Protein AF-A0A4D6MW38-F1 (afdb_monomer_lite)

Foldseek 3Di:
DLVVLQVVQWPDQPPCQQVQVDPVDLCCPRRQWHADPPPSATATGADAQRQIEGEGGLSVLVSQNHQYYAHYQYAYEEEDHLSCLSNLNHAYDYHEQYAYEEADRLSVLSNQNHAEDHQANYAYEEEDDLSVLSNARHAYDAHEHYAYEEEDHLSVLSNQNYAYEHHYHYAYEEEDHLSVLSNLNHAEYAHAHYAYEEEDNLSVLQRLNYQEYAHAAYAHEEEDDQQSCVSPLNHAYDHQHNYAYEEEDHLSLLSNLNHAEDAHEQYAYEEADHQNLSNQNHAYDHHEQYAYADQDQCRCVSLLSQLNNQNHAYDAPYNYAHHHEDDLSCLSHHLNHAEDHQAHYAYEEEDDLSPLSNLNYQYDAHEQYAYEEEDHPSVLSNLNHQEDHHYNYAYEEADDLSCLSNQNHQYDHHEQYAYEEADHLSPLSNLNHAYDAPYNYAYEEEDHLSVLNNQNYAYDAPYHYAYEEEDDLSVLSNQNYAEDAHEQYAYEEEDHLSVLNNQNHAYDHHYNYAYEEEDDPSVLSNLNHAEDAPEHYAYEEADDPSVLVNQNHNAEAHEQYQYAEEDDAHHNLVDPVRYHHHNHLHYAYGDVVVVGHHDDDDDDDDDDDDDDDDPPPPPVVVVVVVVVVVVVVVVVVVVVVPDDDDDDDDDDDDAPPFPADEPVQVCVQQVNVDPVQFPDDDPFWTWGWGQGPPPSATKIKTKGPPVDPQSVVLLVQQCVLQVDDDDPQAWHWNGKHFAADPVRHTIIITITHDAPQAFQCCQLPPDPPDPDDRRHDAPLLLLQQLLSVLVVLCCQAPVDPWRKFQQADARNQWGAHPVSRTHGHRSSPMDTHDPDPDDPDPPDPDDCDQTYDPLQAAPVSNVPDDDDSLRVLLSSLSRLLCSFQSDGQPPPVQPPPRGSLNVLVVCPPPNSVVRGDPRNDDPPDPDPPDFVLVSVLSNLSNVLSNLSNDNDSVSRDDSVRSSVSSVVSCCSRVPDDQFWDWDWDADPVPRAIKIKTKGDPVHDQSVVLLVQCCVLQVDDDDPQAWHFPDKDFDQDPVRHTIIMTITHDAPQAFQCCALRPGPPDPDDNRHAAPLLLLQQLLSVLVVQCCQQPVDQWRKFQQADDRNQWGAHPVRRTHGHRSSPMDTHDPDPDDDDDDFDPDCDQGYDPLLQAPVSNVRDDGDSLRVLQSSLQRLLCSFQSDGQPPPVQPPPRGSLNVLVVCPPPNSVVRGDPSNDPPPDPCCVPPVLNSVLSNQSNVLSNQSNDNDSVSHDDSVRSSVSSVVSCCVRPNPPDPDDDDD

Sequence (1279 aa):
MALIRFKESISSDPNGILVSWNTSTHFCNWYGITCHPTLGRVTELNLQGHMLKGYISPHIGNLSYMTTFKLANNSFYGNIPLEVGRLSQLQIFRVQNNTLVGEIPLNLTHCTQLKRLYLHGNNLKGKIPTEIGLFRNIQFLNFAKNQLTGEIPSSIGNLSSITYLSLGANNLEGDIPPEICHLKSLIAVSLSMNKLSGSFPSCVFNMSSLIAIAVIINQLSGSLPPNMFLTLHNLQIFEFGGNQFSGPIPPSIANASTLTLLDLSTNNFVGRIPSLGKLQDLYHLSLAKNNLGYNSTNDLEFLKSLVNCTKLKFLSLSWNRFGGHLPNSLGNLSAQLSELYLGFNEIHGEIPEVIGNLVGLTVLSIANTHINGIIPTTFGKFTMLGLLDLAGNKLSGNIAPFIGNLSQLFHLELGANRFEGSIPPSIGNCQMLQYLDLSENNLTGTIPLELFNLTSQFYMDLSLNSLSGSIPDEVGNIHDIMLLDMSNNHISGHIPLGVGKCVMLEYLLLQGNSLQGVIPSSLASLKSITVLDLSQNHLSGSIPSFLQNLSFLQYLNVSFNVLEGEVPTKGVFGNVSVLVVNGNSKLCGGISELHLPPCPVKSPVKSEKHAKHHKFRLIVAILSVVVFLIVLSSTFAIYWSRKERKKPSLNSSTIDQLAKVSYQSLYNGTDGFSTTNLIGCGNFSSVYKGTLELEDRVVAIKVLNLQRKGAHKSFVAECNALKNIKHRNLVQILTCCSSTDYKGQEFKALIFEYMRNGSLEQWLHPTTTSVEQPRTLSLKQRLSIMIDVASALQYLHDECEQSIIHCDLKPGNVLLDDDMIAHVSDFGIARLLSTTKGITSKQSSSTLAIKGTVGYAPPEYGVGAEVSTYGDMFSLGILMLEMLTGRRPTDEMFEDGQNICNFVAISFPSKLFQILDPRLIPIEENDWNLNPDVEKCLVSLFRIGLACAMESPKERMDVVDVSSELQRIQKAFFGCGNFSSVYKGTLELEDRVVAIKVLNLQRKGAHKSFVAECNALKNIKHRNLVQILTCCSSTDYKGQEFKALIFEYMRNGSLEQWLHPTTTSVEQPRTLSLKQRLSIMIDVASALQYLHDECEQSIIHCDLKPGNVLLDDDMIAHVSDFGIARLLSTTKGITSKQSSSTLAIKGTVGYAPPEYGVGAEVSTYGDMFSLGILMLEMLTGRRPTDEMFEDGQNICNFVAISFPSKLFQILDPRLIPIEENDWNLNPDVEKCLVSLFRIGLACAMESPKERMDVVDVSSELQRIQKAFFGPRSVLGNDP

pLDDT: mean 84.05, std 17.52, range [25.67, 98.69]

Secondary structure (DSSP, 8-state):
-HHHHHHHTEEE-TT-GGGG-STTS-GGGSTTEEE-TTT--EEEEE-TTS--EEE--GGGGG-TT--EEE--SSEEEEEPPGGGGG-TT--EEE--SSEEESPPPGGGGG-TT--EEE--SS--EEPPPGGGGG-SS--EEE--SSEEEEPPPGGGGG-TT-SEEE--SSEEEEEPPGGGGG-TT--EEE--SSEEESB--GGGGG-TT-SEEE--SS--EEE--TTHHHH-TT--EEE--SSEEEEEPPGGGGG-TT--EEE--SSEEEEPPPP-TT-TT--EEE--SSEE--S-TTTTTTHHHHTT-TT--EEE--SS--EEPPPGGGGGS-TT--EEE--SSEEEEEPPGGGGG-TT-SEEE--SSEEEE---GGGGG-TT--EEE--SSEEEEEPPGGGGG-TT--EEE--SSEEESBPPGGGGG-TT--EEE--SS--BSBPPGGGGG-TT--EEE--SS--EEE--GGGGG-TT-SEEE--SSEEEEPPPGGGGG-TT--EEE--SSEEEEEPPGGGGG-TT--EEE--SSEEEEPPPGGGGG-TT--EEE--SSEEEEEEP-SGGGG-GGGEE-TT-TEEEES-GGG-PPPPPP--------------SSHHHHHHHHHHHHHHHHHHHHHHHTT----PPPP------SS-PPPHHHHHHHTTTT-GGGEEEE-SSEEEEEEEETTTTEEEEEEEE-TTSTTHHHHHHHHHHHHTS---TTBPPEEEEEEEE-TTS-EEEEEEEE--TT-BHHHHHS--TT-SSPP----HHHHHHHHHHHHHHHHIIIIISSSEEE----SGGGEEE-TT--EEE---TT-EEEP---S----------PPPS-TTTS-HHHHTTPPP-HHHHHHHHHHHHHHHHH---TT-TT--TT--HHHHHHHHTTTTGGGTS-GGGS-TT-------HHHHHHHHHHHHHHHHHT-SSGGGSPPHHHHHHHHHHHHHHHH---TTEEEEEEEETTTTEEEEEEEE-TTSTTHHHHHHHHHHHHSS---TTBPPEEEEEEEE-TTS-EEEEEEEE--TT-BHHHHHS--S--SS------HHHHHHHHHHHHHHHHIIIIISSSEEE-S--SGGGEEE-TT--EEE---TT-EEEP---S-------S--S--S-TTTS-HHHHTTPPP-HHHHHHHHHHHHHHHHH---TT-GGG-TT--HHHHHHHHTTTTHHHHS-GGGS-TT-TTGGG-HHHHHHHHHHHHHHHHHT-SSGGGSPPHHHHHHHHHHHHHHHHS---------

Structure (mmCIF, N/CA/C/O backbone):
data_AF-A0A4D6MW38-F1
#
_entry.id   AF-A0A4D6MW38-F1
#
loop_
_atom_site.group_PDB
_atom_site.id
_atom_site.type_symbol
_atom_site.label_atom_id
_atom_site.label_alt_id
_atom_site.label_comp_id
_atom_site.label_asym_id
_atom_site.label_entity_id
_atom_site.label_seq_id
_atom_site.pdbx_PDB_ins_code
_atom_site.Cartn_x
_atom_site.Cartn_y
_atom_site.Cartn_z
_atom_site.occupancy
_atom_site.B_iso_or_equiv
_atom_site.auth_seq_id
_atom_site.auth_comp_id
_atom_site.auth_asym_id
_atom_site.auth_atom_id
_atom_site.pdbx_PDB_model_num
ATOM 1 N N . MET A 1 1 ? -41.122 -23.109 43.230 1.00 88.12 1 MET A N 1
ATOM 2 C CA . MET A 1 1 ? -41.765 -22.989 41.901 1.00 88.12 1 MET A CA 1
ATOM 3 C C . MET A 1 1 ? -40.875 -22.287 40.875 1.00 88.12 1 MET A C 1
ATOM 5 O O . MET A 1 1 ? -40.504 -22.942 39.916 1.00 88.12 1 MET A O 1
ATOM 9 N N . ALA A 1 2 ? -40.471 -21.019 41.063 1.00 93.62 2 ALA A N 1
ATOM 10 C CA . ALA A 1 2 ? -39.640 -20.289 40.085 1.00 93.62 2 ALA A CA 1
ATOM 11 C C . ALA A 1 2 ? -38.355 -21.036 39.662 1.00 93.62 2 ALA A C 1
ATOM 13 O O . ALA A 1 2 ? -38.107 -21.190 38.473 1.00 93.62 2 ALA A O 1
ATOM 14 N N . LEU A 1 3 ? -37.594 -21.580 40.621 1.00 95.19 3 LEU A N 1
ATOM 15 C CA . LEU A 1 3 ? -36.395 -22.381 40.332 1.00 95.19 3 LEU A CA 1
ATOM 16 C C . LEU A 1 3 ? -36.698 -23.683 39.571 1.00 95.19 3 LEU A C 1
ATOM 18 O O . LEU A 1 3 ? -35.932 -24.073 38.702 1.00 95.19 3 LEU A O 1
ATOM 22 N N . ILE A 1 4 ? -37.834 -24.334 39.835 1.00 94.00 4 ILE A N 1
ATOM 23 C CA . ILE A 1 4 ? -38.240 -25.536 39.088 1.00 94.00 4 ILE A CA 1
ATOM 24 C C . ILE A 1 4 ? -38.567 -25.175 37.635 1.00 94.00 4 ILE A C 1
ATOM 26 O O . ILE A 1 4 ? -38.054 -25.814 36.727 1.00 94.00 4 ILE A O 1
ATOM 30 N N . ARG A 1 5 ? -39.308 -24.082 37.407 1.00 95.44 5 ARG A N 1
ATOM 31 C CA . ARG A 1 5 ? -39.567 -23.554 36.054 1.00 95.44 5 ARG A CA 1
ATOM 32 C C . ARG A 1 5 ? -38.299 -23.111 35.322 1.00 95.44 5 ARG A C 1
ATOM 34 O O . ARG A 1 5 ? -38.283 -23.095 34.098 1.00 95.44 5 ARG A O 1
ATOM 41 N N . PHE A 1 6 ? -37.262 -22.707 36.054 1.00 96.56 6 PHE A N 1
ATOM 42 C CA . PHE A 1 6 ? -35.948 -22.420 35.483 1.00 96.56 6 PHE A CA 1
ATOM 43 C C . PHE A 1 6 ? -35.186 -23.707 35.139 1.00 96.56 6 PHE A C 1
ATOM 45 O O . PHE A 1 6 ? -34.602 -23.798 34.070 1.00 96.56 6 PHE A O 1
ATOM 52 N N . LYS A 1 7 ? -35.238 -24.739 35.988 1.00 96.06 7 LYS A N 1
ATOM 53 C CA . LYS A 1 7 ? -34.674 -26.057 35.661 1.00 96.06 7 LYS A CA 1
ATOM 54 C C . LYS A 1 7 ? -35.337 -26.675 34.427 1.00 96.06 7 LYS A C 1
ATOM 56 O O . LYS A 1 7 ? -34.640 -27.217 33.583 1.00 96.06 7 LYS A O 1
ATOM 61 N N . GLU A 1 8 ? -36.658 -26.559 34.297 1.00 95.69 8 GLU A N 1
ATOM 62 C CA . GLU A 1 8 ? -37.411 -27.034 33.125 1.00 95.69 8 GLU A CA 1
ATOM 63 C C . GLU A 1 8 ? -36.997 -26.342 31.815 1.00 95.69 8 GLU A C 1
ATOM 65 O O . GLU A 1 8 ? -37.132 -26.937 30.750 1.00 95.69 8 GLU A O 1
ATOM 70 N N . SER A 1 9 ? -36.474 -25.108 31.865 1.00 96.31 9 SER A N 1
ATOM 71 C CA . SER A 1 9 ? -35.991 -24.405 30.667 1.00 96.31 9 SER A CA 1
ATOM 72 C C . SER A 1 9 ? -34.579 -24.819 30.238 1.00 96.31 9 SER A C 1
ATOM 74 O O . SER A 1 9 ? -34.077 -24.329 29.221 1.00 96.31 9 SER A O 1
ATOM 76 N N . ILE A 1 10 ? -33.929 -25.716 30.987 1.00 97.12 10 ILE A N 1
ATOM 77 C CA . ILE A 1 10 ? -32.603 -26.255 30.685 1.00 97.12 10 ILE A CA 1
ATOM 78 C C . ILE A 1 10 ? -32.775 -27.582 29.948 1.00 97.12 10 ILE A C 1
ATOM 80 O O . ILE A 1 10 ? -33.153 -28.601 30.515 1.00 97.12 10 ILE A O 1
ATOM 84 N N . SER A 1 11 ? -32.487 -27.545 28.651 1.00 96.38 11 SER A N 1
ATOM 85 C CA . SER A 1 11 ? -32.585 -28.682 27.730 1.00 96.38 11 SER A CA 1
ATOM 86 C C . SER A 1 11 ? -31.416 -29.668 27.818 1.00 96.38 11 SER A C 1
ATOM 88 O O . SER A 1 11 ? -31.568 -30.818 27.420 1.00 96.38 11 SER A O 1
ATOM 90 N N . SER A 1 12 ? -30.247 -29.232 28.299 1.00 96.31 12 SER A N 1
ATOM 91 C CA . SER A 1 12 ? -29.072 -30.092 28.478 1.00 96.31 12 SER A CA 1
ATOM 92 C C . SER A 1 12 ? -28.253 -29.655 29.689 1.00 96.31 12 SER A C 1
ATOM 94 O O . SER A 1 12 ? -27.943 -28.469 29.834 1.00 96.31 12 SER A O 1
ATOM 96 N N . ASP A 1 13 ? -27.886 -30.632 30.517 1.00 96.19 13 ASP A N 1
ATOM 97 C CA . ASP A 1 13 ? -27.000 -30.509 31.679 1.00 96.19 13 ASP A CA 1
ATOM 98 C C . ASP A 1 13 ? -25.949 -31.636 31.630 1.00 96.19 13 ASP A C 1
ATOM 100 O O . ASP A 1 13 ? -26.109 -32.662 32.295 1.00 96.19 13 ASP A O 1
ATOM 104 N N . PRO A 1 14 ? -24.889 -31.492 30.807 1.00 94.12 14 PRO A N 1
ATOM 105 C CA . PRO A 1 14 ? -23.910 -32.561 30.584 1.00 94.12 14 PRO A CA 1
ATOM 106 C C . PRO A 1 14 ? -23.163 -32.983 31.852 1.00 94.12 14 PRO A C 1
ATOM 108 O O . PRO A 1 14 ? -22.742 -34.128 31.975 1.00 94.12 14 PRO A O 1
ATOM 111 N N . ASN A 1 15 ? -23.008 -32.054 32.797 1.00 92.75 15 ASN A N 1
ATOM 112 C CA . ASN A 1 15 ? -22.269 -32.265 34.037 1.00 92.75 15 ASN A CA 1
ATOM 113 C C . ASN A 1 15 ? -23.172 -32.709 35.203 1.00 92.75 15 ASN A C 1
ATOM 115 O O . ASN A 1 15 ? -22.676 -32.901 36.311 1.00 92.75 15 ASN A O 1
ATOM 119 N N . GLY A 1 16 ? -24.485 -32.847 34.981 1.00 93.75 16 GLY A N 1
ATOM 120 C CA . GLY A 1 16 ? -25.446 -33.300 35.990 1.00 93.75 16 GLY A CA 1
ATOM 121 C C . GLY A 1 16 ? -25.523 -32.409 37.235 1.00 93.75 16 GLY A C 1
ATOM 122 O O . GLY A 1 16 ? -25.871 -32.884 38.319 1.00 93.75 16 GLY A O 1
ATOM 123 N N . ILE A 1 17 ? -25.190 -31.121 37.128 1.00 94.38 17 ILE A N 1
ATOM 124 C CA . ILE A 1 17 ? -25.108 -30.232 38.296 1.00 94.38 17 ILE A CA 1
ATOM 125 C C . ILE A 1 17 ? -26.486 -29.915 38.901 1.00 94.38 17 ILE A C 1
ATOM 127 O O . ILE A 1 17 ? -26.598 -29.600 40.089 1.00 94.38 17 ILE A O 1
ATOM 131 N N . LEU A 1 18 ? -27.564 -30.063 38.125 1.00 94.19 18 LEU A N 1
ATOM 132 C CA . LEU A 1 18 ? -28.941 -29.815 38.562 1.00 94.19 18 LEU A CA 1
ATOM 133 C C . LEU A 1 18 ? -29.620 -31.051 39.166 1.00 94.19 18 LEU A C 1
ATOM 135 O O . LEU A 1 18 ? -30.812 -31.002 39.492 1.00 94.19 18 LEU A O 1
ATOM 139 N N . VAL A 1 19 ? -28.903 -32.163 39.357 1.00 91.75 19 VAL A N 1
ATOM 140 C CA . VAL A 1 19 ? -29.439 -33.381 39.999 1.00 91.75 19 VAL A CA 1
ATOM 141 C C . VAL A 1 19 ? -29.926 -33.093 41.427 1.00 91.75 19 VAL A C 1
ATOM 143 O O . VAL A 1 19 ? -30.961 -33.614 41.853 1.00 91.75 19 VAL A O 1
ATOM 146 N N . SER A 1 20 ? -29.242 -32.189 42.137 1.00 91.00 20 SER A N 1
ATOM 147 C CA . SER A 1 20 ? -29.617 -31.751 43.491 1.00 91.00 20 SER A CA 1
ATOM 148 C C . SER A 1 20 ? -30.939 -30.973 43.554 1.00 91.00 20 SER A C 1
ATOM 150 O O . SER A 1 20 ? -31.547 -30.907 44.619 1.00 91.00 20 SER A O 1
ATOM 152 N N . TRP A 1 21 ? -31.419 -30.427 42.430 1.00 94.06 21 TRP A N 1
ATOM 153 C CA . TRP A 1 21 ? -32.648 -29.634 42.354 1.00 94.06 21 TRP A CA 1
ATOM 154 C C . TRP A 1 21 ? -33.881 -30.543 42.281 1.00 94.06 21 TRP A C 1
ATOM 156 O O . TRP A 1 21 ? -34.489 -30.718 41.219 1.00 94.06 21 TRP A O 1
ATOM 166 N N . ASN A 1 22 ? -34.222 -31.174 43.399 1.00 87.06 22 ASN A N 1
ATOM 167 C CA . ASN A 1 22 ? -35.357 -32.083 43.524 1.00 87.06 22 ASN A CA 1
ATOM 168 C C . ASN A 1 22 ? -36.177 -31.775 44.787 1.00 87.06 22 ASN A C 1
ATOM 170 O O . ASN A 1 22 ? -35.766 -30.996 45.643 1.00 87.06 22 ASN A O 1
ATOM 174 N N . THR A 1 23 ? -37.368 -32.365 44.897 1.00 85.31 23 THR A N 1
ATOM 175 C CA . THR A 1 23 ? -38.307 -32.106 46.002 1.00 85.31 23 THR A CA 1
ATOM 176 C C . THR A 1 23 ? -37.866 -32.693 47.344 1.00 85.31 23 THR A C 1
ATOM 178 O O . THR A 1 23 ? -38.496 -32.404 48.357 1.00 85.31 23 THR A O 1
ATOM 181 N N . SER A 1 24 ? -36.809 -33.508 47.368 1.00 88.06 24 SER A N 1
ATOM 182 C CA . SER A 1 24 ? -36.336 -34.211 48.565 1.00 88.06 24 SER A CA 1
ATOM 183 C C . SER A 1 24 ? -35.423 -33.353 49.446 1.00 88.06 24 SER A C 1
ATOM 185 O O . SER A 1 24 ? -35.197 -33.694 50.603 1.00 88.06 24 SER A O 1
ATOM 187 N N . THR A 1 25 ? -34.889 -32.243 48.926 1.00 87.56 25 THR A N 1
ATOM 188 C CA . THR A 1 25 ? -34.011 -31.320 49.660 1.00 87.56 25 THR A CA 1
ATOM 189 C C . THR A 1 25 ? -34.536 -29.887 49.580 1.00 87.56 25 THR A C 1
ATOM 191 O O . THR A 1 25 ? -35.102 -29.463 48.571 1.00 87.56 25 THR A O 1
ATOM 194 N N . HIS A 1 26 ? -34.359 -29.115 50.657 1.00 91.19 26 HIS A N 1
ATOM 195 C CA . HIS A 1 26 ? -34.743 -27.703 50.661 1.00 91.19 26 HIS A CA 1
ATOM 196 C C . HIS A 1 26 ? -33.920 -26.929 49.620 1.00 91.19 26 HIS A C 1
ATOM 198 O O . HIS A 1 26 ? -32.703 -27.093 49.554 1.00 91.19 26 HIS A O 1
ATOM 204 N N . PHE A 1 27 ? -34.559 -26.050 48.842 1.00 92.81 27 PHE A N 1
ATOM 205 C CA . PHE A 1 27 ? -33.930 -25.387 47.689 1.00 92.81 27 PHE A CA 1
ATOM 206 C C . PHE A 1 27 ? -32.701 -24.537 48.028 1.00 92.81 27 PHE A C 1
ATOM 208 O O . PHE A 1 27 ? -31.861 -24.309 47.169 1.00 92.81 27 PHE A O 1
ATOM 215 N N . CYS A 1 28 ? -32.562 -24.093 49.277 1.00 94.38 28 CYS A N 1
ATOM 216 C CA . CYS A 1 28 ? -31.360 -23.392 49.738 1.00 94.38 28 CYS A CA 1
ATOM 217 C C . CYS A 1 28 ? -30.107 -24.278 49.811 1.00 94.38 28 CYS A C 1
ATOM 219 O O . CYS A 1 28 ? -29.015 -23.746 49.951 1.00 94.38 28 CYS A O 1
ATOM 221 N N . ASN A 1 29 ? -30.266 -25.600 49.719 1.00 93.31 29 ASN A N 1
ATOM 222 C CA . ASN A 1 29 ? -29.169 -26.568 49.671 1.00 93.31 29 ASN A CA 1
ATOM 223 C C . ASN A 1 29 ? -28.908 -27.071 48.242 1.00 93.31 29 ASN A C 1
ATOM 225 O O . ASN A 1 29 ? -28.088 -27.966 48.042 1.00 93.31 29 ASN A O 1
ATOM 229 N N . TRP A 1 30 ? -29.636 -26.559 47.248 1.00 96.31 30 TRP A N 1
ATOM 230 C CA . TRP A 1 30 ? -29.428 -26.929 45.856 1.00 96.31 30 TRP A CA 1
ATOM 231 C C . TRP A 1 30 ? -28.132 -26.320 45.325 1.00 96.31 30 TRP A C 1
ATOM 233 O O . TRP A 1 30 ? -27.770 -25.195 45.669 1.00 96.31 30 TRP A O 1
ATOM 243 N N . TYR A 1 31 ? -27.448 -27.055 44.447 1.00 95.25 31 TYR A N 1
ATOM 244 C CA . TYR A 1 31 ? -26.208 -26.581 43.840 1.00 95.25 31 TYR A CA 1
ATOM 245 C C . TYR A 1 31 ? -26.425 -25.233 43.144 1.00 95.25 31 TYR A C 1
ATOM 247 O O . TYR A 1 31 ? -27.371 -25.069 42.371 1.00 95.25 31 TYR A O 1
ATOM 255 N N . GLY A 1 32 ? -25.551 -24.270 43.430 1.00 95.88 32 GLY A N 1
ATOM 256 C CA . GLY A 1 32 ? -25.615 -22.936 42.842 1.00 95.88 32 GLY A CA 1
ATOM 257 C C . GLY A 1 32 ? -26.687 -22.010 43.427 1.00 95.88 32 GLY A C 1
ATOM 258 O O . GLY A 1 32 ? -26.820 -20.895 42.928 1.00 95.88 32 GLY A O 1
ATOM 259 N N . ILE A 1 33 ? -27.440 -22.418 44.457 1.00 97.69 33 ILE A N 1
ATOM 260 C CA . ILE A 1 33 ? -28.417 -21.562 45.146 1.00 97.69 33 ILE A CA 1
ATOM 261 C C . ILE A 1 33 ? -27.865 -21.097 46.490 1.00 97.69 33 ILE A C 1
ATOM 263 O O . ILE A 1 33 ? -27.480 -21.910 47.324 1.00 97.69 33 ILE A O 1
ATOM 267 N N . THR A 1 34 ? -27.929 -19.790 46.738 1.00 97.69 34 THR A N 1
ATOM 268 C CA . THR A 1 34 ? -27.712 -19.212 48.072 1.00 97.69 34 THR A CA 1
ATOM 269 C C . THR A 1 34 ? -28.988 -18.523 48.530 1.00 97.69 34 THR A C 1
ATOM 271 O O . THR A 1 34 ? -29.648 -17.830 47.749 1.00 97.69 34 THR A O 1
ATOM 274 N N . CYS A 1 35 ? -29.338 -18.688 49.804 1.00 97.38 35 CYS A N 1
ATOM 275 C CA . CYS A 1 35 ? -30.478 -18.025 50.425 1.00 97.38 35 CYS A CA 1
ATOM 276 C C . CYS A 1 35 ? -30.051 -17.050 51.522 1.00 97.38 35 CYS A C 1
ATOM 278 O O . CYS A 1 35 ? -29.011 -17.210 52.156 1.00 97.38 35 CYS A O 1
ATOM 280 N N . HIS A 1 36 ? -30.915 -16.079 51.807 1.00 94.50 36 HIS A N 1
ATOM 281 C CA . HIS A 1 36 ? -30.795 -15.212 52.966 1.00 94.50 36 HIS A CA 1
ATOM 282 C C . HIS A 1 36 ? -30.844 -16.046 54.262 1.00 94.50 36 HIS A C 1
ATOM 284 O O . HIS A 1 36 ? -31.842 -16.753 54.458 1.00 94.50 36 HIS A O 1
ATOM 290 N N . PRO A 1 37 ? -29.855 -15.927 55.172 1.00 88.50 37 PRO A N 1
ATOM 291 C CA . PRO A 1 37 ? -29.727 -16.802 56.343 1.00 88.50 37 PRO A CA 1
ATOM 292 C C . PRO A 1 37 ? -30.965 -16.841 57.244 1.00 88.50 37 PRO A C 1
ATOM 294 O O . PRO A 1 37 ? -31.317 -17.891 57.765 1.00 88.50 37 PRO A O 1
ATOM 297 N N . THR A 1 38 ? -31.649 -15.704 57.405 1.00 89.75 38 THR A N 1
ATOM 298 C CA . THR A 1 38 ? -32.809 -15.583 58.307 1.00 89.75 38 THR A CA 1
ATOM 299 C C . THR A 1 38 ? -34.167 -15.627 57.609 1.00 89.75 38 THR A C 1
ATOM 301 O O . THR A 1 38 ? -35.167 -15.924 58.250 1.00 89.75 38 THR A O 1
ATOM 304 N N . LEU A 1 39 ? -34.234 -15.325 56.306 1.00 92.25 39 LEU A N 1
ATOM 305 C CA . LEU A 1 39 ? -35.507 -15.197 55.578 1.00 92.25 39 LEU A CA 1
ATOM 306 C C . LEU A 1 39 ? -35.799 -16.417 54.696 1.00 92.25 39 LEU A C 1
ATOM 308 O O . LEU A 1 39 ? -36.907 -16.540 54.181 1.00 92.25 39 LEU A O 1
ATOM 312 N N . GLY A 1 40 ? -34.805 -17.281 54.449 1.00 92.31 40 GLY A N 1
ATOM 313 C CA . GLY A 1 40 ? -34.951 -18.452 53.577 1.00 92.31 40 GLY A CA 1
ATOM 314 C C . GLY A 1 40 ? -35.285 -18.110 52.117 1.00 92.31 40 GLY A C 1
ATOM 315 O O . GLY A 1 40 ? -35.786 -18.952 51.377 1.00 92.31 40 GLY A O 1
ATOM 316 N N . ARG A 1 41 ? -35.052 -16.863 51.688 1.00 95.62 41 ARG A N 1
ATOM 317 C CA . ARG A 1 41 ? -35.314 -16.376 50.324 1.00 95.62 41 ARG A CA 1
ATOM 318 C C . ARG A 1 41 ? -34.050 -16.452 49.476 1.00 95.62 41 ARG A C 1
ATOM 320 O O . ARG A 1 41 ? -32.985 -1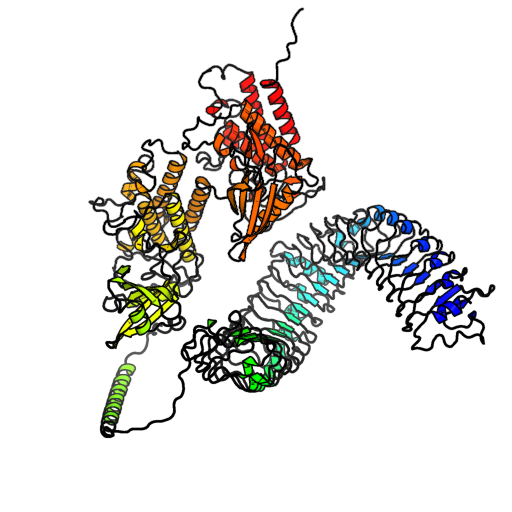6.111 49.971 1.00 95.62 41 ARG A O 1
ATOM 327 N N . VAL A 1 42 ? -34.168 -16.842 48.209 1.00 97.38 42 VAL A N 1
ATOM 328 C CA . VAL A 1 42 ? -33.028 -16.935 47.277 1.00 97.38 42 VAL A CA 1
ATOM 329 C C . VAL A 1 42 ? -32.407 -15.555 47.051 1.00 97.38 42 VAL A C 1
ATOM 331 O O . VAL A 1 42 ? -33.108 -14.624 46.655 1.00 97.38 42 VAL A O 1
ATOM 334 N N . THR A 1 43 ? -31.101 -15.445 47.280 1.00 97.69 43 THR A N 1
ATOM 335 C CA . THR A 1 43 ? -30.295 -14.234 47.068 1.00 97.69 43 THR A CA 1
ATOM 336 C C . THR A 1 43 ? -29.306 -14.396 45.916 1.00 97.69 43 THR A C 1
ATOM 338 O O . THR A 1 43 ? -29.023 -13.419 45.225 1.00 97.69 43 THR A O 1
ATOM 341 N N . GLU A 1 44 ? -28.826 -15.610 45.641 1.00 98.19 44 GLU A N 1
ATOM 342 C CA . GLU A 1 44 ? -27.910 -15.882 44.528 1.00 98.19 44 GLU A CA 1
ATOM 343 C C . GLU A 1 44 ? -28.322 -17.124 43.735 1.00 98.19 44 GLU A C 1
ATOM 345 O O . GLU A 1 44 ? -28.692 -18.146 44.315 1.00 98.19 44 GLU A O 1
ATOM 350 N N . LEU A 1 45 ? -28.212 -17.018 42.407 1.00 98.00 45 LEU A N 1
ATOM 351 C CA . LEU A 1 45 ? -28.142 -18.146 41.482 1.00 98.00 45 LEU A CA 1
ATOM 352 C C . LEU A 1 45 ? -26.794 -18.116 40.751 1.00 98.00 45 LEU A C 1
ATOM 354 O O . LEU A 1 45 ? -26.491 -17.138 40.062 1.00 98.00 45 LEU A O 1
ATOM 358 N N . ASN A 1 46 ? -26.017 -19.192 40.855 1.00 97.94 46 ASN A N 1
ATOM 359 C CA . ASN A 1 46 ? -24.717 -19.335 40.213 1.00 97.94 46 ASN A CA 1
ATOM 360 C C . ASN A 1 46 ? -24.557 -20.700 39.532 1.00 97.94 46 ASN A C 1
ATOM 362 O O . ASN A 1 46 ? -24.365 -21.710 40.199 1.00 97.94 46 ASN A O 1
ATOM 366 N N . LEU A 1 47 ? -24.606 -20.703 38.200 1.00 97.19 47 LEU A N 1
ATOM 367 C CA . LEU A 1 47 ? -24.463 -21.892 37.352 1.00 97.19 47 LEU A CA 1
ATOM 368 C C . LEU A 1 47 ? -23.469 -21.647 36.199 1.00 97.19 47 LEU A C 1
ATOM 370 O O . LEU A 1 47 ? -23.667 -22.110 35.077 1.00 97.19 47 LEU A O 1
ATOM 374 N N . GLN A 1 48 ? -22.429 -20.847 36.435 1.00 96.19 48 GLN A N 1
ATOM 375 C CA . GLN A 1 48 ? -21.455 -20.470 35.403 1.00 96.19 48 GLN A CA 1
ATOM 376 C C . GLN A 1 48 ? -20.505 -21.623 35.018 1.00 96.19 48 GLN A C 1
ATOM 378 O O . GLN A 1 48 ? -20.036 -22.338 35.895 1.00 96.19 48 GLN A O 1
ATOM 383 N N . GLY A 1 49 ? -20.146 -21.749 33.735 1.00 95.38 49 GLY A N 1
ATOM 384 C CA . GLY A 1 49 ? -19.048 -22.620 33.287 1.00 95.38 49 GLY A CA 1
ATOM 385 C C . GLY A 1 49 ? -19.359 -24.116 33.216 1.00 95.38 49 GLY A C 1
ATOM 386 O O . GLY A 1 49 ? -18.439 -24.923 33.309 1.00 95.38 49 GLY A O 1
ATOM 387 N N . HIS A 1 50 ? -20.628 -24.502 33.064 1.00 95.38 50 HIS A N 1
ATOM 388 C CA . HIS A 1 50 ? -21.054 -25.906 33.133 1.00 95.38 50 HIS A CA 1
ATOM 389 C C . HIS A 1 50 ? -21.632 -26.457 31.825 1.00 95.38 50 HIS A C 1
ATOM 391 O O . HIS A 1 50 ? -22.221 -27.536 31.838 1.00 95.38 50 HIS A O 1
ATOM 397 N N . MET A 1 51 ? -21.442 -25.754 30.702 1.00 95.12 51 MET A N 1
ATOM 398 C CA . MET A 1 51 ? -21.943 -26.150 29.375 1.00 95.12 51 MET A CA 1
ATOM 399 C C . MET A 1 51 ? -23.466 -26.388 29.344 1.00 95.12 51 MET A C 1
ATOM 401 O O . MET A 1 51 ? -23.966 -27.195 28.561 1.00 95.12 51 MET A O 1
ATOM 405 N N . LEU A 1 52 ? -24.218 -25.692 30.202 1.00 96.88 52 LEU A N 1
ATOM 406 C CA . LEU A 1 52 ? -25.675 -25.788 30.244 1.00 96.88 52 LEU A CA 1
ATOM 407 C C . LEU A 1 52 ? -26.280 -25.221 28.957 1.00 96.88 52 LEU A C 1
ATOM 409 O O . LEU A 1 52 ? -25.894 -24.137 28.513 1.00 96.88 52 LEU A O 1
ATOM 413 N N . LYS A 1 53 ? -27.273 -25.913 28.393 1.00 97.75 53 LYS A N 1
ATOM 414 C CA . LYS A 1 53 ? -28.011 -25.455 27.205 1.00 97.75 53 LYS A CA 1
ATOM 415 C C . LYS A 1 53 ? -29.488 -25.287 27.527 1.00 97.75 53 LYS A C 1
ATOM 417 O O . LYS A 1 53 ? -30.129 -26.219 28.009 1.00 97.75 53 LYS A O 1
ATOM 422 N N . GLY A 1 54 ? -30.058 -24.136 27.201 1.00 97.19 54 GLY A N 1
ATOM 423 C CA . GLY A 1 54 ? -31.458 -23.815 27.481 1.00 97.19 54 GLY A CA 1
ATOM 424 C C . GLY A 1 54 ? -31.755 -22.342 27.241 1.00 97.19 54 GLY A C 1
ATOM 425 O O . GLY A 1 54 ? -30.965 -21.655 26.603 1.00 97.19 54 GLY A O 1
ATOM 426 N N . TYR A 1 55 ? -32.854 -21.837 27.788 1.00 97.38 55 TYR A N 1
ATOM 427 C CA . TYR A 1 55 ? -33.166 -20.404 27.780 1.00 97.38 55 TYR A CA 1
ATOM 428 C C . TYR A 1 55 ? -33.399 -19.885 29.200 1.00 97.38 55 TYR A C 1
ATOM 430 O O . TYR A 1 55 ? -33.667 -20.652 30.130 1.00 97.38 55 TYR A O 1
ATOM 438 N N . ILE A 1 56 ? -33.284 -18.569 29.386 1.00 97.69 56 ILE A N 1
ATOM 439 C CA . ILE A 1 56 ? -33.533 -17.934 30.683 1.00 97.69 56 ILE A CA 1
ATOM 440 C C . ILE A 1 56 ? -35.050 -17.867 30.904 1.00 97.69 56 ILE A C 1
ATOM 442 O O . ILE A 1 56 ? -35.753 -17.126 30.222 1.00 97.69 56 ILE A O 1
ATOM 446 N N . SER A 1 57 ? -35.568 -18.646 31.857 1.00 97.00 57 SER A N 1
ATOM 447 C CA . SER A 1 57 ? -37.005 -18.671 32.162 1.00 97.00 57 SER A CA 1
ATOM 448 C C . SER A 1 57 ? -37.496 -17.316 32.710 1.00 97.00 57 SER A C 1
ATOM 450 O O . SER A 1 57 ? -36.937 -16.837 33.703 1.00 97.00 57 SER A O 1
ATOM 452 N N . PRO A 1 58 ? -38.590 -16.734 32.172 1.00 96.50 58 PRO A N 1
ATOM 453 C CA . PRO A 1 58 ? -39.208 -15.502 32.690 1.00 96.50 58 PRO A CA 1
ATOM 454 C C . PRO A 1 58 ? -39.578 -15.560 34.178 1.00 96.50 58 PRO A C 1
ATOM 456 O O . PRO A 1 58 ? -39.573 -14.553 34.886 1.00 96.50 58 PRO A O 1
ATOM 459 N N . HIS A 1 59 ? -39.844 -16.765 34.693 1.00 96.75 59 HIS A N 1
ATOM 460 C CA . HIS A 1 59 ? -40.203 -17.000 36.093 1.00 96.75 59 HIS A CA 1
ATOM 461 C C . HIS A 1 59 ? -39.101 -16.604 37.079 1.00 96.75 59 HIS A C 1
ATOM 463 O O . HIS A 1 59 ? -39.383 -16.467 38.272 1.00 96.75 59 HIS A O 1
ATOM 469 N N . ILE A 1 60 ? -37.867 -16.397 36.606 1.00 95.81 60 ILE A N 1
ATOM 470 C CA . ILE A 1 60 ? -36.785 -15.886 37.441 1.00 95.81 60 ILE A CA 1
ATOM 471 C C . ILE A 1 60 ? -37.132 -14.526 38.060 1.00 95.81 60 ILE A C 1
ATOM 473 O O . ILE A 1 60 ? -36.754 -14.276 39.201 1.00 95.81 60 ILE A O 1
ATOM 477 N N . GLY A 1 61 ? -37.943 -13.705 37.379 1.00 94.62 61 GLY A N 1
ATOM 478 C CA . GLY A 1 61 ? -38.409 -12.409 37.882 1.00 94.62 61 GLY A CA 1
ATOM 479 C C . GLY A 1 61 ? -39.242 -12.479 39.169 1.00 94.62 61 GLY A C 1
ATOM 480 O O . GLY A 1 61 ? -39.452 -11.457 39.815 1.00 94.62 61 GLY A O 1
ATOM 481 N N . ASN A 1 62 ? -39.687 -13.671 39.586 1.00 96.06 62 ASN A N 1
ATOM 482 C CA . ASN A 1 62 ? -40.426 -13.872 40.838 1.00 96.06 62 ASN A CA 1
ATOM 483 C C . ASN A 1 62 ? -39.514 -14.056 42.068 1.00 96.06 62 ASN A C 1
ATOM 485 O O . ASN A 1 62 ? -40.009 -14.194 43.188 1.00 96.06 62 ASN A O 1
ATOM 489 N N . LEU A 1 63 ? -38.191 -14.087 41.896 1.00 95.94 63 LEU A N 1
ATOM 490 C CA . LEU A 1 63 ? -37.224 -14.240 42.986 1.00 95.94 63 LEU A CA 1
ATOM 491 C C . LEU A 1 63 ? -36.812 -12.871 43.552 1.00 95.94 63 LEU A C 1
ATOM 493 O O . LEU A 1 63 ? -35.662 -12.462 43.454 1.00 95.94 63 LEU A O 1
ATOM 497 N N . SER A 1 64 ? -37.757 -12.158 44.167 1.00 93.69 64 SER A N 1
ATOM 498 C CA . SER A 1 64 ? -37.642 -10.729 44.525 1.00 93.69 64 SER A CA 1
ATOM 499 C C . SER A 1 64 ? -36.467 -10.326 45.438 1.00 93.69 64 SER A C 1
ATOM 501 O O . SER A 1 64 ? -36.135 -9.147 45.499 1.00 93.69 64 SER A O 1
ATOM 503 N N . TYR A 1 65 ? -35.845 -11.270 46.154 1.00 96.00 65 TYR A N 1
ATOM 504 C CA . TYR A 1 65 ? -34.683 -11.033 47.031 1.00 96.00 65 TYR A CA 1
ATOM 505 C C . TYR A 1 65 ? -33.337 -11.294 46.340 1.00 96.00 65 TYR A C 1
ATOM 507 O O . TYR A 1 65 ? -32.287 -11.211 46.978 1.00 96.00 65 TYR A O 1
ATOM 515 N N . MET A 1 66 ? -33.355 -11.629 45.051 1.00 97.38 66 MET A N 1
ATOM 516 C CA . MET A 1 66 ? -32.151 -11.939 44.298 1.00 97.38 66 MET A CA 1
ATOM 517 C C . MET A 1 66 ? -31.243 -10.717 44.184 1.00 97.38 66 MET A C 1
ATOM 519 O O . MET A 1 66 ? -31.645 -9.680 43.667 1.00 97.38 66 MET A O 1
ATOM 523 N N . THR A 1 67 ? -29.998 -10.876 44.623 1.00 97.75 67 THR A N 1
ATOM 524 C CA . THR A 1 67 ? -28.932 -9.877 44.511 1.00 97.75 67 THR A CA 1
ATOM 525 C C . THR A 1 67 ? -27.912 -10.255 43.442 1.00 97.75 67 THR A C 1
ATOM 527 O O . THR A 1 67 ? -27.277 -9.373 42.865 1.00 97.75 67 THR A O 1
ATOM 530 N N . THR A 1 68 ? -27.761 -11.547 43.140 1.00 98.44 68 THR A N 1
ATOM 531 C CA . THR A 1 68 ? -26.742 -12.047 42.2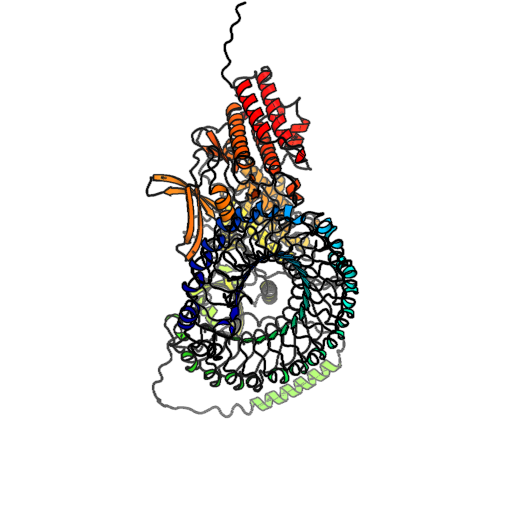10 1.00 98.44 68 THR A CA 1
ATOM 532 C C . THR A 1 68 ? -27.301 -13.119 41.278 1.00 98.44 68 THR A C 1
ATOM 534 O O . THR A 1 68 ? -27.862 -14.115 41.727 1.00 98.44 68 THR A O 1
ATOM 537 N N . PHE A 1 69 ? -27.097 -12.943 39.974 1.00 98.25 69 PHE A N 1
ATOM 538 C CA . PHE A 1 69 ? -27.501 -13.892 38.938 1.00 98.25 69 PHE A CA 1
ATOM 539 C C . PHE A 1 69 ? -26.335 -14.158 37.978 1.00 98.25 69 PHE A C 1
ATOM 541 O O . PHE A 1 69 ? -25.855 -13.231 37.320 1.00 98.25 69 PHE A O 1
ATOM 548 N N . LYS A 1 70 ? -25.848 -15.403 37.917 1.00 98.38 70 LYS A N 1
ATOM 549 C CA . LYS A 1 70 ? -24.646 -15.795 37.162 1.00 98.38 70 LYS A CA 1
ATOM 550 C C . LYS A 1 70 ? -24.883 -17.057 36.325 1.00 98.38 70 LYS A C 1
ATOM 552 O O . LYS A 1 70 ? -24.979 -18.151 36.873 1.00 98.38 70 LYS A O 1
ATOM 557 N N . LEU A 1 71 ? -24.887 -16.900 35.001 1.00 98.00 71 LEU A N 1
ATOM 558 C CA . LEU A 1 71 ? -24.997 -17.971 33.996 1.00 98.00 71 LEU A CA 1
ATOM 559 C C . LEU A 1 71 ? -23.869 -17.933 32.947 1.00 98.00 71 LEU A C 1
ATOM 561 O O . LEU A 1 71 ? -24.002 -18.498 31.863 1.00 98.00 71 LEU A O 1
ATOM 565 N N . ALA A 1 72 ? -22.771 -17.237 33.234 1.00 97.75 72 ALA A N 1
ATOM 566 C CA . ALA A 1 72 ? -21.685 -17.021 32.280 1.00 97.75 72 ALA A CA 1
ATOM 567 C C . ALA A 1 72 ? -21.042 -18.321 31.756 1.00 97.75 72 ALA A C 1
ATOM 569 O O . ALA A 1 72 ? -20.996 -19.309 32.486 1.00 97.75 72 ALA A O 1
ATOM 570 N N . ASN A 1 73 ? -20.467 -18.285 30.548 1.00 97.75 73 ASN A N 1
ATOM 571 C CA . ASN A 1 73 ? -19.734 -19.404 29.930 1.00 97.75 73 ASN A CA 1
ATOM 572 C C . ASN A 1 73 ? -20.589 -20.686 29.820 1.00 97.75 73 ASN A C 1
ATOM 574 O O . ASN A 1 73 ? -20.240 -21.735 30.361 1.00 97.75 73 ASN A O 1
ATOM 578 N N . ASN A 1 74 ? -21.738 -20.581 29.157 1.00 98.00 74 ASN A N 1
ATOM 579 C CA . ASN A 1 74 ? -22.666 -21.686 28.897 1.00 98.00 74 ASN A CA 1
ATOM 580 C C . ASN A 1 74 ? -23.198 -21.572 27.451 1.00 98.00 74 ASN A C 1
ATOM 582 O O . ASN A 1 74 ? -22.625 -20.874 26.618 1.00 98.00 74 ASN A O 1
ATOM 586 N N . SER A 1 75 ? -24.288 -22.269 27.128 1.00 97.38 75 SER A N 1
ATOM 587 C CA . SER A 1 75 ? -24.949 -22.240 25.819 1.00 97.38 75 SER A CA 1
ATOM 588 C C . SER A 1 75 ? -26.422 -21.827 25.934 1.00 97.38 75 SER A C 1
ATOM 590 O O . SER A 1 75 ? -27.298 -22.420 25.298 1.00 97.38 75 SER A O 1
ATOM 592 N N . PHE A 1 76 ? -26.724 -20.833 26.778 1.00 98.12 76 PHE A N 1
ATOM 593 C CA . PHE A 1 76 ? -28.071 -20.268 26.865 1.00 98.12 76 PHE A CA 1
ATOM 594 C C . PHE A 1 76 ? -28.419 -19.493 25.584 1.00 98.12 76 PHE A C 1
ATOM 596 O O . PHE A 1 76 ? -27.614 -18.705 25.086 1.00 98.12 76 PHE A O 1
ATOM 603 N N . TYR A 1 77 ? -29.616 -19.718 25.047 1.00 97.31 77 TYR A N 1
ATOM 604 C CA . TYR A 1 77 ? -30.145 -19.091 23.834 1.00 97.31 77 TYR A CA 1
ATOM 605 C C . TYR A 1 77 ? -31.467 -18.362 24.115 1.00 97.31 77 TYR A C 1
ATOM 607 O O . TYR A 1 77 ? -32.016 -18.425 25.218 1.00 97.31 77 TYR A O 1
ATOM 615 N N . GLY A 1 78 ? -31.988 -17.673 23.099 1.00 97.06 78 GLY A N 1
ATOM 616 C CA . GLY A 1 78 ? -33.198 -16.860 23.213 1.00 97.06 78 GLY A CA 1
ATOM 617 C C . GLY A 1 78 ? -32.926 -15.482 23.817 1.00 97.06 78 GLY A C 1
ATOM 618 O O . GLY A 1 78 ? -31.775 -15.069 23.964 1.00 97.06 78 GLY A O 1
ATOM 619 N N . ASN A 1 79 ? -33.998 -14.758 24.132 1.00 97.50 79 ASN A N 1
ATOM 620 C CA . ASN A 1 79 ? -33.909 -13.386 24.625 1.00 97.50 79 ASN A CA 1
ATOM 621 C C . ASN A 1 79 ? -33.644 -13.344 26.133 1.00 97.50 79 ASN A C 1
ATOM 623 O O . ASN A 1 79 ? -34.032 -14.248 26.877 1.00 97.50 79 ASN A O 1
ATOM 627 N N . ILE A 1 80 ? -33.066 -12.239 26.603 1.00 97.56 80 ILE A N 1
ATOM 628 C CA . ILE A 1 80 ? -33.096 -11.898 28.028 1.00 97.56 80 ILE A CA 1
ATOM 629 C C . ILE A 1 80 ? -34.548 -11.511 28.384 1.00 97.56 80 ILE A C 1
ATOM 631 O O . ILE A 1 80 ? -35.079 -10.576 27.781 1.00 97.56 80 ILE A O 1
ATOM 635 N N . PRO A 1 81 ? -35.219 -12.201 29.327 1.00 96.38 81 PRO A N 1
ATOM 636 C CA . PRO A 1 81 ? -36.628 -11.945 29.616 1.00 96.38 81 PRO A CA 1
ATOM 637 C C . PRO A 1 81 ? -36.842 -10.589 30.301 1.00 96.38 81 PRO A C 1
ATOM 639 O O . PRO A 1 81 ? -36.079 -10.193 31.186 1.00 96.38 81 PRO A O 1
ATOM 642 N N . LEU A 1 82 ? -37.922 -9.892 29.930 1.00 96.00 82 LEU A N 1
ATOM 643 C CA . LEU A 1 82 ? -38.278 -8.567 30.461 1.00 96.00 82 LEU A CA 1
ATOM 644 C C . LEU A 1 82 ? -38.539 -8.596 31.977 1.00 96.00 82 LEU A C 1
ATOM 646 O O . LEU A 1 82 ? -38.337 -7.602 32.677 1.00 96.00 82 LEU A O 1
ATOM 650 N N . GLU A 1 83 ? -38.961 -9.748 32.496 1.00 96.50 83 GLU A N 1
ATOM 651 C CA . GLU A 1 83 ? -39.252 -10.000 33.904 1.00 96.50 83 GLU A CA 1
ATOM 652 C C . GLU A 1 83 ? -38.020 -9.893 34.806 1.00 96.50 83 GLU A C 1
ATOM 654 O O . GLU A 1 83 ? -38.187 -9.688 36.008 1.00 96.50 83 GLU A O 1
ATOM 659 N N . VAL A 1 84 ? -36.795 -9.959 34.262 1.00 95.50 84 VAL A N 1
ATOM 660 C CA . VAL A 1 84 ? -35.569 -9.679 35.036 1.00 95.50 84 VAL A CA 1
ATOM 661 C C . VAL A 1 84 ? -35.630 -8.281 35.655 1.00 95.50 84 VAL A C 1
ATOM 663 O O . VAL A 1 84 ? -35.163 -8.097 36.775 1.00 95.50 84 VAL A O 1
ATOM 666 N N . GLY A 1 85 ? -36.298 -7.325 34.998 1.00 92.94 85 GLY A N 1
ATOM 667 C CA . GLY A 1 85 ? -36.527 -5.979 35.530 1.00 92.94 85 GLY A CA 1
ATOM 668 C C . GLY A 1 85 ? -37.332 -5.922 36.837 1.00 92.94 85 GLY A C 1
ATOM 669 O O . GLY A 1 85 ? -37.329 -4.897 37.510 1.00 92.94 85 GLY A O 1
ATOM 670 N N . ARG A 1 86 ? -38.012 -7.008 37.241 1.00 95.62 86 ARG A N 1
ATOM 671 C CA . ARG A 1 86 ? -38.733 -7.090 38.529 1.00 95.62 86 ARG A CA 1
ATOM 672 C C . ARG A 1 86 ? -37.803 -7.332 39.722 1.00 95.62 86 ARG A C 1
ATOM 674 O O . ARG A 1 86 ? -38.230 -7.192 40.869 1.00 95.62 86 ARG A O 1
ATOM 681 N N . LEU A 1 87 ? -36.544 -7.698 39.479 1.00 95.81 87 LEU A N 1
ATOM 682 C CA . LEU A 1 87 ? -35.561 -8.018 40.512 1.00 95.81 87 LEU A CA 1
ATOM 683 C C . LEU A 1 87 ? -34.932 -6.740 41.089 1.00 95.81 87 LEU A C 1
ATOM 685 O O . LEU A 1 87 ? -33.762 -6.443 40.869 1.00 95.81 87 LEU A O 1
ATOM 689 N N . SER A 1 88 ? -35.705 -5.976 41.862 1.00 93.00 88 SER A N 1
ATOM 690 C CA . SER A 1 88 ? -35.292 -4.662 42.385 1.00 93.00 88 SER A CA 1
ATOM 691 C C . SER A 1 88 ? -34.055 -4.685 43.298 1.00 93.00 88 SER A C 1
ATOM 693 O O . SER A 1 88 ? -33.392 -3.661 43.444 1.00 93.00 88 SER A O 1
ATOM 695 N N . GLN A 1 89 ? -33.724 -5.841 43.887 1.00 95.31 89 GLN A N 1
ATOM 696 C CA . GLN A 1 89 ? -32.544 -6.050 44.740 1.00 95.31 89 GLN A CA 1
ATOM 697 C C . GLN A 1 89 ? -31.295 -6.506 43.967 1.00 95.31 89 GLN A C 1
ATOM 699 O O . GLN A 1 89 ? -30.229 -6.662 44.569 1.00 95.31 89 GLN A O 1
ATOM 704 N N . LEU A 1 90 ? -31.407 -6.733 42.654 1.00 97.69 90 LEU A N 1
ATOM 705 C CA . LEU A 1 90 ? -30.335 -7.289 41.836 1.00 97.69 90 LEU A CA 1
ATOM 706 C C . LEU A 1 90 ? -29.155 -6.318 41.755 1.00 97.69 90 LEU A C 1
ATOM 708 O O . LEU A 1 90 ? -29.304 -5.187 41.308 1.00 97.69 90 LEU A O 1
ATOM 712 N N . GLN A 1 91 ? -27.971 -6.784 42.154 1.00 98.06 91 GLN A N 1
ATOM 713 C CA . GLN A 1 91 ? -26.718 -6.026 42.140 1.00 98.06 91 GLN A CA 1
ATOM 714 C C . GLN A 1 91 ? -25.763 -6.503 41.043 1.00 98.06 91 GLN A C 1
ATOM 716 O O . GLN A 1 91 ? -25.024 -5.696 40.475 1.00 98.06 91 GLN A O 1
ATOM 721 N N . ILE A 1 92 ? -25.760 -7.804 40.738 1.00 98.44 92 ILE A N 1
ATOM 722 C CA . ILE A 1 92 ? -24.850 -8.417 39.764 1.00 98.44 92 ILE A CA 1
ATOM 723 C C . ILE A 1 92 ? -25.646 -9.289 38.794 1.00 98.44 92 ILE A C 1
ATOM 725 O O . ILE A 1 92 ? -26.248 -10.280 39.205 1.00 98.44 92 ILE A O 1
ATOM 729 N N . PHE A 1 93 ? -25.573 -8.964 37.503 1.00 98.19 93 PHE A N 1
ATOM 730 C CA . PHE A 1 93 ? -26.146 -9.766 36.422 1.00 98.19 93 PHE A CA 1
ATOM 731 C C . PHE A 1 93 ? -25.047 -10.190 35.439 1.00 98.19 93 PHE A C 1
ATOM 733 O O . PHE A 1 93 ? -24.430 -9.348 34.781 1.00 98.19 93 PHE A O 1
ATOM 740 N N . ARG A 1 94 ? -24.764 -11.497 35.375 1.00 98.31 94 ARG A N 1
ATOM 741 C CA . ARG A 1 94 ? -23.696 -12.093 34.557 1.00 98.31 94 ARG A CA 1
ATOM 742 C C . ARG A 1 94 ? -24.240 -13.168 33.636 1.00 98.31 94 ARG A C 1
ATOM 744 O O . ARG A 1 94 ? -24.528 -14.273 34.090 1.00 98.31 94 ARG A O 1
ATOM 751 N N . VAL A 1 95 ? -24.320 -12.861 32.348 1.00 98.19 95 VAL A N 1
ATOM 752 C CA . VAL A 1 95 ? -24.775 -13.797 31.306 1.00 98.19 95 VAL A CA 1
ATOM 753 C C . VAL A 1 95 ? -23.835 -13.819 30.093 1.00 98.19 95 VAL A C 1
ATOM 755 O O . VAL A 1 95 ? -24.218 -14.253 29.010 1.00 98.19 95 VAL A O 1
ATOM 758 N N . GLN A 1 96 ? -22.591 -13.361 30.266 1.00 98.19 96 GLN A N 1
ATOM 759 C CA . GLN A 1 96 ? -21.599 -13.300 29.192 1.00 98.19 96 GLN A CA 1
ATOM 760 C C . GLN A 1 96 ? -21.217 -14.681 28.627 1.00 98.19 96 GLN A C 1
ATOM 762 O O . GLN A 1 96 ? -21.325 -15.680 29.344 1.00 98.19 96 GLN A O 1
ATOM 767 N N . ASN A 1 97 ? -20.700 -14.719 27.396 1.00 98.06 97 ASN A N 1
ATOM 768 C CA . ASN A 1 97 ? -20.269 -15.933 26.688 1.00 98.06 97 ASN A CA 1
ATOM 769 C C . ASN A 1 97 ? -21.379 -16.996 26.654 1.00 98.06 97 ASN A C 1
ATOM 771 O O . ASN A 1 97 ? -21.264 -18.068 27.252 1.00 98.06 97 ASN A O 1
ATOM 775 N N . ASN A 1 98 ? -22.480 -16.633 26.003 1.00 98.38 98 ASN A N 1
ATOM 776 C CA . ASN A 1 98 ? -23.631 -17.479 25.706 1.00 98.38 98 ASN A CA 1
ATOM 777 C C . ASN A 1 98 ? -24.076 -17.193 24.255 1.00 98.38 98 ASN A C 1
ATOM 779 O O . ASN A 1 98 ? -23.376 -16.537 23.489 1.00 98.38 98 ASN A O 1
ATOM 783 N N . THR A 1 99 ? -25.243 -17.690 23.854 1.00 97.62 99 THR A N 1
ATOM 784 C CA . THR A 1 99 ? -25.826 -17.474 22.519 1.00 97.62 99 THR A CA 1
ATOM 785 C C . THR A 1 99 ? -27.115 -16.650 22.586 1.00 97.62 99 THR A C 1
ATOM 787 O O . THR A 1 99 ? -28.040 -16.869 21.802 1.00 97.62 99 THR A O 1
ATOM 790 N N . LEU A 1 100 ? -27.221 -15.739 23.561 1.00 98.19 100 LEU A N 1
ATOM 791 C CA . LEU A 1 100 ? -28.419 -14.919 23.758 1.00 98.19 100 LEU A CA 1
ATOM 792 C C . LEU A 1 100 ? -28.619 -13.966 22.575 1.00 98.19 100 LEU A C 1
ATOM 794 O O . LEU A 1 100 ? -27.654 -13.410 22.057 1.00 98.19 100 LEU A O 1
ATOM 798 N N . VAL A 1 101 ? -29.871 -13.781 22.169 1.00 97.94 101 VAL A N 1
ATOM 799 C CA . VAL A 1 101 ? -30.287 -12.962 21.018 1.00 97.94 101 VAL A CA 1
ATOM 800 C C . VAL A 1 101 ? -31.290 -11.887 21.449 1.00 97.94 101 VAL A C 1
ATOM 802 O O . VAL A 1 101 ? -31.651 -11.789 22.621 1.00 97.94 101 VAL A O 1
ATOM 805 N N . GLY A 1 102 ? -31.757 -11.082 20.494 1.00 96.75 102 GLY A N 1
ATOM 806 C CA . GLY A 1 102 ? -32.732 -10.020 20.746 1.00 96.75 102 GLY A CA 1
ATOM 807 C C . GLY A 1 102 ? -32.083 -8.727 21.233 1.00 96.75 102 GLY A C 1
ATOM 808 O O . GLY A 1 102 ? -30.863 -8.582 21.194 1.00 96.75 102 GLY A O 1
ATOM 809 N N . GLU A 1 103 ? -32.914 -7.769 21.630 1.00 97.06 103 GLU A N 1
ATOM 810 C CA . GLU A 1 103 ? -32.465 -6.457 22.105 1.00 97.06 103 GLU A CA 1
ATOM 811 C C . GLU A 1 103 ? -32.103 -6.482 23.592 1.00 97.06 103 GLU A C 1
ATOM 813 O O . GLU A 1 103 ? -32.543 -7.359 24.342 1.00 97.06 103 GLU A O 1
ATOM 818 N N . ILE A 1 104 ? -31.318 -5.497 24.035 1.00 96.19 104 ILE A N 1
ATOM 819 C CA . ILE A 1 104 ? -31.081 -5.277 25.464 1.00 96.19 104 ILE A CA 1
ATOM 820 C C . ILE A 1 104 ? -32.402 -4.808 26.092 1.00 96.19 104 ILE A C 1
ATOM 822 O O . ILE A 1 104 ? -32.906 -3.748 25.721 1.00 96.19 104 ILE A O 1
ATOM 826 N N . PRO A 1 105 ? -32.978 -5.551 27.054 1.00 93.19 105 PRO A N 1
ATOM 827 C CA . PRO A 1 105 ? -34.290 -5.212 27.577 1.00 93.19 105 PRO A CA 1
ATOM 828 C C . PRO A 1 105 ? -34.233 -3.947 28.436 1.00 93.19 105 PRO A C 1
ATOM 830 O O . PRO A 1 105 ? -33.640 -3.934 29.517 1.00 93.19 105 PRO A O 1
ATOM 833 N N . LEU A 1 106 ? -34.932 -2.906 27.981 1.00 90.00 106 LEU A N 1
ATOM 834 C CA . LEU A 1 106 ? -35.110 -1.622 28.672 1.00 90.00 106 LEU A CA 1
ATOM 835 C C . LEU A 1 106 ? -35.598 -1.768 30.124 1.00 90.00 106 LEU A C 1
ATOM 837 O O . LEU A 1 106 ? -35.180 -1.007 30.996 1.00 90.00 106 LEU A O 1
ATOM 841 N N . ASN A 1 107 ? -36.365 -2.819 30.433 1.00 91.50 107 ASN A N 1
ATOM 842 C CA . ASN A 1 107 ? -36.817 -3.129 31.792 1.00 91.50 107 ASN A CA 1
ATOM 843 C C . ASN A 1 107 ? -35.685 -3.399 32.798 1.00 91.50 107 ASN A C 1
ATOM 845 O O . ASN A 1 107 ? -35.941 -3.304 33.997 1.00 91.50 107 ASN A O 1
ATOM 849 N N . LEU A 1 108 ? -34.458 -3.718 32.362 1.00 91.50 108 LEU A N 1
ATOM 850 C CA . LEU A 1 108 ? -33.316 -3.889 33.273 1.00 91.50 108 LEU A CA 1
ATOM 851 C C . LEU A 1 108 ? -33.026 -2.624 34.082 1.00 91.50 108 LEU A C 1
ATOM 853 O O . LEU A 1 108 ? -32.525 -2.724 35.197 1.00 91.50 108 LEU A O 1
ATOM 857 N N . THR A 1 109 ? -33.381 -1.453 33.557 1.00 89.75 109 THR A N 1
ATOM 858 C CA . THR A 1 109 ? -33.200 -0.154 34.222 1.00 89.75 109 THR A CA 1
ATOM 859 C C . THR A 1 109 ? -34.025 -0.019 35.508 1.00 89.75 109 THR A C 1
ATOM 861 O O . THR A 1 109 ? -33.656 0.743 36.400 1.00 89.75 109 THR A O 1
ATOM 864 N N . HIS A 1 110 ? -35.078 -0.831 35.678 1.00 91.00 110 HIS A N 1
ATOM 865 C CA . HIS A 1 110 ? -35.844 -0.922 36.926 1.00 91.00 110 HIS A CA 1
ATOM 866 C C . HIS A 1 110 ? -35.083 -1.626 38.064 1.00 91.00 110 HIS A C 1
ATOM 868 O O . HIS A 1 110 ? -35.451 -1.489 39.235 1.00 91.00 110 HIS A O 1
ATOM 874 N N . CYS A 1 111 ? -33.992 -2.340 37.764 1.00 93.56 111 CYS A N 1
ATOM 875 C CA . CYS A 1 111 ? -33.093 -2.915 38.764 1.00 93.56 111 CYS A CA 1
ATOM 876 C C . CYS A 1 111 ? -32.206 -1.814 39.372 1.00 93.56 111 CYS A C 1
ATOM 878 O O . CYS A 1 111 ? -31.011 -1.723 39.101 1.00 93.56 111 CYS A O 1
ATOM 880 N N . THR A 1 112 ? -32.792 -0.954 40.205 1.00 89.44 112 THR A N 1
ATOM 881 C CA . THR A 1 112 ? -32.135 0.259 40.739 1.00 89.44 112 THR A CA 1
ATOM 882 C C . THR A 1 112 ? -30.883 -0.002 41.590 1.00 89.44 112 THR A C 1
ATOM 884 O O . THR A 1 112 ? -30.065 0.901 41.772 1.00 89.44 112 THR A O 1
ATOM 887 N N . GLN A 1 113 ? -30.700 -1.224 42.098 1.00 95.31 113 GLN A N 1
ATOM 888 C CA . GLN A 1 113 ? -29.524 -1.641 42.874 1.00 95.31 113 GLN A CA 1
ATOM 889 C C . GLN A 1 113 ? -28.394 -2.233 42.015 1.00 95.31 113 GLN A C 1
ATOM 891 O O . GLN A 1 113 ? -27.362 -2.632 42.561 1.00 95.31 113 GLN A O 1
ATOM 896 N N . LEU A 1 114 ? -28.566 -2.295 40.689 1.00 96.94 114 LEU A N 1
ATOM 897 C CA . LEU A 1 114 ? -27.620 -2.949 39.794 1.00 96.94 114 LEU A CA 1
ATOM 898 C C . LEU A 1 114 ? -26.286 -2.196 39.762 1.00 96.94 114 LEU A C 1
ATOM 900 O O . LEU A 1 114 ? -26.228 -1.020 39.414 1.00 96.94 114 LEU A O 1
ATOM 904 N N . LYS A 1 115 ? -25.208 -2.905 40.111 1.00 97.88 115 LYS A N 1
ATOM 905 C CA . LYS A 1 115 ? -23.830 -2.392 40.153 1.00 97.88 115 LYS A CA 1
ATOM 906 C C . LYS A 1 115 ? -22.978 -2.927 39.017 1.00 97.88 115 LYS A C 1
ATOM 908 O O . LYS A 1 115 ? -22.071 -2.237 38.557 1.00 97.88 115 LYS A O 1
ATOM 913 N N . ARG A 1 116 ? -23.222 -4.165 38.578 1.00 98.44 116 ARG A N 1
ATOM 914 C CA . ARG A 1 116 ? -22.414 -4.803 37.534 1.00 98.44 116 ARG A CA 1
ATOM 915 C C . ARG A 1 116 ? -23.271 -5.578 36.546 1.00 98.44 116 ARG A C 1
ATOM 917 O O . ARG A 1 116 ? -23.991 -6.498 36.938 1.00 98.44 116 ARG A O 1
ATOM 924 N N . LEU A 1 117 ? -23.128 -5.237 35.271 1.00 97.88 117 LEU A N 1
ATOM 925 C CA . LEU A 1 117 ? -23.874 -5.816 34.163 1.00 97.88 117 LEU A CA 1
ATOM 926 C C . LEU A 1 117 ? -22.907 -6.353 33.099 1.00 97.88 117 LEU A C 1
ATOM 928 O O . LEU A 1 117 ? -22.157 -5.593 32.486 1.00 97.88 117 LEU A O 1
ATOM 932 N N . TYR A 1 118 ? -22.922 -7.671 32.891 1.00 98.38 118 TYR A N 1
ATOM 933 C CA . TYR A 1 118 ? -22.045 -8.367 31.947 1.00 98.38 118 TYR A CA 1
ATOM 934 C C . TYR A 1 118 ? -22.876 -9.101 30.891 1.00 98.38 118 TYR A C 1
ATOM 936 O O . TYR A 1 118 ? -23.449 -10.156 31.178 1.00 98.38 118 TYR A O 1
ATOM 944 N N . LEU A 1 119 ? -22.908 -8.551 29.675 1.00 98.12 119 LEU A N 1
ATOM 945 C CA . LEU A 1 119 ? -23.643 -9.099 28.528 1.00 98.12 119 LEU A CA 1
ATOM 946 C C . LEU A 1 119 ? -22.732 -9.522 27.361 1.00 98.12 119 LEU A C 1
ATOM 948 O O . LEU A 1 119 ? -23.230 -9.976 26.333 1.00 98.12 119 LEU A O 1
ATOM 952 N N . HIS A 1 120 ? -21.413 -9.373 27.490 1.00 98.25 120 HIS A N 1
ATOM 953 C CA . HIS A 1 120 ? -20.489 -9.584 26.376 1.00 98.25 120 HIS A CA 1
ATOM 954 C C . HIS A 1 120 ? -20.422 -11.020 25.850 1.00 98.25 120 HIS A C 1
ATOM 956 O O . HIS A 1 120 ? -20.706 -11.962 26.584 1.00 98.25 120 HIS A O 1
ATOM 962 N N . GLY A 1 121 ? -20.005 -11.197 24.597 1.00 97.94 121 GLY A N 1
ATOM 963 C CA . GLY A 1 121 ? -19.867 -12.524 23.987 1.00 97.94 121 GLY A CA 1
ATOM 964 C C . GLY A 1 121 ? -21.220 -13.210 23.804 1.00 97.94 121 GLY A C 1
ATOM 965 O O . GLY A 1 121 ? -21.402 -14.340 24.247 1.00 97.94 121 GLY A O 1
ATOM 966 N N . ASN A 1 122 ? -22.182 -12.490 23.234 1.00 98.50 122 ASN A N 1
ATOM 967 C CA . ASN A 1 122 ? -23.517 -12.978 22.887 1.00 98.50 122 ASN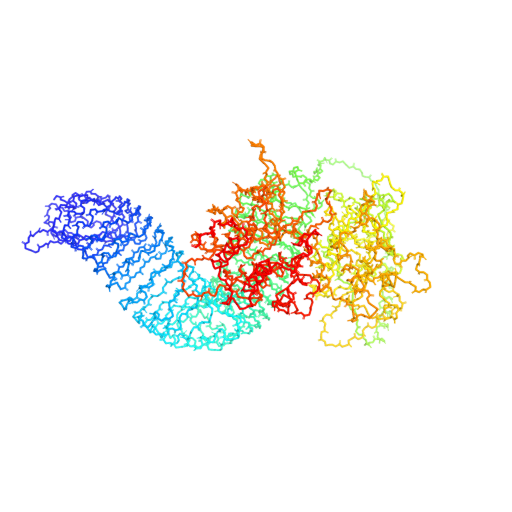 A CA 1
ATOM 968 C C . ASN A 1 122 ? -23.874 -12.497 21.464 1.00 98.50 122 ASN A C 1
ATOM 970 O O . ASN A 1 122 ? -23.045 -11.920 20.765 1.00 98.50 122 ASN A O 1
ATOM 974 N N . ASN A 1 123 ? -25.116 -12.725 21.034 1.00 98.06 123 ASN A N 1
ATOM 975 C CA . ASN A 1 123 ? -25.656 -12.306 19.738 1.00 98.06 123 ASN A CA 1
ATOM 976 C C . ASN A 1 123 ? -26.760 -11.240 19.906 1.00 98.06 123 ASN A C 1
ATOM 978 O O . ASN A 1 123 ? -27.755 -11.245 19.173 1.00 98.06 123 ASN A O 1
ATOM 982 N N . LEU A 1 124 ? -26.632 -10.354 20.903 1.00 98.25 124 LEU A N 1
ATOM 983 C CA . LEU A 1 124 ? -27.592 -9.268 21.130 1.00 98.25 124 LEU A CA 1
ATOM 984 C C . LEU A 1 124 ? -27.524 -8.259 19.979 1.00 98.25 124 LEU A C 1
ATOM 986 O O . LEU A 1 124 ? -26.437 -7.934 19.508 1.00 98.25 124 LEU A O 1
ATOM 990 N N . LYS A 1 125 ? -28.678 -7.754 19.545 1.00 97.69 125 LYS A N 1
ATOM 991 C CA . LYS A 1 125 ? -28.832 -6.852 18.394 1.00 97.69 125 LYS A CA 1
ATOM 992 C C . LYS A 1 125 ? -29.637 -5.604 18.759 1.00 97.69 125 LYS A C 1
ATOM 994 O O . LYS A 1 125 ? -30.136 -5.492 19.874 1.00 97.69 125 LYS A O 1
ATOM 999 N N . GLY A 1 126 ? -29.805 -4.695 17.802 1.00 97.31 126 GLY A N 1
ATOM 1000 C CA . GLY A 1 126 ? -30.556 -3.454 17.998 1.00 97.31 126 GLY A CA 1
ATOM 1001 C C . GLY A 1 126 ? -29.722 -2.362 18.668 1.00 97.31 126 GLY A C 1
ATOM 1002 O O . GLY A 1 126 ? -28.505 -2.491 18.812 1.00 97.31 126 GLY A O 1
ATOM 1003 N N . LYS A 1 127 ? -30.378 -1.257 19.030 1.00 97.75 127 LYS A N 1
ATOM 1004 C CA . LYS A 1 127 ? -29.720 -0.077 19.609 1.00 97.75 127 LYS A CA 1
ATOM 1005 C C . LYS A 1 127 ? -29.455 -0.246 21.102 1.00 97.75 127 LYS A C 1
ATOM 1007 O O . LYS A 1 127 ? -30.160 -0.988 21.785 1.00 97.75 127 LYS A O 1
ATOM 1012 N N . ILE A 1 128 ? -28.473 0.487 21.624 1.00 97.50 128 ILE A N 1
ATOM 1013 C CA . ILE A 1 128 ? -28.339 0.681 23.073 1.00 97.50 128 ILE A CA 1
ATOM 1014 C C . ILE A 1 128 ? -29.498 1.595 23.523 1.00 97.50 128 ILE A C 1
ATOM 1016 O O . ILE A 1 128 ? -29.575 2.725 23.040 1.00 97.50 128 ILE A O 1
ATOM 1020 N N . PRO A 1 129 ? -30.405 1.149 24.416 1.00 95.00 129 PRO A N 1
ATOM 1021 C CA . PRO A 1 129 ? -31.561 1.952 24.820 1.00 95.00 129 PRO A CA 1
ATOM 1022 C C . PRO A 1 129 ? -31.155 3.225 25.569 1.00 95.00 129 PRO A C 1
ATOM 1024 O O . PRO A 1 129 ? -30.280 3.187 26.438 1.00 95.00 129 PRO A O 1
ATOM 1027 N N . THR A 1 130 ? -31.832 4.344 25.307 1.00 94.88 130 THR A N 1
ATOM 1028 C CA . THR A 1 130 ? -31.584 5.624 25.996 1.00 94.88 130 THR A CA 1
ATOM 1029 C C . THR A 1 130 ? -31.861 5.545 27.498 1.00 94.88 130 THR A C 1
ATOM 1031 O O . THR A 1 130 ? -31.213 6.229 28.291 1.00 94.88 130 THR A O 1
ATOM 1034 N N . GLU A 1 131 ? -32.757 4.657 27.922 1.00 94.62 131 GLU A N 1
ATOM 1035 C CA . GLU A 1 131 ? -33.126 4.405 29.315 1.00 94.62 131 GLU A CA 1
ATOM 1036 C C . GLU A 1 131 ? -31.945 3.892 30.144 1.00 94.62 131 GLU A C 1
ATOM 1038 O O . GLU A 1 131 ? -31.997 3.943 31.371 1.00 94.62 131 GLU A O 1
ATOM 1043 N N . ILE A 1 132 ? -30.853 3.442 29.511 1.00 93.00 132 ILE A N 1
ATOM 1044 C CA . ILE A 1 132 ? -29.643 3.005 30.211 1.00 93.00 132 ILE A CA 1
ATOM 1045 C C . ILE A 1 132 ? -29.126 4.063 31.190 1.00 93.00 132 ILE A C 1
ATOM 1047 O O . ILE A 1 132 ? -28.668 3.711 32.273 1.00 93.00 132 ILE A O 1
ATOM 1051 N N . GLY A 1 133 ? -29.301 5.351 30.873 1.00 91.94 133 GLY A N 1
ATOM 1052 C CA . GLY A 1 133 ? -28.948 6.472 31.747 1.00 91.94 133 GLY A CA 1
ATOM 1053 C C . GLY A 1 133 ? -29.703 6.514 33.084 1.00 91.94 133 GLY A C 1
ATOM 1054 O O . GLY A 1 133 ? -29.347 7.303 33.954 1.00 91.94 133 GLY A O 1
ATOM 1055 N N . LEU A 1 134 ? -30.731 5.679 33.283 1.00 92.69 134 LEU A N 1
ATOM 1056 C CA . LEU A 1 134 ? -31.475 5.558 34.543 1.00 92.69 134 LEU A CA 1
ATOM 1057 C C . LEU A 1 134 ? -30.772 4.670 35.584 1.00 92.69 134 LEU A C 1
ATOM 1059 O O . LEU A 1 134 ? -31.187 4.644 36.748 1.00 92.69 134 LEU A O 1
ATOM 1063 N N . PHE A 1 135 ? -29.710 3.949 35.210 1.00 91.81 135 PHE A N 1
ATOM 1064 C CA . PHE A 1 135 ? -28.936 3.144 36.153 1.00 91.81 135 PHE A CA 1
ATOM 1065 C C . PHE A 1 135 ? -28.160 4.021 37.149 1.00 91.81 135 PHE A C 1
ATOM 1067 O O . PHE A 1 135 ? -27.065 4.500 36.870 1.00 91.81 135 PHE A O 1
ATOM 1074 N N . ARG A 1 136 ? -28.696 4.177 38.364 1.00 85.06 136 ARG A N 1
ATOM 1075 C CA . ARG A 1 136 ? -28.115 5.068 39.389 1.00 85.06 136 ARG A CA 1
ATOM 1076 C C . ARG A 1 136 ? -26.827 4.552 40.033 1.00 85.06 136 ARG A C 1
ATOM 1078 O O . ARG A 1 136 ? -25.990 5.349 40.436 1.00 85.06 136 ARG A O 1
ATOM 1085 N N . ASN A 1 137 ? -26.689 3.231 40.156 1.00 93.31 137 ASN A N 1
ATOM 1086 C CA . ASN A 1 137 ? -25.624 2.586 40.934 1.00 93.31 137 ASN A CA 1
ATOM 1087 C C . ASN A 1 137 ? -24.660 1.753 40.079 1.00 93.31 137 ASN A C 1
ATOM 1089 O O . ASN A 1 137 ? -23.828 1.029 40.633 1.00 93.31 137 ASN A O 1
ATOM 1093 N N . ILE A 1 138 ? -24.775 1.810 38.747 1.00 96.62 138 ILE A N 1
ATOM 1094 C CA . ILE A 1 138 ? -23.951 0.980 37.869 1.00 96.62 138 ILE A CA 1
ATOM 1095 C C . ILE A 1 138 ? -22.497 1.448 37.922 1.00 96.62 138 ILE A C 1
ATOM 1097 O O . ILE A 1 138 ? -22.191 2.621 37.744 1.00 96.62 138 ILE A O 1
ATOM 1101 N N . GLN A 1 139 ? -21.604 0.502 38.183 1.00 97.69 139 GLN A N 1
ATOM 1102 C CA . GLN A 1 139 ? -20.157 0.702 38.251 1.00 97.69 139 GLN A CA 1
ATOM 1103 C C . GLN A 1 139 ? -19.459 0.021 37.075 1.00 97.69 139 GLN A C 1
ATOM 1105 O O . GLN A 1 139 ? -18.473 0.525 36.552 1.00 97.69 139 GLN A O 1
ATOM 1110 N N . PHE A 1 140 ? -19.977 -1.130 36.647 1.00 98.31 140 PHE A N 1
ATOM 1111 C CA . PHE A 1 140 ? -19.382 -1.937 35.591 1.00 98.31 140 PHE A CA 1
ATOM 1112 C C . PHE A 1 140 ? -20.423 -2.284 34.533 1.00 98.31 140 PHE A C 1
ATOM 1114 O O . PHE A 1 140 ? -21.419 -2.945 34.842 1.00 98.31 140 PHE A O 1
ATOM 1121 N N . LEU A 1 141 ? -20.157 -1.895 33.290 1.00 97.75 141 LEU A N 1
ATOM 1122 C CA . LEU A 1 141 ? -21.025 -2.141 32.146 1.00 97.75 141 LEU A CA 1
ATOM 1123 C C . LEU A 1 141 ? -20.196 -2.699 30.991 1.00 97.75 141 LEU A C 1
ATOM 1125 O O . LEU A 1 141 ? -19.275 -2.045 30.503 1.00 97.75 141 LEU A O 1
ATOM 1129 N N . ASN A 1 142 ? -20.507 -3.924 30.563 1.00 98.19 142 ASN A N 1
ATOM 1130 C CA . ASN A 1 142 ? -19.807 -4.556 29.450 1.00 98.19 142 ASN A CA 1
ATOM 1131 C C . ASN A 1 142 ? -20.774 -5.250 28.486 1.00 98.19 142 ASN A C 1
ATOM 1133 O O . ASN A 1 142 ? -21.329 -6.309 28.803 1.00 98.19 142 ASN A O 1
ATOM 1137 N N . PHE A 1 143 ? -20.927 -4.643 27.311 1.00 98.06 143 PHE A N 1
ATOM 1138 C CA . PHE A 1 143 ? -21.758 -5.087 26.191 1.00 98.06 143 PHE A CA 1
ATOM 1139 C C . PHE A 1 143 ? -20.932 -5.537 24.979 1.00 98.06 143 PHE A C 1
ATOM 1141 O O . PHE A 1 143 ? -21.484 -5.751 23.899 1.00 98.06 143 PHE A O 1
ATOM 1148 N N . ALA A 1 144 ? -19.616 -5.674 25.136 1.00 98.06 144 ALA A N 1
ATOM 1149 C CA . ALA A 1 144 ? -18.726 -5.950 24.023 1.00 98.06 144 ALA A CA 1
ATOM 1150 C C . ALA A 1 144 ? -19.012 -7.294 23.328 1.00 98.06 144 ALA A C 1
ATOM 1152 O O . ALA A 1 144 ? -19.616 -8.179 23.925 1.00 98.06 144 ALA A O 1
ATOM 1153 N N . LYS A 1 145 ? -18.534 -7.502 22.098 1.00 97.94 145 LYS A N 1
ATOM 1154 C CA . LYS A 1 145 ? -18.696 -8.774 21.361 1.00 97.94 145 LYS A CA 1
ATOM 1155 C C . LYS A 1 145 ? -20.173 -9.181 21.243 1.00 97.94 145 LYS A C 1
ATOM 1157 O O . LYS A 1 145 ? -20.581 -10.215 21.776 1.00 97.94 145 LYS A O 1
ATOM 1162 N N . ASN A 1 146 ? -20.960 -8.320 20.607 1.00 98.56 146 ASN A N 1
ATOM 1163 C CA . ASN A 1 146 ? -22.367 -8.524 20.256 1.00 98.56 146 ASN A CA 1
ATOM 1164 C C . ASN A 1 146 ? -22.612 -7.971 18.832 1.00 98.56 146 ASN A C 1
ATOM 1166 O O . ASN A 1 146 ? -21.671 -7.703 18.089 1.00 98.56 146 ASN A O 1
ATOM 1170 N N . GLN A 1 147 ? -23.873 -7.824 18.425 1.00 98.12 147 GLN A N 1
ATOM 1171 C CA . GLN A 1 147 ? -24.296 -7.274 17.132 1.00 98.12 147 GLN A CA 1
ATOM 1172 C C . GLN A 1 147 ? -25.079 -5.958 17.310 1.00 98.12 147 GLN A C 1
ATOM 1174 O O . GLN A 1 147 ? -26.005 -5.677 16.546 1.00 98.12 147 GLN A O 1
ATOM 1179 N N . LEU A 1 148 ? -24.757 -5.167 18.341 1.00 98.44 148 LEU A N 1
ATOM 1180 C CA . LEU A 1 148 ? -25.440 -3.899 18.628 1.00 98.44 148 LEU A CA 1
ATOM 1181 C C . LEU A 1 148 ? -25.160 -2.869 17.526 1.00 98.44 148 LEU A C 1
ATOM 1183 O O . LEU A 1 148 ? -24.057 -2.832 16.990 1.00 98.44 148 LEU A O 1
ATOM 1187 N N . THR A 1 149 ? -26.150 -2.041 17.200 1.00 98.25 149 THR A N 1
ATOM 1188 C CA . THR A 1 149 ? -26.135 -1.080 16.079 1.00 98.25 149 THR A CA 1
ATOM 1189 C C . THR A 1 149 ? -26.514 0.330 16.530 1.00 98.25 149 THR A C 1
ATOM 1191 O O . THR A 1 149 ? -27.094 0.496 17.602 1.00 98.25 149 THR A O 1
ATOM 1194 N N . GLY A 1 150 ? -26.316 1.327 15.665 1.00 97.69 150 GLY A N 1
ATOM 1195 C CA . GLY A 1 150 ? -26.690 2.719 15.924 1.00 97.69 150 GLY A CA 1
ATOM 1196 C C . GLY A 1 150 ? -25.700 3.444 16.836 1.00 97.69 150 GLY A C 1
ATOM 1197 O O . GLY A 1 150 ? -24.625 2.928 17.140 1.00 97.69 150 GLY A O 1
ATOM 1198 N N . GLU A 1 151 ? -26.076 4.647 17.260 1.00 98.00 151 GLU A N 1
ATOM 1199 C CA . GLU A 1 151 ? -25.218 5.542 18.040 1.00 98.00 151 GLU A CA 1
ATOM 1200 C C . GLU A 1 151 ? -25.128 5.160 19.523 1.00 98.00 151 GLU A C 1
ATOM 1202 O O . GLU A 1 151 ? -26.034 4.540 20.094 1.00 98.00 151 GLU A O 1
ATOM 1207 N N . ILE A 1 152 ? -24.038 5.578 20.173 1.00 98.31 152 ILE A N 1
ATOM 1208 C CA . ILE A 1 152 ? -23.934 5.545 21.634 1.00 98.31 152 ILE A CA 1
ATOM 1209 C C . ILE A 1 152 ? -24.840 6.663 22.183 1.00 98.31 152 ILE A C 1
ATOM 1211 O O . ILE A 1 152 ? -24.586 7.833 21.902 1.00 98.31 152 ILE A O 1
ATOM 1215 N N . PRO A 1 153 ? -25.880 6.357 22.980 1.00 97.19 153 PRO A N 1
ATOM 1216 C CA . PRO A 1 153 ? -26.824 7.372 23.435 1.00 97.19 153 PRO A CA 1
ATOM 1217 C C . PRO A 1 153 ? -26.162 8.363 24.401 1.00 97.19 153 PRO A C 1
ATOM 1219 O O . PRO A 1 153 ? -25.458 7.957 25.328 1.00 97.19 153 PRO A O 1
ATOM 1222 N N . SER A 1 154 ? -26.468 9.657 24.260 1.00 96.69 154 SER A N 1
ATOM 1223 C CA . SER A 1 154 ? -25.969 10.730 25.144 1.00 96.69 154 SER A CA 1
ATOM 1224 C C . SER A 1 154 ? -26.314 10.513 26.623 1.00 96.69 154 SER A C 1
ATOM 1226 O O . SER A 1 154 ? -25.570 10.911 27.521 1.00 96.69 154 SER A O 1
ATOM 1228 N N . SER A 1 155 ? -27.400 9.783 26.902 1.00 96.25 155 SER A N 1
ATOM 1229 C CA . SER A 1 155 ? -27.799 9.381 28.255 1.00 96.25 155 SER A CA 1
ATOM 1230 C C . SER A 1 155 ? -26.756 8.521 28.978 1.00 96.25 155 SER A C 1
ATOM 1232 O O . SER A 1 155 ? -26.833 8.393 30.202 1.00 96.25 155 SER A O 1
ATOM 1234 N N . ILE A 1 156 ? -25.750 7.983 28.273 1.00 95.81 156 ILE A N 1
ATOM 1235 C CA . ILE A 1 156 ? -24.598 7.319 28.890 1.00 95.81 156 ILE A CA 1
ATOM 1236 C C . ILE A 1 156 ? -23.893 8.230 29.900 1.00 95.81 156 ILE A C 1
ATOM 1238 O O . ILE A 1 156 ? -23.416 7.735 30.916 1.00 95.81 156 ILE A O 1
ATOM 1242 N N . GLY A 1 157 ? -23.886 9.551 29.685 1.00 94.50 157 GLY A N 1
ATOM 1243 C CA . GLY A 1 157 ? -23.273 10.514 30.602 1.00 94.50 157 GLY A CA 1
ATOM 1244 C C . GLY A 1 157 ? -23.969 10.642 31.957 1.00 94.50 157 GLY A C 1
ATOM 1245 O O . GLY A 1 157 ? -23.388 11.193 32.889 1.00 94.50 157 GLY A O 1
ATOM 1246 N N . ASN A 1 158 ? -25.180 10.096 32.109 1.00 95.31 158 ASN A N 1
ATOM 1247 C CA . ASN A 1 158 ? -25.906 10.097 33.382 1.00 95.31 158 ASN A CA 1
ATOM 1248 C C . ASN A 1 158 ? -25.430 8.998 34.349 1.00 95.31 158 ASN A C 1
ATOM 1250 O O . ASN A 1 158 ? -25.850 8.972 35.508 1.00 95.31 158 ASN A O 1
ATOM 1254 N N . LEU A 1 159 ? -24.545 8.097 33.908 1.00 94.88 159 LEU A N 1
ATOM 1255 C CA . LEU A 1 159 ? -24.032 6.978 34.703 1.00 94.88 159 LEU A CA 1
ATOM 1256 C C . LEU A 1 159 ? -22.937 7.413 35.691 1.00 94.88 159 LEU A C 1
ATOM 1258 O O . LEU A 1 159 ? -21.806 6.943 35.635 1.00 94.88 159 LEU A O 1
ATOM 1262 N N . SER A 1 160 ? -23.261 8.305 36.624 1.00 89.69 160 SER A N 1
ATOM 1263 C CA . SER A 1 160 ? -22.284 8.979 37.498 1.00 89.69 160 SER A CA 1
ATOM 1264 C C . SER A 1 160 ? -21.385 8.056 38.340 1.00 89.69 160 SER A C 1
ATOM 1266 O O . SER A 1 160 ? -20.290 8.466 38.716 1.00 89.69 160 SER A O 1
ATOM 1268 N N . SER A 1 161 ? -21.815 6.820 38.621 1.00 94.62 161 SER A N 1
ATOM 1269 C CA . SER A 1 161 ? -21.050 5.827 39.399 1.00 94.62 161 SER A CA 1
ATOM 1270 C C . SER A 1 161 ? -20.158 4.908 38.552 1.00 94.62 161 SER A C 1
ATOM 1272 O O . SER A 1 161 ? -19.488 4.034 39.112 1.00 94.62 161 SER A O 1
ATOM 1274 N N . ILE A 1 162 ? -20.164 5.044 37.221 1.00 96.88 162 ILE A N 1
ATOM 1275 C CA . ILE A 1 162 ? -19.493 4.092 36.336 1.00 96.88 162 ILE A CA 1
ATOM 1276 C C . ILE A 1 162 ? -17.972 4.228 36.411 1.00 96.88 162 ILE A C 1
ATOM 1278 O O . ILE A 1 162 ? -17.410 5.317 36.318 1.00 96.88 162 ILE A O 1
ATOM 1282 N N . THR A 1 163 ? -17.302 3.089 36.563 1.00 97.69 163 THR A N 1
ATOM 1283 C CA . THR A 1 163 ? -15.842 2.976 36.584 1.00 97.69 163 THR A CA 1
ATOM 1284 C C . THR A 1 163 ? -15.316 2.204 35.379 1.00 97.69 163 THR A C 1
ATOM 1286 O O . THR A 1 163 ? -14.190 2.436 34.948 1.00 97.69 163 THR A O 1
ATOM 1289 N N . TYR A 1 164 ? -16.122 1.320 34.791 1.00 98.12 164 TYR A N 1
ATOM 1290 C CA . TYR A 1 164 ? -15.740 0.531 33.625 1.00 98.12 164 TYR A CA 1
ATOM 1291 C C . TYR A 1 164 ? -16.862 0.511 32.590 1.00 98.12 164 TYR A C 1
ATOM 1293 O O . TYR A 1 164 ? -17.962 0.024 32.875 1.00 98.12 164 TYR A O 1
ATOM 1301 N N . LEU A 1 165 ? -16.554 0.989 31.384 1.00 98.06 165 LEU A N 1
ATOM 1302 C CA . LEU A 1 165 ? -17.455 0.995 30.234 1.00 98.06 165 LEU A CA 1
ATOM 1303 C C . LEU A 1 165 ? -16.806 0.256 29.059 1.00 98.06 165 LEU A C 1
ATOM 1305 O O . LEU A 1 165 ? -15.764 0.675 28.559 1.00 98.06 165 LEU A O 1
ATOM 1309 N N . SER A 1 166 ? -17.431 -0.827 28.595 1.00 98.19 166 SER A N 1
ATOM 1310 C CA . SER A 1 166 ? -16.968 -1.566 27.417 1.00 98.19 166 SER A CA 1
ATOM 1311 C C . SER A 1 166 ? -18.107 -1.856 26.446 1.00 98.19 166 SER A C 1
ATOM 1313 O O . SER A 1 166 ? -19.068 -2.548 26.787 1.00 98.19 166 SER A O 1
ATOM 1315 N N . LEU A 1 167 ? -17.976 -1.320 25.232 1.00 98.25 167 LEU A N 1
ATOM 1316 C CA . LEU A 1 167 ? -18.937 -1.419 24.128 1.00 98.25 167 LEU A CA 1
ATOM 1317 C C . LEU A 1 167 ? -18.289 -1.969 22.838 1.00 98.25 167 LEU A C 1
ATOM 1319 O O . LEU A 1 167 ? -18.913 -1.966 21.778 1.00 98.25 167 LEU A O 1
ATOM 1323 N N . GLY A 1 168 ? -17.035 -2.424 22.910 1.00 97.00 168 GLY A N 1
ATOM 1324 C CA . GLY A 1 168 ? -16.256 -2.832 21.739 1.00 97.00 168 GLY A CA 1
ATOM 1325 C C . GLY A 1 168 ? -16.758 -4.087 21.008 1.00 97.00 168 GLY A C 1
ATOM 1326 O O . GLY A 1 168 ? -17.546 -4.851 21.553 1.00 97.00 168 GLY A O 1
ATOM 1327 N N . ALA A 1 169 ? -16.279 -4.347 19.792 1.00 97.88 169 ALA A N 1
ATOM 1328 C CA . ALA A 1 169 ? -16.672 -5.482 18.951 1.00 97.88 169 ALA A CA 1
ATOM 1329 C C . ALA A 1 169 ? -18.199 -5.563 18.762 1.00 97.88 169 ALA A C 1
ATOM 1331 O O . ALA A 1 169 ? -18.841 -6.537 19.157 1.00 97.88 169 ALA A O 1
ATOM 1332 N N . ASN A 1 170 ? -18.764 -4.494 18.206 1.00 98.50 170 ASN A N 1
ATOM 1333 C CA . ASN A 1 170 ? -20.170 -4.350 17.827 1.00 98.50 170 ASN A CA 1
ATOM 1334 C C . ASN A 1 170 ? -20.250 -3.639 16.455 1.00 98.50 170 ASN A C 1
ATOM 1336 O O . ASN A 1 170 ? -19.243 -3.459 15.773 1.00 98.50 170 ASN A O 1
ATOM 1340 N N . ASN A 1 171 ? -21.451 -3.236 16.038 1.00 98.12 171 ASN A N 1
ATOM 1341 C CA . ASN A 1 171 ? -21.704 -2.439 14.836 1.00 98.12 171 ASN A CA 1
ATOM 1342 C C . ASN A 1 171 ? -22.158 -1.008 15.190 1.00 98.12 171 ASN A C 1
ATOM 1344 O O . ASN A 1 171 ? -23.001 -0.449 14.486 1.00 98.12 171 ASN A O 1
ATOM 1348 N N . LEU A 1 172 ? -21.667 -0.441 16.300 1.00 98.56 172 LEU A N 1
ATOM 1349 C CA . LEU A 1 172 ? -22.012 0.925 16.710 1.00 98.56 172 LEU A CA 1
ATOM 1350 C C . LEU A 1 172 ? -21.407 1.937 15.733 1.00 98.56 172 LEU A C 1
ATOM 1352 O O . LEU A 1 172 ? -20.295 1.732 15.248 1.00 98.56 172 LEU A O 1
ATOM 1356 N N . GLU A 1 173 ? -22.129 3.015 15.456 1.00 97.94 173 GLU A N 1
ATOM 1357 C CA . GLU A 1 173 ? -21.766 4.043 14.473 1.00 97.94 173 GLU A CA 1
ATOM 1358 C C . GLU A 1 173 ? -21.977 5.455 15.031 1.00 97.94 173 GLU A C 1
ATOM 1360 O O . GLU A 1 173 ? -22.441 5.613 16.160 1.00 97.94 173 GLU A O 1
ATOM 1365 N N . GLY A 1 174 ? -21.622 6.472 14.245 1.00 97.25 174 GLY A N 1
ATOM 1366 C CA . GLY A 1 174 ? -21.709 7.873 14.650 1.00 97.25 174 GLY A CA 1
ATOM 1367 C C . GLY A 1 174 ? -20.640 8.270 15.667 1.00 97.25 174 GLY A C 1
ATOM 1368 O O . GLY A 1 174 ? -19.669 7.545 15.907 1.00 97.25 174 GLY A O 1
ATOM 1369 N N . ASP A 1 175 ? -20.809 9.453 16.245 1.00 97.56 175 ASP A N 1
ATOM 1370 C CA . ASP A 1 175 ? -19.808 10.058 17.117 1.00 97.56 175 ASP A CA 1
ATOM 1371 C C . ASP A 1 175 ? -19.883 9.517 18.553 1.00 97.56 175 ASP A C 1
ATOM 1373 O O . ASP A 1 175 ? -20.921 9.060 19.038 1.00 97.56 175 ASP A O 1
ATOM 1377 N N . ILE A 1 176 ? -18.764 9.598 19.277 1.00 98.12 176 ILE A N 1
ATOM 1378 C CA . ILE A 1 176 ? -18.762 9.338 20.720 1.00 98.12 176 ILE A CA 1
ATOM 1379 C C . ILE A 1 176 ? -19.402 10.554 21.414 1.00 98.12 176 ILE A C 1
ATOM 1381 O O . ILE A 1 176 ? -18.854 11.655 21.305 1.00 98.12 176 ILE A O 1
ATOM 1385 N N . PRO A 1 177 ? -20.509 10.388 22.163 1.00 96.88 177 PRO A N 1
ATOM 1386 C CA . PRO A 1 177 ? -21.236 11.510 22.740 1.00 96.88 177 PRO A CA 1
ATOM 1387 C C . PRO A 1 177 ? -20.360 12.296 23.729 1.00 96.88 177 PRO A C 1
ATOM 1389 O O . PRO A 1 177 ? -19.715 11.686 24.597 1.00 96.88 177 PRO A O 1
ATOM 1392 N N . PRO A 1 178 ? -20.350 13.641 23.665 1.00 95.44 178 PRO A N 1
ATOM 1393 C CA . PRO A 1 178 ? -19.569 14.473 24.577 1.00 95.44 178 PRO A CA 1
ATOM 1394 C C . PRO A 1 178 ? -20.012 14.304 26.036 1.00 95.44 178 PRO A C 1
ATOM 1396 O O . PRO A 1 178 ? -19.234 14.538 26.952 1.00 95.44 178 PRO A O 1
ATOM 1399 N N . GLU A 1 179 ? -21.221 13.820 26.306 1.00 96.50 179 GLU A N 1
ATOM 1400 C CA . GLU A 1 179 ? -21.689 13.526 27.660 1.00 96.50 179 GLU A CA 1
ATOM 1401 C C . GLU A 1 179 ? -20.850 12.451 28.370 1.00 96.50 179 GLU A C 1
ATOM 1403 O O . GLU A 1 179 ? -20.876 12.377 29.601 1.00 96.50 179 GLU A O 1
ATOM 1408 N N . ILE A 1 180 ? -20.025 11.674 27.652 1.00 95.81 180 ILE A N 1
ATOM 1409 C CA . ILE A 1 180 ? -19.024 10.788 28.269 1.00 95.81 180 ILE A CA 1
ATOM 1410 C C . ILE A 1 180 ? -18.076 11.559 29.210 1.00 95.81 180 ILE A C 1
ATOM 1412 O O . ILE A 1 180 ? -17.587 11.006 30.196 1.00 95.81 180 ILE A O 1
ATOM 1416 N N . CYS A 1 181 ? -17.888 12.866 28.978 1.00 93.75 181 CYS A N 1
ATOM 1417 C CA . CYS A 1 181 ? -17.130 13.774 29.839 1.00 93.75 181 CYS A CA 1
ATOM 1418 C C . CYS A 1 181 ? -17.686 13.889 31.269 1.00 93.75 181 CYS A C 1
ATOM 1420 O O . CYS A 1 181 ? -16.969 14.339 32.174 1.00 93.75 181 CYS A O 1
ATOM 1422 N N . HIS A 1 182 ? -18.959 13.549 31.493 1.00 94.50 182 HIS A N 1
ATOM 1423 C CA . HIS A 1 182 ? -19.609 13.620 32.804 1.00 94.50 182 HIS A CA 1
ATOM 1424 C C . HIS A 1 182 ? -19.243 12.442 33.718 1.00 94.50 182 HIS A C 1
ATOM 1426 O O . HIS A 1 182 ? -19.444 12.521 34.930 1.00 94.50 182 HIS A O 1
ATOM 1432 N N . LEU A 1 183 ? -18.638 11.382 33.175 1.00 94.31 183 LEU A N 1
ATOM 1433 C CA . LEU A 1 183 ? -18.329 10.142 33.889 1.00 94.31 183 LEU A CA 1
ATOM 1434 C C . LEU A 1 183 ? -17.060 10.258 34.746 1.00 94.31 183 LEU A C 1
ATOM 1436 O O . LEU A 1 183 ? -16.084 9.550 34.534 1.00 94.31 183 LEU A O 1
ATOM 1440 N N . LYS A 1 184 ? -17.044 11.15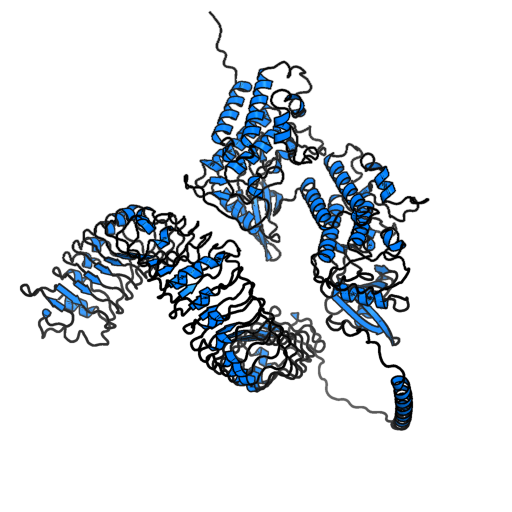5 35.735 1.00 89.56 184 LYS A N 1
ATOM 1441 C CA . LYS A 1 184 ? -15.834 11.507 36.509 1.00 89.56 184 LYS A CA 1
ATOM 1442 C C . LYS A 1 184 ? -15.183 10.351 37.285 1.00 89.56 184 LYS A C 1
ATOM 1444 O O . LYS A 1 184 ? -14.037 10.490 37.697 1.00 89.56 184 LYS A O 1
ATOM 1449 N N . SER A 1 185 ? -15.883 9.235 37.484 1.00 93.56 185 SER A N 1
ATOM 1450 C CA . SER A 1 185 ? -15.361 8.032 38.151 1.00 93.56 185 SER A CA 1
ATOM 1451 C C . SER A 1 185 ? -14.784 6.983 37.194 1.00 93.56 185 SER A C 1
ATOM 1453 O O . SER A 1 185 ? -14.373 5.915 37.649 1.00 93.56 185 SER A O 1
ATOM 1455 N N . LEU A 1 186 ? -14.741 7.258 35.886 1.00 96.00 186 LEU A N 1
ATOM 1456 C CA . LEU A 1 186 ? -14.308 6.292 34.880 1.00 96.00 186 LEU A CA 1
ATOM 1457 C C . LEU A 1 186 ? -12.821 5.946 35.043 1.00 96.00 186 LEU A C 1
ATOM 1459 O O . LEU A 1 186 ? -11.960 6.823 35.077 1.00 96.00 186 LEU A O 1
ATOM 1463 N N . ILE A 1 187 ? -12.538 4.649 35.125 1.00 97.62 187 ILE A N 1
ATOM 1464 C CA . ILE A 1 187 ? -11.199 4.058 35.233 1.00 97.62 187 ILE A CA 1
ATOM 1465 C C . ILE A 1 187 ? -10.784 3.451 33.893 1.00 97.62 187 ILE A C 1
ATOM 1467 O O . ILE A 1 187 ? -9.619 3.529 33.508 1.00 97.62 187 ILE A O 1
ATOM 1471 N N . ALA A 1 188 ? -11.724 2.850 33.164 1.00 97.94 188 ALA A N 1
ATOM 1472 C CA . ALA A 1 188 ? -11.443 2.268 31.863 1.00 97.94 188 ALA A CA 1
ATOM 1473 C C . ALA A 1 188 ? -12.602 2.449 30.886 1.00 97.94 188 ALA A C 1
ATOM 1475 O O . ALA A 1 188 ? -13.770 2.245 31.236 1.00 97.94 188 ALA A O 1
ATOM 1476 N N . VAL A 1 189 ? -12.248 2.770 29.643 1.00 97.69 189 VAL A N 1
ATOM 1477 C CA . VAL A 1 189 ? -13.176 2.874 28.518 1.00 97.69 189 VAL A CA 1
ATOM 1478 C C . VAL A 1 189 ? -12.661 2.056 27.339 1.00 97.69 189 VAL A C 1
ATOM 1480 O O . VAL A 1 189 ? -11.504 2.179 26.941 1.00 97.69 189 VAL A O 1
ATOM 1483 N N . SER A 1 190 ? -13.519 1.196 26.793 1.00 97.69 190 SER A N 1
ATOM 1484 C CA . SER A 1 190 ? -13.201 0.344 25.647 1.00 97.69 190 SER A CA 1
ATOM 1485 C C . SER A 1 190 ? -14.324 0.386 24.612 1.00 97.69 190 SER A C 1
ATOM 1487 O O . SER A 1 190 ? -15.420 -0.125 24.850 1.00 97.69 190 SER A O 1
ATOM 1489 N N . LEU A 1 191 ? -14.044 0.994 23.461 1.00 98.25 191 LEU A N 1
ATOM 1490 C CA . LEU A 1 191 ? -14.967 1.183 22.334 1.00 98.25 191 LEU A CA 1
ATOM 1491 C C . LEU A 1 191 ? -14.430 0.565 21.026 1.00 98.25 191 LEU A C 1
ATOM 1493 O O . LEU A 1 191 ? -14.986 0.798 19.954 1.00 98.25 191 LEU A O 1
ATOM 1497 N N . SER A 1 192 ? -13.348 -0.215 21.110 1.00 98.00 192 SER A N 1
ATOM 1498 C CA . SER A 1 192 ? -12.642 -0.831 19.977 1.00 98.00 192 SER A CA 1
ATOM 1499 C C . SER A 1 192 ? -13.544 -1.673 19.065 1.00 98.00 192 SER A C 1
ATOM 1501 O O . SER A 1 192 ? -14.495 -2.273 19.545 1.00 98.00 192 SER A O 1
ATOM 1503 N N . MET A 1 193 ? -13.210 -1.809 17.783 1.00 97.75 193 MET A N 1
ATOM 1504 C CA . MET A 1 193 ? -13.876 -2.658 16.792 1.00 97.75 193 MET A CA 1
ATOM 1505 C C . MET A 1 193 ? -15.355 -2.291 16.625 1.00 97.75 193 MET A C 1
ATOM 1507 O O . MET A 1 193 ? -16.245 -3.092 16.912 1.00 97.75 193 MET A O 1
ATOM 1511 N N . ASN A 1 194 ? -15.602 -1.055 16.203 1.00 98.31 194 ASN A N 1
ATOM 1512 C CA . ASN A 1 194 ? -16.915 -0.531 15.827 1.00 98.31 194 ASN A CA 1
ATOM 1513 C C . ASN A 1 194 ? -16.768 0.309 14.539 1.00 98.31 194 ASN A C 1
ATOM 1515 O O . ASN A 1 194 ? -15.749 0.251 13.850 1.00 98.31 194 ASN A O 1
ATOM 1519 N N . LYS A 1 195 ? -17.800 1.079 14.185 1.00 97.94 195 LYS A N 1
ATOM 1520 C CA . LYS A 1 195 ? -17.812 2.046 13.078 1.00 97.94 195 LYS A CA 1
ATOM 1521 C C . LYS A 1 195 ? -17.916 3.487 13.600 1.00 97.94 195 LYS A C 1
ATOM 1523 O O . LYS A 1 195 ? -18.527 4.326 12.945 1.00 97.94 195 LYS A O 1
ATOM 1528 N N . LEU A 1 196 ? -17.374 3.763 14.790 1.00 98.31 196 LEU A N 1
ATOM 1529 C CA . LEU A 1 196 ? -17.460 5.087 15.414 1.00 98.31 196 LEU A CA 1
ATOM 1530 C C . LEU A 1 196 ? -16.645 6.108 14.616 1.00 98.31 196 LEU A C 1
ATOM 1532 O O . LEU A 1 196 ? -15.527 5.804 14.199 1.00 98.31 196 LEU A O 1
ATOM 1536 N N . SER A 1 197 ? -17.196 7.303 14.435 1.00 97.19 197 SER A N 1
ATOM 1537 C CA . SER A 1 197 ? -16.638 8.396 13.635 1.00 97.19 197 SER A CA 1
ATOM 1538 C C . SER A 1 197 ? -16.377 9.651 14.475 1.00 97.19 197 SER A C 1
ATOM 1540 O O . SER A 1 197 ? -16.495 9.639 15.702 1.00 97.19 197 SER A O 1
ATOM 1542 N N . GLY A 1 198 ? -15.981 10.737 13.808 1.00 95.31 198 GLY A N 1
ATOM 1543 C CA . GLY A 1 198 ? -15.799 12.037 14.445 1.00 95.31 198 GLY A CA 1
ATOM 1544 C C . GLY A 1 198 ? -14.515 12.125 15.265 1.00 95.31 198 GLY A C 1
ATOM 1545 O O . GLY A 1 198 ? -13.560 11.374 15.054 1.00 95.31 198 GLY A O 1
ATOM 1546 N N . SER A 1 199 ? -14.469 13.096 16.176 1.00 95.56 199 SER A N 1
ATOM 1547 C CA . SER A 1 199 ? -13.311 13.326 17.046 1.00 95.56 199 SER A CA 1
ATOM 1548 C C . SER A 1 199 ? -13.462 12.603 18.382 1.00 95.56 199 SER A C 1
ATOM 1550 O O . SER A 1 199 ? -14.556 12.531 18.941 1.00 95.56 199 SER A O 1
ATOM 1552 N N . PHE A 1 200 ? -12.360 12.089 18.933 1.00 96.56 200 PHE A N 1
ATOM 1553 C CA . PHE A 1 200 ? -12.393 11.528 20.284 1.00 96.56 200 PHE A CA 1
ATOM 1554 C C . PHE A 1 200 ? -12.585 12.649 21.325 1.00 96.56 200 PHE A C 1
ATOM 1556 O O . PHE A 1 200 ? -11.815 13.616 21.302 1.00 96.56 200 PHE A O 1
ATOM 1563 N N . PRO A 1 201 ? -13.559 12.549 22.255 1.00 95.31 201 PRO A N 1
ATOM 1564 C CA . PRO A 1 201 ? -13.889 13.641 23.169 1.00 95.31 201 PRO A CA 1
ATOM 1565 C C . PRO A 1 201 ? -12.685 14.109 23.999 1.00 95.31 201 PRO A C 1
ATOM 1567 O O . PRO A 1 201 ? -12.183 13.399 24.873 1.00 95.31 201 PRO A O 1
ATOM 1570 N N . SER A 1 202 ? -12.235 15.342 23.751 1.00 91.69 202 SER A N 1
ATOM 1571 C CA . SER A 1 202 ? -10.978 15.880 24.298 1.00 91.69 202 SER A CA 1
ATOM 1572 C C . SER A 1 202 ? -10.947 15.946 25.829 1.00 91.69 202 SER A C 1
ATOM 1574 O O . SER A 1 202 ? -9.889 15.827 26.444 1.00 91.69 202 SER A O 1
ATOM 1576 N N . CYS A 1 203 ? -12.111 16.074 26.462 1.00 91.81 203 CYS A N 1
ATOM 1577 C CA . CYS A 1 203 ? -12.273 16.058 27.913 1.00 91.81 203 CYS A CA 1
ATOM 1578 C C . CYS A 1 203 ? -11.791 14.752 28.569 1.00 91.81 203 CYS A C 1
ATOM 1580 O O . CYS A 1 203 ? -11.369 14.780 29.726 1.00 91.81 203 CYS A O 1
ATOM 1582 N N . VAL A 1 204 ? -11.844 13.622 27.850 1.00 94.50 204 VAL A N 1
ATOM 1583 C CA . VAL A 1 204 ? -11.437 12.306 28.360 1.00 94.50 204 VAL A CA 1
ATOM 1584 C C . VAL A 1 204 ? -9.939 12.315 28.640 1.00 94.50 204 VAL A C 1
ATOM 1586 O O . VAL A 1 204 ? -9.482 11.745 29.626 1.00 94.50 204 VAL A O 1
ATOM 1589 N N . PHE A 1 205 ? -9.179 13.086 27.861 1.00 92.81 205 PHE A N 1
ATOM 1590 C CA . PHE A 1 205 ? -7.754 13.302 28.082 1.00 92.81 205 PHE A CA 1
ATOM 1591 C C . PHE A 1 205 ? -7.421 14.108 29.347 1.00 92.81 205 PHE A C 1
ATOM 1593 O O . PHE A 1 205 ? -6.253 14.228 29.704 1.00 92.81 205 PHE A O 1
ATOM 1600 N N . ASN A 1 206 ? -8.428 14.640 30.045 1.00 90.75 206 ASN A N 1
ATOM 1601 C CA . ASN A 1 206 ? -8.274 15.358 31.310 1.00 90.75 206 ASN A CA 1
ATOM 1602 C C . ASN A 1 206 ? -8.789 14.556 32.526 1.00 90.75 206 ASN A C 1
ATOM 1604 O O . ASN A 1 206 ? -8.926 15.095 33.623 1.00 90.75 206 ASN A O 1
ATOM 1608 N N . MET A 1 207 ? -9.116 13.273 32.353 1.00 92.88 207 MET A N 1
ATOM 1609 C CA . MET A 1 207 ? -9.651 12.428 33.423 1.00 92.88 207 MET A CA 1
ATOM 1610 C C . MET A 1 207 ? -8.531 11.622 34.090 1.00 92.88 207 MET A C 1
ATOM 1612 O O . MET A 1 207 ? -8.194 10.524 33.658 1.00 92.88 207 MET A O 1
ATOM 1616 N N . SER A 1 208 ? -7.961 12.157 35.173 1.00 91.75 208 SER A N 1
ATOM 1617 C CA . SER A 1 208 ? -6.822 11.558 35.897 1.00 91.75 208 SER A CA 1
ATOM 1618 C C . SER A 1 208 ? -7.099 10.189 36.542 1.00 91.75 208 SER A C 1
ATOM 1620 O O . SER A 1 208 ? -6.160 9.500 36.946 1.00 91.75 208 SER A O 1
ATOM 1622 N N . SER A 1 209 ? -8.371 9.786 36.636 1.00 93.62 209 SER A N 1
ATOM 1623 C CA . SER A 1 209 ? -8.804 8.465 37.105 1.00 93.62 209 SER A CA 1
ATOM 1624 C C . SER A 1 209 ? -8.564 7.343 36.090 1.00 93.62 209 SER A C 1
ATOM 1626 O O . SER A 1 209 ? -8.614 6.173 36.471 1.00 93.62 209 SER A O 1
ATOM 1628 N N . LEU A 1 210 ? -8.332 7.672 34.813 1.00 96.56 210 LEU A N 1
ATOM 1629 C CA . LEU A 1 210 ? -8.212 6.683 33.747 1.00 96.56 210 LEU A CA 1
ATOM 1630 C C . LEU A 1 210 ? -6.900 5.898 33.826 1.00 96.56 210 LEU A C 1
ATOM 1632 O O . LEU A 1 210 ? -5.809 6.458 33.901 1.00 96.56 210 LEU A O 1
ATOM 1636 N N . ILE A 1 211 ? -7.047 4.580 33.729 1.00 97.62 211 ILE A N 1
ATOM 1637 C CA . ILE A 1 211 ? -5.977 3.585 33.646 1.00 97.62 211 ILE A CA 1
ATOM 1638 C C . ILE A 1 211 ? -5.933 2.961 32.244 1.00 97.62 211 ILE A C 1
ATOM 1640 O O . ILE A 1 211 ? -4.858 2.598 31.773 1.00 97.62 211 ILE A O 1
ATOM 1644 N N . ALA A 1 212 ? -7.070 2.855 31.548 1.00 98.12 212 ALA A N 1
ATOM 1645 C CA . ALA A 1 212 ? -7.122 2.257 30.215 1.00 98.12 212 ALA A CA 1
ATOM 1646 C C . ALA A 1 212 ? -8.069 3.002 29.268 1.00 98.12 212 ALA A C 1
ATOM 1648 O O . ALA A 1 212 ? -9.225 3.269 29.608 1.00 98.12 212 ALA A O 1
ATOM 1649 N N . ILE A 1 213 ? -7.588 3.281 28.057 1.00 97.94 213 ILE A N 1
ATOM 1650 C CA . ILE A 1 213 ? -8.388 3.824 26.956 1.00 97.94 213 ILE A CA 1
ATOM 1651 C C . ILE A 1 213 ? -8.111 2.974 25.717 1.00 97.94 213 ILE A C 1
ATOM 1653 O O . ILE A 1 213 ? -6.967 2.903 25.268 1.00 97.94 213 ILE A O 1
ATOM 1657 N N . ALA A 1 214 ? -9.156 2.350 25.174 1.00 98.00 214 ALA A N 1
ATOM 1658 C CA . ALA A 1 214 ? -9.063 1.505 23.990 1.00 98.00 214 ALA A CA 1
ATOM 1659 C C . ALA A 1 214 ? -10.162 1.832 22.974 1.00 98.00 214 ALA A C 1
ATOM 1661 O O . ALA A 1 214 ? -11.353 1.724 23.272 1.00 98.00 214 ALA A O 1
ATOM 1662 N N . VAL A 1 215 ? -9.761 2.219 21.766 1.00 98.12 215 VAL A N 1
ATOM 1663 C CA . VAL A 1 215 ? -10.643 2.576 20.644 1.00 98.12 215 VAL A CA 1
ATOM 1664 C C . VAL A 1 215 ? -10.165 1.989 19.311 1.00 98.12 215 VAL A C 1
ATOM 1666 O O . VAL A 1 215 ? -10.501 2.508 18.247 1.00 98.12 215 VAL A O 1
ATOM 1669 N N . ILE A 1 216 ? -9.392 0.899 19.362 1.00 96.56 216 ILE A N 1
ATOM 1670 C CA . ILE A 1 216 ? -8.756 0.281 18.188 1.00 96.56 216 ILE A CA 1
ATOM 1671 C C . ILE A 1 216 ? -9.783 -0.080 17.109 1.00 96.56 216 ILE A C 1
ATOM 1673 O O . ILE A 1 216 ? -10.842 -0.577 17.465 1.00 96.56 216 ILE A O 1
ATOM 1677 N N . ILE A 1 217 ? -9.469 0.078 15.819 1.00 96.31 217 ILE A N 1
ATOM 1678 C CA . ILE A 1 217 ? -10.333 -0.294 14.679 1.00 96.31 217 ILE A CA 1
ATOM 1679 C C . ILE A 1 217 ? -11.679 0.449 14.755 1.00 96.31 217 ILE A C 1
ATOM 1681 O O . ILE A 1 217 ? -12.706 -0.100 15.157 1.00 96.31 217 ILE A O 1
ATOM 1685 N N . ASN A 1 218 ? -11.644 1.730 14.394 1.00 98.12 218 ASN A N 1
ATOM 1686 C CA . ASN A 1 218 ? -12.799 2.613 14.220 1.00 98.12 218 ASN A CA 1
ATOM 1687 C C . ASN A 1 218 ? -12.498 3.623 13.086 1.00 98.12 218 ASN A C 1
ATOM 1689 O O . ASN A 1 218 ? -11.544 3.466 12.326 1.00 98.12 218 ASN A O 1
ATOM 1693 N N . GLN A 1 219 ? -13.329 4.652 12.934 1.00 97.50 219 GLN A N 1
ATOM 1694 C CA . GLN A 1 219 ? -13.160 5.750 11.976 1.00 97.50 219 GLN A CA 1
ATOM 1695 C C . GLN A 1 219 ? -12.905 7.085 12.702 1.00 97.50 219 GLN A C 1
ATOM 1697 O O . GLN A 1 219 ? -13.249 8.150 12.191 1.00 97.50 219 GLN A O 1
ATOM 1702 N N . LEU A 1 220 ? -12.327 7.038 13.910 1.00 97.62 220 LEU A N 1
ATOM 1703 C CA . LEU A 1 220 ? -12.068 8.229 14.718 1.00 97.62 220 LEU A CA 1
ATOM 1704 C C . LEU A 1 220 ? -10.934 9.052 14.113 1.00 97.62 220 LEU A 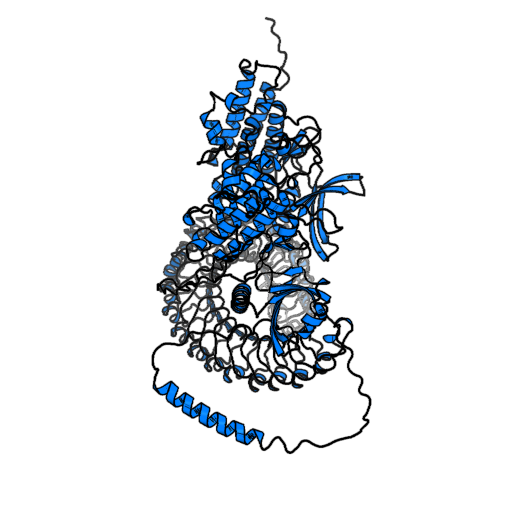C 1
ATOM 1706 O O . LEU A 1 220 ? -9.949 8.507 13.620 1.00 97.62 220 LEU A O 1
ATOM 1710 N N . SER A 1 221 ? -11.057 10.369 14.196 1.00 96.50 221 SER A N 1
ATOM 1711 C CA . SER A 1 221 ? -10.127 11.339 13.621 1.00 96.50 221 SER A CA 1
ATOM 1712 C C . SER A 1 221 ? -9.718 12.410 14.640 1.00 96.50 221 SER A C 1
ATOM 1714 O O . SER A 1 221 ? -10.157 12.413 15.795 1.00 96.50 221 SER A O 1
ATOM 1716 N N . GLY A 1 222 ? -8.846 13.327 14.217 1.00 94.31 222 GLY A N 1
ATOM 1717 C CA . GLY A 1 222 ? -8.311 14.409 15.045 1.00 94.31 222 GLY A CA 1
ATOM 1718 C C . GLY A 1 222 ? -6.884 14.138 15.520 1.00 94.31 222 GLY A C 1
ATOM 1719 O O . GLY A 1 222 ? -6.217 13.228 15.038 1.00 94.31 222 GLY A O 1
ATOM 1720 N N . SER A 1 223 ? -6.400 14.942 16.464 1.00 95.62 223 SER A N 1
ATOM 1721 C CA . SER A 1 223 ? -5.021 14.877 16.966 1.00 95.62 223 SER A CA 1
ATOM 1722 C C . SER A 1 223 ? -4.965 14.653 18.472 1.00 95.62 223 SER A C 1
ATOM 1724 O O . SER A 1 223 ? -5.842 15.111 19.206 1.00 95.62 223 SER A O 1
ATOM 1726 N N . LEU A 1 224 ? -3.889 14.028 18.951 1.00 95.88 224 LEU A N 1
ATOM 1727 C CA . LEU A 1 224 ? -3.634 13.881 20.384 1.00 95.88 224 LEU A CA 1
ATOM 1728 C C . LEU A 1 224 ? -3.192 15.223 21.004 1.00 95.88 224 LEU A C 1
ATOM 1730 O O . LEU A 1 224 ? -2.251 15.841 20.497 1.00 95.88 224 LEU A O 1
ATOM 1734 N N . PRO A 1 225 ? -3.812 15.694 22.104 1.00 95.06 225 PRO A N 1
ATOM 1735 C CA . PRO A 1 225 ? -3.415 16.952 22.729 1.00 95.06 225 PRO A CA 1
ATOM 1736 C C . PRO A 1 225 ? -1.966 16.924 23.253 1.00 95.06 225 PRO A C 1
ATOM 1738 O O . PRO A 1 225 ? -1.590 15.975 23.945 1.00 95.06 225 PRO A O 1
ATOM 1741 N N . PRO A 1 226 ? -1.158 17.984 23.049 1.00 93.00 226 PRO A N 1
ATOM 1742 C CA . PRO A 1 226 ? 0.268 17.987 23.400 1.00 93.00 226 PRO A CA 1
ATOM 1743 C C . PRO A 1 226 ? 0.598 17.683 24.869 1.00 93.00 226 PRO A C 1
ATOM 1745 O O . PRO A 1 226 ? 1.666 17.147 25.157 1.00 93.00 226 PRO A O 1
ATOM 1748 N N . ASN A 1 227 ? -0.309 18.006 25.797 1.00 93.00 227 ASN A N 1
ATOM 1749 C CA . ASN A 1 227 ? -0.095 17.915 27.246 1.00 93.00 227 ASN A CA 1
ATOM 1750 C C . ASN A 1 227 ? -0.969 16.855 27.938 1.00 93.00 227 ASN A C 1
ATOM 1752 O O . ASN A 1 227 ? -1.002 16.811 29.166 1.00 93.00 227 ASN A O 1
ATOM 1756 N N . MET A 1 228 ? -1.681 16.003 27.190 1.00 94.50 228 MET A N 1
ATOM 1757 C CA . MET A 1 228 ? -2.646 15.059 27.779 1.00 94.50 228 MET A CA 1
ATOM 1758 C C . MET A 1 228 ? -2.032 14.109 28.817 1.00 94.50 228 MET A C 1
ATOM 1760 O O . MET A 1 228 ? -2.642 13.809 29.842 1.00 94.50 228 MET A O 1
ATOM 1764 N N . PHE A 1 229 ? -0.793 13.674 28.594 1.00 93.94 229 PHE A N 1
ATOM 1765 C CA . PHE A 1 229 ? -0.111 12.727 29.474 1.00 93.94 229 PHE A CA 1
ATOM 1766 C C . PHE A 1 229 ? 0.425 13.368 30.764 1.00 93.94 229 PHE A C 1
ATOM 1768 O O . PHE A 1 229 ? 0.881 12.654 31.652 1.00 93.94 229 PHE A O 1
ATOM 1775 N N . LEU A 1 230 ? 0.327 14.697 30.916 1.00 92.25 230 LEU A N 1
ATOM 1776 C CA . LEU A 1 230 ? 0.542 15.356 32.210 1.00 92.25 230 LEU A CA 1
ATOM 1777 C C . LEU A 1 230 ? -0.616 15.067 33.175 1.00 92.25 230 LEU A C 1
ATOM 1779 O O . LEU A 1 230 ? -0.395 14.894 34.373 1.00 92.25 230 LEU A O 1
ATOM 1783 N N . THR A 1 231 ? -1.843 14.980 32.655 1.00 91.81 231 THR A N 1
ATOM 1784 C CA . THR A 1 231 ? -3.021 14.632 33.456 1.00 91.81 231 THR A CA 1
ATOM 1785 C C . THR A 1 231 ? -3.179 13.118 33.586 1.00 91.81 231 THR A C 1
ATOM 1787 O O . THR A 1 231 ? -3.456 12.625 34.679 1.00 91.81 231 THR A O 1
ATOM 1790 N N . LEU A 1 232 ? -2.960 12.369 32.501 1.00 92.31 232 LEU A N 1
ATOM 1791 C CA . LEU A 1 232 ? -3.121 10.909 32.432 1.00 92.31 232 LEU A CA 1
ATOM 1792 C C . LEU A 1 232 ? -1.900 10.127 32.960 1.00 92.31 232 LEU A C 1
ATOM 1794 O O . LEU A 1 232 ? -1.412 9.201 32.318 1.00 92.31 232 LEU A O 1
ATOM 1798 N N . HIS A 1 233 ? -1.389 10.479 34.137 1.00 87.06 233 HIS A N 1
ATOM 1799 C CA . HIS A 1 233 ? -0.179 9.865 34.707 1.00 87.06 233 HIS A CA 1
ATOM 1800 C C . HIS A 1 233 ? -0.371 8.407 35.185 1.00 87.06 233 HIS A C 1
ATOM 1802 O O . HIS A 1 233 ? 0.603 7.660 35.290 1.00 87.06 233 HIS A O 1
ATOM 1808 N N . ASN A 1 234 ? -1.617 7.988 35.445 1.00 91.88 234 ASN A N 1
ATOM 1809 C CA . ASN A 1 234 ? -1.977 6.624 35.875 1.00 91.88 234 ASN A CA 1
ATOM 1810 C C . ASN A 1 234 ? -2.301 5.672 34.710 1.00 91.88 234 ASN A C 1
ATOM 1812 O O . ASN A 1 234 ? -2.709 4.531 34.939 1.00 91.88 234 ASN A O 1
ATOM 1816 N N . LEU A 1 235 ? -2.180 6.154 33.472 1.00 96.31 235 LEU A N 1
ATOM 1817 C CA . LEU A 1 235 ? -2.576 5.414 32.288 1.00 96.31 235 LEU A CA 1
ATOM 1818 C C . LEU A 1 235 ? -1.602 4.264 32.009 1.00 96.31 235 LEU A C 1
ATOM 1820 O O . LEU A 1 235 ? -0.418 4.484 31.779 1.00 96.31 235 LEU A O 1
ATOM 1824 N N . GLN A 1 236 ? -2.132 3.043 31.977 1.00 97.75 236 GLN A N 1
ATOM 1825 C CA . GLN A 1 236 ? -1.393 1.807 31.715 1.00 97.75 236 GLN A CA 1
ATOM 1826 C C . GLN A 1 236 ? -1.599 1.279 30.293 1.00 97.75 236 GLN A C 1
ATOM 1828 O O . GLN A 1 236 ? -0.693 0.643 29.752 1.00 97.75 236 GLN A O 1
ATOM 1833 N N . ILE A 1 237 ? -2.770 1.521 29.696 1.00 98.31 237 ILE A N 1
ATOM 1834 C CA . ILE A 1 237 ? -3.147 1.024 28.366 1.00 98.31 237 ILE A CA 1
ATOM 1835 C C . ILE A 1 237 ? -3.645 2.197 27.523 1.00 98.31 237 ILE A C 1
ATOM 1837 O O . ILE A 1 237 ? -4.630 2.850 27.887 1.00 98.31 237 ILE A O 1
ATOM 1841 N N . PHE A 1 238 ? -2.982 2.439 26.393 1.00 98.12 238 PHE A N 1
ATOM 1842 C CA . PHE A 1 238 ? -3.396 3.429 25.403 1.00 98.12 238 PHE A CA 1
ATOM 1843 C C . PHE A 1 238 ? -3.423 2.807 24.005 1.00 98.12 238 PHE A C 1
ATOM 1845 O O . PHE A 1 238 ? -2.385 2.587 23.382 1.00 98.12 238 PHE A O 1
ATOM 1852 N N . GLU A 1 239 ? -4.632 2.515 23.537 1.00 98.12 239 GLU A N 1
ATOM 1853 C CA . GLU A 1 239 ? -4.907 1.710 22.349 1.00 98.12 239 GLU A CA 1
ATOM 1854 C C . GLU A 1 239 ? -5.767 2.496 21.357 1.00 98.12 239 GLU A C 1
ATOM 1856 O O . GLU A 1 239 ? -6.991 2.558 21.475 1.00 98.12 239 GLU A O 1
ATOM 1861 N N . PHE A 1 240 ? -5.124 3.128 20.381 1.00 98.12 240 PHE A N 1
ATOM 1862 C CA . PHE A 1 240 ? -5.749 4.008 19.388 1.00 98.12 240 PHE A CA 1
ATOM 1863 C C . PHE A 1 240 ? -5.540 3.513 17.947 1.00 98.12 240 PHE A C 1
ATOM 1865 O O . PHE A 1 240 ? -5.915 4.202 16.996 1.00 98.12 240 PHE A O 1
ATOM 1872 N N . GLY A 1 241 ? -4.966 2.321 17.767 1.00 97.62 241 GLY A N 1
ATOM 1873 C CA . GLY A 1 241 ? -4.624 1.785 16.454 1.00 97.62 241 GLY A CA 1
ATOM 1874 C C . GLY A 1 241 ? -5.815 1.569 15.505 1.00 97.62 241 GLY A C 1
ATOM 1875 O O . GLY A 1 241 ? -6.943 1.386 15.945 1.00 97.62 241 GLY A O 1
ATOM 1876 N N . GLY A 1 242 ? -5.610 1.590 14.189 1.00 97.25 242 GLY A N 1
ATOM 1877 C CA . GLY A 1 242 ? -6.672 1.352 13.199 1.00 97.25 242 GLY A CA 1
ATOM 1878 C C . GLY A 1 242 ? -7.731 2.455 13.167 1.00 97.25 242 GLY A C 1
ATOM 1879 O O . GLY A 1 242 ? -8.921 2.160 13.221 1.00 97.25 242 GLY A O 1
ATOM 1880 N N . ASN A 1 243 ? -7.298 3.712 13.133 1.00 98.06 243 ASN A N 1
ATOM 1881 C CA . ASN A 1 243 ? -8.149 4.903 13.102 1.00 98.06 243 ASN A CA 1
ATOM 1882 C C . ASN A 1 243 ? -7.583 5.921 12.090 1.00 98.06 243 ASN A C 1
ATOM 1884 O O . ASN A 1 243 ? -6.762 5.588 11.238 1.00 98.06 243 ASN A O 1
ATOM 1888 N N . GLN A 1 244 ? -8.040 7.171 12.153 1.00 97.25 244 GLN A N 1
ATOM 1889 C CA . GLN A 1 244 ? -7.634 8.276 11.283 1.00 97.25 244 GLN A CA 1
ATOM 1890 C C . GLN A 1 244 ? -6.944 9.413 12.064 1.00 97.25 244 GLN A C 1
ATOM 1892 O O . GLN A 1 244 ? -6.926 10.553 11.593 1.00 97.25 244 GLN A O 1
ATOM 1897 N N . PHE A 1 245 ? -6.378 9.139 13.249 1.00 97.56 245 PHE A N 1
ATOM 1898 C CA . PHE A 1 245 ? -5.683 10.154 14.051 1.00 97.56 245 PHE A CA 1
ATOM 1899 C C . PHE A 1 245 ? -4.456 10.700 13.322 1.00 97.56 245 PHE A C 1
ATOM 1901 O O . PHE A 1 245 ? -3.709 9.949 12.702 1.00 97.56 245 PHE A O 1
ATOM 1908 N N . SER A 1 246 ? -4.235 12.007 13.411 1.00 96.25 246 SER A N 1
ATOM 1909 C CA . SER A 1 246 ? -3.158 12.723 12.730 1.00 96.25 246 SER A CA 1
ATOM 1910 C C . SER A 1 246 ? -2.374 13.626 13.689 1.00 96.25 246 SER A C 1
ATOM 1912 O O . SER A 1 246 ? -2.646 13.703 14.890 1.00 96.25 246 SER A O 1
ATOM 1914 N N . GLY A 1 247 ? -1.358 14.310 13.159 1.00 95.81 247 GLY A N 1
ATOM 1915 C CA . GLY A 1 247 ? -0.463 15.156 13.948 1.00 95.81 247 GLY A CA 1
ATOM 1916 C C . GLY A 1 247 ? 0.663 14.369 14.633 1.00 95.81 247 GLY A C 1
ATOM 1917 O O . GLY A 1 247 ? 0.848 13.181 14.361 1.00 95.81 247 GLY A O 1
ATOM 1918 N N . PRO A 1 248 ? 1.480 15.032 15.466 1.00 97.00 248 PRO A N 1
ATOM 1919 C CA . PRO A 1 248 ? 2.607 14.396 16.136 1.00 97.00 248 PRO A CA 1
ATOM 1920 C C . PRO A 1 248 ? 2.198 13.619 17.386 1.00 97.00 248 PRO A C 1
ATOM 1922 O O . PRO A 1 248 ? 1.239 13.973 18.073 1.00 97.00 248 PRO A O 1
ATOM 1925 N N . ILE A 1 249 ? 2.994 12.605 17.736 1.00 97.25 249 ILE A N 1
ATOM 1926 C CA . ILE A 1 249 ? 2.902 11.949 19.045 1.00 97.25 249 ILE A CA 1
ATOM 1927 C C . ILE A 1 249 ? 3.362 12.955 20.119 1.00 97.25 249 ILE A C 1
ATOM 1929 O O . ILE A 1 249 ? 4.495 13.444 20.040 1.00 97.25 249 ILE A O 1
ATOM 1933 N N . PRO A 1 250 ? 2.526 13.285 21.124 1.00 95.69 250 PRO A N 1
ATOM 1934 C CA . PRO A 1 250 ? 2.855 14.290 22.129 1.00 95.69 250 PRO A CA 1
ATOM 1935 C C . PRO A 1 250 ? 4.138 13.966 22.911 1.00 95.69 250 PRO A C 1
ATOM 1937 O O . PRO A 1 250 ? 4.226 12.890 23.504 1.00 95.69 250 PRO A O 1
ATOM 1940 N N . PRO A 1 251 ? 5.103 14.899 23.034 1.00 94.06 251 PRO A N 1
ATOM 1941 C CA . PRO A 1 251 ? 6.297 14.685 23.857 1.00 94.06 251 PRO A CA 1
ATOM 1942 C C . PRO A 1 251 ? 5.995 14.446 25.341 1.00 94.06 251 PRO A C 1
ATOM 1944 O O . PRO A 1 251 ? 6.784 13.799 26.030 1.00 94.06 251 PRO A O 1
ATOM 1947 N N . SER A 1 252 ? 4.841 14.922 25.829 1.00 94.81 252 SER A N 1
ATOM 1948 C CA . SER A 1 252 ? 4.372 14.657 27.194 1.00 94.81 252 SER A CA 1
ATOM 1949 C C . SER A 1 252 ? 4.145 13.173 27.479 1.00 94.81 252 SER A C 1
ATOM 1951 O O . SER A 1 252 ? 4.046 12.812 28.646 1.00 94.81 252 SER A O 1
ATOM 1953 N N . ILE A 1 253 ? 4.118 12.293 26.468 1.00 95.44 253 ILE A N 1
ATOM 1954 C CA . ILE A 1 253 ? 3.998 10.842 26.666 1.00 95.44 253 ILE A CA 1
ATOM 1955 C C . ILE A 1 253 ? 5.059 10.288 27.620 1.00 95.44 253 ILE A C 1
ATOM 1957 O O . ILE A 1 253 ? 4.779 9.366 28.375 1.00 95.44 253 ILE A O 1
ATOM 1961 N N . ALA A 1 254 ? 6.237 10.916 27.686 1.00 91.62 254 ALA A N 1
ATOM 1962 C CA . ALA A 1 254 ? 7.293 10.566 28.632 1.00 91.62 254 ALA A CA 1
ATOM 1963 C C . ALA A 1 254 ? 6.894 10.741 30.118 1.00 91.62 254 ALA A C 1
ATOM 1965 O O . ALA A 1 254 ? 7.623 10.287 31.001 1.00 91.62 254 ALA A O 1
ATOM 1966 N N . ASN A 1 255 ? 5.774 11.409 30.411 1.00 91.69 255 ASN A N 1
ATOM 1967 C CA . ASN A 1 255 ? 5.213 11.579 31.752 1.00 91.69 255 ASN A CA 1
ATOM 1968 C C . ASN A 1 255 ? 4.247 10.453 32.157 1.00 91.69 255 ASN A C 1
ATOM 1970 O O . ASN A 1 255 ? 3.951 10.327 33.344 1.00 91.69 255 ASN A O 1
ATOM 1974 N N . ALA A 1 256 ? 3.791 9.617 31.222 1.00 92.88 256 ALA A N 1
ATOM 1975 C CA . ALA A 1 256 ? 2.923 8.477 31.510 1.00 92.88 256 ALA A CA 1
ATOM 1976 C C . ALA A 1 256 ? 3.743 7.273 32.011 1.00 92.88 256 ALA A C 1
ATOM 1978 O O . ALA A 1 256 ? 3.766 6.221 31.388 1.00 92.88 256 ALA A O 1
ATOM 1979 N N . SER A 1 257 ? 4.463 7.418 33.127 1.00 91.44 257 SER A N 1
ATOM 1980 C CA . SER A 1 257 ? 5.454 6.427 33.590 1.00 91.44 257 SER A CA 1
ATOM 1981 C C . SER A 1 257 ? 4.886 5.035 33.888 1.00 91.44 257 SER A C 1
ATOM 1983 O O . SER A 1 257 ? 5.649 4.077 33.944 1.00 91.44 257 SER A O 1
ATOM 1985 N N . THR A 1 258 ? 3.570 4.925 34.090 1.00 95.12 258 THR A N 1
ATOM 1986 C CA . THR A 1 258 ? 2.864 3.657 34.325 1.00 95.12 258 THR A CA 1
ATOM 1987 C C . THR A 1 258 ? 2.409 2.966 33.035 1.00 95.12 258 THR A C 1
ATOM 1989 O O . THR A 1 258 ? 1.843 1.876 33.103 1.00 95.12 258 THR A O 1
ATOM 1992 N N . LEU A 1 259 ? 2.658 3.563 31.861 1.00 97.31 259 LEU A N 1
ATOM 1993 C CA . LEU A 1 259 ? 2.218 3.035 30.574 1.00 97.31 259 LEU A CA 1
ATOM 1994 C C . LEU A 1 259 ? 2.921 1.713 30.254 1.00 97.31 259 LEU A C 1
ATOM 1996 O O . LEU A 1 259 ? 4.147 1.637 30.181 1.00 97.31 259 LEU A O 1
ATOM 2000 N N . THR A 1 260 ? 2.114 0.679 30.033 1.00 97.88 260 THR A N 1
ATOM 2001 C CA . THR A 1 260 ? 2.567 -0.693 29.771 1.00 97.88 260 THR A CA 1
ATOM 2002 C C . THR A 1 260 ? 2.349 -1.101 28.316 1.00 97.88 260 THR A C 1
ATOM 2004 O O . THR A 1 260 ? 3.188 -1.795 27.742 1.00 97.88 260 THR A O 1
ATOM 2007 N N . LEU A 1 261 ? 1.262 -0.633 27.698 1.00 98.38 261 LEU A N 1
ATOM 2008 C CA . LEU A 1 261 ? 0.909 -0.908 26.310 1.00 98.38 261 LEU A CA 1
ATOM 2009 C C . LEU A 1 261 ? 0.569 0.401 25.600 1.00 98.38 261 LEU A C 1
ATOM 2011 O O . LEU A 1 261 ? -0.314 1.145 26.039 1.00 98.38 261 LEU A O 1
ATOM 2015 N N . LEU A 1 262 ? 1.267 0.643 24.491 1.00 98.38 262 LEU A N 1
ATOM 2016 C CA . LEU A 1 262 ? 1.028 1.751 23.578 1.00 98.38 262 LEU A CA 1
ATOM 2017 C C . LEU A 1 262 ? 0.845 1.222 22.152 1.00 98.38 262 LEU A C 1
ATOM 2019 O O . LEU A 1 262 ? 1.809 0.761 21.538 1.00 98.38 262 LEU A O 1
ATOM 2023 N N . ASP A 1 263 ? -0.370 1.336 21.621 1.00 98.44 263 ASP A N 1
ATOM 2024 C CA . ASP A 1 263 ? -0.681 1.018 20.225 1.00 98.44 263 ASP A CA 1
ATOM 2025 C C . ASP A 1 263 ? -1.298 2.231 19.523 1.00 98.44 263 ASP A C 1
ATOM 2027 O O . ASP A 1 263 ? -2.433 2.627 19.796 1.00 98.44 263 ASP A O 1
ATOM 2031 N N . LEU A 1 264 ? -0.529 2.815 18.606 1.00 98.44 264 LEU A N 1
ATOM 2032 C CA . LEU A 1 264 ? -0.926 3.917 17.727 1.00 98.44 264 LEU A CA 1
ATOM 2033 C C . LEU A 1 264 ? -0.908 3.499 16.251 1.00 98.44 264 LEU A C 1
ATOM 2035 O O . LEU A 1 264 ? -0.918 4.353 15.363 1.00 98.44 264 LEU A O 1
ATOM 2039 N N . SER A 1 265 ? -0.823 2.199 15.971 1.00 98.00 265 SER A N 1
ATOM 2040 C CA . SER A 1 265 ? -0.600 1.690 14.621 1.00 98.00 265 SER A CA 1
ATOM 2041 C C . SER A 1 265 ? -1.759 1.980 13.667 1.00 98.00 265 SER A C 1
ATOM 2043 O O . SER A 1 265 ? -2.882 2.205 14.097 1.00 98.00 265 SER A O 1
ATOM 2045 N N . THR A 1 266 ? -1.534 1.957 12.356 1.00 97.81 266 THR A N 1
ATOM 2046 C CA . THR A 1 266 ? -2.589 2.138 11.340 1.00 97.81 266 THR A CA 1
ATOM 2047 C C . THR A 1 266 ? -3.385 3.431 11.573 1.00 97.81 266 THR A C 1
ATOM 2049 O O . THR A 1 266 ? -4.577 3.403 11.873 1.00 97.81 266 THR A O 1
ATOM 2052 N N . ASN A 1 267 ? -2.683 4.560 11.510 1.00 98.25 267 ASN A N 1
ATOM 2053 C CA . ASN A 1 267 ? -3.209 5.917 11.669 1.00 98.25 267 ASN A CA 1
ATOM 2054 C C . ASN A 1 267 ? -2.461 6.870 10.711 1.00 98.25 267 ASN A C 1
ATOM 2056 O O . ASN A 1 267 ? -1.699 6.441 9.846 1.00 98.25 267 ASN A O 1
ATOM 2060 N N . ASN A 1 268 ? -2.667 8.179 10.858 1.00 96.81 268 ASN A N 1
ATOM 2061 C CA . ASN A 1 268 ? -2.020 9.232 10.076 1.00 96.81 268 ASN A CA 1
ATOM 2062 C C . ASN A 1 268 ? -1.007 10.050 10.908 1.00 96.81 268 ASN A C 1
ATOM 2064 O O . ASN A 1 268 ? -0.772 11.223 10.595 1.00 96.81 268 ASN A O 1
ATOM 2068 N N . PHE A 1 269 ? -0.421 9.485 11.973 1.00 98.19 269 PHE A N 1
ATOM 2069 C CA . PHE A 1 269 ? 0.551 10.202 12.808 1.00 98.19 269 PHE A CA 1
ATOM 2070 C C . PHE A 1 269 ? 1.797 10.592 12.004 1.00 98.19 269 PHE A C 1
ATOM 2072 O O . PHE A 1 269 ? 2.272 9.830 11.163 1.00 98.19 269 PHE A O 1
ATOM 2079 N N . VAL A 1 270 ? 2.342 11.779 12.273 1.00 96.69 270 VAL A N 1
ATOM 2080 C CA . VAL A 1 270 ? 3.506 12.353 11.576 1.00 96.69 270 VAL A CA 1
ATOM 2081 C C . VAL A 1 270 ? 4.603 12.765 12.553 1.00 96.69 270 VAL A C 1
ATOM 2083 O O . VAL A 1 270 ? 4.379 12.927 13.749 1.00 96.69 270 VAL A O 1
ATOM 2086 N N . GLY A 1 271 ? 5.800 13.011 12.031 1.00 94.62 271 GLY A N 1
ATOM 2087 C CA . GLY A 1 271 ? 6.897 13.593 12.795 1.00 94.62 271 GLY A CA 1
ATOM 2088 C C . GLY A 1 271 ? 7.778 12.574 13.510 1.00 94.62 271 GLY A C 1
ATOM 2089 O O . GLY A 1 271 ? 7.746 11.378 13.222 1.00 94.62 271 GLY A O 1
ATOM 2090 N N . ARG A 1 272 ? 8.640 13.077 14.400 1.00 94.44 272 ARG A N 1
ATOM 2091 C CA . ARG A 1 272 ? 9.620 12.268 15.140 1.00 94.44 272 ARG A CA 1
ATOM 2092 C C . ARG A 1 272 ? 9.006 11.652 16.387 1.00 94.44 272 ARG A C 1
ATOM 2094 O O . ARG A 1 272 ? 8.126 12.241 17.010 1.00 94.44 272 ARG A O 1
ATOM 2101 N N . ILE A 1 273 ? 9.552 10.509 16.787 1.00 96.06 273 ILE A N 1
ATOM 2102 C CA . ILE A 1 273 ? 9.174 9.857 18.039 1.00 96.06 273 ILE A CA 1
ATOM 2103 C C . ILE A 1 273 ? 9.886 10.564 19.199 1.00 96.06 273 ILE A C 1
ATOM 2105 O O . ILE A 1 273 ? 11.108 10.742 19.139 1.00 96.06 273 ILE A O 1
ATOM 2109 N N . PRO A 1 274 ? 9.161 10.997 20.247 1.00 94.69 274 PRO A N 1
ATOM 2110 C CA . PRO A 1 274 ? 9.789 11.548 21.441 1.00 94.69 274 PRO A CA 1
ATOM 2111 C C . PRO A 1 274 ? 10.590 10.473 22.191 1.00 94.69 274 PRO A C 1
ATOM 2113 O O . PRO A 1 274 ? 10.436 9.278 21.961 1.00 94.69 274 PRO A O 1
ATOM 2116 N N . SER A 1 275 ? 11.448 10.889 23.125 1.00 93.56 275 SER A N 1
ATOM 2117 C CA . SER A 1 275 ? 12.157 9.941 23.993 1.00 93.56 275 SER A CA 1
ATOM 2118 C C . SER A 1 275 ? 11.163 9.181 24.873 1.00 93.56 275 SER A C 1
ATOM 2120 O O . SER A 1 275 ? 10.409 9.791 25.632 1.00 93.56 275 SER A O 1
ATOM 2122 N N . LEU A 1 276 ? 11.186 7.851 24.789 1.00 95.50 276 LEU A N 1
ATOM 2123 C CA . LEU A 1 276 ? 10.267 6.965 25.511 1.00 95.50 276 LEU A CA 1
ATOM 2124 C C . LEU A 1 276 ? 10.935 6.275 26.707 1.00 95.50 276 LEU A C 1
ATOM 2126 O O . LEU A 1 276 ? 10.278 5.552 27.445 1.00 95.50 276 LEU A O 1
ATOM 2130 N N . GLY A 1 277 ? 12.220 6.536 26.963 1.00 91.69 277 GLY A N 1
ATOM 2131 C CA . GLY A 1 277 ? 13.001 5.837 27.993 1.00 91.69 277 GLY A CA 1
ATOM 2132 C C . GLY A 1 277 ? 12.554 6.033 29.449 1.00 91.69 277 GLY A C 1
ATOM 2133 O O . GLY A 1 277 ? 13.141 5.436 30.348 1.00 91.69 277 GLY A O 1
ATOM 2134 N N . LYS A 1 278 ? 11.541 6.870 29.711 1.00 93.88 278 LYS A N 1
ATOM 2135 C CA . LYS A 1 278 ? 10.881 6.977 31.026 1.00 93.88 278 LYS A CA 1
ATOM 2136 C C . LYS A 1 278 ? 9.766 5.942 31.225 1.00 93.88 278 LYS A C 1
ATOM 2138 O O . LYS A 1 278 ? 9.341 5.732 32.357 1.00 93.88 278 LYS A O 1
ATOM 2143 N N . LEU A 1 279 ? 9.315 5.291 30.154 1.00 95.81 279 LEU A N 1
ATOM 2144 C CA . LEU A 1 279 ? 8.259 4.280 30.157 1.00 95.81 279 LEU A CA 1
ATOM 2145 C C . LEU A 1 279 ? 8.851 2.904 30.491 1.00 95.81 279 LEU A C 1
ATOM 2147 O O . LEU A 1 279 ? 8.923 2.012 29.650 1.00 95.81 279 LEU A O 1
ATOM 2151 N N . GLN A 1 280 ? 9.365 2.745 31.709 1.00 94.75 280 GLN A N 1
ATOM 2152 C CA . GLN A 1 280 ? 10.130 1.552 32.105 1.00 94.75 280 GLN A CA 1
ATOM 2153 C C . GLN A 1 280 ? 9.278 0.275 32.152 1.00 94.75 280 GLN A C 1
ATOM 2155 O O . GLN A 1 280 ? 9.805 -0.826 31.982 1.00 94.75 280 GLN A O 1
ATOM 2160 N N . ASP A 1 281 ? 7.965 0.431 32.342 1.00 95.94 281 ASP A N 1
ATOM 2161 C CA . ASP A 1 281 ? 7.001 -0.666 32.375 1.00 95.94 281 ASP A CA 1
ATOM 2162 C C . ASP A 1 281 ? 6.426 -1.036 30.996 1.00 95.94 281 ASP A C 1
ATOM 2164 O O . ASP A 1 281 ? 5.639 -1.981 30.896 1.00 95.94 281 ASP A O 1
ATOM 2168 N N . LEU A 1 282 ? 6.839 -0.333 29.933 1.00 97.69 282 LEU A N 1
ATOM 2169 C CA . LEU A 1 282 ? 6.372 -0.562 28.569 1.00 97.69 282 LEU A CA 1
ATOM 2170 C C . LEU A 1 282 ? 6.801 -1.951 28.082 1.00 97.69 282 LEU A C 1
ATOM 2172 O O . LEU A 1 282 ? 7.994 -2.226 27.947 1.00 97.69 282 LEU A O 1
ATOM 2176 N N . TYR A 1 283 ? 5.824 -2.814 27.796 1.00 97.81 283 TYR A N 1
ATOM 2177 C CA . TYR A 1 283 ? 6.050 -4.147 27.234 1.00 97.81 283 TYR A CA 1
ATOM 2178 C C . TYR A 1 283 ? 5.635 -4.260 25.762 1.00 97.81 283 TYR A C 1
ATOM 2180 O O . TYR A 1 283 ? 6.166 -5.112 25.050 1.00 97.81 283 TYR A O 1
ATOM 2188 N N . HIS A 1 284 ? 4.725 -3.405 25.290 1.00 98.44 284 HIS A N 1
ATOM 2189 C CA . HIS A 1 284 ? 4.236 -3.412 23.912 1.00 98.44 284 HIS A CA 1
ATOM 2190 C C . HIS A 1 284 ? 4.230 -1.995 23.334 1.00 98.44 284 HIS A C 1
ATOM 2192 O O . HIS A 1 284 ? 3.566 -1.105 23.872 1.00 98.44 284 HIS A O 1
ATOM 2198 N N . LEU A 1 285 ? 4.967 -1.805 22.237 1.00 98.56 285 LEU A N 1
ATOM 2199 C CA . LEU A 1 285 ? 5.032 -0.560 21.480 1.00 98.56 285 LEU A CA 1
ATOM 2200 C C . LEU A 1 285 ? 4.746 -0.825 19.999 1.00 98.56 285 LEU A C 1
ATOM 2202 O O . LEU A 1 285 ? 5.576 -1.398 19.292 1.00 98.56 285 LEU A O 1
ATOM 2206 N N . SER A 1 286 ? 3.597 -0.354 19.522 1.00 98.38 286 SER A N 1
ATOM 2207 C CA . SER A 1 286 ? 3.201 -0.455 18.119 1.00 98.38 286 SER A CA 1
ATOM 2208 C C . SER A 1 286 ? 2.934 0.925 17.526 1.00 98.38 286 SER A C 1
ATOM 2210 O O . SER A 1 286 ? 2.015 1.634 17.933 1.00 98.38 286 SER A O 1
ATOM 2212 N N . LEU A 1 287 ? 3.763 1.314 16.558 1.00 98.44 287 LEU A N 1
ATOM 2213 C CA . LEU A 1 287 ? 3.682 2.580 15.818 1.00 98.44 287 LEU A CA 1
ATOM 2214 C C . LEU A 1 287 ? 3.549 2.349 14.304 1.00 98.44 287 LEU A C 1
ATOM 2216 O O . LEU A 1 287 ? 3.690 3.281 13.509 1.00 98.44 287 LEU A O 1
ATOM 2220 N N . ALA A 1 288 ? 3.310 1.103 13.896 1.00 97.94 288 ALA A N 1
ATOM 2221 C CA . ALA A 1 288 ? 3.341 0.694 12.500 1.00 97.94 288 ALA A CA 1
ATOM 2222 C C . ALA A 1 288 ? 2.262 1.378 11.650 1.00 97.94 288 ALA A C 1
ATOM 2224 O O . ALA A 1 288 ? 1.245 1.803 12.186 1.00 97.94 288 ALA A O 1
ATOM 2225 N N . LYS A 1 289 ? 2.427 1.421 10.326 1.00 97.31 289 LYS A N 1
ATOM 2226 C CA . LYS A 1 289 ? 1.422 1.940 9.376 1.00 97.31 289 LYS A CA 1
ATOM 2227 C C . LYS A 1 289 ? 0.985 3.366 9.728 1.00 97.31 289 LYS A C 1
ATOM 2229 O O . LYS A 1 289 ? -0.184 3.622 10.001 1.00 97.31 289 LYS A O 1
ATOM 2234 N N . ASN A 1 290 ? 1.952 4.273 9.766 1.00 98.19 290 ASN A N 1
ATOM 2235 C CA . ASN A 1 290 ? 1.760 5.704 9.986 1.00 98.19 290 ASN A CA 1
ATOM 2236 C C . ASN A 1 290 ? 2.646 6.500 9.009 1.00 98.19 290 ASN A C 1
ATOM 2238 O O . ASN A 1 290 ? 3.281 5.947 8.116 1.00 98.19 290 ASN A O 1
ATOM 2242 N N . ASN A 1 291 ? 2.706 7.821 9.180 1.00 96.38 291 ASN A N 1
ATOM 2243 C CA . ASN A 1 291 ? 3.567 8.722 8.414 1.00 96.38 291 ASN A CA 1
ATOM 2244 C C . ASN A 1 291 ? 4.742 9.251 9.270 1.00 96.38 291 ASN A C 1
ATOM 2246 O O . ASN A 1 291 ? 5.197 10.387 9.066 1.00 96.38 291 ASN A O 1
ATOM 2250 N N . LEU A 1 292 ? 5.206 8.467 10.251 1.00 97.38 292 LEU A N 1
ATOM 2251 C CA . LEU A 1 292 ? 6.257 8.848 11.204 1.00 97.38 292 LEU A CA 1
ATOM 2252 C C . LEU A 1 292 ? 7.639 8.805 10.544 1.00 97.38 292 LEU A C 1
ATOM 2254 O O . LEU A 1 292 ? 7.879 8.015 9.636 1.00 97.38 292 LEU A O 1
ATOM 2258 N N . GLY A 1 293 ? 8.552 9.657 11.007 1.00 95.94 293 GLY A N 1
ATOM 2259 C CA . GLY A 1 293 ? 9.853 9.863 10.368 1.00 95.94 293 GLY A CA 1
ATOM 2260 C C . GLY A 1 293 ? 9.817 10.895 9.234 1.00 95.94 293 GLY A C 1
ATOM 2261 O O . GLY A 1 293 ? 8.758 11.271 8.721 1.00 95.94 293 GLY A O 1
ATOM 2262 N N . TYR A 1 294 ? 11.001 11.389 8.882 1.00 92.31 294 TYR A N 1
ATOM 2263 C CA . TYR A 1 294 ? 11.231 12.398 7.844 1.00 92.31 294 TYR A CA 1
ATOM 2264 C C . TYR A 1 294 ? 12.202 11.901 6.768 1.00 92.31 294 TYR A C 1
ATOM 2266 O O . TYR A 1 294 ? 12.755 12.716 6.034 1.00 92.31 294 TYR A O 1
ATOM 2274 N N . ASN A 1 295 ? 12.448 10.590 6.706 1.00 91.31 295 ASN A N 1
ATOM 2275 C CA . ASN A 1 295 ? 13.548 10.005 5.951 1.00 91.31 295 ASN A CA 1
ATOM 2276 C C . ASN A 1 295 ? 14.897 10.678 6.295 1.00 91.31 295 ASN A C 1
ATOM 2278 O O . ASN A 1 295 ? 15.683 11.052 5.427 1.00 91.31 295 ASN A O 1
ATOM 2282 N N . SER A 1 296 ? 15.136 10.919 7.588 1.00 92.88 296 SER A N 1
ATOM 2283 C CA . SER A 1 296 ? 16.340 11.596 8.084 1.00 92.88 296 SER A CA 1
ATOM 2284 C C . SER A 1 296 ? 17.250 10.639 8.847 1.00 92.88 296 SER A C 1
ATOM 2286 O O . SER A 1 296 ? 16.788 9.668 9.441 1.00 92.88 296 SER A O 1
ATOM 2288 N N . THR A 1 297 ? 18.552 10.931 8.908 1.00 90.81 297 THR A N 1
ATOM 2289 C CA . THR A 1 297 ? 19.542 10.077 9.596 1.00 90.81 297 THR A CA 1
ATOM 2290 C C . THR A 1 297 ? 19.289 9.903 11.094 1.00 90.81 297 THR A C 1
ATOM 2292 O O . THR A 1 297 ? 19.797 8.960 11.694 1.00 90.81 297 THR A O 1
ATOM 2295 N N . ASN A 1 298 ? 18.515 10.804 11.705 1.00 90.00 298 ASN A N 1
ATOM 2296 C CA . ASN A 1 298 ? 18.279 10.841 13.150 1.00 90.00 298 ASN A CA 1
ATOM 2297 C C . ASN A 1 298 ? 16.905 10.279 13.538 1.00 90.00 298 ASN A C 1
ATOM 2299 O O . ASN A 1 298 ? 16.522 10.331 14.706 1.00 90.00 298 ASN A O 1
ATOM 2303 N N . ASP A 1 299 ? 16.144 9.758 12.578 1.00 94.88 299 ASP A N 1
ATOM 2304 C CA . ASP A 1 299 ? 14.782 9.278 12.807 1.00 94.88 299 ASP A CA 1
ATOM 2305 C C . ASP A 1 299 ? 14.724 8.120 13.815 1.00 94.88 299 ASP A C 1
ATOM 2307 O O . ASP A 1 299 ? 13.800 8.048 14.624 1.00 94.88 299 ASP A O 1
ATOM 2311 N N . LEU A 1 300 ? 15.749 7.266 13.824 1.00 95.50 300 LEU A N 1
ATOM 2312 C CA . LEU A 1 300 ? 15.875 6.115 14.722 1.00 95.50 300 LEU A CA 1
ATOM 2313 C C . LEU A 1 300 ? 16.587 6.433 16.049 1.00 95.50 300 LEU A C 1
ATOM 2315 O O . LEU A 1 300 ? 16.838 5.534 16.853 1.00 95.50 300 LEU A O 1
ATOM 2319 N N . GLU A 1 301 ? 16.911 7.698 16.332 1.00 93.06 301 GLU A N 1
ATOM 2320 C CA . GLU A 1 301 ? 17.667 8.067 17.535 1.00 93.06 301 GLU A CA 1
ATOM 2321 C C . GLU A 1 301 ? 16.921 7.746 18.844 1.00 93.06 301 GLU A C 1
ATOM 2323 O O . GLU A 1 301 ? 17.548 7.395 19.848 1.00 93.06 301 GLU A O 1
ATOM 2328 N N . PHE A 1 302 ? 15.585 7.781 18.835 1.00 95.12 302 PHE A N 1
ATOM 2329 C CA . PHE A 1 302 ? 14.771 7.448 20.009 1.00 95.12 302 PHE A CA 1
ATOM 2330 C C . PHE A 1 302 ? 14.967 5.999 20.486 1.00 95.12 302 PHE A C 1
ATOM 2332 O O . PHE A 1 302 ? 14.760 5.726 21.671 1.00 95.12 302 PHE A O 1
ATOM 2339 N N . LEU A 1 303 ? 15.433 5.084 19.622 1.00 96.06 303 LEU A N 1
ATOM 2340 C CA . LEU A 1 303 ? 15.766 3.707 19.999 1.00 96.06 303 LEU A CA 1
ATOM 2341 C C . LEU A 1 303 ? 16.832 3.653 21.100 1.00 96.06 303 LEU A C 1
ATOM 2343 O O . LEU A 1 303 ? 16.805 2.749 21.931 1.00 96.06 303 LEU A O 1
ATOM 2347 N N . LYS A 1 304 ? 17.729 4.650 21.174 1.00 95.00 304 LYS A N 1
ATOM 2348 C CA . LYS A 1 304 ? 18.694 4.774 22.282 1.00 95.00 304 LYS A CA 1
ATOM 2349 C C . LYS A 1 304 ? 17.988 4.906 23.633 1.00 95.00 304 LYS A C 1
ATOM 2351 O O . LYS A 1 304 ? 18.477 4.393 24.632 1.00 95.00 304 LYS A O 1
ATOM 2356 N N . SER A 1 305 ? 16.839 5.584 23.668 1.00 95.31 305 SER A N 1
ATOM 2357 C CA . SER A 1 305 ? 16.055 5.759 24.894 1.00 95.31 305 SER A CA 1
ATOM 2358 C C . SER A 1 305 ? 15.302 4.491 25.302 1.00 95.31 305 SER A C 1
ATOM 2360 O O . SER A 1 305 ? 15.122 4.257 26.495 1.00 95.31 305 SER A O 1
ATOM 2362 N N . LEU A 1 306 ? 14.922 3.642 24.338 1.00 96.38 306 LEU A N 1
ATOM 2363 C CA . LEU A 1 306 ? 14.201 2.391 24.596 1.00 96.38 306 LEU A CA 1
ATOM 2364 C C . LEU A 1 306 ? 15.043 1.331 25.316 1.00 96.38 306 LEU A C 1
ATOM 2366 O O . LEU A 1 306 ? 14.477 0.398 25.873 1.00 96.38 306 LEU A O 1
ATOM 2370 N N . VAL A 1 307 ? 16.367 1.496 25.387 1.00 95.81 307 VAL A N 1
ATOM 2371 C CA . VAL A 1 307 ? 17.249 0.663 26.227 1.00 95.81 307 VAL A CA 1
ATOM 2372 C C . VAL A 1 307 ? 16.788 0.658 27.695 1.00 95.81 307 VAL A C 1
ATOM 2374 O O . VAL A 1 307 ? 16.918 -0.348 28.388 1.00 95.81 307 VAL A O 1
ATOM 2377 N N . ASN A 1 308 ? 16.174 1.749 28.164 1.00 94.94 308 ASN A N 1
ATOM 2378 C CA . ASN A 1 308 ? 15.634 1.840 29.523 1.00 94.94 308 ASN A CA 1
ATOM 2379 C C . ASN A 1 308 ? 14.291 1.102 29.708 1.00 94.94 308 ASN A C 1
ATOM 2381 O O . ASN A 1 308 ? 13.864 0.886 30.843 1.00 94.94 308 ASN A O 1
ATOM 2385 N N . CYS A 1 309 ? 13.614 0.707 28.626 1.00 96.31 309 CYS A N 1
ATOM 2386 C CA . CYS A 1 309 ? 12.351 -0.031 28.655 1.00 96.31 309 CYS A CA 1
ATOM 2387 C C . CYS A 1 309 ? 12.629 -1.535 28.805 1.00 96.31 309 CYS A C 1
ATOM 2389 O O . CYS A 1 309 ? 12.475 -2.322 27.872 1.00 96.31 309 CYS A O 1
ATOM 2391 N N . THR A 1 310 ? 13.070 -1.954 29.993 1.00 95.00 310 THR A N 1
ATOM 2392 C CA . THR A 1 310 ? 13.571 -3.320 30.239 1.00 95.00 310 THR A CA 1
ATOM 2393 C C . THR A 1 310 ? 12.503 -4.414 30.156 1.00 95.00 310 THR A C 1
ATOM 2395 O O . THR A 1 310 ? 12.855 -5.589 30.047 1.00 95.00 310 THR A O 1
ATOM 2398 N N . LYS A 1 311 ? 11.211 -4.065 30.151 1.00 97.12 311 LYS A N 1
ATOM 2399 C CA . LYS A 1 311 ? 10.091 -5.008 29.976 1.00 97.12 311 LYS A CA 1
ATOM 2400 C C . LYS A 1 311 ? 9.605 -5.143 28.528 1.00 97.12 311 LYS A C 1
ATOM 2402 O O . LYS A 1 311 ? 8.671 -5.909 28.300 1.00 97.12 311 LYS A O 1
ATOM 2407 N N . LEU A 1 312 ? 10.210 -4.431 27.571 1.00 97.88 312 LEU A N 1
ATOM 2408 C CA . LEU A 1 312 ? 9.774 -4.412 26.172 1.00 97.88 312 LEU A CA 1
ATOM 2409 C C . LEU A 1 312 ? 9.839 -5.812 25.542 1.00 97.88 312 LEU A C 1
ATOM 2411 O O . LEU A 1 312 ? 10.894 -6.437 25.529 1.00 97.88 312 LEU A O 1
ATOM 2415 N N . LYS A 1 313 ? 8.708 -6.285 25.011 1.00 98.00 313 LYS A N 1
ATOM 2416 C CA . LYS A 1 313 ? 8.555 -7.584 24.332 1.00 98.00 313 LYS A CA 1
ATOM 2417 C C . LYS A 1 313 ? 8.221 -7.440 22.853 1.00 98.00 313 LYS A C 1
ATOM 2419 O O . LYS A 1 313 ? 8.731 -8.200 22.039 1.00 98.00 313 LYS A O 1
ATOM 2424 N N . PHE A 1 314 ? 7.402 -6.449 22.515 1.00 98.62 314 PHE A N 1
ATOM 2425 C CA . PHE A 1 314 ? 6.937 -6.202 21.155 1.00 98.62 314 PHE A CA 1
ATOM 2426 C C . PHE A 1 314 ? 7.298 -4.783 20.719 1.00 98.62 314 PHE A C 1
ATOM 2428 O O . PHE A 1 314 ? 6.923 -3.818 21.396 1.00 98.62 314 PHE A O 1
ATOM 2435 N N . LEU A 1 315 ? 7.995 -4.661 19.588 1.00 98.56 315 LEU A N 1
ATOM 2436 C CA . LEU A 1 315 ? 8.314 -3.389 18.949 1.00 98.56 315 LEU A CA 1
ATOM 2437 C C . LEU A 1 315 ? 7.985 -3.447 17.456 1.00 98.56 315 LEU A C 1
ATOM 2439 O O . LEU A 1 315 ? 8.624 -4.179 16.702 1.00 98.56 315 LEU A O 1
ATOM 2443 N N . SER A 1 316 ? 7.035 -2.622 17.018 1.00 98.50 316 SER A N 1
ATOM 2444 C CA . SER A 1 316 ? 6.698 -2.486 15.601 1.00 98.50 316 SER A CA 1
ATOM 2445 C C . SER A 1 316 ? 6.753 -1.035 15.134 1.00 98.50 316 SER A C 1
ATOM 2447 O O . SER A 1 316 ? 6.026 -0.174 15.632 1.00 98.50 316 SER A O 1
ATOM 2449 N N . LEU A 1 317 ? 7.631 -0.778 14.165 1.00 98.25 317 LEU A N 1
ATOM 2450 C CA . LEU A 1 317 ? 7.862 0.515 13.514 1.00 98.25 317 LEU A CA 1
ATOM 2451 C C . LEU A 1 317 ? 7.586 0.459 12.004 1.00 98.25 317 LEU A C 1
ATOM 2453 O O . LEU A 1 317 ? 7.813 1.443 11.297 1.00 98.25 317 LEU A O 1
ATOM 2457 N N . SER A 1 318 ? 7.120 -0.684 11.500 1.00 97.94 318 SER A N 1
ATOM 2458 C CA . SER A 1 318 ? 6.985 -0.928 10.068 1.00 97.94 318 SER A CA 1
ATOM 2459 C C . SER A 1 318 ? 6.000 0.003 9.374 1.00 97.94 318 SER A C 1
ATOM 2461 O O . SER A 1 318 ? 5.100 0.535 10.018 1.00 97.94 318 SER A O 1
ATOM 2463 N N . TRP A 1 319 ? 6.112 0.151 8.055 1.00 97.75 319 TRP A N 1
ATOM 2464 C CA . TRP A 1 319 ? 5.205 0.983 7.252 1.00 97.75 319 TRP A CA 1
ATOM 2465 C C . TRP A 1 319 ? 5.176 2.435 7.743 1.00 97.75 319 TRP A C 1
ATOM 2467 O O . TRP A 1 319 ? 4.140 2.951 8.165 1.00 97.75 319 TRP A O 1
ATOM 2477 N N . ASN A 1 320 ? 6.344 3.067 7.737 1.00 98.06 320 ASN A N 1
ATOM 2478 C CA . ASN A 1 320 ? 6.552 4.466 8.099 1.00 98.06 320 ASN A CA 1
ATOM 2479 C C . ASN A 1 320 ? 7.589 5.085 7.141 1.00 98.06 320 ASN A C 1
ATOM 2481 O O . ASN A 1 320 ? 7.920 4.519 6.102 1.00 98.06 320 ASN A O 1
ATOM 2485 N N . ARG A 1 321 ? 8.093 6.277 7.467 1.00 96.81 321 ARG A N 1
ATOM 2486 C CA . ARG A 1 321 ? 9.125 7.002 6.711 1.00 96.81 321 ARG A CA 1
ATOM 2487 C C . ARG A 1 321 ? 10.418 7.139 7.516 1.00 96.81 321 ARG A C 1
ATOM 2489 O O . ARG A 1 321 ? 11.089 8.168 7.424 1.00 96.81 321 ARG A O 1
ATOM 2496 N N . PHE A 1 322 ? 10.748 6.165 8.366 1.00 97.81 322 PHE A N 1
ATOM 2497 C CA . PHE A 1 322 ? 11.982 6.218 9.150 1.00 97.81 322 PHE A CA 1
ATOM 2498 C C . PHE A 1 322 ? 13.194 6.050 8.229 1.00 97.81 322 PHE A C 1
ATOM 2500 O O . PHE A 1 322 ? 13.316 5.026 7.562 1.00 97.81 322 PHE A O 1
ATOM 2507 N N . GLY A 1 323 ? 14.073 7.054 8.195 1.00 95.88 323 GLY A N 1
ATOM 2508 C CA . GLY A 1 323 ? 15.347 6.995 7.477 1.00 95.88 323 GLY A CA 1
ATOM 2509 C C . GLY A 1 323 ? 16.544 6.689 8.380 1.00 95.88 323 GLY A C 1
ATOM 2510 O O . GLY A 1 323 ? 16.416 6.447 9.582 1.00 95.88 323 GLY A O 1
ATOM 2511 N N . GLY A 1 324 ? 17.737 6.754 7.790 1.00 95.31 324 GLY A N 1
ATOM 2512 C CA . GLY A 1 324 ? 19.006 6.590 8.504 1.00 95.31 324 GLY A CA 1
ATOM 2513 C C . GLY A 1 324 ? 19.463 5.143 8.678 1.00 95.31 324 GLY A C 1
ATOM 2514 O O . GLY A 1 324 ? 18.930 4.220 8.065 1.00 95.31 324 GLY A O 1
ATOM 2515 N N . HIS A 1 325 ? 20.485 4.972 9.516 1.00 95.75 325 HIS A N 1
ATOM 2516 C CA . HIS A 1 325 ? 21.094 3.679 9.825 1.00 95.75 325 HIS A CA 1
ATOM 2517 C C . HIS A 1 325 ? 20.482 3.045 11.072 1.00 95.75 325 HIS A C 1
ATOM 2519 O O . HIS A 1 325 ? 20.139 3.747 12.028 1.00 95.75 325 HIS A O 1
ATOM 2525 N N . LEU A 1 326 ? 20.433 1.711 11.107 1.00 96.56 326 LEU A N 1
ATOM 2526 C CA . LEU A 1 326 ? 20.131 0.980 12.336 1.00 96.56 326 LEU A CA 1
ATOM 2527 C C . LEU A 1 326 ? 21.217 1.272 13.391 1.00 96.56 326 LEU A C 1
ATOM 2529 O O . LEU A 1 326 ? 22.397 1.015 13.145 1.00 96.56 326 LEU A O 1
ATOM 2533 N N . PRO A 1 327 ? 20.868 1.818 14.569 1.00 94.75 327 PRO A N 1
ATOM 2534 C CA . PRO A 1 327 ? 21.861 2.185 15.568 1.00 94.75 327 PRO A CA 1
ATOM 2535 C C . PRO A 1 327 ? 22.333 0.970 16.375 1.00 94.75 327 PRO A C 1
ATOM 2537 O O . PRO A 1 327 ? 21.542 0.095 16.726 1.00 94.75 327 PRO A O 1
ATOM 2540 N N . ASN A 1 328 ? 23.596 0.981 16.815 1.00 94.00 328 ASN A N 1
ATOM 2541 C CA . ASN A 1 328 ? 24.146 -0.077 17.678 1.00 94.00 328 ASN A CA 1
ATOM 2542 C C . ASN A 1 328 ? 23.393 -0.246 19.012 1.00 94.00 328 ASN A C 1
ATOM 2544 O O . ASN A 1 328 ? 23.429 -1.314 19.617 1.00 94.00 328 ASN A O 1
ATOM 2548 N N . SER A 1 329 ? 22.679 0.786 19.475 1.00 92.56 329 SER A N 1
ATOM 2549 C CA . SER A 1 329 ? 21.830 0.693 20.668 1.00 92.56 329 SER A CA 1
ATOM 2550 C C . SER A 1 329 ? 20.691 -0.318 20.525 1.00 92.56 329 SER A C 1
ATOM 2552 O O . SER A 1 329 ? 20.162 -0.754 21.542 1.00 92.56 329 SER A O 1
ATOM 2554 N N . LEU A 1 330 ? 20.322 -0.710 19.299 1.00 94.75 330 LEU A N 1
ATOM 2555 C CA . LEU A 1 330 ? 19.291 -1.717 19.046 1.00 94.75 330 LEU A CA 1
ATOM 2556 C C . LEU A 1 330 ? 19.651 -3.072 19.682 1.00 94.75 330 LEU A C 1
ATOM 2558 O O . LEU A 1 330 ? 18.786 -3.731 20.248 1.00 94.75 330 LEU A O 1
ATOM 2562 N N . GLY A 1 331 ? 20.937 -3.439 19.690 1.00 94.19 331 GLY A N 1
ATOM 2563 C CA . GLY A 1 331 ? 21.429 -4.647 20.363 1.00 94.19 331 GLY A CA 1
ATOM 2564 C C . GLY A 1 331 ? 21.381 -4.601 21.894 1.00 94.19 331 GLY A C 1
ATOM 2565 O O . GLY A 1 331 ? 21.599 -5.622 22.539 1.00 94.19 331 GLY A O 1
ATOM 2566 N N . ASN A 1 332 ? 21.102 -3.429 22.476 1.00 95.31 332 ASN A N 1
ATOM 2567 C CA . ASN A 1 332 ? 20.998 -3.212 23.921 1.00 95.31 332 ASN A CA 1
ATOM 2568 C C . ASN A 1 332 ? 19.543 -3.029 24.384 1.00 95.31 332 ASN A C 1
ATOM 2570 O O . ASN A 1 332 ? 19.319 -2.633 25.527 1.00 95.31 332 ASN A O 1
ATOM 2574 N N . LEU A 1 333 ? 18.553 -3.257 23.514 1.00 96.44 333 LEU A N 1
ATOM 2575 C CA . LEU A 1 333 ? 17.150 -3.279 23.929 1.00 96.44 333 LEU A CA 1
ATOM 2576 C C . LEU A 1 333 ? 16.876 -4.430 24.912 1.00 96.44 333 LEU A C 1
ATOM 2578 O O . LEU A 1 333 ? 17.748 -5.247 25.208 1.00 96.44 333 LEU A O 1
ATOM 2582 N N . SER A 1 334 ? 15.653 -4.474 25.450 1.00 96.06 334 SER A N 1
ATOM 2583 C CA . SER A 1 334 ? 15.256 -5.486 26.430 1.00 96.06 334 SER A CA 1
ATOM 2584 C C . SER A 1 334 ? 15.602 -6.906 25.974 1.00 96.06 334 SER A C 1
ATOM 2586 O O . SER A 1 334 ? 15.264 -7.325 24.870 1.00 96.06 334 SER A O 1
ATOM 2588 N N . ALA A 1 335 ? 16.187 -7.687 26.883 1.00 92.19 335 ALA A N 1
ATOM 2589 C CA . ALA A 1 335 ? 16.409 -9.117 26.685 1.00 92.19 335 ALA A CA 1
ATOM 2590 C C . ALA A 1 335 ? 15.099 -9.928 26.584 1.00 92.19 335 ALA A C 1
ATOM 2592 O O . ALA A 1 335 ? 15.138 -11.099 26.217 1.00 92.19 335 ALA A O 1
ATOM 2593 N N . GLN A 1 336 ? 13.950 -9.330 26.928 1.00 95.31 336 GLN A N 1
ATOM 2594 C CA . GLN A 1 336 ? 12.626 -9.936 26.762 1.00 95.31 336 GLN A CA 1
ATOM 2595 C C . GLN A 1 336 ? 12.009 -9.653 25.385 1.00 95.31 336 GLN A C 1
ATOM 2597 O O . GLN A 1 336 ? 10.912 -10.148 25.125 1.00 95.31 336 GLN A O 1
ATOM 2602 N N . LEU A 1 337 ? 12.672 -8.863 24.529 1.00 97.88 337 LEU A N 1
ATOM 2603 C CA . LEU A 1 337 ? 12.171 -8.527 23.202 1.00 97.88 337 LEU A CA 1
ATOM 2604 C C . LEU A 1 337 ? 12.032 -9.803 22.366 1.00 97.88 337 LEU A C 1
ATOM 2606 O O . LEU A 1 337 ? 13.024 -10.464 22.059 1.00 97.88 337 LEU A O 1
ATOM 2610 N N . SER A 1 338 ? 10.791 -10.139 22.022 1.00 97.88 338 SER A N 1
ATOM 2611 C CA . SER A 1 338 ? 10.426 -11.333 21.264 1.00 97.88 338 SER A CA 1
ATOM 2612 C C . SER A 1 338 ? 10.069 -11.015 19.818 1.00 97.88 338 SER A C 1
ATOM 2614 O O . SER A 1 338 ? 10.241 -11.872 18.954 1.00 97.88 338 SER A O 1
ATOM 2616 N N . GLU A 1 339 ? 9.585 -9.807 19.535 1.00 98.50 339 GLU A N 1
ATOM 2617 C CA . GLU A 1 339 ? 9.135 -9.420 18.198 1.00 98.50 339 GLU A CA 1
ATOM 2618 C C . GLU A 1 339 ? 9.640 -8.030 17.816 1.00 98.50 339 GLU A C 1
ATOM 2620 O O . GLU A 1 339 ? 9.414 -7.051 18.539 1.00 98.50 339 GLU A O 1
ATOM 2625 N N . LEU A 1 340 ? 10.310 -7.954 16.663 1.00 98.56 340 LEU A N 1
ATOM 2626 C CA . LEU A 1 340 ? 10.874 -6.726 16.117 1.00 98.56 340 LEU A CA 1
ATOM 2627 C C . LEU A 1 340 ? 10.514 -6.569 14.635 1.00 98.56 340 LEU A C 1
ATOM 2629 O O . LEU A 1 340 ? 11.007 -7.309 13.784 1.00 98.56 340 LEU A O 1
ATOM 2633 N N . TYR A 1 341 ? 9.706 -5.552 14.334 1.00 98.62 341 TYR A N 1
ATOM 2634 C CA . TYR A 1 341 ? 9.289 -5.212 12.973 1.00 98.62 341 TYR A CA 1
ATOM 2635 C C . TYR A 1 341 ? 9.765 -3.807 12.599 1.00 98.62 341 TYR A C 1
ATOM 2637 O O . TYR A 1 341 ? 9.373 -2.813 13.218 1.00 98.62 341 TYR A O 1
ATOM 2645 N N . LEU A 1 342 ? 10.613 -3.729 11.578 1.00 98.12 342 LEU A N 1
ATOM 2646 C CA . LEU A 1 342 ? 11.244 -2.504 11.083 1.00 98.12 342 LEU A CA 1
ATOM 2647 C C . LEU A 1 342 ? 10.999 -2.271 9.583 1.00 98.12 342 LEU A C 1
ATOM 2649 O O . LEU A 1 342 ? 11.300 -1.186 9.087 1.00 98.12 342 LEU A O 1
ATOM 2653 N N . GLY A 1 343 ? 10.446 -3.260 8.872 1.00 96.69 343 GLY A N 1
ATOM 2654 C CA . GLY A 1 343 ? 10.286 -3.224 7.416 1.00 96.69 343 GLY A CA 1
ATOM 2655 C C . GLY A 1 343 ? 9.353 -2.135 6.869 1.00 96.69 343 GLY A C 1
ATOM 2656 O O . GLY A 1 343 ? 8.616 -1.508 7.625 1.00 96.69 343 GLY A O 1
ATOM 2657 N N . PHE A 1 344 ? 9.348 -1.926 5.552 1.00 97.44 344 PHE A N 1
ATOM 2658 C CA . PHE A 1 344 ? 8.580 -0.887 4.854 1.00 97.44 344 PHE A CA 1
ATOM 2659 C C . PHE A 1 344 ? 8.900 0.515 5.394 1.00 97.44 344 PHE A C 1
ATOM 2661 O O . PHE A 1 344 ? 8.035 1.225 5.912 1.00 97.44 344 PHE A O 1
ATOM 2668 N N . ASN A 1 345 ? 10.182 0.872 5.332 1.00 97.62 345 ASN A N 1
ATOM 2669 C CA . ASN A 1 345 ? 10.749 2.148 5.770 1.00 97.62 345 ASN A CA 1
ATOM 2670 C C . ASN A 1 345 ? 11.929 2.543 4.861 1.00 97.62 345 ASN A C 1
ATOM 2672 O O . ASN A 1 345 ? 12.399 1.764 4.039 1.00 97.62 345 ASN A O 1
ATOM 2676 N N . GLU A 1 346 ? 12.484 3.734 5.073 1.00 96.06 346 GLU A N 1
ATOM 2677 C CA . GLU A 1 346 ? 13.602 4.299 4.302 1.00 96.06 346 GLU A CA 1
ATOM 2678 C C . GLU A 1 346 ? 14.987 4.013 4.941 1.00 96.06 346 GLU A C 1
ATOM 2680 O O . GLU A 1 346 ? 15.969 4.739 4.748 1.00 96.06 346 GLU A O 1
ATOM 2685 N N . ILE A 1 347 ? 15.077 2.955 5.753 1.00 97.19 347 ILE A N 1
ATOM 2686 C CA . ILE A 1 347 ? 16.278 2.585 6.520 1.00 97.19 347 ILE A CA 1
ATOM 2687 C C . ILE A 1 347 ? 17.352 2.048 5.570 1.00 97.19 347 ILE A C 1
ATOM 2689 O O . ILE A 1 347 ? 17.049 1.225 4.714 1.00 97.19 347 ILE A O 1
ATOM 2693 N N . HIS A 1 348 ? 18.606 2.477 5.721 1.00 96.12 348 HIS A N 1
ATOM 2694 C CA . HIS A 1 348 ? 19.715 2.093 4.840 1.00 96.12 348 HIS A CA 1
ATOM 2695 C C . HIS A 1 348 ? 21.010 1.771 5.598 1.00 96.12 348 HIS A C 1
ATOM 2697 O O . HIS A 1 348 ? 21.145 1.998 6.801 1.00 96.12 348 HIS A O 1
ATOM 2703 N N . GLY A 1 349 ? 22.004 1.270 4.863 1.00 96.25 349 GLY A N 1
ATOM 2704 C CA . GLY A 1 349 ? 23.276 0.791 5.407 1.00 96.25 349 GLY A CA 1
ATOM 2705 C C . GLY A 1 349 ? 23.196 -0.650 5.898 1.00 96.25 349 GLY A C 1
ATOM 2706 O O . GLY A 1 349 ? 22.273 -1.378 5.543 1.00 96.25 349 GLY A O 1
ATOM 2707 N N . GLU A 1 350 ? 24.181 -1.057 6.689 1.00 97.19 350 GLU A N 1
ATOM 2708 C CA . GLU A 1 350 ? 24.355 -2.453 7.091 1.00 97.19 350 GLU A CA 1
ATOM 2709 C C . GLU A 1 350 ? 23.553 -2.809 8.346 1.00 97.19 350 GLU A C 1
ATOM 2711 O O . GLU A 1 350 ? 23.258 -1.953 9.183 1.00 97.19 350 GLU A O 1
ATOM 2716 N N . ILE A 1 351 ? 23.239 -4.099 8.496 1.00 97.69 351 ILE A N 1
ATOM 2717 C CA . ILE A 1 351 ? 22.662 -4.663 9.719 1.00 97.69 351 ILE A CA 1
ATOM 2718 C C . ILE A 1 351 ? 23.768 -4.747 10.790 1.00 97.69 351 ILE A C 1
ATOM 2720 O O . ILE A 1 351 ? 24.721 -5.506 10.614 1.00 97.69 351 ILE A O 1
ATOM 2724 N N . PRO A 1 352 ? 23.663 -4.035 11.928 1.00 96.50 352 PRO A N 1
ATOM 2725 C CA . PRO A 1 352 ? 24.672 -4.101 12.978 1.00 96.50 352 PRO A CA 1
ATOM 2726 C C . PRO A 1 352 ? 24.772 -5.492 13.616 1.00 96.50 352 PRO A C 1
ATOM 2728 O O . PRO A 1 352 ? 23.768 -6.054 14.058 1.00 96.50 352 PRO A O 1
ATOM 2731 N N . GLU A 1 353 ? 25.994 -6.008 13.787 1.00 96.19 353 GLU A N 1
ATOM 2732 C CA . GLU A 1 353 ? 26.233 -7.324 14.409 1.00 96.19 353 GLU A CA 1
ATOM 2733 C C . GLU A 1 353 ? 25.637 -7.447 15.820 1.00 96.19 353 GLU A C 1
ATOM 2735 O O . GLU A 1 353 ? 25.234 -8.535 16.245 1.00 96.19 353 GLU A O 1
ATOM 2740 N N . VAL A 1 354 ? 25.555 -6.323 16.538 1.00 96.06 354 VAL A N 1
ATOM 2741 C CA . VAL A 1 354 ? 25.021 -6.233 17.903 1.00 96.06 354 VAL A CA 1
ATOM 2742 C C . VAL A 1 354 ? 23.542 -6.609 18.006 1.00 96.06 354 VAL A C 1
ATOM 2744 O O . VAL A 1 354 ? 23.106 -6.969 19.095 1.00 96.06 354 VAL A O 1
ATOM 2747 N N . ILE A 1 355 ? 22.775 -6.607 16.906 1.00 95.56 355 ILE A N 1
ATOM 2748 C CA . ILE A 1 355 ? 21.389 -7.118 16.897 1.00 95.56 355 ILE A CA 1
ATOM 2749 C C . ILE A 1 355 ? 21.354 -8.587 17.345 1.00 95.56 355 ILE A C 1
ATOM 2751 O O . ILE A 1 355 ? 20.420 -8.995 18.029 1.00 95.56 355 ILE A O 1
ATOM 2755 N N . GLY A 1 356 ? 22.418 -9.356 17.081 1.00 94.06 356 GLY A N 1
ATOM 2756 C CA . GLY A 1 356 ? 22.574 -10.738 17.548 1.00 94.06 356 GLY A CA 1
ATOM 2757 C C . GLY A 1 356 ? 22.574 -10.925 19.074 1.00 94.06 356 GLY A C 1
ATOM 2758 O O . GLY A 1 356 ? 22.557 -12.059 19.546 1.00 94.06 356 GLY A O 1
ATOM 2759 N N . ASN A 1 357 ? 22.599 -9.847 19.865 1.00 95.56 357 ASN A N 1
ATOM 2760 C CA . ASN A 1 357 ? 22.438 -9.911 21.321 1.00 95.56 357 ASN A CA 1
ATOM 2761 C C . ASN A 1 357 ? 20.977 -10.124 21.756 1.00 95.56 357 ASN A C 1
ATOM 2763 O O . ASN A 1 357 ? 20.735 -10.535 22.891 1.00 95.56 357 ASN A O 1
ATOM 2767 N N . LEU A 1 358 ? 20.005 -9.887 20.869 1.00 95.88 358 LEU A N 1
ATOM 2768 C CA . LEU A 1 358 ? 18.572 -10.046 21.129 1.00 95.88 358 LEU A CA 1
ATOM 2769 C C . LEU A 1 358 ? 18.145 -11.520 21.008 1.00 95.88 358 LEU A C 1
ATOM 2771 O O . LEU A 1 358 ? 17.303 -11.891 20.197 1.00 95.88 358 LEU A O 1
ATOM 2775 N N . VAL A 1 359 ? 18.757 -12.389 21.814 1.00 93.69 359 VAL A N 1
ATOM 2776 C CA . VAL A 1 359 ? 18.617 -13.857 21.727 1.00 93.69 359 VAL A CA 1
ATOM 2777 C C . VAL A 1 359 ? 17.196 -14.381 21.977 1.00 93.69 359 VAL A C 1
ATOM 2779 O O . VAL A 1 359 ? 16.903 -15.523 21.634 1.00 93.69 359 VAL A O 1
ATOM 2782 N N . GLY A 1 360 ? 16.326 -13.557 22.571 1.00 94.50 360 GLY A N 1
ATOM 2783 C CA . GLY A 1 360 ? 14.916 -13.867 22.817 1.00 94.50 360 GLY A CA 1
ATOM 2784 C C . GLY A 1 360 ? 13.990 -13.654 21.614 1.00 94.50 360 GLY A C 1
ATOM 2785 O O . GLY A 1 360 ? 12.804 -13.961 21.730 1.00 94.50 360 GLY A O 1
ATOM 2786 N N . LEU A 1 361 ? 14.498 -13.142 20.482 1.00 97.81 361 LEU A N 1
ATOM 2787 C CA . LEU A 1 361 ? 13.683 -12.885 19.296 1.00 97.81 361 LEU A CA 1
ATOM 2788 C C . LEU A 1 361 ? 13.085 -14.176 18.729 1.00 97.81 361 LEU A C 1
ATOM 2790 O O . LEU A 1 361 ? 13.780 -15.147 18.440 1.00 97.81 361 LEU A O 1
ATOM 2794 N N . THR A 1 362 ? 11.774 -14.120 18.532 1.00 97.94 362 THR A N 1
ATOM 2795 C CA . THR A 1 362 ? 10.949 -15.096 17.814 1.00 97.94 362 THR A CA 1
ATOM 2796 C C . THR A 1 362 ? 10.576 -14.593 16.421 1.00 97.94 362 THR A C 1
ATOM 2798 O O . THR A 1 362 ? 10.399 -15.399 15.512 1.00 97.94 362 THR A O 1
ATOM 2801 N N . VAL A 1 363 ? 10.524 -13.268 16.233 1.00 98.50 363 VAL A N 1
ATOM 2802 C CA . VAL A 1 363 ? 10.233 -12.622 14.950 1.00 98.50 363 VAL A CA 1
ATOM 2803 C C . VAL A 1 363 ? 11.194 -11.464 14.705 1.00 98.50 363 VAL A C 1
ATOM 2805 O O . VAL A 1 363 ? 11.328 -10.575 15.551 1.00 98.50 363 VAL A O 1
ATOM 2808 N N . LEU A 1 364 ? 11.812 -11.454 13.524 1.00 98.44 364 LEU A N 1
ATOM 2809 C CA . LEU A 1 364 ? 12.589 -10.335 13.007 1.00 98.44 364 LEU A CA 1
ATOM 2810 C C . LEU A 1 364 ? 12.183 -10.047 11.558 1.00 98.44 364 LEU A C 1
ATOM 2812 O O . LEU A 1 364 ? 12.442 -10.864 10.678 1.00 98.44 364 LEU A O 1
ATOM 2816 N N . SER A 1 365 ? 11.599 -8.872 11.312 1.00 98.19 365 SER A N 1
ATOM 2817 C CA . SER A 1 365 ? 11.292 -8.395 9.957 1.00 98.19 365 SER A CA 1
ATOM 2818 C C . SER A 1 365 ? 11.915 -7.025 9.698 1.00 98.19 365 SER A C 1
ATOM 2820 O O . SER A 1 365 ? 11.646 -6.053 10.412 1.00 98.19 365 SER A O 1
ATOM 2822 N N . ILE A 1 366 ? 12.742 -6.939 8.656 1.00 98.00 366 ILE A N 1
ATOM 2823 C CA . ILE A 1 366 ? 13.341 -5.698 8.136 1.00 98.00 366 ILE A CA 1
ATOM 2824 C C . ILE A 1 366 ? 13.127 -5.610 6.613 1.00 98.00 366 ILE A C 1
ATOM 2826 O O . ILE A 1 366 ? 13.947 -5.065 5.879 1.00 98.00 366 ILE A O 1
ATOM 2830 N N . ALA A 1 367 ? 12.033 -6.189 6.119 1.00 97.62 367 ALA A N 1
ATOM 2831 C CA . ALA A 1 367 ? 11.730 -6.255 4.694 1.00 97.62 367 ALA A CA 1
ATOM 2832 C C . ALA A 1 367 ? 11.445 -4.894 4.064 1.00 97.62 367 ALA A C 1
ATOM 2834 O O . ALA A 1 367 ? 10.991 -3.981 4.747 1.00 97.62 367 ALA A O 1
ATOM 2835 N N . ASN A 1 368 ? 11.620 -4.769 2.751 1.00 97.12 368 ASN A N 1
ATOM 2836 C CA . ASN A 1 368 ? 11.269 -3.574 1.986 1.00 97.12 368 ASN A CA 1
ATOM 2837 C C . ASN A 1 368 ? 11.880 -2.304 2.600 1.00 97.12 368 ASN A C 1
ATOM 2839 O O . ASN A 1 368 ? 11.181 -1.343 2.937 1.00 97.12 368 ASN A O 1
ATOM 2843 N N . THR A 1 369 ? 13.197 -2.340 2.802 1.00 96.88 369 THR A N 1
ATOM 2844 C CA . THR A 1 369 ? 14.003 -1.173 3.174 1.00 96.88 369 THR A CA 1
ATOM 2845 C C . THR A 1 369 ? 15.174 -1.019 2.197 1.00 96.88 369 THR A C 1
ATOM 2847 O O . THR A 1 369 ? 15.243 -1.664 1.154 1.00 96.88 369 THR A O 1
ATOM 2850 N N . HIS A 1 370 ? 16.121 -0.140 2.503 1.00 96.50 370 HIS A N 1
ATOM 2851 C CA . HIS A 1 370 ? 17.310 0.115 1.693 1.00 96.50 370 HIS A CA 1
ATOM 2852 C C . HIS A 1 370 ? 18.584 -0.478 2.315 1.00 96.50 370 HIS A C 1
ATOM 2854 O O . HIS A 1 370 ? 19.693 -0.033 1.992 1.00 96.50 370 HIS A O 1
ATOM 2860 N N . ILE A 1 371 ? 18.440 -1.454 3.216 1.00 97.56 371 ILE A N 1
ATOM 2861 C CA . ILE A 1 371 ? 19.561 -2.118 3.882 1.00 97.56 371 ILE A CA 1
ATOM 2862 C C . ILE A 1 371 ? 20.427 -2.868 2.870 1.00 97.56 371 ILE A C 1
ATOM 2864 O O . ILE A 1 371 ? 19.928 -3.481 1.929 1.00 97.56 371 ILE A O 1
ATOM 2868 N N . ASN A 1 372 ? 21.740 -2.805 3.071 1.00 97.44 372 ASN A N 1
ATOM 2869 C CA . ASN A 1 372 ? 22.752 -3.449 2.243 1.00 97.44 372 ASN A CA 1
ATOM 2870 C C . ASN A 1 372 ? 23.754 -4.240 3.104 1.00 97.44 372 ASN A C 1
ATOM 2872 O O . ASN A 1 372 ? 23.560 -4.410 4.307 1.00 97.44 372 ASN A O 1
ATOM 2876 N N . GLY A 1 373 ? 24.812 -4.757 2.478 1.00 96.88 373 GLY A N 1
ATOM 2877 C CA . GLY A 1 373 ? 25.817 -5.575 3.160 1.00 96.88 373 GLY A CA 1
ATOM 2878 C C . GLY A 1 373 ? 25.412 -7.046 3.215 1.00 96.88 373 GLY A C 1
ATOM 2879 O O . GLY A 1 373 ? 24.751 -7.530 2.299 1.00 96.88 373 GLY A O 1
ATOM 2880 N N . ILE A 1 374 ? 25.840 -7.757 4.257 1.00 97.06 374 ILE A N 1
ATOM 2881 C CA . ILE A 1 374 ? 25.611 -9.199 4.446 1.00 97.06 374 ILE A CA 1
ATOM 2882 C C . ILE A 1 374 ? 24.739 -9.453 5.681 1.00 97.06 374 ILE A C 1
ATOM 2884 O O . ILE A 1 374 ? 24.657 -8.606 6.570 1.00 97.06 374 ILE A O 1
ATOM 2888 N N . ILE A 1 375 ? 24.138 -10.643 5.787 1.00 97.31 375 ILE A N 1
ATOM 2889 C CA . ILE A 1 375 ? 23.489 -11.066 7.036 1.00 97.31 375 ILE A CA 1
ATOM 2890 C C . ILE A 1 375 ? 24.581 -11.354 8.087 1.00 97.31 375 ILE A C 1
ATOM 2892 O O . ILE A 1 375 ? 25.434 -12.217 7.846 1.00 97.31 375 ILE A O 1
ATOM 2896 N N . PRO A 1 376 ? 24.576 -10.690 9.261 1.00 96.00 376 PRO A N 1
ATOM 2897 C CA . PRO A 1 376 ? 25.581 -10.920 10.293 1.00 96.00 376 PRO A CA 1
ATOM 2898 C C . PRO A 1 376 ? 25.583 -12.364 10.797 1.00 96.00 376 PRO A C 1
ATOM 2900 O O . PRO A 1 376 ? 24.541 -12.920 11.138 1.00 96.00 376 PRO A O 1
ATOM 2903 N N . THR A 1 377 ? 26.769 -12.955 10.959 1.00 94.62 377 THR A N 1
ATOM 2904 C CA . THR A 1 377 ? 26.910 -14.321 11.509 1.00 94.62 377 THR A CA 1
ATOM 2905 C C . THR A 1 377 ? 26.383 -14.447 12.941 1.00 94.62 377 THR A C 1
ATOM 2907 O O . THR A 1 377 ? 26.020 -15.538 13.385 1.00 94.62 377 THR A O 1
ATOM 2910 N N . THR A 1 378 ? 26.273 -13.325 13.658 1.00 95.00 378 THR A N 1
ATOM 2911 C CA . THR A 1 378 ? 25.679 -13.252 14.995 1.00 95.00 378 THR A CA 1
ATOM 2912 C C . THR A 1 378 ? 24.195 -13.621 15.021 1.00 95.00 378 THR A C 1
ATOM 2914 O O . THR A 1 378 ? 23.711 -13.991 16.089 1.00 95.00 378 THR A O 1
ATOM 2917 N N . PHE A 1 379 ? 23.489 -13.617 13.882 1.00 95.81 379 PHE A N 1
ATOM 2918 C CA . PHE A 1 379 ? 22.104 -14.097 13.785 1.00 95.81 379 PHE A CA 1
ATOM 2919 C C . PHE A 1 379 ? 21.976 -15.586 14.133 1.00 95.81 379 PHE A C 1
ATOM 2921 O O . PHE A 1 379 ? 20.928 -16.016 14.607 1.00 95.81 379 PHE A O 1
ATOM 2928 N N . GLY A 1 380 ? 23.060 -16.364 14.026 1.00 93.31 380 GLY A N 1
ATOM 2929 C CA . GLY A 1 380 ? 23.100 -17.750 14.505 1.00 93.31 380 GLY A CA 1
ATOM 2930 C C . GLY A 1 380 ? 22.843 -17.910 16.012 1.00 93.31 380 GLY A C 1
ATOM 2931 O O . GLY A 1 380 ? 22.667 -19.032 16.478 1.00 93.31 380 GLY A O 1
ATOM 2932 N N . LYS A 1 381 ? 22.808 -16.814 16.786 1.00 94.12 381 LYS A N 1
ATOM 2933 C CA . LYS A 1 381 ? 22.438 -16.813 18.210 1.00 94.12 381 LYS A CA 1
ATOM 2934 C C . LYS A 1 381 ? 20.922 -16.819 18.456 1.00 94.12 381 LYS A C 1
ATOM 2936 O O . LYS A 1 381 ? 20.515 -17.075 19.590 1.00 94.12 381 LYS A O 1
ATOM 2941 N N . PHE A 1 382 ? 20.081 -16.553 17.452 1.00 94.44 382 PHE A N 1
ATOM 2942 C CA . PHE A 1 382 ? 18.622 -16.471 17.613 1.00 94.44 382 PHE A CA 1
ATOM 2943 C C . PHE A 1 382 ? 17.948 -17.850 17.677 1.00 94.44 382 PHE A C 1
ATOM 2945 O O . PHE A 1 382 ? 17.141 -18.222 16.836 1.00 94.44 382 PHE A O 1
ATOM 2952 N N . THR A 1 383 ? 18.269 -18.631 18.705 1.00 90.38 383 THR A N 1
ATOM 2953 C CA . THR A 1 383 ? 17.788 -20.020 18.851 1.00 90.38 383 THR A CA 1
ATOM 2954 C C . THR A 1 383 ? 16.263 -20.175 18.949 1.00 90.38 383 THR A C 1
ATOM 2956 O O . THR A 1 383 ? 15.756 -21.268 18.712 1.00 90.38 383 THR A O 1
ATOM 2959 N N . MET A 1 384 ? 15.536 -19.097 19.266 1.00 94.75 384 MET A N 1
ATOM 2960 C CA . MET A 1 384 ? 14.071 -19.064 19.369 1.00 94.75 384 MET A CA 1
ATOM 2961 C C . MET A 1 384 ? 13.382 -18.494 18.116 1.00 94.75 384 MET A C 1
ATOM 2963 O O . MET A 1 384 ? 12.156 -18.383 18.109 1.00 94.75 384 MET A O 1
ATOM 2967 N N . LEU A 1 385 ? 14.140 -18.108 17.081 1.00 97.56 385 LEU A N 1
ATOM 2968 C CA . LEU A 1 385 ? 13.596 -17.416 15.914 1.00 97.56 385 LEU A CA 1
ATOM 2969 C C . LEU A 1 385 ? 12.697 -18.342 15.098 1.00 97.56 385 LEU A C 1
ATOM 2971 O O . LEU A 1 385 ? 13.146 -19.378 14.612 1.00 97.56 385 LEU A O 1
ATOM 2975 N N . GLY A 1 386 ? 11.440 -17.935 14.947 1.00 97.12 386 GLY A N 1
ATOM 2976 C CA . GLY A 1 386 ? 10.437 -18.597 14.123 1.00 97.12 386 GLY A CA 1
ATOM 2977 C C . GLY A 1 386 ? 10.247 -17.932 12.761 1.00 97.12 386 GLY A C 1
ATOM 2978 O O . GLY A 1 386 ? 10.089 -18.636 11.768 1.00 97.12 386 GLY A O 1
ATOM 2979 N N . LEU A 1 387 ? 10.319 -16.598 12.701 1.00 98.25 387 LEU A N 1
ATOM 2980 C CA . LEU A 1 387 ? 10.155 -15.824 11.468 1.00 98.25 387 LEU A CA 1
ATOM 2981 C C . LEU A 1 387 ? 11.359 -14.909 11.240 1.00 98.25 387 LEU A C 1
ATOM 2983 O O . LEU A 1 387 ? 11.660 -14.053 12.079 1.00 98.25 387 LEU A O 1
ATOM 2987 N N . LEU A 1 388 ? 12.007 -15.073 10.086 1.00 98.38 388 LEU A N 1
ATOM 2988 C CA . LEU A 1 388 ? 13.020 -14.159 9.569 1.00 98.38 388 LEU A CA 1
ATOM 2989 C C . LEU A 1 388 ? 12.597 -13.637 8.198 1.00 98.38 388 LEU A C 1
ATOM 2991 O O . LEU A 1 388 ? 12.522 -14.403 7.240 1.00 98.38 388 LEU A O 1
ATOM 2995 N N . ASP A 1 389 ? 12.383 -12.330 8.116 1.00 98.44 389 ASP A N 1
ATOM 2996 C CA . ASP A 1 389 ? 11.952 -11.658 6.896 1.00 98.44 389 ASP A CA 1
ATOM 2997 C C . ASP A 1 389 ? 12.867 -10.464 6.578 1.00 98.44 389 ASP A C 1
ATOM 2999 O O . ASP A 1 389 ? 12.933 -9.466 7.304 1.00 98.44 389 ASP A O 1
ATOM 3003 N N . LEU A 1 390 ? 13.626 -10.603 5.494 1.00 98.50 390 LEU A N 1
ATOM 3004 C CA . LEU A 1 390 ? 14.587 -9.624 4.991 1.00 98.50 390 LEU A CA 1
ATOM 3005 C C . LEU A 1 390 ? 14.366 -9.328 3.497 1.00 98.50 390 LEU A C 1
ATOM 3007 O O . LEU A 1 390 ? 15.264 -8.771 2.856 1.00 98.50 390 LEU A O 1
ATOM 3011 N N . ALA A 1 391 ? 13.210 -9.687 2.932 1.00 98.12 391 ALA A N 1
ATOM 3012 C CA . ALA A 1 391 ? 12.956 -9.534 1.502 1.00 98.12 391 ALA A CA 1
ATOM 3013 C C . ALA A 1 391 ? 12.909 -8.069 1.043 1.00 98.12 391 ALA A C 1
ATOM 3015 O O . ALA A 1 391 ? 12.696 -7.158 1.844 1.00 98.12 391 ALA A O 1
ATOM 3016 N N . GLY A 1 392 ? 13.120 -7.822 -0.251 1.00 97.12 392 GLY A N 1
ATOM 3017 C CA . GLY A 1 392 ? 13.007 -6.483 -0.842 1.00 97.12 392 GLY A CA 1
ATOM 3018 C C . GLY A 1 392 ? 14.063 -5.500 -0.325 1.00 97.12 392 GLY A C 1
ATOM 3019 O O . GLY A 1 392 ? 13.747 -4.352 -0.014 1.00 97.12 392 GLY A O 1
ATOM 3020 N N . ASN A 1 393 ? 15.308 -5.951 -0.175 1.00 98.25 393 ASN A N 1
ATOM 3021 C CA . ASN A 1 393 ? 16.436 -5.143 0.294 1.00 98.25 393 ASN A CA 1
ATOM 3022 C C . ASN A 1 393 ? 17.591 -5.172 -0.730 1.00 98.25 393 ASN A C 1
ATOM 3024 O O . ASN A 1 393 ? 17.454 -5.598 -1.874 1.00 98.25 393 ASN A O 1
ATOM 3028 N N . LYS A 1 394 ? 18.764 -4.658 -0.344 1.00 98.00 394 LYS A N 1
ATOM 3029 C CA . LYS A 1 394 ? 20.008 -4.697 -1.133 1.00 98.00 394 LYS A CA 1
ATOM 3030 C C . LYS A 1 394 ? 21.062 -5.590 -0.467 1.00 98.00 394 LYS A C 1
ATOM 3032 O O . LYS A 1 394 ? 22.258 -5.324 -0.621 1.00 98.00 394 LYS A O 1
ATOM 3037 N N . LEU A 1 395 ? 20.636 -6.595 0.306 1.00 98.19 395 LEU A N 1
ATOM 3038 C CA . LEU A 1 395 ? 21.543 -7.550 0.948 1.00 98.19 395 LEU A CA 1
ATOM 3039 C C . LEU A 1 395 ? 22.253 -8.385 -0.117 1.00 98.19 395 LEU A C 1
ATOM 3041 O O . LEU A 1 395 ? 21.691 -8.686 -1.162 1.00 98.19 395 LEU A O 1
ATOM 3045 N N . SER A 1 396 ? 23.510 -8.712 0.140 1.00 97.56 396 SER A N 1
ATOM 3046 C CA . SER A 1 396 ? 24.444 -9.311 -0.812 1.00 97.56 396 SER A CA 1
ATOM 3047 C C . SER A 1 396 ? 25.320 -10.365 -0.135 1.00 97.56 396 SER A C 1
ATOM 3049 O O . SER A 1 396 ? 25.189 -10.617 1.066 1.00 97.56 396 SER A O 1
ATOM 3051 N N . GLY A 1 397 ? 26.225 -10.979 -0.899 1.00 96.69 397 GLY A N 1
ATOM 3052 C CA . GLY A 1 397 ? 27.068 -12.075 -0.432 1.00 96.69 397 GLY A CA 1
ATOM 3053 C C . GLY A 1 397 ? 26.310 -13.400 -0.358 1.00 96.69 397 GLY A C 1
ATOM 3054 O O . GLY A 1 397 ? 25.179 -13.520 -0.827 1.00 96.69 397 GLY A O 1
ATOM 3055 N N . ASN A 1 398 ? 26.942 -14.413 0.229 1.00 97.00 398 ASN A N 1
ATOM 3056 C CA . ASN A 1 398 ? 26.345 -15.742 0.326 1.00 97.00 398 ASN A CA 1
ATOM 3057 C C . ASN A 1 398 ? 25.350 -15.821 1.485 1.00 97.00 398 ASN A C 1
ATOM 3059 O O . ASN A 1 398 ? 25.606 -15.307 2.578 1.00 97.00 398 ASN A O 1
ATOM 3063 N N . ILE A 1 399 ? 24.274 -16.582 1.291 1.00 97.25 399 ILE A N 1
ATOM 3064 C CA . ILE A 1 399 ? 23.433 -17.034 2.401 1.00 97.25 399 ILE A CA 1
ATOM 3065 C C . ILE A 1 399 ? 24.301 -17.916 3.313 1.00 97.25 399 ILE A C 1
ATOM 3067 O O . ILE A 1 399 ? 24.900 -18.898 2.876 1.00 97.25 399 ILE A O 1
ATOM 3071 N N . ALA A 1 400 ? 24.436 -17.543 4.584 1.00 94.56 400 ALA A N 1
ATOM 3072 C CA . ALA A 1 400 ? 25.382 -18.194 5.482 1.00 94.56 400 ALA A CA 1
ATOM 3073 C C . ALA A 1 400 ? 24.821 -19.508 6.075 1.00 94.56 400 ALA A C 1
ATOM 3075 O O . ALA A 1 400 ? 23.645 -19.567 6.441 1.00 94.56 400 ALA A O 1
ATOM 3076 N N . PRO A 1 401 ? 25.655 -20.550 6.288 1.00 93.62 401 PRO A N 1
ATOM 3077 C CA . PRO A 1 401 ? 25.183 -21.852 6.768 1.00 93.62 401 PRO A CA 1
ATOM 3078 C C . PRO A 1 401 ? 24.529 -21.859 8.156 1.00 93.62 401 PRO A C 1
ATOM 3080 O O . PRO A 1 401 ? 23.816 -22.813 8.469 1.00 93.62 401 PRO A O 1
ATOM 3083 N N . PHE A 1 402 ? 24.752 -20.829 8.986 1.00 93.81 402 PHE A N 1
ATOM 3084 C CA . PHE A 1 402 ? 24.192 -20.759 10.341 1.00 93.81 402 PHE A CA 1
ATOM 3085 C C . PHE A 1 402 ? 22.660 -20.752 10.355 1.00 93.81 402 PHE A C 1
ATOM 3087 O O . PHE A 1 402 ? 22.090 -21.069 11.394 1.00 93.81 402 PHE A O 1
ATOM 3094 N N . ILE A 1 403 ? 21.995 -20.399 9.245 1.00 94.56 403 ILE A N 1
ATOM 3095 C CA . ILE A 1 403 ? 20.527 -20.444 9.141 1.00 94.56 403 ILE A CA 1
ATOM 3096 C C . ILE A 1 403 ? 20.014 -21.841 9.500 1.00 94.56 403 ILE A C 1
ATOM 3098 O O . ILE A 1 403 ? 19.042 -21.960 10.235 1.00 94.56 403 ILE A O 1
ATOM 3102 N N . GLY A 1 404 ? 20.746 -22.889 9.112 1.00 91.62 404 GLY A N 1
ATOM 3103 C CA . GLY A 1 404 ? 20.433 -24.271 9.478 1.00 91.62 404 GLY A CA 1
ATOM 3104 C C . GLY A 1 404 ? 20.477 -24.586 10.977 1.00 91.62 404 GLY A C 1
ATOM 3105 O O . GLY A 1 404 ? 20.026 -25.650 11.387 1.00 91.62 404 GLY A O 1
ATOM 3106 N N . ASN A 1 405 ? 21.013 -23.689 11.810 1.00 89.56 405 ASN A N 1
ATOM 3107 C CA . ASN A 1 405 ? 20.997 -23.834 13.268 1.00 89.56 405 ASN A CA 1
ATOM 3108 C C . ASN A 1 405 ? 19.714 -23.263 13.903 1.00 89.56 405 ASN A C 1
ATOM 3110 O O . ASN A 1 405 ? 19.491 -23.458 15.099 1.00 89.56 405 ASN A O 1
ATOM 3114 N N . LEU A 1 406 ? 18.874 -22.557 13.138 1.00 94.06 406 LEU A N 1
ATOM 3115 C CA . LEU A 1 406 ? 17.627 -21.953 13.609 1.00 94.06 406 LEU A CA 1
ATOM 3116 C C . LEU A 1 406 ? 16.505 -23.003 13.583 1.00 94.06 406 LEU A C 1
ATOM 3118 O O . LEU A 1 406 ? 15.682 -23.050 12.673 1.00 94.06 406 LEU A O 1
ATOM 3122 N N . SER A 1 407 ? 16.492 -23.894 14.576 1.00 90.00 407 SER A N 1
ATOM 3123 C CA . SER A 1 407 ? 15.602 -25.068 14.597 1.00 90.00 407 SER A CA 1
ATOM 3124 C C . SER A 1 407 ? 14.110 -24.748 14.760 1.00 90.00 407 SER A C 1
ATOM 3126 O O . SER A 1 407 ? 13.278 -25.591 14.435 1.00 90.00 407 SER A O 1
ATOM 3128 N N . GLN A 1 408 ? 13.768 -23.556 15.263 1.00 94.38 408 GLN A N 1
ATOM 3129 C CA . GLN A 1 408 ? 12.383 -23.088 15.411 1.00 94.38 408 GLN A CA 1
ATOM 3130 C C . GLN A 1 408 ? 11.857 -22.355 14.168 1.00 94.38 408 GLN A C 1
ATOM 3132 O O . GLN A 1 408 ? 10.677 -22.009 14.135 1.00 94.38 408 GLN A O 1
ATOM 3137 N N . LEU A 1 409 ? 12.711 -22.120 13.164 1.00 96.06 409 LEU A N 1
ATOM 3138 C CA . LEU A 1 409 ? 12.383 -21.311 11.997 1.00 96.06 409 LEU A CA 1
ATOM 3139 C C . LEU A 1 409 ? 11.291 -21.997 11.172 1.00 96.06 409 LEU A C 1
ATOM 3141 O O . LEU A 1 409 ? 11.511 -23.077 10.625 1.00 96.06 409 LEU A O 1
ATOM 3145 N N . PHE A 1 410 ? 10.124 -21.359 11.097 1.00 95.38 410 PHE A N 1
ATOM 3146 C CA . PHE A 1 410 ? 8.991 -21.794 10.288 1.00 95.38 410 PHE A CA 1
ATOM 3147 C C . PHE A 1 410 ? 8.778 -20.912 9.048 1.00 95.38 410 PHE A C 1
ATOM 3149 O O . PHE A 1 410 ? 8.178 -21.372 8.080 1.00 95.38 410 PHE A O 1
ATOM 3156 N N . HIS A 1 411 ? 9.305 -19.683 9.034 1.00 97.12 411 HIS A N 1
ATOM 3157 C CA . HIS A 1 411 ? 9.177 -18.744 7.914 1.00 97.12 411 HIS A CA 1
ATOM 3158 C C . HIS A 1 411 ? 10.513 -18.059 7.621 1.00 97.12 411 HIS A C 1
ATOM 3160 O O . HIS A 1 411 ? 11.064 -17.373 8.487 1.00 97.12 411 HIS A O 1
ATOM 3166 N N . LEU A 1 412 ? 11.030 -18.254 6.407 1.00 97.88 412 LEU A N 1
ATOM 3167 C CA . LEU A 1 412 ? 12.255 -17.631 5.914 1.00 97.88 412 LEU A CA 1
ATOM 3168 C C . LEU A 1 412 ? 11.994 -16.932 4.581 1.00 97.88 412 LEU A C 1
ATOM 3170 O O . LEU A 1 412 ? 11.707 -17.586 3.581 1.00 97.88 412 LEU A O 1
ATOM 3174 N N . GLU A 1 413 ? 12.161 -15.615 4.568 1.00 98.12 413 GLU A N 1
ATOM 3175 C CA . GLU A 1 413 ? 11.881 -14.774 3.408 1.00 98.12 413 GLU A CA 1
ATOM 3176 C C . GLU A 1 413 ? 13.081 -13.866 3.117 1.00 98.12 413 GLU A C 1
ATOM 3178 O O . GLU A 1 413 ? 13.395 -12.932 3.859 1.00 98.12 413 GLU A O 1
ATOM 3183 N N . LEU A 1 414 ? 13.812 -14.208 2.055 1.00 98.44 414 LEU A N 1
ATOM 3184 C CA . LEU A 1 414 ? 15.030 -13.536 1.591 1.00 98.44 414 LEU A CA 1
ATOM 3185 C C . LEU A 1 414 ? 14.904 -13.060 0.133 1.00 98.44 414 LEU A C 1
ATOM 3187 O O . LEU A 1 414 ? 15.899 -12.610 -0.447 1.00 98.44 414 LEU A O 1
ATOM 3191 N N . GLY A 1 415 ? 13.705 -13.159 -0.449 1.00 98.06 415 GLY A N 1
ATOM 3192 C CA . GLY A 1 415 ? 13.420 -12.800 -1.833 1.00 98.06 415 GLY A CA 1
ATOM 3193 C C . GLY A 1 415 ? 13.762 -11.346 -2.178 1.00 98.06 415 GLY A C 1
ATOM 3194 O O . GLY A 1 415 ? 13.923 -10.503 -1.289 1.00 98.06 415 GLY A O 1
ATOM 3195 N N . ALA A 1 416 ? 13.903 -11.035 -3.465 1.00 97.94 416 ALA A N 1
ATOM 3196 C CA . ALA A 1 416 ? 14.172 -9.681 -3.967 1.00 97.94 416 ALA A CA 1
ATOM 3197 C C . ALA A 1 416 ? 15.376 -9.004 -3.275 1.00 97.94 416 ALA A C 1
ATOM 3199 O O . ALA A 1 416 ? 15.268 -7.942 -2.653 1.00 97.94 416 ALA A O 1
ATOM 3200 N N . ASN A 1 417 ? 16.538 -9.654 -3.353 1.00 98.56 417 ASN A N 1
ATOM 3201 C CA . ASN A 1 417 ? 17.813 -9.184 -2.808 1.00 98.56 417 ASN A CA 1
ATOM 3202 C C . ASN A 1 417 ? 18.935 -9.382 -3.849 1.00 98.56 417 ASN A C 1
ATOM 3204 O O . ASN A 1 417 ? 18.692 -9.503 -5.046 1.00 98.56 417 ASN A O 1
ATOM 3208 N N . ARG A 1 418 ? 20.201 -9.336 -3.422 1.00 98.19 418 ARG A N 1
ATOM 3209 C CA . ARG A 1 418 ? 21.392 -9.551 -4.262 1.00 98.19 418 ARG A CA 1
ATOM 3210 C C . ARG A 1 418 ? 22.252 -10.698 -3.728 1.00 98.19 418 ARG A C 1
ATOM 3212 O O . ARG A 1 418 ? 23.479 -10.642 -3.842 1.00 98.19 418 ARG A O 1
ATOM 3219 N N . PHE A 1 419 ? 21.641 -11.693 -3.080 1.00 98.44 419 PHE A N 1
ATOM 3220 C CA . PHE A 1 419 ? 22.373 -12.852 -2.575 1.00 98.44 419 PHE A CA 1
ATOM 3221 C C . PHE A 1 419 ? 22.989 -13.636 -3.732 1.00 98.44 419 PHE A C 1
ATOM 3223 O O . PHE A 1 419 ? 22.356 -13.842 -4.763 1.00 98.44 419 PHE A O 1
ATOM 3230 N N . GLU A 1 420 ? 24.230 -14.072 -3.545 1.00 97.31 420 GLU A N 1
ATOM 3231 C CA . GLU A 1 420 ? 25.017 -14.811 -4.530 1.00 97.31 420 GLU A CA 1
ATOM 3232 C C . GLU A 1 420 ? 25.483 -16.165 -3.970 1.00 97.31 420 GLU A C 1
ATOM 3234 O O . GLU A 1 420 ? 25.184 -16.540 -2.832 1.00 97.31 420 GLU A O 1
ATOM 3239 N N . GLY A 1 421 ? 26.208 -16.931 -4.788 1.00 96.62 421 GLY A N 1
ATOM 3240 C CA . GLY A 1 421 ? 26.670 -18.268 -4.419 1.00 96.62 421 GLY A CA 1
ATOM 3241 C C . GLY A 1 421 ? 25.546 -19.308 -4.426 1.00 96.62 421 GLY A C 1
ATOM 3242 O O . GLY A 1 421 ? 24.503 -19.105 -5.041 1.00 96.62 421 GLY A O 1
ATOM 3243 N N . SER A 1 422 ? 25.787 -20.460 -3.801 1.00 97.12 422 SER A N 1
ATOM 3244 C CA . SER A 1 422 ? 24.838 -21.579 -3.761 1.00 97.12 422 SER A CA 1
ATOM 3245 C C . SER A 1 422 ? 23.915 -21.526 -2.551 1.00 97.12 422 SER A C 1
ATOM 3247 O O . SER A 1 422 ? 24.340 -21.109 -1.472 1.00 97.12 422 SER A O 1
ATOM 3249 N N . ILE A 1 423 ? 22.703 -22.067 -2.692 1.00 98.00 423 ILE A N 1
ATOM 3250 C CA . ILE A 1 423 ? 21.799 -22.285 -1.558 1.00 98.00 423 ILE A CA 1
ATOM 3251 C C . ILE A 1 423 ? 22.477 -23.235 -0.546 1.00 98.00 423 ILE A C 1
ATOM 3253 O O . ILE A 1 423 ? 22.899 -24.328 -0.935 1.00 98.00 423 ILE A O 1
ATOM 3257 N N . PRO A 1 424 ? 22.612 -22.863 0.741 1.00 96.44 424 PRO A N 1
ATOM 3258 C CA . PRO A 1 424 ? 23.237 -23.723 1.740 1.00 96.44 424 PRO A CA 1
ATOM 3259 C C . PRO A 1 424 ? 22.407 -24.986 2.018 1.00 96.44 424 PRO A C 1
ATOM 3261 O O . PRO A 1 424 ? 21.249 -24.865 2.424 1.00 96.44 424 PRO A O 1
ATOM 3264 N N . PRO A 1 425 ? 22.999 -26.194 1.933 1.00 95.81 425 PRO A N 1
ATOM 3265 C CA . PRO A 1 425 ? 22.311 -27.437 2.296 1.00 95.81 425 PRO A CA 1
ATOM 3266 C C . PRO A 1 425 ? 21.814 -27.460 3.746 1.00 95.81 425 PRO A C 1
ATOM 3268 O O . PRO A 1 425 ? 20.835 -28.129 4.066 1.00 95.81 425 PRO A O 1
ATOM 3271 N N . SER A 1 426 ? 22.460 -26.695 4.633 1.00 95.19 426 SER A N 1
ATOM 3272 C CA . SER A 1 426 ? 22.089 -26.620 6.045 1.00 95.19 426 SER A CA 1
ATOM 3273 C C . SER A 1 426 ? 20.682 -26.066 6.282 1.00 95.19 426 SER A C 1
ATOM 3275 O O . SER A 1 426 ? 20.129 -26.350 7.338 1.00 95.19 426 SER A O 1
ATOM 3277 N N . ILE A 1 427 ? 20.064 -25.354 5.328 1.00 95.19 427 ILE A N 1
ATOM 3278 C CA . ILE A 1 427 ? 18.648 -24.943 5.424 1.00 95.19 427 ILE A CA 1
ATOM 3279 C C . ILE A 1 427 ? 17.733 -26.167 5.601 1.00 95.19 427 ILE A C 1
ATOM 3281 O O . ILE A 1 427 ? 16.747 -26.089 6.330 1.00 95.19 427 ILE A O 1
ATOM 3285 N N . GLY A 1 428 ? 18.107 -27.330 5.052 1.00 92.25 428 GLY A N 1
ATOM 3286 C CA . GLY A 1 428 ? 17.395 -28.595 5.267 1.00 92.25 428 GLY A CA 1
ATOM 3287 C C . GLY A 1 428 ? 17.331 -29.057 6.733 1.00 92.25 428 GLY A C 1
ATOM 3288 O O . GLY A 1 428 ? 16.539 -29.933 7.071 1.00 92.25 428 GLY A O 1
ATOM 3289 N N . ASN A 1 429 ? 18.113 -28.463 7.641 1.00 92.69 429 ASN A N 1
ATOM 3290 C CA . ASN A 1 429 ? 18.044 -28.754 9.077 1.00 92.69 429 ASN A CA 1
ATOM 3291 C C . ASN A 1 429 ? 16.892 -28.018 9.792 1.00 92.69 429 ASN A C 1
ATOM 3293 O O . ASN A 1 429 ? 16.552 -28.379 10.921 1.00 92.69 429 ASN A O 1
ATOM 3297 N N . CYS A 1 430 ? 16.272 -27.013 9.167 1.00 93.19 430 CYS A N 1
ATOM 3298 C CA . CYS A 1 430 ? 15.153 -26.252 9.729 1.00 93.19 430 CYS A CA 1
ATOM 3299 C C . CYS A 1 430 ? 13.834 -27.035 9.610 1.00 93.19 430 CYS A C 1
ATOM 3301 O O . CYS A 1 430 ? 12.958 -26.684 8.836 1.00 93.19 430 CYS A O 1
ATOM 3303 N N . GLN A 1 431 ? 13.669 -28.113 10.376 1.00 90.75 431 GLN A N 1
ATOM 3304 C CA . GLN A 1 431 ? 12.552 -29.067 10.222 1.00 90.75 431 GLN A CA 1
ATOM 3305 C C . GLN A 1 431 ? 11.138 -28.481 10.446 1.00 90.75 431 GLN A C 1
ATOM 3307 O O . GLN A 1 431 ? 10.148 -29.099 10.052 1.00 90.75 431 GLN A O 1
ATOM 3312 N N . MET A 1 432 ? 11.041 -27.296 11.057 1.00 92.69 432 MET A N 1
ATOM 3313 C CA . MET A 1 432 ? 9.786 -26.557 11.241 1.00 92.69 432 MET A CA 1
ATOM 3314 C C . MET A 1 432 ? 9.443 -25.642 10.055 1.00 92.69 432 MET A C 1
ATOM 3316 O O . MET A 1 432 ? 8.386 -25.014 10.090 1.00 92.69 432 MET A O 1
ATOM 3320 N N . LEU A 1 433 ? 10.310 -25.546 9.038 1.00 93.56 433 LEU A N 1
ATOM 3321 C CA . LEU A 1 433 ? 10.170 -24.607 7.928 1.00 93.56 433 LEU A CA 1
ATOM 3322 C C . LEU A 1 433 ? 8.937 -24.934 7.084 1.00 93.56 433 LEU A C 1
ATOM 3324 O O . LEU A 1 433 ? 8.817 -26.016 6.515 1.00 93.56 433 LEU A O 1
ATOM 3328 N N . GLN A 1 434 ? 8.035 -23.962 7.023 1.00 92.94 434 GLN A N 1
ATOM 3329 C CA . GLN A 1 434 ? 6.757 -24.003 6.319 1.00 92.94 434 GLN A CA 1
ATOM 3330 C C . GLN A 1 434 ? 6.781 -23.111 5.078 1.00 92.94 434 GLN A C 1
ATOM 3332 O O . GLN A 1 434 ? 6.214 -23.479 4.049 1.00 92.94 434 GLN A O 1
ATOM 3337 N N . TYR A 1 435 ? 7.465 -21.969 5.172 1.00 95.75 435 TYR A N 1
ATOM 3338 C CA . TYR A 1 435 ? 7.582 -20.974 4.113 1.00 95.75 435 TYR A CA 1
ATOM 3339 C C . TYR A 1 435 ? 9.052 -20.670 3.828 1.00 95.75 435 TYR A C 1
ATOM 3341 O O . TYR A 1 435 ? 9.797 -20.284 4.735 1.00 95.75 435 TYR A O 1
ATOM 3349 N N . LEU A 1 436 ? 9.458 -20.852 2.572 1.00 97.38 436 LEU A N 1
ATOM 3350 C CA . LEU A 1 436 ? 10.790 -20.530 2.077 1.00 97.38 436 LEU A CA 1
ATOM 3351 C C . LEU A 1 436 ? 10.677 -19.715 0.791 1.00 97.38 436 LEU A C 1
ATOM 3353 O O . LEU A 1 436 ? 10.216 -20.237 -0.222 1.00 97.38 436 LEU A O 1
ATOM 3357 N N . ASP A 1 437 ? 11.165 -18.483 0.829 1.00 98.31 437 ASP A N 1
ATOM 3358 C CA . ASP A 1 437 ? 11.294 -17.629 -0.347 1.00 98.31 437 ASP A CA 1
ATOM 3359 C C . ASP A 1 437 ? 12.741 -17.144 -0.497 1.00 98.31 437 ASP A C 1
ATOM 3361 O O . ASP A 1 437 ? 13.265 -16.411 0.349 1.00 98.31 437 ASP A O 1
ATOM 3365 N N . LEU A 1 438 ? 13.386 -17.585 -1.578 1.00 98.50 438 LEU A N 1
ATOM 3366 C CA . LEU A 1 438 ? 14.721 -17.172 -2.017 1.00 98.50 438 LEU A CA 1
ATOM 3367 C C . LEU A 1 438 ? 14.687 -16.543 -3.424 1.00 98.50 438 LEU A C 1
ATOM 3369 O O . LEU A 1 438 ? 15.732 -16.438 -4.074 1.00 98.50 438 LEU A O 1
ATOM 3373 N N . SER A 1 439 ? 13.503 -16.172 -3.911 1.00 98.62 439 SER A N 1
ATOM 3374 C CA . SER A 1 439 ? 13.267 -15.675 -5.267 1.00 98.62 439 SER A CA 1
ATOM 3375 C C . SER A 1 439 ? 13.997 -14.362 -5.565 1.00 98.62 439 SER A C 1
ATOM 3377 O O . SER A 1 439 ? 14.495 -13.694 -4.660 1.00 98.62 439 SER A O 1
ATOM 3379 N N . GLU A 1 440 ? 14.096 -13.976 -6.838 1.00 98.38 440 GLU A N 1
ATOM 3380 C CA . GLU A 1 440 ? 14.623 -12.663 -7.253 1.00 98.38 440 GLU A CA 1
ATOM 3381 C C . GLU A 1 440 ? 15.989 -12.326 -6.615 1.00 98.38 440 GLU A C 1
ATOM 3383 O O . GLU A 1 440 ? 16.175 -11.304 -5.949 1.00 98.38 440 GLU A O 1
ATOM 3388 N N . ASN A 1 441 ? 16.955 -13.227 -6.784 1.00 98.44 441 ASN A N 1
ATOM 3389 C CA . ASN A 1 441 ? 18.323 -13.086 -6.286 1.00 98.44 441 ASN A CA 1
ATOM 3390 C C . ASN A 1 441 ? 19.341 -13.493 -7.374 1.00 98.44 441 ASN A C 1
ATOM 3392 O O . ASN A 1 441 ? 18.999 -13.825 -8.509 1.00 98.44 441 ASN A O 1
ATOM 3396 N N . ASN A 1 442 ? 20.631 -13.472 -7.036 1.00 98.00 442 ASN A N 1
ATOM 3397 C CA . ASN A 1 442 ? 21.731 -13.893 -7.907 1.00 98.00 442 ASN A CA 1
ATOM 3398 C C . ASN A 1 442 ? 22.266 -15.288 -7.517 1.00 98.00 442 ASN A C 1
ATOM 3400 O O . ASN A 1 442 ? 23.457 -15.569 -7.687 1.00 98.00 442 ASN A O 1
ATOM 3404 N N . LEU A 1 443 ? 21.416 -16.168 -6.970 1.00 98.44 443 LEU A N 1
ATOM 3405 C CA . LEU A 1 443 ? 21.833 -17.496 -6.514 1.00 98.44 443 LEU A CA 1
ATOM 3406 C C . LEU A 1 443 ? 22.196 -18.390 -7.704 1.00 98.44 443 LEU A C 1
ATOM 3408 O O . LEU A 1 443 ? 21.542 -18.383 -8.744 1.00 98.44 443 LEU A O 1
ATOM 3412 N N . THR A 1 444 ? 23.249 -19.181 -7.537 1.00 97.69 444 THR A N 1
ATOM 3413 C CA . THR A 1 444 ? 23.838 -20.069 -8.550 1.00 97.69 444 THR A CA 1
ATOM 3414 C C . THR A 1 444 ? 23.983 -21.492 -8.002 1.00 97.69 444 THR A C 1
ATOM 3416 O O . THR A 1 444 ? 23.642 -21.778 -6.857 1.00 97.69 444 THR A O 1
ATOM 3419 N N . GLY A 1 445 ? 24.515 -22.417 -8.803 1.00 96.56 445 GLY A N 1
ATOM 3420 C CA . GLY A 1 445 ? 24.709 -23.808 -8.382 1.00 96.56 445 GLY A CA 1
ATOM 3421 C C . GLY A 1 445 ? 23.425 -24.632 -8.477 1.00 96.56 445 GLY A C 1
ATOM 3422 O O . GLY A 1 445 ? 22.521 -24.276 -9.228 1.00 96.56 445 GLY A O 1
ATOM 3423 N N . THR A 1 446 ? 23.375 -25.767 -7.782 1.00 97.00 446 THR A N 1
ATOM 3424 C CA . THR A 1 446 ? 22.243 -26.708 -7.818 1.00 97.00 446 THR A CA 1
ATOM 3425 C C . THR A 1 446 ? 21.349 -26.564 -6.594 1.00 97.00 446 THR A C 1
ATOM 3427 O O . THR A 1 446 ? 21.823 -26.159 -5.534 1.00 97.00 446 THR A O 1
ATOM 3430 N N . ILE A 1 447 ? 20.083 -26.969 -6.710 1.00 96.88 447 ILE A N 1
ATOM 3431 C CA . ILE A 1 447 ? 19.164 -27.053 -5.566 1.00 96.88 447 ILE A CA 1
ATOM 3432 C C . ILE A 1 447 ? 19.618 -28.207 -4.645 1.00 96.88 447 ILE A C 1
ATOM 3434 O O . ILE A 1 447 ? 19.700 -29.343 -5.121 1.00 96.88 447 ILE A O 1
ATOM 3438 N N . PRO A 1 448 ? 19.945 -27.958 -3.361 1.00 95.81 448 PRO A N 1
ATOM 3439 C CA . PRO A 1 448 ? 20.365 -29.007 -2.431 1.00 95.81 448 PRO A CA 1
ATOM 3440 C C . PRO A 1 448 ? 19.264 -30.042 -2.179 1.00 95.81 448 PRO A C 1
ATOM 3442 O O . PRO A 1 448 ? 18.104 -29.681 -1.975 1.00 95.81 448 PRO A O 1
ATOM 3445 N N . LEU A 1 449 ? 19.635 -31.324 -2.127 1.00 95.19 449 LEU A N 1
ATOM 3446 C CA . LEU A 1 449 ? 18.704 -32.432 -1.861 1.00 95.19 449 LEU A CA 1
ATOM 3447 C C . LEU A 1 449 ? 18.064 -32.312 -0.472 1.00 95.19 449 LEU A C 1
ATOM 3449 O O . LEU A 1 449 ? 16.917 -32.697 -0.264 1.00 95.19 449 LEU A O 1
ATOM 3453 N N . GLU A 1 450 ? 18.806 -31.739 0.470 1.00 94.69 450 GLU A N 1
ATOM 3454 C CA . GLU A 1 450 ? 18.417 -31.540 1.858 1.00 94.69 450 GLU A CA 1
ATOM 3455 C C . GLU A 1 450 ? 17.191 -30.631 2.009 1.00 94.69 450 GLU A C 1
ATOM 3457 O O . GLU A 1 450 ? 16.443 -30.801 2.971 1.00 94.69 450 GLU A O 1
ATOM 3462 N N . LEU A 1 451 ? 16.933 -29.717 1.062 1.00 93.88 451 LEU A N 1
ATOM 3463 C CA . LEU A 1 451 ? 15.719 -28.889 1.076 1.00 93.88 451 LEU A CA 1
ATOM 3464 C C . LEU A 1 451 ? 14.451 -29.732 0.941 1.00 93.88 451 LEU A C 1
ATOM 3466 O O . LEU A 1 451 ? 13.424 -29.396 1.517 1.00 93.88 451 LEU A O 1
ATOM 3470 N N . PHE A 1 452 ? 14.523 -30.862 0.239 1.00 92.62 452 PHE A N 1
ATOM 3471 C CA . PHE A 1 452 ? 13.375 -31.745 0.063 1.00 92.62 452 PHE A CA 1
ATOM 3472 C C . PHE A 1 452 ? 13.170 -32.705 1.242 1.00 92.62 452 PHE A C 1
ATOM 3474 O O . PHE A 1 452 ? 12.221 -33.480 1.249 1.00 92.62 452 PHE A O 1
ATOM 3481 N N . ASN A 1 453 ? 14.014 -32.644 2.275 1.00 88.19 453 ASN A N 1
ATOM 3482 C CA . ASN A 1 453 ? 13.784 -33.362 3.532 1.00 88.19 453 ASN A CA 1
ATOM 3483 C C . ASN A 1 453 ? 12.942 -32.548 4.535 1.00 88.19 453 ASN A C 1
ATOM 3485 O O . ASN A 1 453 ? 12.706 -33.008 5.653 1.00 88.19 453 ASN A O 1
ATOM 3489 N N . LEU A 1 454 ? 12.494 -31.345 4.164 1.00 87.38 454 LEU A N 1
ATOM 3490 C CA . LEU A 1 454 ? 11.682 -30.463 5.001 1.00 87.38 454 LEU A CA 1
ATOM 3491 C C . LEU A 1 454 ? 10.217 -30.915 5.018 1.00 87.38 454 LEU A C 1
ATOM 3493 O O . LEU A 1 454 ? 9.378 -30.435 4.265 1.00 87.38 454 LEU A O 1
ATOM 3497 N N . THR A 1 455 ? 9.900 -31.858 5.901 1.00 75.44 455 THR A N 1
ATOM 3498 C CA . THR A 1 455 ? 8.574 -32.508 5.946 1.00 75.44 455 THR A CA 1
ATOM 3499 C C . THR A 1 455 ? 7.389 -31.575 6.226 1.00 75.44 455 THR A C 1
ATOM 3501 O O . THR A 1 455 ? 6.270 -31.940 5.888 1.00 75.44 455 THR A O 1
ATOM 3504 N N . SER A 1 456 ? 7.616 -30.386 6.794 1.00 75.94 456 SER A N 1
ATOM 3505 C CA . SER A 1 456 ? 6.556 -29.431 7.165 1.00 75.94 456 SER A CA 1
ATOM 3506 C C . SER A 1 456 ? 6.313 -28.324 6.126 1.00 75.94 456 SER A C 1
ATOM 3508 O O . SER A 1 456 ? 5.653 -27.339 6.442 1.00 75.94 456 SER A O 1
ATOM 3510 N N . GLN A 1 457 ? 6.875 -28.420 4.918 1.00 78.31 457 GLN A N 1
ATOM 3511 C CA . GLN A 1 457 ? 6.896 -27.301 3.975 1.00 78.31 457 GLN A CA 1
ATOM 3512 C C . GLN A 1 457 ? 5.603 -27.153 3.160 1.00 78.31 457 GLN A C 1
ATOM 3514 O O . GLN A 1 457 ? 5.189 -28.086 2.478 1.00 78.31 457 GLN A O 1
ATOM 3519 N N . PHE A 1 458 ? 5.025 -25.945 3.158 1.00 83.88 458 PHE A N 1
ATOM 3520 C CA . PHE A 1 458 ? 3.830 -25.594 2.379 1.00 83.88 458 PHE A CA 1
ATOM 3521 C C . PHE A 1 458 ? 4.144 -24.680 1.183 1.00 83.88 458 PHE A C 1
ATOM 3523 O O . PHE A 1 458 ? 3.426 -24.710 0.185 1.00 83.88 458 PHE A O 1
ATOM 3530 N N . TYR A 1 459 ? 5.210 -23.880 1.261 1.00 94.19 459 TYR A N 1
ATOM 3531 C CA . TYR A 1 459 ? 5.573 -22.887 0.247 1.00 94.19 459 TYR A CA 1
ATOM 3532 C C . TYR A 1 459 ? 7.083 -22.910 -0.019 1.00 94.19 459 TYR A C 1
ATOM 3534 O O . TYR A 1 459 ? 7.892 -22.816 0.914 1.00 94.19 459 TYR A O 1
ATOM 3542 N N . MET A 1 460 ? 7.464 -23.037 -1.290 1.00 97.00 460 MET A N 1
ATOM 3543 C CA . MET A 1 460 ? 8.846 -22.913 -1.748 1.00 97.00 460 MET A CA 1
ATOM 3544 C C . MET A 1 460 ? 8.902 -22.092 -3.036 1.00 97.00 460 MET A C 1
ATOM 3546 O O . MET A 1 460 ? 8.429 -22.548 -4.077 1.00 97.00 460 MET A O 1
ATOM 3550 N N . ASP A 1 461 ? 9.546 -20.931 -2.966 1.00 98.31 461 ASP A N 1
ATOM 3551 C CA . ASP A 1 461 ? 9.827 -20.084 -4.122 1.00 98.31 461 ASP A CA 1
ATOM 3552 C C . ASP A 1 461 ? 11.338 -19.880 -4.283 1.00 98.31 461 ASP A C 1
ATOM 3554 O O . ASP A 1 461 ? 12.026 -19.347 -3.410 1.00 98.31 461 ASP A O 1
ATOM 3558 N N . LEU A 1 462 ? 11.859 -20.376 -5.403 1.00 98.38 462 LEU A N 1
ATOM 3559 C CA . LEU A 1 462 ? 13.255 -20.284 -5.827 1.00 98.38 462 LEU A CA 1
ATOM 3560 C C . LEU A 1 462 ? 13.377 -19.568 -7.184 1.00 98.38 462 LEU A C 1
ATOM 3562 O O . LEU A 1 462 ? 14.402 -19.691 -7.866 1.00 98.38 462 LEU A O 1
ATOM 3566 N N . SER A 1 463 ? 12.320 -18.886 -7.621 1.00 98.62 463 SER A N 1
ATOM 3567 C CA . SER A 1 463 ? 12.210 -18.311 -8.959 1.00 98.62 463 SER A CA 1
ATOM 3568 C C . SER A 1 463 ? 13.175 -17.146 -9.196 1.00 98.62 463 SER A C 1
ATOM 3570 O O . SER A 1 463 ? 13.780 -16.617 -8.264 1.00 98.62 463 SER A O 1
ATOM 3572 N N . LEU A 1 464 ? 13.350 -16.743 -10.459 1.00 98.25 464 LEU A N 1
ATOM 3573 C CA . LEU A 1 464 ? 14.100 -15.531 -10.835 1.00 98.25 464 LEU A CA 1
ATOM 3574 C C . LEU A 1 464 ? 15.519 -15.490 -10.230 1.00 98.25 464 LEU A C 1
ATOM 3576 O O . LEU A 1 464 ? 15.943 -14.504 -9.630 1.00 98.25 464 LEU A O 1
ATOM 3580 N N . ASN A 1 465 ? 16.250 -16.592 -10.392 1.00 98.56 465 ASN A N 1
ATOM 3581 C CA . ASN A 1 465 ? 17.635 -16.765 -9.959 1.00 98.56 465 ASN A CA 1
ATOM 3582 C C . ASN A 1 465 ? 18.491 -17.308 -11.124 1.00 98.56 465 ASN A C 1
ATOM 3584 O O . ASN A 1 465 ? 18.086 -17.316 -12.285 1.00 98.56 465 ASN A O 1
ATOM 3588 N N . SER A 1 466 ? 19.720 -17.746 -10.841 1.00 97.88 466 SER A N 1
ATOM 3589 C CA . SER A 1 466 ? 20.616 -18.421 -11.793 1.00 97.88 466 SER A CA 1
ATOM 3590 C C . SER A 1 466 ? 20.888 -19.882 -11.391 1.00 97.88 466 SER A C 1
ATOM 3592 O O . SER A 1 466 ? 21.985 -20.405 -11.620 1.00 97.88 466 SER A O 1
ATOM 3594 N N . LEU A 1 467 ? 19.909 -20.551 -10.766 1.00 98.19 467 LEU A N 1
ATOM 3595 C CA . LEU A 1 467 ? 20.017 -21.949 -10.333 1.00 98.19 467 LEU A CA 1
ATOM 3596 C C . LEU A 1 467 ? 20.094 -22.887 -11.538 1.00 98.19 467 LEU A C 1
ATOM 3598 O O . LEU A 1 467 ? 19.477 -22.657 -12.570 1.00 98.19 467 LEU A O 1
ATOM 3602 N N . SER A 1 468 ? 20.852 -23.967 -11.405 1.00 97.12 468 SER A N 1
ATOM 3603 C CA . SER A 1 468 ? 21.193 -24.906 -12.476 1.00 97.12 468 SER A CA 1
ATOM 3604 C C . SER A 1 468 ? 21.096 -26.360 -12.001 1.00 97.12 468 SER A C 1
ATOM 3606 O O . SER A 1 468 ? 20.725 -26.635 -10.860 1.00 97.12 468 SER A O 1
ATOM 3608 N N . GLY A 1 469 ? 21.436 -27.318 -12.867 1.00 96.44 469 GLY A N 1
ATOM 3609 C CA . GLY A 1 469 ? 21.283 -28.748 -12.576 1.00 96.44 469 GLY A CA 1
ATOM 3610 C C . GLY A 1 469 ? 19.864 -29.237 -12.850 1.00 96.44 469 GLY A C 1
ATOM 3611 O O . GLY A 1 469 ? 19.135 -28.595 -13.599 1.00 96.44 469 GLY A O 1
ATOM 3612 N N . SER A 1 470 ? 19.491 -30.393 -12.305 1.00 96.62 470 SER A N 1
ATOM 3613 C CA . SER A 1 470 ? 18.162 -30.991 -12.483 1.00 96.62 470 SER A CA 1
ATOM 3614 C C . SER A 1 470 ? 17.338 -30.950 -11.207 1.00 96.62 470 SER A C 1
ATOM 3616 O O . SER A 1 470 ? 17.899 -30.993 -10.114 1.00 96.62 470 SER A O 1
ATOM 3618 N N . ILE A 1 471 ? 16.011 -30.950 -11.349 1.00 96.88 471 ILE A N 1
ATOM 3619 C CA . ILE A 1 471 ? 15.102 -31.178 -10.221 1.00 96.88 471 ILE A CA 1
ATOM 3620 C C . ILE A 1 471 ? 15.289 -32.637 -9.756 1.00 96.88 471 ILE A C 1
ATOM 3622 O O . ILE A 1 471 ? 15.162 -33.546 -10.582 1.00 96.88 471 ILE A O 1
ATOM 3626 N N . PRO A 1 472 ? 15.628 -32.888 -8.483 1.00 94.38 472 PRO A N 1
ATOM 3627 C CA . PRO A 1 472 ? 15.841 -34.239 -7.970 1.00 94.38 472 PRO A CA 1
ATOM 3628 C C . PRO A 1 472 ? 14.517 -34.973 -7.699 1.00 94.38 472 PRO A C 1
ATOM 3630 O O . PRO A 1 472 ? 13.494 -34.346 -7.423 1.00 94.38 472 PRO A O 1
ATOM 3633 N N . ASP A 1 473 ? 14.522 -36.310 -7.748 1.00 94.06 473 ASP A N 1
ATOM 3634 C CA . ASP A 1 473 ? 13.328 -37.133 -7.465 1.00 94.06 473 ASP A CA 1
ATOM 3635 C C . ASP A 1 473 ? 12.862 -37.004 -6.000 1.00 94.06 473 ASP A C 1
ATOM 3637 O O . ASP A 1 473 ? 11.683 -37.214 -5.693 1.00 94.06 473 ASP A O 1
ATOM 3641 N N . GLU A 1 474 ? 13.770 -36.609 -5.108 1.00 94.69 474 GLU A N 1
ATOM 3642 C CA . GLU A 1 474 ? 13.541 -36.299 -3.699 1.00 94.69 474 GLU A CA 1
ATOM 3643 C C . GLU A 1 474 ? 12.513 -35.183 -3.490 1.00 94.69 474 GLU A C 1
ATOM 3645 O O . GLU A 1 474 ? 11.911 -35.147 -2.423 1.00 94.69 474 GLU A O 1
ATOM 3650 N N . VAL A 1 475 ? 12.211 -34.348 -4.497 1.00 94.25 475 VAL A N 1
ATOM 3651 C CA . VAL A 1 475 ? 11.095 -33.379 -4.438 1.00 94.25 475 VAL A CA 1
ATOM 3652 C C . VAL A 1 475 ? 9.776 -34.028 -4.016 1.00 94.25 475 VAL A C 1
ATOM 3654 O O . VAL A 1 475 ? 8.941 -33.397 -3.384 1.00 94.25 475 VAL A O 1
ATOM 3657 N N . GLY A 1 476 ? 9.605 -35.323 -4.288 1.00 92.12 476 GLY A N 1
ATOM 3658 C CA . GLY A 1 476 ? 8.439 -36.072 -3.844 1.00 92.12 476 GLY A CA 1
ATOM 3659 C C . GLY A 1 476 ? 8.352 -36.346 -2.338 1.00 92.12 476 GLY A C 1
ATOM 3660 O O . GLY A 1 476 ? 7.374 -36.971 -1.937 1.00 92.12 476 GLY A O 1
ATOM 3661 N N . ASN A 1 477 ? 9.341 -35.954 -1.527 1.00 92.31 477 ASN A N 1
ATOM 3662 C CA . ASN A 1 477 ? 9.358 -36.126 -0.068 1.00 92.31 477 ASN A CA 1
ATOM 3663 C C . ASN A 1 477 ? 8.601 -35.006 0.675 1.00 92.31 477 ASN A C 1
ATOM 3665 O O . ASN A 1 477 ? 8.142 -35.219 1.797 1.00 92.31 477 ASN A O 1
ATOM 3669 N N . ILE A 1 478 ? 8.434 -33.831 0.058 1.00 90.69 478 ILE A N 1
ATOM 3670 C CA . ILE A 1 478 ? 7.671 -32.703 0.618 1.00 90.69 478 ILE A CA 1
ATOM 3671 C C . ILE A 1 478 ? 6.190 -32.824 0.239 1.00 90.69 478 ILE A C 1
ATOM 3673 O O . ILE A 1 478 ? 5.682 -32.156 -0.656 1.00 90.69 478 ILE A O 1
ATOM 3677 N N . HIS A 1 479 ? 5.494 -33.759 0.885 1.00 86.25 479 HIS A N 1
ATOM 3678 C CA . HIS A 1 479 ? 4.126 -34.149 0.518 1.00 86.25 479 HIS A CA 1
ATOM 3679 C C . HIS A 1 479 ? 3.080 -33.037 0.678 1.00 86.25 479 HIS A C 1
ATOM 3681 O O . HIS A 1 479 ? 2.108 -33.010 -0.084 1.00 86.25 479 HIS A O 1
ATOM 3687 N N . ASP A 1 480 ? 3.298 -32.141 1.641 1.00 85.25 480 ASP A N 1
ATOM 3688 C CA . ASP A 1 480 ? 2.347 -31.103 2.041 1.00 85.25 480 ASP A CA 1
ATOM 3689 C C . ASP A 1 480 ? 2.528 -29.778 1.276 1.00 85.25 480 ASP A C 1
ATOM 3691 O O . ASP A 1 480 ? 1.791 -28.824 1.520 1.00 85.25 480 ASP A O 1
ATOM 3695 N N . ILE A 1 481 ? 3.461 -29.708 0.317 1.00 93.81 481 ILE A N 1
ATOM 3696 C CA . ILE A 1 481 ? 3.716 -28.479 -0.444 1.00 93.81 481 ILE A CA 1
ATOM 3697 C C . ILE A 1 481 ? 2.494 -28.058 -1.271 1.00 93.81 481 ILE A C 1
ATOM 3699 O O . ILE A 1 481 ? 1.937 -28.854 -2.026 1.00 93.81 481 ILE A O 1
ATOM 3703 N N . MET A 1 482 ? 2.105 -26.788 -1.145 1.00 94.56 482 MET A N 1
ATOM 3704 C CA . MET A 1 482 ? 1.014 -26.152 -1.889 1.00 94.56 482 MET A CA 1
ATOM 3705 C C . MET A 1 482 ? 1.534 -25.338 -3.077 1.00 94.56 482 MET A C 1
ATOM 3707 O O . MET A 1 482 ? 0.955 -25.405 -4.160 1.00 94.56 482 MET A O 1
ATOM 3711 N N . LEU A 1 483 ? 2.627 -24.589 -2.900 1.00 97.31 483 LEU A N 1
ATOM 3712 C CA . LEU A 1 483 ? 3.259 -23.812 -3.969 1.00 97.31 483 LEU A CA 1
ATOM 3713 C C . LEU A 1 483 ? 4.717 -24.215 -4.129 1.00 97.31 483 LEU A C 1
ATOM 3715 O O . LEU A 1 483 ? 5.490 -24.151 -3.172 1.00 97.31 483 LEU A O 1
ATOM 3719 N N . LEU A 1 484 ? 5.069 -24.591 -5.358 1.00 97.56 484 LEU A N 1
ATOM 3720 C CA . LEU A 1 484 ? 6.434 -24.842 -5.787 1.00 97.56 484 LEU A CA 1
ATOM 3721 C C . LEU A 1 484 ? 6.741 -23.998 -7.027 1.00 97.56 484 LEU A C 1
ATOM 3723 O O . LEU A 1 484 ? 6.294 -24.329 -8.130 1.00 97.56 484 LEU A O 1
ATOM 3727 N N . ASP A 1 485 ? 7.524 -22.939 -6.839 1.00 98.56 485 ASP A N 1
ATOM 3728 C CA . ASP A 1 485 ? 8.012 -22.088 -7.923 1.00 98.56 485 ASP A CA 1
ATOM 3729 C C . ASP A 1 485 ? 9.530 -22.232 -8.077 1.00 98.56 485 ASP A C 1
ATOM 3731 O O . ASP A 1 485 ? 10.314 -21.978 -7.163 1.00 98.56 485 ASP A O 1
ATOM 3735 N N . MET A 1 486 ? 9.949 -22.689 -9.255 1.00 98.31 486 MET A N 1
ATOM 3736 C CA . MET A 1 486 ? 11.351 -22.750 -9.675 1.00 98.31 486 MET A CA 1
ATOM 3737 C C . MET A 1 486 ? 11.545 -22.080 -11.042 1.00 98.31 486 MET A C 1
ATOM 3739 O O . MET A 1 486 ? 12.472 -22.407 -11.789 1.00 98.31 486 MET A O 1
ATOM 3743 N N . SER A 1 487 ? 10.637 -21.183 -11.415 1.00 98.56 487 SER A N 1
ATOM 3744 C CA . SER A 1 487 ? 10.601 -20.545 -12.724 1.00 98.56 487 SER A CA 1
ATOM 3745 C C . SER A 1 487 ? 11.764 -19.574 -12.948 1.00 98.56 487 SER A C 1
ATOM 3747 O O . SER A 1 487 ? 12.411 -19.111 -12.012 1.00 98.56 487 SER A O 1
ATOM 3749 N N . ASN A 1 488 ? 12.042 -19.255 -14.211 1.00 98.25 488 ASN A N 1
ATOM 3750 C CA . ASN A 1 488 ? 13.043 -18.276 -14.638 1.00 98.25 488 ASN A CA 1
ATOM 3751 C C . ASN A 1 488 ? 14.432 -18.536 -14.030 1.00 98.25 488 ASN A C 1
ATOM 3753 O O . ASN A 1 488 ? 15.001 -17.683 -13.351 1.00 98.25 488 ASN A O 1
ATOM 3757 N N . ASN A 1 489 ? 14.957 -19.736 -14.273 1.00 98.50 489 ASN A N 1
ATOM 3758 C CA . ASN A 1 489 ? 16.269 -20.200 -13.828 1.00 98.50 489 ASN A CA 1
ATOM 3759 C C . ASN A 1 489 ? 17.011 -20.899 -14.996 1.00 98.50 489 ASN A C 1
ATOM 3761 O O . ASN A 1 489 ? 16.627 -20.819 -16.164 1.00 98.50 489 ASN A O 1
ATOM 3765 N N . HIS A 1 490 ? 18.114 -21.588 -14.706 1.00 97.81 490 HIS A N 1
ATOM 3766 C CA . HIS A 1 490 ? 18.863 -22.433 -15.645 1.00 97.81 490 HIS A CA 1
ATOM 3767 C C . HIS A 1 490 ? 18.694 -23.935 -15.346 1.00 97.81 490 HIS A C 1
ATOM 3769 O O . HIS A 1 490 ? 19.602 -24.735 -15.600 1.00 97.81 490 HIS A O 1
ATOM 3775 N N . ILE A 1 491 ? 17.551 -24.336 -14.780 1.00 98.12 491 ILE A N 1
ATOM 3776 C CA . ILE A 1 491 ? 17.275 -25.734 -14.426 1.00 98.12 491 ILE A CA 1
ATOM 3777 C C . ILE A 1 491 ? 17.075 -26.547 -15.708 1.00 98.12 491 ILE A C 1
ATOM 3779 O O . ILE A 1 491 ? 16.433 -26.111 -16.658 1.00 98.12 491 ILE A O 1
ATOM 3783 N N . SER A 1 492 ? 17.642 -27.745 -15.746 1.00 97.12 492 SER A N 1
ATOM 3784 C CA . SER A 1 492 ? 17.715 -28.628 -16.910 1.00 97.12 492 SER A CA 1
ATOM 3785 C C . SER A 1 492 ? 17.315 -30.062 -16.547 1.00 97.12 492 SER A C 1
ATOM 3787 O O . SER A 1 492 ? 16.946 -30.357 -15.413 1.00 97.12 492 SER A O 1
ATOM 3789 N N . GLY A 1 493 ? 17.382 -30.990 -17.502 1.00 96.50 493 GLY A N 1
ATOM 3790 C CA . GLY A 1 493 ? 16.971 -32.376 -17.268 1.00 96.50 493 GLY A CA 1
ATOM 3791 C C . GLY A 1 493 ? 15.454 -32.549 -17.343 1.00 96.50 493 GLY A C 1
ATOM 3792 O O . GLY A 1 493 ? 14.776 -31.762 -17.988 1.00 96.50 493 GLY A O 1
ATOM 3793 N N . HIS A 1 494 ? 14.924 -33.617 -16.758 1.00 97.00 494 HIS A N 1
ATOM 3794 C CA . HIS A 1 494 ? 13.508 -33.980 -16.884 1.00 97.00 494 HIS A CA 1
ATOM 3795 C C . HIS A 1 494 ? 12.707 -33.502 -15.674 1.00 97.00 494 HIS A C 1
ATOM 3797 O O . HIS A 1 494 ? 13.274 -33.348 -14.596 1.00 97.00 494 HIS A O 1
ATOM 3803 N N . ILE A 1 495 ? 11.388 -33.345 -15.825 1.00 98.06 495 ILE A N 1
ATOM 3804 C CA . ILE A 1 495 ? 10.488 -33.237 -14.669 1.00 98.06 495 ILE A CA 1
ATOM 3805 C C . ILE A 1 495 ? 10.463 -34.617 -13.978 1.00 98.06 495 ILE A C 1
ATOM 3807 O O . ILE A 1 495 ? 10.046 -35.591 -14.616 1.00 98.06 495 ILE A O 1
ATOM 3811 N N . PRO A 1 496 ? 10.926 -34.744 -12.719 1.00 96.75 496 PRO A N 1
ATOM 3812 C CA . PRO A 1 496 ? 11.047 -36.034 -12.050 1.00 96.75 496 PRO A CA 1
ATOM 3813 C C . PRO A 1 496 ? 9.683 -36.659 -11.758 1.00 96.75 496 PRO A C 1
ATOM 3815 O O . PRO A 1 496 ? 8.683 -35.966 -11.542 1.00 96.75 496 PRO A O 1
ATOM 3818 N N . LEU A 1 497 ? 9.638 -37.993 -11.682 1.00 95.88 497 LEU A N 1
ATOM 3819 C CA . LEU A 1 497 ? 8.400 -38.699 -11.336 1.00 95.88 497 LEU A CA 1
ATOM 3820 C C . LEU A 1 497 ? 7.951 -38.354 -9.911 1.00 95.88 497 LEU A C 1
ATOM 3822 O O . LEU A 1 497 ? 6.744 -38.357 -9.646 1.00 95.88 497 LEU A O 1
ATOM 3826 N N . GLY A 1 498 ? 8.914 -38.028 -9.038 1.00 94.69 498 GLY A N 1
ATOM 3827 C CA . GLY A 1 498 ? 8.710 -37.611 -7.654 1.00 94.69 498 GLY A CA 1
ATOM 3828 C C . GLY A 1 498 ? 7.711 -36.467 -7.471 1.00 94.69 498 GLY A C 1
ATOM 3829 O O . GLY A 1 498 ? 6.936 -36.533 -6.522 1.00 94.69 498 GLY A O 1
ATOM 3830 N N . VAL A 1 499 ? 7.625 -35.504 -8.402 1.00 96.31 499 VAL A N 1
ATOM 3831 C CA . VAL A 1 499 ? 6.677 -34.367 -8.319 1.00 96.31 499 VAL A CA 1
ATOM 3832 C C . VAL A 1 499 ? 5.237 -34.848 -8.138 1.00 96.31 499 VAL A C 1
ATOM 3834 O O . VAL A 1 499 ? 4.476 -34.271 -7.371 1.00 96.31 499 VAL A O 1
ATOM 3837 N N . GLY A 1 500 ? 4.865 -35.967 -8.770 1.00 94.56 500 GLY A N 1
ATOM 3838 C CA . GLY A 1 500 ? 3.523 -36.544 -8.648 1.00 94.56 500 GLY A CA 1
ATOM 3839 C C . GLY A 1 500 ? 3.159 -37.061 -7.248 1.00 94.56 500 GLY A C 1
ATOM 3840 O O . GLY A 1 500 ? 2.009 -37.438 -7.031 1.00 94.56 500 GLY A O 1
ATOM 3841 N N . LYS A 1 501 ? 4.103 -37.111 -6.298 1.00 94.56 501 LYS A N 1
ATOM 3842 C CA . LYS A 1 501 ? 3.847 -37.475 -4.893 1.00 94.56 501 LYS A CA 1
ATOM 3843 C C . LYS A 1 501 ? 3.394 -36.288 -4.031 1.00 94.56 501 LYS A C 1
ATOM 3845 O O . LYS A 1 501 ? 2.901 -36.518 -2.928 1.00 94.56 501 LYS A O 1
ATOM 3850 N N . CYS A 1 502 ? 3.541 -35.053 -4.507 1.00 94.06 502 CYS A N 1
ATOM 3851 C CA . CYS A 1 502 ? 3.150 -33.832 -3.798 1.00 94.06 502 CYS A CA 1
ATOM 3852 C C . CYS A 1 502 ? 1.651 -33.556 -3.981 1.00 94.06 502 CYS A C 1
ATOM 3854 O O . CYS A 1 502 ? 1.248 -32.653 -4.699 1.00 94.06 502 CYS A O 1
ATOM 3856 N N . VAL A 1 503 ? 0.789 -34.387 -3.403 1.00 91.44 503 VAL A N 1
ATOM 3857 C CA . VAL A 1 503 ? -0.652 -34.387 -3.727 1.00 91.44 503 VAL A CA 1
ATOM 3858 C C . VAL A 1 503 ? -1.408 -33.112 -3.321 1.00 91.44 503 VAL A C 1
ATOM 3860 O O . VAL A 1 503 ? -2.492 -32.881 -3.858 1.00 91.44 503 VAL A O 1
ATOM 3863 N N . MET A 1 504 ? -0.848 -32.295 -2.421 1.00 92.38 504 MET A N 1
ATOM 3864 C CA . MET A 1 504 ? -1.421 -31.016 -1.967 1.00 92.38 504 MET A CA 1
ATOM 3865 C C . MET A 1 504 ? -1.088 -29.823 -2.875 1.00 92.38 504 MET A C 1
ATOM 3867 O O . MET A 1 504 ? -1.594 -28.729 -2.650 1.00 92.38 504 MET A O 1
ATOM 3871 N N . LEU A 1 505 ? -0.268 -30.031 -3.905 1.00 95.75 505 LEU A N 1
ATOM 3872 C CA . LEU A 1 505 ? 0.300 -28.969 -4.728 1.00 95.75 505 LEU A CA 1
ATOM 3873 C C . LEU A 1 505 ? -0.796 -28.288 -5.568 1.00 95.75 505 LEU A C 1
ATOM 3875 O O . LEU A 1 505 ? -1.468 -28.934 -6.373 1.00 95.75 505 LEU A O 1
ATOM 3879 N N . GLU A 1 506 ? -0.975 -26.984 -5.352 1.00 96.69 506 GLU A N 1
ATOM 3880 C CA . GLU A 1 506 ? -1.937 -26.099 -6.020 1.00 96.69 506 GLU A CA 1
ATOM 3881 C C . GLU A 1 506 ? -1.280 -25.280 -7.143 1.00 96.69 506 GLU A C 1
ATOM 3883 O O . GLU A 1 506 ? -1.901 -25.068 -8.187 1.00 96.69 506 GLU A O 1
ATOM 3888 N N . TYR A 1 507 ? -0.021 -24.869 -6.961 1.00 98.06 507 TYR A N 1
ATOM 3889 C CA . TYR A 1 507 ? 0.738 -24.047 -7.910 1.00 98.06 507 TYR A CA 1
ATOM 3890 C C . TYR A 1 507 ? 2.075 -24.707 -8.239 1.00 98.06 507 TYR A C 1
ATOM 3892 O O . TYR A 1 507 ? 2.951 -24.798 -7.378 1.00 98.06 507 TYR A O 1
ATOM 3900 N N . LEU A 1 508 ? 2.236 -25.149 -9.488 1.00 98.31 508 LEU A N 1
ATOM 3901 C CA . LEU A 1 508 ? 3.503 -25.655 -10.013 1.00 98.31 508 LEU A CA 1
ATOM 3902 C C . LEU A 1 508 ? 3.985 -24.751 -11.144 1.00 98.31 508 LEU A C 1
ATOM 3904 O O . LEU A 1 508 ? 3.422 -24.775 -12.243 1.00 98.31 508 LEU A O 1
ATOM 3908 N N . LEU A 1 509 ? 5.033 -23.982 -10.865 1.00 98.69 509 LEU A N 1
ATOM 3909 C CA . LEU A 1 509 ? 5.580 -22.972 -11.765 1.00 98.69 509 LEU A CA 1
ATOM 3910 C C . LEU A 1 509 ? 7.027 -23.336 -12.109 1.00 98.69 509 LEU A C 1
ATOM 3912 O O . LEU A 1 509 ? 7.931 -23.253 -11.280 1.00 98.69 509 LEU A O 1
ATOM 3916 N N . LEU A 1 510 ? 7.241 -23.813 -13.335 1.00 98.56 510 LEU A N 1
ATOM 3917 C CA . LEU A 1 510 ? 8.540 -24.275 -13.842 1.00 98.56 510 LEU A CA 1
ATOM 3918 C C . LEU A 1 510 ? 8.954 -23.553 -15.133 1.00 98.56 510 LEU A C 1
ATOM 3920 O O . LEU A 1 510 ? 9.899 -23.973 -15.812 1.00 98.56 510 LEU A O 1
ATOM 3924 N N . GLN A 1 511 ? 8.249 -22.484 -15.499 1.00 98.50 511 GLN A N 1
ATOM 3925 C CA . GLN A 1 511 ? 8.451 -21.771 -16.752 1.00 98.50 511 GLN A CA 1
ATOM 3926 C C . GLN A 1 511 ? 9.822 -21.104 -16.857 1.00 98.50 511 GLN A C 1
ATOM 3928 O O . GLN A 1 511 ? 10.426 -20.776 -15.844 1.00 98.50 511 GLN A O 1
ATOM 3933 N N . GLY A 1 512 ? 10.316 -20.870 -18.073 1.00 97.50 512 GLY A N 1
ATOM 3934 C CA . GLY A 1 512 ? 11.562 -20.121 -18.288 1.00 97.50 512 GLY A CA 1
ATOM 3935 C C . GLY A 1 512 ? 12.807 -20.871 -17.807 1.00 97.50 512 GLY A C 1
ATOM 3936 O O . GLY A 1 512 ? 13.660 -20.295 -17.138 1.00 97.50 512 GLY A O 1
ATOM 3937 N N . ASN A 1 513 ? 12.889 -22.165 -18.116 1.00 98.44 513 ASN A N 1
ATOM 3938 C CA . ASN A 1 513 ? 14.001 -23.050 -17.768 1.00 98.44 513 ASN A CA 1
ATOM 3939 C C . ASN A 1 513 ? 14.477 -23.822 -19.018 1.00 98.44 513 ASN A C 1
ATOM 3941 O O . ASN A 1 513 ? 14.100 -23.534 -20.151 1.00 98.44 513 ASN A O 1
ATOM 3945 N N . SER A 1 514 ? 15.359 -24.803 -18.832 1.00 97.69 514 SER A N 1
ATOM 3946 C CA . SER A 1 514 ? 15.867 -25.714 -19.868 1.00 97.69 514 SER A CA 1
ATOM 3947 C C . SER A 1 514 ? 15.405 -27.166 -19.647 1.00 97.69 514 SER A C 1
ATOM 3949 O O . SER A 1 514 ? 16.138 -28.108 -19.967 1.00 97.69 514 SER A O 1
ATOM 3951 N N . LEU A 1 515 ? 14.214 -27.374 -19.069 1.00 98.25 515 LEU A N 1
ATOM 3952 C CA . LEU A 1 515 ? 13.654 -28.709 -18.818 1.00 98.25 515 LEU A CA 1
ATOM 3953 C C . LEU A 1 515 ? 13.310 -29.414 -20.133 1.00 98.25 515 LEU A C 1
ATOM 3955 O O . LEU A 1 515 ? 12.780 -28.803 -21.052 1.00 98.25 515 LEU A O 1
ATOM 3959 N N . GLN A 1 516 ? 13.570 -30.714 -20.220 1.00 96.88 516 GLN A N 1
ATOM 3960 C CA . GLN A 1 516 ? 13.428 -31.525 -21.426 1.00 96.88 516 GLN A CA 1
ATOM 3961 C C . GLN A 1 516 ? 12.691 -32.849 -21.174 1.00 96.88 516 GLN A C 1
ATOM 3963 O O . GLN A 1 516 ? 12.409 -33.240 -20.042 1.00 96.88 516 GLN A O 1
ATOM 3968 N N . GLY A 1 517 ? 12.409 -33.572 -22.260 1.00 96.44 517 GLY A N 1
ATOM 3969 C CA . GLY A 1 517 ? 11.699 -34.852 -22.231 1.00 96.44 517 GLY A CA 1
ATOM 3970 C C . GLY A 1 517 ? 10.193 -34.694 -22.042 1.00 96.44 517 GLY A C 1
ATOM 3971 O O . GLY A 1 517 ? 9.648 -33.652 -22.386 1.00 96.44 517 GLY A O 1
ATOM 3972 N N . VAL A 1 518 ? 9.496 -35.744 -21.607 1.00 97.12 518 VAL A N 1
ATOM 3973 C CA . VAL A 1 518 ? 8.021 -35.774 -21.612 1.00 97.12 518 VAL A CA 1
ATOM 3974 C C . VAL A 1 518 ? 7.416 -35.249 -20.313 1.00 97.12 518 VAL A C 1
ATOM 3976 O O . VAL A 1 518 ? 8.001 -35.419 -19.246 1.00 97.12 518 VAL A O 1
ATOM 3979 N N . ILE A 1 519 ? 6.207 -34.684 -20.391 1.00 98.00 519 ILE A N 1
ATOM 3980 C CA . ILE A 1 519 ? 5.399 -34.374 -19.204 1.00 98.00 519 ILE A CA 1
ATOM 3981 C C . ILE A 1 519 ? 5.031 -35.707 -18.515 1.00 98.00 519 ILE A C 1
ATOM 3983 O O . ILE A 1 519 ? 4.365 -36.545 -19.135 1.00 98.00 519 ILE A O 1
ATOM 3987 N N . PRO A 1 520 ? 5.468 -35.952 -17.265 1.00 96.75 520 PRO A N 1
ATOM 3988 C CA . PRO A 1 520 ? 5.368 -37.270 -16.654 1.00 96.75 520 PRO A CA 1
ATOM 3989 C C . PRO A 1 520 ? 3.929 -37.634 -16.282 1.00 96.75 520 PRO A C 1
ATOM 3991 O O . PRO A 1 520 ? 3.151 -36.821 -15.785 1.00 96.75 520 PRO A O 1
ATOM 3994 N N . SER A 1 521 ? 3.586 -38.912 -16.464 1.00 95.50 521 SER A N 1
ATOM 3995 C CA . SER A 1 521 ? 2.258 -39.448 -16.131 1.00 95.50 521 SER A CA 1
ATOM 3996 C C . SER A 1 521 ? 1.930 -39.408 -14.637 1.00 95.50 521 SER A C 1
ATOM 3998 O O . SER A 1 521 ? 0.755 -39.432 -14.274 1.00 95.50 521 SER A O 1
ATOM 4000 N N . SER A 1 522 ? 2.941 -39.289 -13.770 1.00 95.88 522 SER A N 1
ATOM 4001 C CA . SER A 1 522 ? 2.757 -39.155 -12.324 1.00 95.88 522 SER A CA 1
ATOM 4002 C C . SER A 1 522 ? 2.040 -37.862 -11.921 1.00 95.88 522 SER A C 1
ATOM 4004 O O . SER A 1 522 ? 1.386 -37.857 -10.880 1.00 95.88 522 SER A O 1
ATOM 4006 N N . LEU A 1 523 ? 2.058 -36.802 -12.746 1.00 97.12 523 LEU A N 1
ATOM 4007 C CA . LEU A 1 523 ? 1.305 -35.567 -12.464 1.00 97.12 523 LEU A CA 1
ATOM 4008 C C . LEU A 1 523 ? -0.216 -35.791 -12.440 1.00 97.12 523 LEU A C 1
ATOM 4010 O O . LEU A 1 523 ? -0.949 -34.971 -11.896 1.00 97.12 523 LEU A O 1
ATOM 4014 N N . ALA A 1 524 ? -0.711 -36.925 -12.953 1.00 95.50 524 ALA A N 1
ATOM 4015 C CA . ALA A 1 524 ? -2.117 -37.312 -12.835 1.00 95.50 524 ALA A CA 1
ATOM 4016 C C . ALA A 1 524 ? -2.597 -37.431 -11.377 1.00 95.50 524 ALA A C 1
ATOM 4018 O O . ALA A 1 524 ? -3.807 -37.377 -11.124 1.00 95.50 524 ALA A O 1
ATOM 4019 N N . SER A 1 525 ? -1.669 -37.611 -10.435 1.00 95.38 525 SER A N 1
ATOM 4020 C CA . SER A 1 525 ? -1.922 -37.710 -8.997 1.00 95.38 525 SER A CA 1
ATOM 4021 C C . SER A 1 525 ? -2.137 -36.357 -8.310 1.00 95.38 525 SER A C 1
ATOM 4023 O O . SER A 1 525 ? -2.691 -36.338 -7.214 1.00 95.38 525 SER A O 1
ATOM 4025 N N . LEU A 1 526 ? -1.756 -35.236 -8.938 1.00 95.50 526 LEU A N 1
ATOM 4026 C CA . LEU A 1 526 ? -1.883 -33.887 -8.374 1.00 95.50 526 LEU A CA 1
ATOM 4027 C C . LEU A 1 526 ? -3.333 -33.399 -8.454 1.00 95.50 526 LEU A C 1
ATOM 4029 O O . LEU A 1 526 ? -3.707 -32.655 -9.354 1.00 95.50 526 LEU A O 1
ATOM 4033 N N . LYS A 1 527 ? -4.198 -33.881 -7.559 1.00 92.62 527 LYS A N 1
ATOM 4034 C CA . LYS A 1 527 ? -5.637 -33.585 -7.630 1.00 92.62 527 LYS A CA 1
ATOM 4035 C C . LYS A 1 527 ? -5.991 -32.158 -7.222 1.00 92.62 527 LYS A C 1
ATOM 4037 O O . LYS A 1 527 ? -7.009 -31.677 -7.704 1.00 92.62 527 LYS A O 1
ATOM 4042 N N . SER A 1 528 ? -5.166 -31.504 -6.408 1.00 94.44 528 SER A N 1
ATOM 4043 C CA . SER A 1 528 ? -5.380 -30.126 -5.940 1.00 94.44 528 SER A CA 1
ATOM 4044 C C . SER A 1 528 ? -4.819 -29.051 -6.881 1.00 94.44 528 SER A C 1
ATOM 4046 O O . SER A 1 528 ? -5.052 -27.868 -6.648 1.00 94.44 528 SER A O 1
ATOM 4048 N N . ILE A 1 529 ? -4.107 -29.437 -7.950 1.00 97.12 529 ILE A N 1
ATOM 4049 C CA . ILE A 1 529 ? -3.433 -28.476 -8.830 1.00 97.12 529 ILE A CA 1
ATOM 4050 C C . ILE A 1 529 ? -4.441 -27.514 -9.461 1.00 97.12 529 ILE A C 1
ATOM 4052 O O . ILE A 1 529 ? -5.428 -27.931 -10.070 1.00 97.12 529 ILE A O 1
ATOM 4056 N N . THR A 1 530 ? -4.162 -26.225 -9.311 1.00 97.50 530 THR A N 1
ATOM 4057 C CA . THR A 1 530 ? -4.967 -25.111 -9.813 1.00 97.50 530 THR A CA 1
ATOM 4058 C C . THR A 1 530 ? -4.234 -24.373 -10.927 1.00 97.50 530 THR A C 1
ATOM 4060 O O . THR A 1 530 ? -4.848 -24.035 -11.940 1.00 97.50 530 THR A O 1
ATOM 4063 N N . VAL A 1 531 ? -2.920 -24.184 -10.789 1.00 98.19 531 VAL A N 1
ATOM 4064 C CA . VAL A 1 531 ? -2.069 -23.501 -11.769 1.00 98.19 531 VAL A CA 1
ATOM 4065 C C . VAL A 1 531 ? -0.887 -24.394 -12.121 1.00 98.19 531 VAL A C 1
ATOM 4067 O O . VAL A 1 531 ? -0.111 -24.789 -11.252 1.00 98.19 531 VAL A O 1
ATOM 4070 N N . LEU A 1 532 ? -0.748 -24.702 -13.410 1.00 98.38 532 LEU A N 1
ATOM 4071 C CA . LEU A 1 532 ? 0.380 -25.451 -13.953 1.00 98.38 532 LEU A CA 1
ATOM 4072 C C . LEU A 1 532 ? 1.018 -24.661 -15.098 1.00 98.38 532 LEU A C 1
ATOM 4074 O O . LEU A 1 532 ? 0.451 -24.590 -16.190 1.00 98.38 532 LEU A O 1
ATOM 4078 N N . ASP A 1 533 ? 2.201 -24.097 -14.859 1.00 98.50 533 ASP A N 1
ATOM 4079 C CA . ASP A 1 533 ? 2.980 -23.405 -15.888 1.00 98.50 533 ASP A CA 1
ATOM 4080 C C . ASP A 1 533 ? 4.302 -24.134 -16.153 1.00 98.50 533 ASP A C 1
ATOM 4082 O O . ASP A 1 533 ? 5.199 -24.206 -15.315 1.00 98.50 533 ASP A O 1
ATOM 4086 N N . LEU A 1 534 ? 4.394 -24.708 -17.348 1.00 98.38 534 LEU A N 1
ATOM 4087 C CA . LEU A 1 534 ? 5.545 -25.439 -17.869 1.00 98.38 534 LEU A CA 1
ATOM 4088 C C . LEU A 1 534 ? 6.124 -24.748 -19.114 1.00 98.38 534 LEU A C 1
ATOM 4090 O O . LEU A 1 534 ? 6.857 -25.369 -19.890 1.00 98.38 534 LEU A O 1
ATOM 4094 N N . SER A 1 535 ? 5.746 -23.494 -19.369 1.00 98.19 535 SER A N 1
ATOM 4095 C CA . SER A 1 535 ? 6.087 -22.799 -20.608 1.00 98.19 535 SER A CA 1
ATOM 4096 C C . SER A 1 535 ? 7.569 -22.449 -20.730 1.00 98.19 535 SER A C 1
ATOM 4098 O O . SER A 1 535 ? 8.313 -22.497 -19.756 1.00 98.19 535 SER A O 1
ATOM 4100 N N . GLN A 1 536 ? 8.024 -22.100 -21.935 1.00 97.56 536 GLN A N 1
ATOM 4101 C CA . GLN A 1 536 ? 9.409 -21.670 -22.187 1.00 97.56 536 GLN A CA 1
ATOM 4102 C C . GLN A 1 536 ? 10.438 -22.690 -21.669 1.00 97.56 536 GLN A C 1
ATOM 4104 O O . GLN A 1 536 ? 11.269 -22.391 -20.813 1.00 97.56 536 GLN A O 1
ATOM 4109 N N . ASN A 1 537 ? 10.331 -23.919 -22.171 1.00 98.19 537 ASN A N 1
ATOM 4110 C CA . ASN A 1 537 ? 11.201 -25.047 -21.850 1.00 98.19 537 ASN A CA 1
ATOM 4111 C C . ASN A 1 537 ? 11.483 -25.862 -23.138 1.00 98.19 537 ASN A C 1
ATOM 4113 O O . ASN A 1 537 ? 11.183 -25.446 -24.259 1.00 98.19 537 ASN A O 1
ATOM 4117 N N . HIS A 1 538 ? 12.088 -27.039 -23.003 1.00 97.38 538 HIS A N 1
ATOM 4118 C CA . HIS A 1 538 ? 12.370 -27.993 -24.081 1.00 97.38 538 HIS A CA 1
ATOM 4119 C C . HIS A 1 538 ? 11.568 -29.301 -23.932 1.00 97.38 538 HIS A C 1
ATOM 4121 O O . HIS A 1 538 ? 12.032 -30.375 -24.333 1.00 97.38 538 HIS A O 1
ATOM 4127 N N . LEU A 1 539 ? 10.364 -29.239 -23.353 1.00 97.94 539 LEU A N 1
ATOM 4128 C CA . LEU A 1 539 ? 9.501 -30.408 -23.166 1.00 97.94 539 LEU A CA 1
ATOM 4129 C C . LEU A 1 539 ? 8.991 -30.934 -24.513 1.00 97.94 539 LEU A C 1
ATOM 4131 O O . LEU A 1 539 ? 8.654 -30.172 -25.413 1.00 97.94 539 LEU A O 1
ATOM 4135 N N . SER A 1 540 ? 8.926 -32.254 -24.640 1.00 96.44 540 SER A N 1
ATOM 4136 C CA . SER A 1 540 ? 8.664 -33.005 -25.872 1.00 96.44 540 SER A CA 1
ATOM 4137 C C . SER A 1 540 ? 7.577 -34.064 -25.670 1.00 96.44 540 SER A C 1
ATOM 4139 O O . SER A 1 540 ? 7.143 -34.328 -24.549 1.00 96.44 540 SER A O 1
ATOM 4141 N N . GLY A 1 541 ? 7.139 -34.700 -26.758 1.00 95.88 541 GLY A N 1
ATOM 4142 C CA . GLY A 1 541 ? 6.047 -35.676 -26.731 1.00 95.88 541 GLY A CA 1
ATOM 4143 C C . GLY A 1 541 ? 4.667 -35.017 -26.667 1.00 95.88 541 GLY A C 1
ATOM 4144 O O . GLY A 1 541 ? 4.526 -33.815 -26.879 1.00 95.88 541 GLY A O 1
ATOM 4145 N N . SER A 1 542 ? 3.635 -35.819 -26.410 1.00 96.25 542 SER A N 1
ATOM 4146 C CA . SER A 1 542 ? 2.244 -35.354 -26.391 1.00 96.25 542 SER A CA 1
ATOM 4147 C C . SER A 1 542 ? 1.825 -34.743 -25.066 1.00 96.25 542 SER A C 1
ATOM 4149 O O . SER A 1 542 ? 2.217 -35.242 -24.011 1.00 96.25 542 SER A O 1
ATOM 4151 N N . ILE A 1 543 ? 0.934 -33.747 -25.124 1.00 96.88 543 ILE A N 1
ATOM 4152 C CA . ILE A 1 543 ? 0.222 -33.244 -23.945 1.00 96.88 543 ILE A CA 1
ATOM 4153 C C . ILE A 1 543 ? -0.598 -34.399 -23.345 1.00 96.88 543 ILE A C 1
ATOM 4155 O O . ILE A 1 543 ? -1.475 -34.940 -24.025 1.00 96.88 543 ILE A O 1
ATOM 4159 N N . PRO A 1 544 ? -0.340 -34.818 -22.095 1.00 95.81 544 PRO A N 1
ATOM 4160 C CA . PRO A 1 544 ? -1.021 -35.976 -21.539 1.00 95.81 544 PRO A CA 1
ATOM 4161 C C . PRO A 1 544 ? -2.520 -35.744 -21.324 1.00 95.81 544 PRO A C 1
ATOM 4163 O O . PRO A 1 544 ? -2.936 -34.792 -20.663 1.00 95.81 544 PRO A O 1
ATOM 4166 N N . SER A 1 545 ? -3.344 -36.680 -21.794 1.00 93.69 545 SER A N 1
ATOM 4167 C CA . SER A 1 545 ? -4.806 -36.585 -21.693 1.00 93.69 545 SER A CA 1
ATOM 4168 C C . SER A 1 545 ? -5.334 -36.613 -20.259 1.00 93.69 545 SER A C 1
ATOM 4170 O O . SER A 1 545 ? -6.437 -36.143 -20.017 1.00 93.69 545 SER A O 1
ATOM 4172 N N . PHE A 1 546 ? -4.573 -37.103 -19.272 1.00 94.94 546 PHE A N 1
ATOM 4173 C CA . PHE A 1 546 ? -5.020 -37.079 -17.875 1.00 94.94 546 PHE A CA 1
ATOM 4174 C C . PHE A 1 546 ? -5.218 -35.655 -17.334 1.00 94.94 546 PHE A C 1
ATOM 4176 O O . PHE A 1 546 ? -6.009 -35.490 -16.407 1.00 94.94 546 PHE A O 1
ATOM 4183 N N . LEU A 1 547 ? -4.543 -34.643 -17.900 1.00 96.12 547 LEU A N 1
ATOM 4184 C CA . LEU A 1 547 ? -4.676 -33.241 -17.481 1.00 96.12 547 LEU A CA 1
ATOM 4185 C C . LEU A 1 547 ? -6.119 -32.742 -17.644 1.00 96.12 547 LEU A C 1
ATOM 4187 O O . LEU A 1 547 ? -6.590 -31.929 -16.858 1.00 96.12 547 LEU A O 1
ATOM 4191 N N . GLN A 1 548 ? -6.863 -33.310 -18.598 1.00 94.00 548 GLN A N 1
ATOM 4192 C CA . GLN A 1 548 ? -8.278 -33.006 -18.820 1.00 94.00 548 GLN A CA 1
ATOM 4193 C C . GLN A 1 548 ? -9.178 -33.457 -17.649 1.00 94.00 548 GLN A C 1
ATOM 4195 O O . GLN A 1 548 ? -10.318 -33.014 -17.538 1.00 94.00 548 GLN A O 1
ATOM 4200 N N . ASN A 1 549 ? -8.690 -34.379 -16.808 1.00 94.31 549 ASN A N 1
ATOM 4201 C CA . ASN A 1 549 ? -9.430 -34.987 -15.700 1.00 94.31 549 ASN A CA 1
ATOM 4202 C C . ASN A 1 549 ? -9.079 -34.357 -14.337 1.00 94.31 549 ASN A C 1
ATOM 4204 O O . ASN A 1 549 ? -9.523 -34.862 -13.305 1.00 94.31 549 ASN A O 1
ATOM 4208 N N . LEU A 1 550 ? -8.256 -33.304 -14.305 1.00 95.19 550 LEU A N 1
ATOM 4209 C CA . LEU A 1 550 ? -7.922 -32.568 -13.085 1.00 95.19 550 LEU A CA 1
ATOM 4210 C C . LEU A 1 550 ? -8.966 -31.468 -12.871 1.00 95.19 550 LEU A C 1
ATOM 4212 O O . LEU A 1 550 ? -8.950 -30.444 -13.542 1.00 95.19 550 LEU A O 1
ATOM 4216 N N . SER A 1 551 ? -9.916 -31.710 -11.966 1.00 90.88 551 SER A N 1
ATOM 4217 C CA . SER A 1 551 ? -11.116 -30.875 -11.804 1.00 90.88 551 SER A CA 1
ATOM 4218 C C . SER A 1 551 ? -10.853 -29.474 -11.254 1.00 90.88 551 SER A C 1
ATOM 4220 O O . SER A 1 551 ? -11.671 -28.589 -11.479 1.00 90.88 551 SER A O 1
ATOM 4222 N N . PHE A 1 552 ? -9.754 -29.285 -10.521 1.00 94.31 552 PHE A N 1
ATOM 4223 C CA . PHE A 1 552 ? -9.387 -27.999 -9.926 1.00 94.31 552 PHE A CA 1
ATOM 4224 C C . PHE A 1 552 ? -8.428 -27.180 -10.797 1.00 94.31 552 PHE A C 1
ATOM 4226 O O . PHE A 1 552 ? -8.195 -26.019 -10.480 1.00 94.31 552 PHE A O 1
ATOM 4233 N N . LEU A 1 553 ? -7.925 -27.737 -11.908 1.00 96.44 553 LEU A N 1
ATOM 4234 C CA . LEU A 1 553 ? -6.968 -27.061 -12.783 1.00 96.44 553 LEU A CA 1
ATOM 4235 C C . LEU A 1 553 ? -7.652 -25.893 -13.505 1.00 96.44 553 LEU A C 1
ATOM 4237 O O . LEU A 1 553 ? -8.471 -26.093 -14.404 1.00 96.44 553 LEU A O 1
ATOM 4241 N N . GLN A 1 554 ? -7.311 -24.677 -13.086 1.00 93.88 554 GLN A N 1
ATOM 4242 C CA . GLN A 1 554 ? -7.880 -23.425 -13.575 1.00 93.88 554 GLN A CA 1
ATOM 4243 C C . GLN A 1 554 ? -6.997 -22.733 -14.599 1.00 93.88 554 GLN A C 1
ATOM 4245 O O . GLN A 1 554 ? -7.542 -21.965 -15.374 1.00 93.88 554 GLN A O 1
ATOM 4250 N N . TYR A 1 555 ? -5.685 -22.984 -14.614 1.00 97.44 555 TYR A N 1
ATOM 4251 C CA . TYR A 1 555 ? -4.748 -22.401 -15.575 1.00 97.44 555 TYR A CA 1
ATOM 4252 C C . TYR A 1 555 ? -3.698 -23.424 -16.005 1.00 97.44 555 TYR A C 1
ATOM 4254 O O . TYR A 1 555 ? -3.043 -24.044 -15.164 1.00 97.44 555 TYR A O 1
ATOM 4262 N N . LEU A 1 556 ? -3.527 -23.581 -17.318 1.00 97.88 556 LEU A N 1
ATOM 4263 C CA . LEU A 1 556 ? -2.521 -24.454 -17.912 1.00 97.88 556 LEU A CA 1
ATOM 4264 C C . LEU A 1 556 ? -1.750 -23.712 -18.999 1.00 97.88 556 LEU A C 1
ATOM 4266 O O . LEU A 1 556 ? -2.302 -23.372 -20.046 1.00 97.88 556 LEU A O 1
ATOM 4270 N N . ASN A 1 557 ? -0.447 -23.564 -18.798 1.00 98.12 557 ASN A N 1
ATOM 4271 C CA . ASN A 1 557 ? 0.443 -22.991 -19.792 1.00 98.12 557 ASN A CA 1
ATOM 4272 C C . ASN A 1 557 ? 1.570 -23.968 -20.124 1.00 98.12 557 ASN A C 1
ATOM 4274 O O . ASN A 1 557 ? 2.401 -24.310 -19.290 1.00 98.12 557 ASN A O 1
ATOM 4278 N N . VAL A 1 558 ? 1.590 -24.435 -21.368 1.00 97.56 558 VAL A N 1
ATOM 4279 C CA . VAL A 1 558 ? 2.629 -25.323 -21.916 1.00 97.56 558 VAL A CA 1
ATOM 4280 C C . VAL A 1 558 ? 3.271 -24.717 -23.166 1.00 97.56 558 VAL A C 1
ATOM 4282 O O . VAL A 1 558 ? 3.910 -25.416 -23.957 1.00 97.56 558 VAL A O 1
ATOM 4285 N N . SER A 1 559 ? 3.082 -23.412 -23.370 1.00 96.81 559 SER A N 1
ATOM 4286 C CA . SER A 1 559 ? 3.576 -22.685 -24.536 1.00 96.81 559 SER A CA 1
ATOM 4287 C C . SER A 1 559 ? 5.104 -22.682 -24.638 1.00 96.81 559 SER A C 1
ATOM 4289 O O . SER A 1 559 ? 5.811 -22.911 -23.662 1.00 96.81 559 SER A O 1
ATOM 4291 N N . PHE A 1 560 ? 5.629 -22.439 -25.836 1.00 96.31 560 PHE A N 1
ATOM 4292 C CA . PHE A 1 560 ? 7.062 -22.348 -26.119 1.00 96.31 560 PHE A CA 1
ATOM 4293 C C . PHE A 1 560 ? 7.847 -23.581 -25.633 1.00 96.31 560 PHE A C 1
ATOM 4295 O O . PHE A 1 560 ? 8.824 -23.466 -24.898 1.00 96.31 560 PHE A O 1
ATOM 4302 N N . ASN A 1 561 ? 7.387 -24.761 -26.051 1.00 97.56 561 ASN A N 1
ATOM 4303 C CA . ASN A 1 561 ? 8.047 -26.056 -25.879 1.00 97.56 561 ASN A CA 1
ATOM 4304 C C . ASN A 1 561 ? 8.205 -26.752 -27.252 1.00 97.56 561 ASN A C 1
ATOM 4306 O O . ASN A 1 561 ? 8.009 -26.141 -28.304 1.00 97.56 561 ASN A O 1
ATOM 4310 N N . VAL A 1 562 ? 8.571 -28.037 -27.267 1.00 96.94 562 VAL A N 1
ATOM 4311 C CA . VAL A 1 562 ? 8.650 -28.881 -28.475 1.00 96.94 562 VAL A CA 1
ATOM 4312 C C . VAL A 1 562 ? 7.629 -30.031 -28.439 1.00 96.94 562 VAL A C 1
ATOM 4314 O O . VAL A 1 562 ? 7.913 -31.148 -28.883 1.00 96.94 562 VAL A O 1
ATOM 4317 N N . LEU A 1 563 ? 6.433 -29.761 -27.903 1.00 97.00 563 LEU A N 1
ATOM 4318 C CA . LEU A 1 563 ? 5.337 -30.729 -27.779 1.00 97.00 563 LEU A CA 1
ATOM 4319 C C . LEU A 1 563 ? 4.706 -31.051 -29.145 1.00 97.00 563 LEU A C 1
ATOM 4321 O O . LEU A 1 563 ? 4.673 -30.217 -30.054 1.00 97.00 563 LEU A O 1
ATOM 4325 N N . GLU A 1 564 ? 4.196 -32.275 -29.293 1.00 95.38 564 GLU A N 1
ATOM 4326 C CA . GLU A 1 564 ? 3.636 -32.795 -30.546 1.00 95.38 564 GLU A CA 1
ATOM 4327 C C . GLU A 1 564 ? 2.371 -33.640 -30.345 1.00 95.38 564 GLU A C 1
ATOM 4329 O O . GLU A 1 564 ? 2.182 -34.261 -29.307 1.00 95.38 564 GLU A O 1
ATOM 4334 N N . GLY A 1 565 ? 1.513 -33.717 -31.363 1.00 93.62 565 GLY A N 1
ATOM 4335 C CA . GLY A 1 565 ? 0.303 -34.545 -31.330 1.00 93.62 565 GLY A CA 1
ATOM 4336 C C . GLY A 1 565 ? -0.969 -33.790 -30.940 1.00 93.62 565 GLY A C 1
ATOM 4337 O O . GLY A 1 565 ? -1.014 -32.562 -30.960 1.00 93.62 565 GLY A O 1
ATOM 4338 N N . GLU A 1 566 ? -2.031 -34.547 -30.664 1.00 94.19 566 GLU A N 1
ATOM 4339 C CA . GLU A 1 566 ? -3.379 -34.004 -30.473 1.00 94.19 566 GLU A CA 1
ATOM 4340 C C . GLU A 1 566 ? -3.538 -33.288 -29.123 1.00 94.19 566 GLU A C 1
ATOM 4342 O O . GLU A 1 566 ? -3.177 -33.839 -28.080 1.00 94.19 566 GLU A O 1
ATOM 4347 N N . VAL A 1 567 ? -4.117 -32.083 -29.136 1.00 95.75 567 VAL A N 1
ATOM 4348 C CA . VAL A 1 567 ? -4.499 -31.360 -27.914 1.00 95.75 567 VAL A CA 1
ATOM 4349 C C . VAL A 1 567 ? -5.844 -31.893 -27.395 1.00 95.75 567 VAL A C 1
ATOM 4351 O O . VAL A 1 567 ? -6.809 -31.939 -28.162 1.00 95.75 567 VAL A O 1
ATOM 4354 N N . PRO A 1 568 ? -5.953 -32.292 -26.111 1.00 94.50 568 PRO A N 1
ATOM 4355 C CA . PRO A 1 568 ? -7.228 -32.702 -25.521 1.00 94.50 568 PRO A CA 1
ATOM 4356 C C . PRO A 1 568 ? -8.290 -31.590 -25.579 1.00 94.50 568 PRO A C 1
ATOM 4358 O O . PRO A 1 568 ? -7.965 -30.423 -25.748 1.00 94.50 568 PRO A O 1
ATOM 4361 N N . THR A 1 569 ? -9.571 -31.931 -25.409 1.00 92.19 569 THR A N 1
ATOM 4362 C CA . THR A 1 569 ? -10.695 -30.974 -25.574 1.00 92.19 569 THR A CA 1
ATOM 4363 C C . THR A 1 569 ? -11.587 -30.816 -24.343 1.00 92.19 569 THR A C 1
ATOM 4365 O O . THR A 1 569 ? -12.539 -30.041 -24.357 1.00 92.19 569 THR A O 1
ATOM 4368 N N . LYS A 1 570 ? -11.324 -31.570 -23.271 1.00 91.00 570 LYS A N 1
ATOM 4369 C CA . LYS A 1 570 ? -12.145 -31.586 -22.047 1.00 91.00 570 LYS A CA 1
ATOM 4370 C C . LYS A 1 570 ? -11.413 -30.935 -20.873 1.00 91.00 570 LYS A C 1
ATOM 4372 O O . LYS A 1 570 ? -10.197 -30.773 -20.910 1.00 91.00 570 LYS A O 1
ATOM 4377 N N . GLY A 1 571 ? -12.146 -30.603 -19.812 1.00 91.31 571 GLY A N 1
ATOM 4378 C CA . GLY A 1 571 ? -11.572 -29.974 -18.616 1.00 91.31 571 GLY A CA 1
ATOM 4379 C C . GLY A 1 571 ? -10.981 -28.600 -18.935 1.00 91.31 571 GLY A C 1
ATOM 4380 O O . GLY A 1 571 ? -11.597 -27.838 -19.678 1.00 91.31 571 GLY A O 1
ATOM 4381 N N . VAL A 1 572 ? -9.775 -28.316 -18.427 1.00 92.38 572 VAL A N 1
ATOM 4382 C CA . VAL A 1 572 ? -9.047 -27.054 -18.678 1.00 92.38 572 VAL A CA 1
ATOM 4383 C C . VAL A 1 572 ? -8.905 -26.735 -20.172 1.00 92.38 572 VAL A C 1
ATOM 4385 O O . VAL A 1 572 ? -8.933 -25.574 -20.564 1.00 92.38 572 VAL A O 1
ATOM 4388 N N . PHE A 1 573 ? -8.843 -27.759 -21.032 1.00 94.12 573 PHE A N 1
ATOM 4389 C CA . PHE A 1 573 ? -8.671 -27.567 -22.471 1.00 94.12 573 PHE A CA 1
ATOM 4390 C C . PHE A 1 573 ? -9.918 -27.061 -23.203 1.00 94.12 573 PHE A C 1
ATOM 4392 O O . PHE A 1 573 ? -9.827 -26.691 -24.369 1.00 94.12 573 PHE A O 1
ATOM 4399 N N . GLY A 1 574 ? -11.078 -27.050 -22.542 1.00 88.25 574 GLY A N 1
ATOM 4400 C CA . GLY A 1 574 ? -12.314 -26.496 -23.094 1.00 88.25 574 GLY A CA 1
ATOM 4401 C C . GLY A 1 574 ? -12.449 -24.979 -22.923 1.00 88.25 574 GLY A C 1
ATOM 4402 O O . GLY A 1 574 ? -13.450 -24.423 -23.363 1.00 88.25 574 GLY A O 1
ATOM 4403 N N . ASN A 1 575 ? -11.494 -24.311 -22.263 1.00 87.19 575 ASN A N 1
ATOM 4404 C CA . ASN A 1 575 ? -11.548 -22.879 -21.970 1.00 87.19 575 ASN A CA 1
ATOM 4405 C C . ASN A 1 575 ? -10.266 -22.169 -22.445 1.00 87.19 575 ASN A C 1
ATOM 4407 O O . ASN A 1 575 ? -9.214 -22.261 -21.818 1.00 87.19 575 ASN A O 1
ATOM 4411 N N . VAL A 1 576 ? -10.370 -21.439 -23.558 1.00 86.25 576 VAL A N 1
ATOM 4412 C CA . VAL A 1 576 ? -9.237 -20.790 -24.248 1.00 86.25 576 VAL A CA 1
ATOM 4413 C C . VAL A 1 576 ? -8.583 -19.700 -23.402 1.00 86.25 576 VAL A C 1
ATOM 4415 O O . VAL A 1 576 ? -7.379 -19.502 -23.490 1.00 86.25 576 VAL A O 1
ATOM 4418 N N . SER A 1 577 ? -9.345 -19.012 -22.547 1.00 86.62 577 SER A N 1
ATOM 4419 C CA . SER A 1 577 ? -8.820 -17.912 -21.726 1.00 86.62 577 SER A CA 1
ATOM 4420 C C . SER A 1 577 ? -7.819 -18.370 -20.664 1.00 86.62 577 SER A C 1
ATOM 4422 O O . SER A 1 577 ? -7.120 -17.539 -20.091 1.00 86.62 577 SER A O 1
ATOM 4424 N N . VAL A 1 578 ? -7.771 -19.673 -20.373 1.00 88.94 578 VAL A N 1
ATOM 4425 C CA . VAL A 1 578 ? -6.931 -20.247 -19.315 1.00 88.94 578 VAL A CA 1
ATOM 4426 C C . VAL A 1 578 ? -5.981 -21.347 -19.798 1.00 88.94 578 VAL A C 1
ATOM 4428 O O . VAL A 1 578 ? -5.237 -21.916 -18.999 1.00 88.94 578 VAL A O 1
ATOM 4431 N N . LEU A 1 579 ? -6.005 -21.654 -21.098 1.00 94.81 579 LEU A N 1
ATOM 4432 C CA . LEU A 1 579 ? -5.112 -22.602 -21.753 1.00 94.81 579 LEU A CA 1
ATOM 4433 C C . LEU A 1 579 ? -4.184 -21.851 -22.709 1.00 94.81 579 LEU A C 1
ATOM 4435 O O . LEU A 1 579 ? -4.647 -21.206 -23.645 1.00 94.81 579 LEU A O 1
ATOM 4439 N N . VAL A 1 580 ? -2.874 -22.031 -22.549 1.00 94.12 580 VAL A N 1
ATOM 4440 C CA . VAL A 1 580 ? -1.872 -21.429 -23.437 1.00 94.12 580 VAL A CA 1
ATOM 4441 C C . VAL A 1 580 ? -0.940 -22.511 -23.989 1.00 94.12 580 VAL A C 1
ATOM 4443 O O . VAL A 1 580 ? -0.200 -23.160 -23.249 1.00 94.12 580 VAL A O 1
ATOM 4446 N N . VAL A 1 581 ? -0.976 -22.726 -25.309 1.00 95.38 581 VAL A N 1
ATOM 4447 C CA . VAL A 1 581 ? -0.228 -23.800 -26.009 1.00 95.38 581 VAL A CA 1
ATOM 4448 C C . VAL A 1 581 ? 0.677 -23.289 -27.138 1.00 95.38 581 VAL A C 1
ATOM 4450 O O . VAL A 1 581 ? 1.360 -24.084 -27.789 1.00 95.38 581 VAL A O 1
ATOM 4453 N N . ASN A 1 582 ? 0.705 -21.973 -27.366 1.00 91.88 582 ASN A N 1
ATOM 4454 C CA . ASN A 1 582 ? 1.402 -21.313 -28.474 1.00 91.88 582 ASN A CA 1
ATOM 4455 C C . ASN A 1 582 ? 2.896 -21.670 -28.518 1.00 91.88 582 ASN A C 1
ATOM 4457 O O . ASN A 1 582 ? 3.490 -22.025 -27.510 1.00 91.88 582 ASN A O 1
ATOM 4461 N N . GLY A 1 583 ? 3.534 -21.593 -29.685 1.00 89.81 583 GLY A N 1
ATOM 4462 C CA . GLY A 1 583 ? 4.966 -21.899 -29.819 1.00 89.81 583 GLY A CA 1
ATOM 4463 C C . GLY A 1 583 ? 5.322 -23.393 -29.880 1.00 89.81 583 GLY A C 1
ATOM 4464 O O . GLY A 1 583 ? 6.494 -23.709 -30.050 1.00 89.81 583 GLY A O 1
ATOM 4465 N N . ASN A 1 584 ? 4.346 -24.308 -29.817 1.00 93.00 584 ASN A N 1
ATOM 4466 C CA . ASN A 1 584 ? 4.538 -25.740 -30.080 1.00 93.00 584 ASN A CA 1
ATOM 4467 C C . ASN A 1 584 ? 4.089 -26.095 -31.511 1.00 93.00 584 ASN A C 1
ATOM 4469 O O . ASN A 1 584 ? 2.919 -26.374 -31.763 1.00 93.00 584 ASN A O 1
ATOM 4473 N N . SER A 1 585 ? 5.018 -26.096 -32.469 1.00 91.25 585 SER A N 1
ATOM 4474 C CA . SER A 1 585 ? 4.701 -26.181 -33.909 1.00 91.25 585 SER A CA 1
ATOM 4475 C C . SER A 1 585 ? 4.150 -27.526 -34.398 1.00 91.25 585 SER A C 1
ATOM 4477 O O . SER A 1 585 ? 3.665 -27.613 -35.524 1.00 91.25 585 SER A O 1
ATOM 4479 N N . LYS A 1 586 ? 4.236 -28.583 -33.585 1.00 92.94 586 LYS A N 1
ATOM 4480 C CA . LYS A 1 586 ? 3.784 -29.937 -33.938 1.00 92.94 586 LYS A CA 1
ATOM 4481 C C . LYS A 1 586 ? 2.479 -30.354 -33.250 1.00 92.94 586 LYS A C 1
ATOM 4483 O O . LYS A 1 586 ? 2.093 -31.523 -33.351 1.00 92.94 586 LYS A O 1
ATOM 4488 N N . LEU A 1 587 ? 1.824 -29.448 -32.525 1.00 95.44 587 LEU A N 1
ATOM 4489 C CA . LEU A 1 587 ? 0.496 -29.709 -31.973 1.00 95.44 587 LEU A CA 1
ATOM 4490 C C . LEU A 1 587 ? -0.570 -29.632 -33.069 1.00 95.44 587 LEU A C 1
ATOM 4492 O O . LEU A 1 587 ? -0.450 -28.871 -34.028 1.00 95.44 587 LEU A O 1
ATOM 4496 N N . CYS A 1 588 ? -1.612 -30.441 -32.924 1.00 93.00 588 CYS A N 1
ATOM 4497 C CA . CYS A 1 588 ? -2.737 -30.511 -33.848 1.00 93.00 588 CYS A CA 1
ATOM 4498 C C . CYS A 1 588 ? -4.052 -30.765 -33.086 1.00 93.00 588 CYS A C 1
ATOM 4500 O O . CYS A 1 588 ? -4.032 -31.145 -31.916 1.00 93.00 588 CYS A O 1
ATOM 4502 N N . GLY A 1 589 ? -5.204 -30.583 -33.732 1.00 91.31 589 GLY A N 1
ATOM 4503 C CA . GLY A 1 589 ? -6.517 -30.856 -33.128 1.00 91.31 589 GLY A CA 1
ATOM 4504 C C . GLY A 1 589 ? -6.921 -29.841 -32.050 1.00 91.31 589 GLY A C 1
ATOM 4505 O O . GLY A 1 589 ? -6.707 -28.647 -32.221 1.00 91.31 589 GLY A O 1
ATOM 4506 N N . GLY A 1 590 ? -7.518 -30.302 -30.947 1.00 89.75 590 GLY A N 1
ATOM 4507 C CA . GLY A 1 590 ? -8.043 -29.421 -29.896 1.00 89.75 590 GLY A CA 1
ATOM 4508 C C . GLY A 1 590 ? -9.390 -28.771 -30.235 1.00 89.75 590 GLY A C 1
ATOM 4509 O O . GLY A 1 590 ? -10.064 -29.152 -31.194 1.00 89.75 590 GLY A O 1
ATOM 4510 N N . ILE A 1 591 ? -9.815 -27.821 -29.397 1.00 89.81 591 ILE A N 1
ATOM 4511 C CA . ILE A 1 591 ? -11.010 -27.001 -29.650 1.00 89.81 591 ILE A CA 1
ATOM 4512 C C . ILE A 1 591 ? -10.742 -26.003 -30.785 1.00 89.81 591 ILE A C 1
ATOM 4514 O O . ILE A 1 591 ? -9.605 -25.573 -30.987 1.00 89.81 591 ILE A O 1
ATOM 4518 N N . SER A 1 592 ? -11.786 -25.635 -31.528 1.00 83.19 592 SER A N 1
ATOM 4519 C CA . SER A 1 592 ? -11.704 -24.785 -32.728 1.00 83.19 592 SER A CA 1
ATOM 4520 C C . SER A 1 592 ? -10.975 -23.460 -32.504 1.00 83.19 592 SER A C 1
ATOM 4522 O O . SER A 1 592 ? -10.243 -22.986 -33.367 1.00 83.19 592 SER A O 1
ATOM 4524 N N . GLU A 1 593 ? -11.148 -22.886 -31.323 1.00 86.69 593 GLU A N 1
ATOM 4525 C CA . GLU A 1 593 ? -10.658 -21.581 -30.917 1.00 86.69 593 GLU A CA 1
ATOM 4526 C C . GLU A 1 593 ? -9.131 -21.542 -30.716 1.00 86.69 593 GLU A C 1
ATOM 4528 O O . GLU A 1 593 ? -8.550 -20.460 -30.658 1.00 86.69 593 GLU A O 1
ATOM 4533 N N . LEU A 1 594 ? -8.458 -22.702 -30.651 1.00 84.56 594 LEU A N 1
ATOM 4534 C CA . LEU A 1 594 ? -6.992 -22.795 -30.587 1.00 84.56 594 LEU A CA 1
ATOM 4535 C C . LEU A 1 594 ? -6.308 -22.623 -31.952 1.00 84.56 594 LEU A C 1
ATOM 4537 O O . LEU A 1 594 ? -5.089 -22.484 -31.994 1.00 84.56 594 LEU A O 1
ATOM 4541 N N . HIS A 1 595 ? -7.065 -22.646 -33.057 1.00 86.25 595 HIS A N 1
ATOM 4542 C CA . HIS A 1 595 ? -6.555 -22.481 -34.427 1.00 86.25 595 HIS A CA 1
ATOM 4543 C C . HIS A 1 595 ? -5.403 -23.442 -34.809 1.00 86.25 595 HIS A C 1
ATOM 4545 O O . HIS A 1 595 ? -4.553 -23.118 -35.638 1.00 86.25 595 HIS A O 1
ATOM 4551 N N . LEU A 1 596 ? -5.364 -24.645 -34.223 1.00 88.94 596 LEU A N 1
ATOM 4552 C CA . LEU A 1 596 ? -4.350 -25.661 -34.524 1.00 88.94 596 LEU A CA 1
ATOM 4553 C C . LEU A 1 596 ? -4.694 -26.452 -35.800 1.00 88.94 596 LEU A C 1
ATOM 4555 O O . LEU A 1 596 ? -5.872 -26.669 -36.101 1.00 88.94 596 LEU A O 1
ATOM 4559 N N . PRO A 1 597 ? -3.686 -26.944 -36.549 1.00 89.19 597 PRO A N 1
ATOM 4560 C CA . PRO A 1 597 ? -3.932 -27.748 -37.741 1.00 89.19 597 PRO A CA 1
ATOM 4561 C C . PRO A 1 597 ? -4.649 -29.066 -37.388 1.00 89.19 597 PRO A C 1
ATOM 4563 O O . PRO A 1 597 ? -4.433 -29.620 -36.308 1.00 89.19 597 PRO A O 1
ATOM 4566 N N . PRO A 1 598 ? -5.475 -29.632 -38.286 1.00 84.69 598 PRO A N 1
ATOM 4567 C CA . PRO A 1 598 ? -6.105 -30.930 -38.058 1.00 84.69 598 PRO A CA 1
ATOM 4568 C C . PRO A 1 598 ? -5.057 -32.051 -37.994 1.00 84.69 598 PRO A C 1
ATOM 4570 O O . PRO A 1 598 ? -4.118 -32.091 -38.791 1.00 84.69 598 PRO A O 1
ATOM 4573 N N . CYS A 1 599 ? -5.217 -32.986 -37.052 1.00 85.88 599 CYS A N 1
ATOM 4574 C CA . CYS A 1 599 ? -4.269 -34.088 -36.904 1.00 85.88 599 CYS A CA 1
ATOM 4575 C C . CYS A 1 599 ? -4.294 -35.032 -38.121 1.00 85.88 599 CYS A C 1
ATOM 4577 O O . CYS A 1 599 ? -5.373 -35.390 -38.604 1.00 85.88 599 CYS A O 1
ATOM 4579 N N . PRO A 1 600 ? -3.124 -35.488 -38.612 1.00 80.69 600 PRO A N 1
ATOM 4580 C CA . PRO A 1 600 ? -3.058 -36.382 -39.759 1.00 80.69 600 PRO A CA 1
ATOM 4581 C C . PRO A 1 600 ? -3.742 -37.721 -39.449 1.00 80.69 600 PRO A C 1
ATOM 4583 O O . PRO A 1 600 ? -3.347 -38.456 -38.542 1.00 80.69 600 PRO A O 1
ATOM 4586 N N . VAL A 1 601 ? -4.773 -38.050 -40.230 1.00 65.62 601 VAL A N 1
ATOM 4587 C CA . VAL A 1 601 ? -5.528 -39.303 -40.113 1.00 65.62 601 VAL A CA 1
ATOM 4588 C C . VAL A 1 601 ? -4.621 -40.474 -40.499 1.00 65.62 601 VAL A C 1
ATOM 4590 O O . VAL A 1 601 ? -4.155 -40.576 -41.634 1.00 65.62 601 VAL A O 1
ATOM 4593 N N . LYS A 1 602 ? -4.364 -41.387 -39.555 1.00 49.56 602 LYS A N 1
ATOM 4594 C CA . LYS A 1 602 ? -3.610 -42.621 -39.817 1.00 49.56 602 LYS A CA 1
ATOM 4595 C C . LYS A 1 602 ? -4.442 -43.581 -40.675 1.00 49.56 602 LYS A C 1
ATOM 4597 O O . LYS A 1 602 ? -5.278 -44.312 -40.152 1.00 49.56 602 LYS A O 1
ATOM 4602 N N . SER A 1 603 ? -4.168 -43.638 -41.975 1.00 34.31 603 SER A N 1
ATOM 4603 C CA . SER A 1 603 ? -4.537 -44.775 -42.831 1.00 34.31 603 SER A CA 1
ATOM 4604 C C . SER A 1 603 ? -3.428 -45.849 -42.844 1.00 34.31 603 SER A C 1
ATOM 4606 O O . SER A 1 603 ? -2.246 -45.513 -42.743 1.00 34.31 603 SER A O 1
ATOM 4608 N N . PRO A 1 604 ? -3.780 -47.145 -42.948 1.00 38.53 604 PRO A N 1
ATOM 4609 C CA . PRO A 1 604 ? -2.851 -48.259 -42.789 1.00 38.53 604 PRO A CA 1
ATOM 4610 C C . PRO A 1 604 ? -1.923 -48.442 -43.999 1.00 38.53 604 PRO A C 1
ATOM 4612 O O . PRO A 1 604 ? -2.301 -48.225 -45.147 1.00 38.53 604 PRO A O 1
ATOM 4615 N N . VAL A 1 605 ? -0.706 -48.884 -43.676 1.00 44.84 605 VAL A N 1
ATOM 4616 C CA . VAL A 1 605 ? 0.355 -49.490 -44.499 1.00 44.84 605 VAL A CA 1
ATOM 4617 C C . VAL A 1 605 ? -0.012 -49.801 -45.959 1.00 44.84 605 VAL A C 1
ATOM 4619 O O . VAL A 1 605 ? -0.806 -50.703 -46.222 1.00 44.84 605 VAL A O 1
ATOM 4622 N N . LYS A 1 606 ? 0.725 -49.198 -46.905 1.00 29.05 606 LYS A N 1
ATOM 4623 C CA . LYS A 1 606 ? 1.104 -49.855 -48.166 1.00 29.05 606 LYS A CA 1
ATOM 4624 C C . LYS A 1 606 ? 2.576 -49.609 -48.494 1.00 29.05 606 LYS A C 1
ATOM 4626 O O . LYS A 1 606 ? 3.062 -48.485 -48.526 1.00 29.05 606 LYS A O 1
ATOM 4631 N N . SER A 1 607 ? 3.257 -50.729 -48.681 1.00 33.47 607 SER A N 1
ATOM 4632 C CA . SER A 1 607 ? 4.626 -50.925 -49.141 1.00 33.47 607 SER A CA 1
ATOM 4633 C C . SER A 1 607 ? 4.796 -50.634 -50.632 1.00 33.47 607 SER A C 1
ATOM 4635 O O . SER A 1 607 ? 3.899 -50.986 -51.387 1.00 33.47 607 SER A O 1
ATOM 4637 N N . GLU A 1 608 ? 5.978 -50.153 -51.033 1.00 30.20 608 GLU A N 1
ATOM 4638 C CA . GLU A 1 608 ? 6.829 -50.631 -52.154 1.00 30.20 608 GLU A CA 1
ATOM 4639 C C . GLU A 1 608 ? 8.014 -49.649 -52.303 1.00 30.20 608 GLU A C 1
ATOM 4641 O O . GLU A 1 608 ? 7.813 -48.446 -52.385 1.00 30.20 608 GLU A O 1
ATOM 4646 N N . LYS A 1 609 ? 9.259 -50.019 -51.970 1.00 30.03 609 LYS A N 1
ATOM 4647 C CA . LYS A 1 609 ? 10.279 -50.821 -52.690 1.00 30.03 609 LYS A CA 1
ATOM 4648 C C . LYS A 1 609 ? 10.950 -50.110 -53.883 1.00 30.03 609 LYS A C 1
ATOM 4650 O O . LYS A 1 609 ? 10.285 -49.612 -54.775 1.00 30.03 609 LYS A O 1
ATOM 4655 N N . HIS A 1 610 ? 12.286 -50.264 -53.894 1.00 28.36 610 HIS A N 1
ATOM 4656 C CA . HIS A 1 610 ? 13.329 -49.898 -54.879 1.00 28.36 610 HIS A CA 1
ATOM 4657 C C . HIS A 1 610 ? 14.056 -48.562 -54.615 1.00 28.36 610 HIS A C 1
ATOM 4659 O O . HIS A 1 610 ? 13.426 -47.543 -54.412 1.00 28.36 610 HIS A O 1
ATOM 4665 N N . ALA A 1 611 ? 15.391 -48.469 -54.579 1.00 28.69 611 ALA A N 1
ATOM 4666 C CA . ALA A 1 611 ? 16.451 -49.450 -54.802 1.00 28.69 611 ALA A CA 1
ATOM 4667 C C . ALA A 1 611 ? 17.749 -49.030 -54.076 1.00 28.69 611 ALA A C 1
ATOM 4669 O O . ALA A 1 611 ? 18.056 -47.852 -53.913 1.00 28.69 611 ALA A O 1
ATOM 4670 N N . LYS A 1 612 ? 18.522 -50.035 -53.648 1.00 36.16 612 LYS A N 1
ATOM 4671 C CA . LYS A 1 612 ? 19.902 -49.917 -53.158 1.00 36.16 612 LYS A CA 1
ATOM 4672 C C . LYS A 1 612 ? 20.817 -49.446 -54.293 1.00 36.16 612 LYS A C 1
ATOM 4674 O O . LYS A 1 612 ? 20.716 -50.008 -55.370 1.00 36.16 612 LYS A O 1
ATOM 4679 N N . HIS A 1 613 ? 21.748 -48.533 -54.008 1.00 37.03 613 HIS A N 1
ATOM 4680 C CA . HIS A 1 613 ? 23.180 -48.601 -54.364 1.00 37.03 613 HIS A CA 1
ATOM 4681 C C . HIS A 1 613 ? 23.847 -47.257 -54.037 1.00 37.03 613 HIS A C 1
ATOM 4683 O O . HIS A 1 613 ? 23.774 -46.360 -54.851 1.00 37.03 613 HIS A O 1
ATOM 4689 N N . HIS A 1 614 ? 24.502 -47.115 -52.874 1.00 33.31 614 HIS A N 1
ATOM 4690 C CA . HIS A 1 614 ? 25.633 -46.182 -52.654 1.00 33.31 614 HIS A CA 1
ATOM 4691 C C . HIS A 1 614 ? 26.348 -46.456 -51.308 1.00 33.31 614 HIS A C 1
ATOM 4693 O O . HIS A 1 614 ? 26.749 -45.549 -50.588 1.00 33.31 614 HIS A O 1
ATOM 4699 N N . LYS A 1 615 ? 26.573 -47.729 -50.952 1.00 43.88 615 LYS A N 1
ATOM 4700 C CA . LYS A 1 615 ? 27.529 -48.104 -49.890 1.00 43.88 615 LYS A CA 1
ATOM 4701 C C . LYS A 1 615 ? 28.851 -48.538 -50.523 1.00 43.88 615 LYS A C 1
ATOM 4703 O O . LYS A 1 615 ? 29.143 -49.722 -50.594 1.00 43.88 615 LYS A O 1
ATOM 4708 N N . PHE A 1 616 ? 29.608 -47.567 -51.035 1.00 45.62 616 PHE A N 1
ATOM 4709 C CA . PHE A 1 616 ? 31.033 -47.756 -51.365 1.00 45.62 616 PHE A CA 1
ATOM 4710 C C . PHE A 1 616 ? 31.847 -46.445 -51.413 1.00 45.62 616 PHE A C 1
ATOM 4712 O O . PHE A 1 616 ? 33.069 -46.485 -51.403 1.00 45.62 616 PHE A O 1
ATOM 4719 N N . ARG A 1 617 ? 31.209 -45.260 -51.390 1.00 42.09 617 ARG A N 1
ATOM 4720 C CA . ARG A 1 617 ? 31.917 -43.959 -51.387 1.00 42.09 617 ARG A CA 1
ATOM 4721 C C . ARG A 1 617 ? 32.227 -43.381 -49.998 1.00 42.09 617 ARG A C 1
ATOM 4723 O O . ARG A 1 617 ? 32.983 -42.423 -49.907 1.00 42.09 617 ARG A O 1
ATOM 4730 N N . LEU A 1 618 ? 31.706 -43.975 -48.922 1.00 45.78 618 LEU A N 1
ATOM 4731 C CA . LEU A 1 618 ? 31.873 -43.448 -47.559 1.00 45.78 618 LEU A CA 1
ATOM 4732 C C . LEU A 1 618 ? 33.234 -43.804 -46.926 1.00 45.78 618 LEU A C 1
ATOM 4734 O O . LEU A 1 618 ? 33.677 -43.124 -46.012 1.00 45.78 618 LEU A O 1
ATOM 4738 N N . ILE A 1 619 ? 33.923 -44.838 -47.421 1.00 52.19 619 ILE A N 1
ATOM 4739 C CA . ILE A 1 619 ? 35.139 -45.367 -46.774 1.00 52.19 619 ILE A CA 1
ATOM 4740 C C . ILE A 1 619 ? 36.413 -44.634 -47.241 1.00 52.19 619 ILE A C 1
ATOM 4742 O O . ILE A 1 619 ? 37.359 -44.499 -46.473 1.00 52.19 619 ILE A O 1
ATOM 4746 N N . VAL A 1 620 ? 36.423 -44.065 -48.453 1.00 51.75 620 VAL A N 1
ATOM 4747 C CA . VAL A 1 620 ? 37.582 -43.313 -48.983 1.00 51.75 620 VAL A CA 1
ATOM 4748 C C . VAL A 1 620 ? 37.615 -41.861 -48.477 1.00 51.75 620 VAL A C 1
ATOM 4750 O O . VAL A 1 620 ? 38.691 -41.306 -48.285 1.00 51.75 620 VAL A O 1
ATOM 4753 N N . ALA A 1 621 ? 36.458 -41.266 -48.165 1.00 53.22 621 ALA A N 1
ATOM 4754 C CA . ALA A 1 621 ? 36.369 -39.885 -47.677 1.00 53.22 621 ALA A CA 1
ATOM 4755 C C . ALA A 1 621 ? 36.837 -39.718 -46.216 1.00 53.22 621 ALA A C 1
ATOM 4757 O O . ALA A 1 621 ? 37.347 -38.663 -45.841 1.00 53.22 621 ALA A O 1
ATOM 4758 N N . ILE A 1 622 ? 36.706 -40.763 -45.390 1.00 56.22 622 ILE A N 1
ATOM 4759 C CA . ILE A 1 622 ? 37.073 -40.721 -43.964 1.00 56.22 622 ILE A CA 1
ATOM 4760 C C . ILE A 1 622 ? 38.602 -40.719 -43.786 1.00 56.22 622 ILE A C 1
ATOM 4762 O O . ILE A 1 622 ? 39.120 -40.043 -42.901 1.00 56.22 622 ILE A O 1
ATOM 4766 N N . LEU A 1 623 ? 39.348 -41.385 -44.674 1.00 53.97 623 LEU A N 1
ATOM 4767 C CA . LEU A 1 623 ? 40.814 -41.448 -44.604 1.00 53.97 623 LEU A CA 1
ATOM 4768 C C . LEU A 1 623 ? 41.505 -40.153 -45.069 1.00 53.97 623 LEU A C 1
ATOM 4770 O O . LEU A 1 623 ? 42.549 -39.795 -44.527 1.00 53.97 623 LEU A O 1
ATOM 4774 N N . SER A 1 624 ? 40.909 -39.395 -45.997 1.00 54.62 624 SER A N 1
ATOM 4775 C CA . SER A 1 624 ? 41.443 -38.092 -46.431 1.00 54.62 624 SER A CA 1
ATOM 4776 C C . SER A 1 624 ? 41.248 -36.977 -45.397 1.00 54.62 624 SER A C 1
ATOM 4778 O O . SER A 1 624 ? 42.079 -36.076 -45.303 1.00 54.62 624 SER A O 1
ATOM 4780 N N . VAL A 1 625 ? 40.185 -37.046 -44.588 1.00 58.62 625 VAL A N 1
ATOM 4781 C CA . VAL A 1 625 ? 39.881 -36.030 -43.563 1.00 58.62 625 VAL A CA 1
ATOM 4782 C C . VAL A 1 625 ? 40.814 -36.164 -42.355 1.00 58.62 625 VAL A C 1
ATOM 4784 O O . VAL A 1 625 ? 41.278 -35.159 -41.824 1.00 58.62 625 VAL A O 1
ATOM 4787 N N . VAL A 1 626 ? 41.177 -37.390 -41.965 1.00 65.06 626 VAL A N 1
ATOM 4788 C CA . VAL A 1 626 ? 42.063 -37.628 -40.812 1.00 65.06 626 VAL A CA 1
ATOM 4789 C C . VAL A 1 626 ? 43.502 -37.171 -41.092 1.00 65.06 626 VAL A C 1
ATOM 4791 O O . VAL A 1 626 ? 44.125 -36.556 -40.229 1.00 65.06 626 VAL A O 1
ATOM 4794 N N . VAL A 1 627 ? 44.018 -37.371 -42.311 1.00 63.84 627 VAL A N 1
ATOM 4795 C CA . VAL A 1 627 ? 45.368 -36.906 -42.690 1.00 63.84 627 VAL A CA 1
ATOM 4796 C C . VAL A 1 627 ? 45.427 -35.375 -42.799 1.00 63.84 627 VAL A C 1
ATOM 4798 O O . VAL A 1 627 ? 46.407 -34.764 -42.374 1.00 63.84 627 VAL A O 1
ATOM 4801 N N . PHE A 1 628 ? 44.358 -34.735 -43.282 1.00 60.88 628 PHE A N 1
ATOM 4802 C CA . PHE A 1 628 ? 44.272 -33.274 -43.372 1.00 60.88 628 PHE A CA 1
ATOM 4803 C C . PHE A 1 628 ? 44.204 -32.603 -41.987 1.00 60.88 628 PHE A C 1
ATOM 4805 O O . PHE A 1 628 ? 44.842 -31.573 -41.765 1.00 60.88 628 PHE A O 1
ATOM 4812 N N . LEU A 1 629 ? 43.519 -33.225 -41.019 1.00 62.09 629 LEU A N 1
ATOM 4813 C CA . LEU A 1 629 ? 43.426 -32.729 -39.639 1.00 62.09 629 LEU A CA 1
ATOM 4814 C C . LEU A 1 629 ? 44.749 -32.850 -38.860 1.00 62.09 629 LEU A C 1
ATOM 4816 O O . LEU A 1 629 ? 45.058 -31.975 -38.052 1.00 62.09 629 LEU A O 1
ATOM 4820 N N . ILE A 1 630 ? 45.573 -33.867 -39.137 1.00 68.38 630 ILE A N 1
ATOM 4821 C CA . ILE A 1 630 ? 46.892 -34.041 -38.495 1.00 68.38 630 ILE A CA 1
ATOM 4822 C C . ILE A 1 630 ? 47.914 -33.013 -39.024 1.00 68.38 630 ILE A C 1
ATOM 4824 O O . ILE A 1 630 ? 48.727 -32.484 -38.259 1.00 68.38 630 ILE A O 1
ATOM 4828 N N . VAL A 1 631 ? 47.842 -32.653 -40.311 1.00 65.00 631 VAL A N 1
ATOM 4829 C CA . VAL A 1 631 ? 48.693 -31.605 -40.913 1.00 65.00 631 VAL A CA 1
ATOM 4830 C C . VAL A 1 631 ? 48.256 -30.197 -40.471 1.00 65.00 631 VAL A C 1
ATOM 4832 O O . VAL A 1 631 ? 49.099 -29.336 -40.206 1.00 65.00 631 VAL A O 1
ATOM 4835 N N . LEU A 1 632 ? 46.952 -29.966 -40.285 1.00 60.34 632 LEU A N 1
ATOM 4836 C CA . LEU A 1 632 ? 46.427 -28.723 -39.702 1.00 60.34 632 LEU A CA 1
ATOM 4837 C C . LEU A 1 632 ? 46.803 -28.571 -38.221 1.00 60.34 632 LEU A C 1
ATOM 4839 O O . LEU A 1 632 ? 47.204 -27.494 -37.795 1.00 60.34 632 LEU A O 1
ATOM 4843 N N . SER A 1 633 ? 46.755 -29.656 -37.446 1.00 59.25 633 SER A N 1
ATOM 4844 C CA . SER A 1 633 ? 47.145 -29.678 -36.029 1.00 59.25 633 SER A CA 1
ATOM 4845 C C . SER A 1 633 ? 48.631 -29.346 -35.819 1.00 59.25 633 SER A C 1
ATOM 4847 O O . SER A 1 633 ? 48.976 -28.546 -34.946 1.00 59.25 633 SER A O 1
ATOM 4849 N N . SER A 1 634 ? 49.514 -29.899 -36.654 1.00 55.50 634 SER A N 1
ATOM 4850 C CA . SER A 1 634 ? 50.966 -29.685 -36.563 1.00 55.50 634 SER A CA 1
ATOM 4851 C C . SER A 1 634 ? 51.407 -28.300 -37.054 1.00 55.50 634 SER A C 1
ATOM 4853 O O . SER A 1 634 ? 52.309 -27.700 -36.467 1.00 55.50 634 SER A O 1
ATOM 4855 N N . THR A 1 635 ? 50.727 -27.728 -38.052 1.00 55.97 635 THR A N 1
ATOM 4856 C CA . THR A 1 635 ? 50.961 -26.337 -38.489 1.00 55.97 635 THR A CA 1
ATOM 4857 C C . THR A 1 635 ? 50.392 -25.308 -37.506 1.00 55.97 635 THR A C 1
ATOM 4859 O O . THR A 1 635 ? 51.010 -24.262 -37.292 1.00 55.97 635 THR A O 1
ATOM 4862 N N . PHE A 1 636 ? 49.291 -25.628 -36.819 1.00 54.59 636 PHE A N 1
ATOM 4863 C CA . PHE A 1 636 ? 48.714 -24.791 -35.762 1.00 54.59 636 PHE A CA 1
ATOM 4864 C C . PHE A 1 636 ? 49.572 -24.781 -34.483 1.00 54.59 636 PHE A C 1
ATOM 4866 O O . PHE A 1 636 ? 49.794 -23.720 -33.901 1.00 54.59 636 PHE A O 1
ATOM 4873 N N . ALA A 1 637 ? 50.152 -25.923 -34.091 1.00 51.56 637 ALA A N 1
ATOM 4874 C CA . ALA A 1 637 ? 51.042 -26.022 -32.927 1.00 51.56 637 ALA A CA 1
ATOM 4875 C C . ALA A 1 637 ? 52.371 -25.254 -33.108 1.00 51.56 637 ALA A C 1
ATOM 4877 O O . ALA A 1 637 ? 52.867 -24.608 -32.178 1.00 51.56 637 ALA A O 1
ATOM 4878 N N . ILE A 1 638 ? 52.937 -25.258 -34.321 1.00 51.66 638 ILE A N 1
ATOM 4879 C CA . ILE A 1 638 ? 54.160 -24.499 -34.640 1.00 51.66 638 ILE A CA 1
ATOM 4880 C C . ILE A 1 638 ? 53.863 -22.992 -34.763 1.00 51.66 638 ILE A C 1
ATOM 4882 O O . ILE A 1 638 ? 54.702 -22.168 -34.400 1.00 51.66 638 ILE A O 1
ATOM 4886 N N . TYR A 1 639 ? 52.656 -22.608 -35.192 1.00 48.75 639 TYR A N 1
ATOM 4887 C CA . TYR A 1 639 ? 52.227 -21.205 -35.213 1.00 48.75 639 TYR A CA 1
ATOM 4888 C C . TYR A 1 639 ? 51.957 -20.643 -33.801 1.00 48.75 639 TYR A C 1
ATOM 4890 O O . TYR A 1 639 ? 52.296 -19.493 -33.517 1.00 48.75 639 TYR A O 1
ATOM 4898 N N . TRP A 1 640 ? 51.418 -21.456 -32.885 1.00 41.75 640 TRP A N 1
ATOM 4899 C CA . TRP A 1 640 ? 51.127 -21.048 -31.502 1.00 41.75 640 TRP A CA 1
ATOM 4900 C C . TRP A 1 640 ? 52.356 -20.927 -30.594 1.00 41.75 640 TRP A C 1
ATOM 4902 O O . TRP A 1 640 ? 52.353 -20.111 -29.676 1.00 41.75 640 TRP A O 1
ATOM 4912 N N . SER A 1 641 ? 53.451 -21.632 -30.880 1.00 39.62 641 SER A N 1
ATOM 4913 C CA . SER A 1 641 ? 54.681 -21.552 -30.072 1.00 39.62 641 SER A CA 1
ATOM 4914 C C . SER A 1 641 ? 55.513 -20.275 -30.287 1.00 39.62 641 SER A C 1
ATOM 4916 O O . SER A 1 641 ? 56.535 -20.093 -29.625 1.00 39.62 641 SER A O 1
ATOM 4918 N N . ARG A 1 642 ? 55.092 -19.355 -31.171 1.00 43.91 642 ARG A N 1
ATOM 4919 C CA . ARG A 1 642 ? 55.828 -18.106 -31.460 1.00 43.91 642 ARG A CA 1
ATOM 4920 C C . ARG A 1 642 ? 55.108 -16.803 -31.118 1.00 43.91 642 ARG A C 1
ATOM 4922 O O . ARG A 1 642 ? 55.653 -15.739 -31.408 1.00 43.91 642 ARG A O 1
ATOM 4929 N N . LYS A 1 643 ? 53.928 -16.825 -30.490 1.00 36.03 643 LYS A N 1
ATOM 4930 C CA . LYS A 1 643 ? 53.222 -15.568 -30.190 1.00 36.03 643 LYS A CA 1
ATOM 4931 C C . LYS A 1 643 ? 52.421 -15.613 -28.895 1.00 36.03 643 LYS A C 1
ATOM 4933 O O . LYS A 1 643 ? 51.198 -15.675 -28.909 1.00 36.03 643 LYS A O 1
ATOM 4938 N N . GLU A 1 644 ? 53.124 -15.498 -27.775 1.00 31.39 644 GLU A N 1
ATOM 4939 C CA . GLU A 1 644 ? 52.498 -15.188 -26.492 1.00 31.39 644 GLU A CA 1
ATOM 4940 C C . GLU A 1 644 ? 52.544 -13.687 -26.165 1.00 31.39 644 GLU A C 1
ATOM 4942 O O . GLU A 1 644 ? 53.530 -12.994 -26.415 1.00 31.39 644 GLU A O 1
ATOM 4947 N N . ARG A 1 645 ? 51.455 -13.257 -25.510 1.00 34.00 645 ARG A N 1
ATOM 4948 C CA . ARG A 1 645 ? 51.138 -11.955 -24.891 1.00 34.00 645 ARG A CA 1
ATOM 4949 C C . ARG A 1 645 ? 50.544 -10.862 -25.789 1.00 34.00 645 ARG A C 1
ATOM 4951 O O . ARG A 1 645 ? 51.203 -9.888 -26.141 1.00 34.00 645 ARG A O 1
ATOM 4958 N N . LYS A 1 646 ? 49.222 -10.954 -26.000 1.00 28.72 646 LYS A N 1
ATOM 4959 C CA . LYS A 1 646 ? 48.230 -9.888 -25.707 1.00 28.72 646 LYS A CA 1
ATOM 4960 C C . LYS A 1 646 ? 46.799 -10.470 -25.725 1.00 28.72 646 LYS A C 1
ATOM 4962 O O . LYS A 1 646 ? 46.489 -11.299 -26.571 1.00 28.72 646 LYS A O 1
ATOM 4967 N N . LYS A 1 647 ? 45.985 -10.060 -24.741 1.00 28.78 647 LYS A N 1
ATOM 4968 C CA . LYS A 1 647 ? 44.620 -10.533 -24.410 1.00 28.78 647 LYS A CA 1
ATOM 4969 C C . LYS A 1 647 ? 43.665 -10.560 -25.624 1.00 28.78 647 LYS A C 1
ATOM 4971 O O . LYS A 1 647 ? 43.694 -9.596 -26.390 1.00 28.78 647 LYS A O 1
ATOM 4976 N N . PRO A 1 648 ? 42.779 -11.566 -25.764 1.00 29.50 648 PRO A N 1
ATOM 4977 C CA . PRO A 1 648 ? 41.732 -11.548 -26.776 1.00 29.50 648 PRO A CA 1
ATOM 4978 C C . PRO A 1 648 ? 40.495 -10.774 -26.301 1.00 29.50 648 PRO A C 1
ATOM 4980 O O . PRO A 1 648 ? 40.020 -10.919 -25.176 1.00 29.50 648 PRO A O 1
ATOM 4983 N N . SER A 1 649 ? 40.004 -9.939 -27.209 1.00 25.77 649 SER A N 1
ATOM 4984 C CA . SER A 1 649 ? 38.730 -9.229 -27.188 1.00 25.77 649 SER A CA 1
ATOM 4985 C C . SER A 1 649 ? 37.544 -10.196 -27.248 1.00 25.77 649 SER A C 1
ATOM 4987 O O . SER A 1 649 ? 37.512 -11.068 -28.118 1.00 25.77 649 SER A O 1
ATOM 4989 N N . LEU A 1 650 ? 36.561 -9.987 -26.368 1.00 31.78 650 LEU A N 1
ATOM 4990 C CA . LEU A 1 650 ? 35.214 -10.554 -26.457 1.00 31.78 650 LEU A CA 1
ATOM 4991 C C . LEU A 1 650 ? 34.545 -10.122 -27.769 1.00 31.78 650 LEU A C 1
ATOM 4993 O O . LEU A 1 650 ? 34.550 -8.934 -28.081 1.00 31.78 650 LEU A O 1
ATOM 4997 N N . ASN A 1 651 ? 33.952 -11.073 -28.494 1.00 28.78 651 ASN A N 1
ATOM 4998 C CA . ASN A 1 651 ? 32.648 -10.928 -29.151 1.00 28.78 651 ASN A CA 1
ATOM 4999 C C . ASN A 1 651 ? 32.243 -12.246 -29.821 1.00 28.78 651 ASN A C 1
ATOM 5001 O O . ASN A 1 651 ? 32.917 -12.692 -30.746 1.00 28.78 651 ASN A O 1
ATOM 5005 N N . SER A 1 652 ? 31.121 -12.818 -29.366 1.00 28.59 652 SER A N 1
ATOM 5006 C CA . SER A 1 652 ? 30.033 -13.384 -30.187 1.00 28.59 652 SER A CA 1
ATOM 5007 C C . SER A 1 652 ? 29.250 -14.447 -29.400 1.00 28.59 652 SER A C 1
ATOM 5009 O O . SER A 1 652 ? 29.384 -15.640 -29.658 1.00 28.59 652 SER A O 1
ATOM 5011 N N . SER A 1 653 ? 28.395 -14.013 -28.475 1.00 36.06 653 SER A N 1
ATOM 5012 C CA . SER A 1 653 ? 27.274 -14.824 -27.978 1.00 36.06 653 SER A CA 1
ATOM 5013 C C . SER A 1 653 ? 26.225 -13.894 -27.362 1.00 36.06 653 SER A C 1
ATOM 5015 O O . SER A 1 653 ? 26.151 -13.748 -26.145 1.00 36.06 653 SER A O 1
ATOM 5017 N N . THR A 1 654 ? 25.468 -13.176 -28.196 1.00 37.38 654 THR A N 1
ATOM 5018 C CA . THR A 1 654 ? 24.503 -12.183 -27.679 1.00 37.38 654 THR A CA 1
ATOM 5019 C C . THR A 1 654 ? 23.172 -12.104 -28.434 1.00 37.38 654 THR A C 1
ATOM 5021 O O . THR A 1 654 ? 22.411 -11.174 -28.199 1.00 37.38 654 THR A O 1
ATOM 5024 N N . ILE A 1 655 ? 22.836 -13.076 -29.298 1.00 42.59 655 ILE A N 1
ATOM 5025 C CA . ILE A 1 655 ? 21.601 -13.055 -30.120 1.00 42.59 655 ILE A CA 1
ATOM 5026 C C . ILE A 1 655 ? 20.806 -14.375 -30.006 1.00 42.59 655 ILE A C 1
ATOM 5028 O O . ILE A 1 655 ? 20.385 -14.945 -31.011 1.00 42.59 655 ILE A O 1
ATOM 5032 N N . ASP A 1 656 ? 20.609 -14.895 -28.790 1.00 43.50 656 ASP A N 1
ATOM 5033 C CA . ASP A 1 656 ? 19.822 -16.127 -28.551 1.00 43.50 656 ASP A CA 1
ATOM 5034 C C . ASP A 1 656 ? 18.540 -15.914 -27.719 1.00 43.50 656 ASP A C 1
ATOM 5036 O O . ASP A 1 656 ? 17.876 -16.880 -27.371 1.00 43.50 656 ASP A O 1
ATOM 5040 N N . GLN A 1 657 ? 18.143 -14.661 -27.449 1.00 44.84 657 GLN A N 1
ATOM 5041 C CA . GLN A 1 657 ? 16.979 -14.334 -26.599 1.00 44.84 657 GLN A CA 1
ATOM 5042 C C . GLN A 1 657 ? 15.725 -13.826 -27.352 1.00 44.84 657 GLN A C 1
ATOM 5044 O O . GLN A 1 657 ? 14.697 -13.619 -26.720 1.00 44.84 657 GLN A O 1
ATOM 5049 N N . LEU A 1 658 ? 15.763 -13.642 -28.681 1.00 46.41 658 LEU A N 1
ATOM 5050 C CA . LEU A 1 658 ? 14.583 -13.289 -29.500 1.00 46.41 658 LEU A CA 1
ATOM 5051 C C . LEU A 1 658 ? 14.088 -14.531 -30.265 1.00 46.41 658 LEU A C 1
ATOM 5053 O O . LEU A 1 658 ? 14.899 -15.227 -30.876 1.00 46.41 658 LEU A O 1
ATOM 5057 N N . ALA A 1 659 ? 12.778 -14.812 -30.251 1.00 50.97 659 ALA A N 1
ATOM 5058 C CA . ALA A 1 659 ? 12.168 -15.978 -30.905 1.00 50.97 659 ALA A CA 1
ATOM 5059 C C . ALA A 1 659 ? 12.371 -15.949 -32.433 1.00 50.97 659 ALA A C 1
ATOM 5061 O O . ALA A 1 659 ? 11.639 -15.259 -33.131 1.00 50.97 659 ALA A O 1
ATOM 5062 N N . LYS A 1 660 ? 13.371 -16.660 -32.970 1.00 65.06 660 LYS A N 1
ATOM 5063 C CA . LYS A 1 660 ? 13.839 -16.504 -34.363 1.00 65.06 660 LYS A CA 1
ATOM 5064 C C . LYS A 1 660 ? 12.813 -16.984 -35.401 1.00 65.06 660 LYS A C 1
ATOM 5066 O O . LYS A 1 660 ? 12.421 -18.148 -35.396 1.00 65.06 660 LYS A O 1
ATOM 5071 N N . VAL A 1 661 ? 12.457 -16.117 -36.351 1.00 77.00 661 VAL A N 1
ATOM 5072 C CA . VAL A 1 661 ? 11.616 -16.472 -37.515 1.00 77.00 661 VAL A CA 1
ATOM 5073 C C . VAL A 1 661 ? 12.482 -17.058 -38.638 1.00 77.00 661 VAL A C 1
ATOM 5075 O O . VAL A 1 661 ? 13.618 -16.626 -38.855 1.00 77.00 661 VAL A O 1
ATOM 5078 N N . SER A 1 662 ? 11.963 -18.056 -39.362 1.00 83.06 662 SER A N 1
ATOM 5079 C CA . SER A 1 662 ? 12.679 -18.703 -40.473 1.00 83.06 662 SER A CA 1
ATOM 5080 C C . SER A 1 662 ? 12.694 -17.840 -41.745 1.00 83.06 662 SER A C 1
ATOM 5082 O O . SER A 1 662 ? 11.755 -17.084 -41.999 1.00 83.06 662 SER A O 1
ATOM 5084 N N . TYR A 1 663 ? 13.725 -17.988 -42.590 1.00 84.88 663 TYR A N 1
ATOM 5085 C CA . TYR A 1 663 ? 13.762 -17.346 -43.914 1.00 84.88 663 TYR A CA 1
ATOM 5086 C C . TYR A 1 663 ? 12.529 -17.694 -44.757 1.00 84.88 663 TYR A C 1
ATOM 5088 O O . TYR A 1 663 ? 11.977 -16.820 -45.414 1.00 84.88 663 TYR A O 1
ATOM 5096 N N . GLN A 1 664 ? 12.068 -18.947 -44.698 1.00 83.12 664 GLN A N 1
ATOM 5097 C CA . GLN A 1 664 ? 10.912 -19.422 -45.459 1.00 83.12 664 GLN A CA 1
ATOM 5098 C C . GLN A 1 664 ? 9.630 -18.667 -45.092 1.00 83.12 664 GLN A C 1
ATOM 5100 O O . GLN A 1 664 ? 8.898 -18.247 -45.982 1.00 83.12 664 GLN A O 1
ATOM 5105 N N . SER A 1 665 ? 9.394 -18.427 -43.801 1.00 83.62 665 SER A N 1
ATOM 5106 C CA . SER A 1 665 ? 8.232 -17.665 -43.330 1.00 83.62 665 SER A CA 1
ATOM 5107 C C . SER A 1 665 ? 8.273 -16.209 -43.805 1.00 83.62 665 SER A C 1
ATOM 5109 O O . SER A 1 665 ? 7.252 -15.668 -44.218 1.00 83.62 665 SER A O 1
ATOM 5111 N N . LEU A 1 666 ? 9.456 -15.580 -43.799 1.00 87.00 666 LEU A N 1
ATOM 5112 C CA . LEU A 1 666 ? 9.625 -14.218 -44.320 1.00 87.00 666 LEU A CA 1
ATOM 5113 C C . LEU A 1 666 ? 9.488 -14.168 -45.846 1.00 87.00 666 LEU A C 1
ATOM 5115 O O . LEU A 1 666 ? 8.902 -13.227 -46.373 1.00 87.00 666 LEU A O 1
ATOM 5119 N N . TYR A 1 667 ? 10.003 -15.177 -46.551 1.00 86.94 667 TYR A N 1
ATOM 5120 C CA . TYR A 1 667 ? 9.893 -15.298 -48.001 1.00 86.94 667 TYR A CA 1
ATOM 5121 C C . TYR A 1 667 ? 8.427 -15.438 -48.422 1.00 86.94 667 TYR A C 1
ATOM 5123 O O . TYR A 1 667 ? 7.973 -14.673 -49.261 1.00 86.94 667 TYR A O 1
ATOM 5131 N N . ASN A 1 668 ? 7.661 -16.338 -47.802 1.00 86.19 668 ASN A N 1
ATOM 5132 C CA . ASN A 1 668 ? 6.235 -16.496 -48.098 1.00 86.19 668 ASN A CA 1
ATOM 5133 C C . ASN A 1 668 ? 5.429 -15.245 -47.725 1.00 86.19 668 ASN A C 1
ATOM 5135 O O . ASN A 1 668 ? 4.675 -14.730 -48.546 1.00 86.19 668 ASN A O 1
ATOM 5139 N N . GLY A 1 669 ? 5.638 -14.714 -46.515 1.00 84.00 669 GLY A N 1
ATOM 5140 C CA . GLY A 1 669 ? 4.888 -13.564 -46.005 1.00 84.00 669 GLY A CA 1
ATOM 5141 C C . GLY A 1 669 ? 5.115 -12.264 -46.778 1.00 84.00 669 GLY A C 1
ATOM 5142 O O . GLY A 1 669 ? 4.313 -11.342 -46.663 1.00 84.00 669 GLY A O 1
ATOM 5143 N N . THR A 1 670 ? 6.188 -12.182 -47.570 1.00 86.81 670 THR A N 1
ATOM 5144 C CA . THR A 1 670 ? 6.508 -11.037 -48.442 1.00 86.81 670 THR A CA 1
ATOM 5145 C C . THR A 1 670 ? 6.291 -11.327 -49.928 1.00 86.81 670 THR A C 1
ATOM 5147 O O . THR A 1 670 ? 6.668 -10.499 -50.762 1.00 86.81 670 THR A O 1
ATOM 5150 N N . ASP A 1 671 ? 5.698 -12.474 -50.273 1.00 85.19 671 ASP A N 1
ATOM 5151 C CA . ASP A 1 671 ? 5.549 -12.960 -51.651 1.00 85.19 671 ASP A CA 1
ATOM 5152 C C . ASP A 1 671 ? 6.891 -12.991 -52.411 1.00 85.19 671 ASP A C 1
ATOM 5154 O O . ASP A 1 671 ? 7.095 -12.370 -53.452 1.00 85.19 671 ASP A O 1
ATOM 5158 N N . GLY A 1 672 ? 7.878 -13.647 -51.806 1.00 84.88 672 GLY A N 1
ATOM 5159 C CA . GLY A 1 672 ? 9.229 -13.792 -52.335 1.00 84.88 672 GLY A CA 1
ATOM 5160 C C . GLY A 1 672 ? 10.076 -12.520 -52.290 1.00 84.88 672 GLY A C 1
ATOM 5161 O O . GLY A 1 672 ? 10.960 -12.361 -53.133 1.00 84.88 672 GLY A O 1
ATOM 5162 N N . PHE A 1 673 ? 9.829 -11.628 -51.323 1.00 86.94 673 PHE A N 1
ATOM 5163 C CA . PHE A 1 673 ? 10.381 -10.268 -51.281 1.00 86.94 673 PHE A CA 1
ATOM 5164 C C . PHE A 1 673 ? 10.037 -9.467 -52.547 1.00 86.94 673 PHE A C 1
ATOM 5166 O O . PHE A 1 673 ? 10.888 -8.781 -53.120 1.00 86.94 673 PHE A O 1
ATOM 5173 N N . SER A 1 674 ? 8.783 -9.578 -53.000 1.00 83.44 674 SER A N 1
ATOM 5174 C CA . SER A 1 674 ? 8.282 -8.866 -54.176 1.00 83.44 674 SER A CA 1
ATOM 5175 C C . SER A 1 674 ? 8.457 -7.351 -54.036 1.00 83.44 674 SER A C 1
ATOM 5177 O O . SER A 1 674 ? 8.271 -6.769 -52.962 1.00 83.44 674 SER A O 1
ATOM 5179 N N . THR A 1 675 ? 8.746 -6.680 -55.153 1.00 80.56 675 THR A N 1
ATOM 5180 C CA . THR A 1 675 ? 8.819 -5.214 -55.215 1.00 80.56 675 THR A CA 1
ATOM 5181 C C . THR A 1 675 ? 7.484 -4.545 -54.893 1.00 80.56 675 THR A C 1
ATOM 5183 O O . THR A 1 675 ? 7.484 -3.401 -54.454 1.00 80.56 675 THR A O 1
ATOM 5186 N N . THR A 1 676 ? 6.357 -5.251 -55.035 1.00 81.56 676 THR A N 1
ATOM 5187 C CA . THR A 1 676 ? 5.026 -4.759 -54.634 1.00 81.56 676 THR A CA 1
ATOM 5188 C C . THR A 1 676 ? 4.872 -4.624 -53.119 1.00 81.56 676 THR A C 1
ATOM 5190 O O . THR A 1 676 ? 4.043 -3.847 -52.659 1.00 81.56 676 THR A O 1
ATOM 5193 N N . ASN A 1 677 ? 5.679 -5.357 -52.349 1.00 83.94 677 ASN A N 1
ATOM 5194 C CA . ASN A 1 677 ? 5.699 -5.332 -50.889 1.00 83.94 677 ASN A CA 1
ATOM 5195 C C . ASN A 1 677 ? 6.870 -4.508 -50.331 1.00 83.94 677 ASN A C 1
ATOM 5197 O O . ASN A 1 677 ? 7.011 -4.394 -49.115 1.00 83.94 677 ASN A O 1
ATOM 5201 N N . LEU A 1 678 ? 7.722 -3.929 -51.182 1.00 84.62 678 LEU A N 1
ATOM 5202 C CA . LEU A 1 678 ? 8.836 -3.086 -50.753 1.00 84.62 678 LEU A CA 1
ATOM 5203 C C . LEU A 1 678 ? 8.307 -1.723 -50.283 1.00 84.62 678 LEU A C 1
ATOM 5205 O O . LEU A 1 678 ? 7.779 -0.951 -51.078 1.00 84.62 678 LEU A O 1
ATOM 5209 N N . ILE A 1 679 ? 8.480 -1.417 -48.996 1.00 79.00 679 ILE A N 1
ATOM 5210 C CA . ILE A 1 679 ? 8.000 -0.166 -48.381 1.00 79.00 679 ILE A CA 1
ATOM 5211 C C . ILE A 1 679 ? 9.115 0.850 -48.118 1.00 79.00 679 ILE A C 1
ATOM 5213 O O . ILE A 1 679 ? 8.832 2.027 -47.917 1.00 79.00 679 ILE A O 1
ATOM 5217 N N . GLY A 1 680 ? 10.383 0.432 -48.153 1.00 74.06 680 GLY A N 1
ATOM 5218 C CA . GLY A 1 680 ? 11.522 1.344 -48.047 1.00 74.06 680 GLY A CA 1
ATOM 5219 C C . GLY A 1 680 ? 12.848 0.675 -48.392 1.00 74.06 680 GLY A C 1
ATOM 5220 O O . GLY A 1 680 ? 13.016 -0.526 -48.205 1.00 74.06 680 GLY A O 1
ATOM 5221 N N . CYS A 1 681 ? 13.818 1.436 -48.896 1.00 74.06 681 CYS A N 1
ATOM 5222 C CA . CYS A 1 681 ? 15.163 0.930 -49.170 1.00 74.06 681 CYS A CA 1
ATOM 5223 C C . CYS A 1 681 ? 16.211 1.911 -48.640 1.00 74.06 681 CYS A C 1
ATOM 5225 O O . CYS A 1 681 ? 16.293 3.045 -49.100 1.00 74.06 681 CYS A O 1
ATOM 5227 N N . GLY A 1 682 ? 17.013 1.465 -47.676 1.00 66.69 682 GLY A N 1
ATOM 5228 C CA . GLY A 1 682 ? 18.094 2.236 -47.069 1.00 66.69 682 GLY A CA 1
ATOM 5229 C C . GLY A 1 682 ? 19.481 1.824 -47.570 1.00 66.69 682 GLY A C 1
ATOM 5230 O O . GLY A 1 682 ? 19.651 0.971 -48.443 1.00 66.69 682 GLY A O 1
ATOM 5231 N N . ASN A 1 683 ? 20.519 2.412 -46.967 1.00 66.69 683 ASN A N 1
ATOM 5232 C CA . ASN A 1 683 ? 21.907 2.159 -47.365 1.00 66.69 683 ASN A CA 1
ATOM 5233 C C . ASN A 1 683 ? 22.419 0.758 -47.008 1.00 66.69 683 ASN A C 1
ATOM 5235 O O . ASN A 1 683 ? 23.308 0.253 -47.690 1.00 66.69 683 ASN A O 1
ATOM 5239 N N . PHE A 1 684 ? 21.889 0.124 -45.965 1.00 72.12 684 PHE A N 1
ATOM 5240 C CA . PHE A 1 684 ? 22.336 -1.200 -45.513 1.00 72.12 684 PHE A CA 1
ATOM 5241 C C . PHE A 1 684 ? 21.219 -2.243 -45.489 1.00 72.12 684 PHE A C 1
ATOM 5243 O O . PHE A 1 684 ? 21.491 -3.403 -45.189 1.00 72.12 684 PHE A O 1
ATOM 5250 N N . SER A 1 685 ? 19.980 -1.859 -45.798 1.00 81.31 685 SER A N 1
ATOM 5251 C CA . SER A 1 685 ? 18.812 -2.734 -45.696 1.00 81.31 685 SER A CA 1
ATOM 5252 C C . SER A 1 685 ? 17.679 -2.322 -46.637 1.00 81.31 685 SER A C 1
ATOM 5254 O O . SER A 1 685 ? 17.646 -1.197 -47.129 1.00 81.31 685 SER A O 1
ATOM 5256 N N . SER A 1 686 ? 16.747 -3.240 -46.861 1.00 85.56 686 SER A N 1
ATOM 5257 C CA . SER A 1 686 ? 15.479 -3.031 -47.560 1.00 85.56 686 SER A CA 1
ATOM 5258 C C . SER A 1 686 ? 14.343 -3.489 -46.649 1.00 85.56 686 SER A C 1
ATOM 5260 O O . SER A 1 686 ? 14.449 -4.543 -46.029 1.00 85.56 686 SER A O 1
ATOM 5262 N N . VAL A 1 687 ? 13.276 -2.706 -46.544 1.00 87.19 687 VAL A N 1
ATOM 5263 C CA . VAL A 1 687 ? 12.130 -2.967 -45.669 1.00 87.19 687 VAL A CA 1
ATOM 5264 C C . VAL A 1 687 ? 10.937 -3.391 -46.513 1.00 87.19 687 VAL A C 1
ATOM 5266 O O . VAL A 1 687 ? 10.534 -2.674 -47.430 1.00 87.19 687 VAL A O 1
ATOM 5269 N N . TYR A 1 688 ? 10.363 -4.541 -46.180 1.00 88.44 688 TYR A N 1
ATOM 5270 C CA . TYR A 1 688 ? 9.199 -5.116 -46.845 1.00 88.44 688 TYR A CA 1
ATOM 5271 C C . TYR A 1 688 ? 8.008 -5.157 -45.888 1.00 88.44 688 TYR A C 1
ATOM 5273 O O . TYR A 1 688 ? 8.169 -5.456 -44.706 1.00 88.44 688 TYR A O 1
ATOM 5281 N N . LYS A 1 689 ? 6.808 -4.893 -46.396 1.00 88.19 689 LYS A N 1
ATOM 5282 C CA . LYS A 1 689 ? 5.556 -5.240 -45.727 1.00 88.19 689 LYS A CA 1
ATOM 5283 C C . LYS A 1 689 ? 5.326 -6.736 -45.909 1.00 88.19 689 LYS A C 1
ATOM 5285 O O . LYS A 1 689 ? 5.445 -7.240 -47.021 1.00 88.19 689 LYS A O 1
ATOM 5290 N N . GLY A 1 690 ? 4.996 -7.442 -44.839 1.00 86.94 690 GLY A N 1
ATOM 5291 C CA . GLY A 1 690 ? 4.641 -8.852 -44.944 1.00 86.94 690 GLY A CA 1
ATOM 5292 C C . GLY A 1 690 ? 3.608 -9.270 -43.917 1.00 86.94 690 GLY A C 1
ATOM 5293 O O . GLY A 1 690 ? 3.393 -8.573 -42.928 1.00 86.94 690 GLY A O 1
ATOM 5294 N N . THR A 1 691 ? 2.982 -10.413 -44.160 1.00 84.81 691 THR A N 1
ATOM 5295 C CA . THR A 1 691 ? 2.042 -11.043 -43.229 1.00 84.81 691 THR A CA 1
ATOM 5296 C C . THR A 1 691 ? 2.661 -12.338 -42.726 1.00 84.81 691 THR A C 1
ATOM 5298 O O . THR A 1 691 ? 3.065 -13.180 -43.527 1.00 84.81 691 THR A O 1
ATOM 5301 N N . LEU A 1 692 ? 2.784 -12.502 -41.408 1.00 79.25 692 LEU A N 1
ATOM 5302 C CA . LEU A 1 692 ? 3.312 -13.741 -40.831 1.00 79.25 692 LEU A CA 1
ATOM 5303 C C . LEU A 1 692 ? 2.171 -14.758 -40.659 1.00 79.25 692 LEU A C 1
ATOM 5305 O O . LEU A 1 692 ? 1.201 -14.487 -39.956 1.00 79.25 692 LEU A O 1
ATOM 5309 N N . GLU A 1 693 ? 2.317 -15.935 -41.280 1.00 58.09 693 GLU A N 1
ATOM 5310 C CA . GLU A 1 693 ? 1.288 -16.991 -41.435 1.00 58.09 693 GLU A CA 1
ATOM 5311 C C . GLU A 1 693 ? 0.690 -17.547 -40.120 1.00 58.09 693 GLU A C 1
ATOM 5313 O O . GLU A 1 693 ? -0.299 -18.270 -40.165 1.00 58.09 693 GLU A O 1
ATOM 5318 N N . LEU A 1 694 ? 1.262 -17.235 -38.951 1.00 52.59 694 LEU A N 1
ATOM 5319 C CA . LEU A 1 694 ? 0.808 -17.752 -37.650 1.00 52.59 694 LEU A CA 1
ATOM 5320 C C . LEU A 1 694 ? -0.180 -16.829 -36.907 1.00 52.59 694 LEU A C 1
ATOM 5322 O O . LEU A 1 694 ? -0.775 -17.281 -35.935 1.00 52.59 694 LEU A O 1
ATOM 5326 N N . GLU A 1 695 ? -0.364 -15.569 -37.330 1.00 54.66 695 GLU A N 1
ATOM 5327 C CA . GLU A 1 695 ? -1.173 -14.582 -36.578 1.00 54.66 695 GLU A CA 1
ATOM 5328 C C . GLU A 1 695 ? -2.001 -13.612 -37.449 1.00 54.66 695 GLU A C 1
ATOM 5330 O O . GLU A 1 695 ? -2.619 -12.698 -36.908 1.00 54.66 695 GLU A O 1
ATOM 5335 N N . ASP A 1 696 ? -1.981 -13.731 -38.786 1.00 62.28 696 ASP A N 1
ATOM 5336 C CA . ASP A 1 696 ? -2.542 -12.721 -39.717 1.00 62.28 696 ASP A CA 1
ATOM 5337 C C . ASP A 1 696 ? -2.049 -11.281 -39.435 1.00 62.28 696 ASP A C 1
ATOM 5339 O O . ASP A 1 696 ? -2.650 -10.268 -39.810 1.00 62.28 696 ASP A O 1
ATOM 5343 N N . ARG A 1 697 ? -0.894 -11.176 -38.770 1.00 73.94 697 ARG A N 1
ATOM 5344 C CA . ARG A 1 697 ? -0.321 -9.917 -38.312 1.00 73.94 697 ARG A CA 1
ATOM 5345 C C . ARG A 1 697 ? 0.538 -9.305 -39.411 1.00 73.94 697 ARG A C 1
ATOM 5347 O O . ARG A 1 697 ? 1.514 -9.906 -39.867 1.00 73.94 697 ARG A O 1
ATOM 5354 N N . VAL A 1 698 ? 0.188 -8.085 -39.811 1.00 84.69 698 VAL A N 1
ATOM 5355 C CA . VAL A 1 698 ? 0.976 -7.277 -40.750 1.00 84.69 698 VAL A CA 1
ATOM 5356 C C . VAL A 1 698 ? 2.207 -6.728 -40.027 1.00 84.69 698 VAL A C 1
ATOM 5358 O O . VAL A 1 698 ? 2.086 -6.076 -38.991 1.00 84.69 698 VAL A O 1
ATOM 5361 N N . VAL A 1 699 ? 3.391 -6.981 -40.581 1.00 89.19 699 VAL A N 1
ATOM 5362 C CA . VAL A 1 699 ? 4.691 -6.614 -40.002 1.00 89.19 699 VAL A CA 1
ATOM 5363 C C . VAL A 1 699 ? 5.576 -5.881 -41.011 1.00 89.19 699 VAL A C 1
ATOM 5365 O O . VAL A 1 699 ? 5.410 -6.012 -42.228 1.00 89.19 699 VAL A O 1
ATOM 5368 N N . ALA A 1 700 ? 6.540 -5.115 -40.500 1.00 89.38 700 ALA A N 1
ATOM 5369 C CA . ALA A 1 700 ? 7.616 -4.523 -41.288 1.00 89.38 700 ALA A CA 1
ATOM 5370 C C . ALA A 1 700 ? 8.889 -5.374 -41.145 1.00 89.38 700 ALA A C 1
ATOM 5372 O O . ALA A 1 700 ? 9.407 -5.570 -40.047 1.00 89.38 700 ALA A O 1
ATOM 5373 N N . ILE A 1 701 ? 9.403 -5.889 -42.260 1.00 89.75 701 ILE A N 1
ATOM 5374 C CA . ILE A 1 701 ? 10.538 -6.816 -42.316 1.00 89.75 701 ILE A CA 1
ATOM 5375 C C . ILE A 1 701 ? 11.730 -6.089 -42.937 1.00 89.75 701 ILE A C 1
ATOM 5377 O O . ILE A 1 701 ? 11.807 -5.919 -44.153 1.00 89.75 701 ILE A O 1
ATOM 5381 N N . LYS A 1 702 ? 12.683 -5.667 -42.104 1.00 89.50 702 LYS A N 1
ATOM 5382 C CA . LYS A 1 702 ? 13.927 -4.998 -42.509 1.00 89.50 702 LYS A CA 1
ATOM 5383 C C . LYS A 1 702 ? 15.004 -6.035 -42.817 1.00 89.50 702 LYS A C 1
ATOM 5385 O O . LYS A 1 702 ? 15.629 -6.581 -41.914 1.00 89.50 702 LYS A O 1
ATOM 5390 N N . VAL A 1 703 ? 15.232 -6.305 -44.096 1.00 87.62 703 VAL A N 1
ATOM 5391 C CA . VAL A 1 703 ? 16.226 -7.252 -44.620 1.00 87.62 703 VAL A CA 1
ATOM 5392 C C . VAL A 1 703 ? 17.565 -6.555 -44.840 1.00 87.62 703 VAL A C 1
ATOM 5394 O O . VAL A 1 703 ? 17.636 -5.552 -45.545 1.00 87.62 703 VAL A O 1
ATOM 5397 N N . LEU A 1 704 ? 18.649 -7.083 -44.278 1.00 84.69 704 LEU A N 1
ATOM 5398 C CA . LEU A 1 704 ? 19.984 -6.483 -44.355 1.00 84.69 704 LEU A CA 1
ATOM 5399 C C . LEU A 1 704 ? 20.709 -6.913 -45.638 1.00 84.69 704 LEU A C 1
ATOM 5401 O O . LEU A 1 704 ? 20.811 -8.097 -45.952 1.00 84.69 704 LEU A O 1
ATOM 5405 N N . ASN A 1 705 ? 21.300 -5.953 -46.349 1.00 83.12 705 ASN A N 1
ATOM 5406 C CA . ASN A 1 705 ? 22.129 -6.212 -47.522 1.00 83.12 705 ASN A CA 1
ATOM 5407 C C . ASN A 1 705 ? 23.572 -6.524 -47.095 1.00 83.12 705 ASN A C 1
ATOM 5409 O O . ASN A 1 705 ? 24.435 -5.643 -47.056 1.00 83.12 705 ASN A O 1
ATOM 5413 N N . LEU A 1 706 ? 23.840 -7.792 -46.775 1.00 80.31 706 LEU A N 1
ATOM 5414 C CA . LEU A 1 706 ? 25.137 -8.248 -46.253 1.00 80.31 706 LEU A CA 1
ATOM 5415 C C . LEU A 1 706 ? 26.307 -8.104 -47.243 1.00 80.31 706 LEU A C 1
ATOM 5417 O O . LEU A 1 706 ? 27.460 -8.135 -46.818 1.00 80.31 706 LEU A O 1
ATOM 5421 N N . GLN A 1 707 ? 26.038 -7.871 -48.534 1.00 76.19 707 GLN A N 1
ATOM 5422 C CA . GLN A 1 707 ? 27.076 -7.584 -49.533 1.00 76.19 707 GLN A CA 1
ATOM 5423 C C . GLN A 1 707 ? 27.669 -6.171 -49.372 1.00 76.19 707 GLN A C 1
ATOM 5425 O O . GLN A 1 707 ? 28.765 -5.892 -49.861 1.00 76.19 707 GLN A O 1
ATOM 5430 N N . ARG A 1 708 ? 26.980 -5.259 -48.665 1.00 76.69 708 ARG A N 1
ATOM 5431 C CA . ARG A 1 708 ? 27.483 -3.906 -48.380 1.00 76.69 708 ARG A CA 1
ATOM 5432 C C . ARG A 1 708 ? 28.351 -3.886 -47.119 1.00 76.69 708 ARG A C 1
ATOM 5434 O O . ARG A 1 708 ? 27.938 -4.276 -46.025 1.00 76.69 708 ARG A O 1
ATOM 5441 N N . LYS A 1 709 ? 29.568 -3.350 -47.256 1.00 71.75 709 LYS A N 1
ATOM 5442 C CA . LYS A 1 709 ? 30.541 -3.207 -46.163 1.00 71.75 709 LYS A CA 1
ATOM 5443 C C . LYS A 1 709 ? 29.954 -2.347 -45.033 1.00 71.75 709 LYS A C 1
ATOM 5445 O O . LYS A 1 709 ? 29.738 -1.157 -45.215 1.00 71.75 709 LYS A O 1
ATOM 5450 N N . GLY A 1 710 ? 29.727 -2.950 -43.864 1.00 67.44 710 GLY A N 1
ATOM 5451 C CA . GLY A 1 710 ? 29.150 -2.281 -42.686 1.00 67.44 710 GLY A CA 1
ATOM 5452 C C . GLY A 1 710 ? 27.759 -2.779 -42.278 1.00 67.44 710 GLY A C 1
ATOM 5453 O O . GLY A 1 710 ? 27.408 -2.624 -41.111 1.00 67.44 710 GLY A O 1
ATOM 5454 N N . ALA A 1 711 ? 27.026 -3.472 -43.160 1.00 73.50 711 ALA A N 1
ATOM 5455 C CA . ALA A 1 711 ? 25.671 -3.964 -42.873 1.00 73.50 711 ALA A CA 1
ATOM 5456 C C . ALA A 1 711 ? 25.614 -4.913 -41.662 1.00 73.50 711 ALA A C 1
ATOM 5458 O O . ALA A 1 711 ? 24.736 -4.794 -40.814 1.00 73.50 711 ALA A O 1
ATOM 5459 N N . HIS A 1 712 ? 26.610 -5.792 -41.506 1.00 74.69 712 HIS A N 1
ATOM 5460 C CA . HIS A 1 712 ? 26.703 -6.666 -40.332 1.00 74.69 712 HIS A CA 1
ATOM 5461 C C . HIS A 1 712 ? 26.895 -5.880 -39.022 1.00 74.69 712 HIS A C 1
ATOM 5463 O O . HIS A 1 712 ? 26.306 -6.226 -38.003 1.00 74.69 712 HIS A O 1
ATOM 5469 N N . LYS A 1 713 ? 27.697 -4.803 -39.031 1.00 74.12 713 LYS A N 1
ATOM 5470 C CA . LYS A 1 713 ? 27.879 -3.948 -37.844 1.00 74.12 713 LYS A CA 1
ATOM 5471 C C . LYS A 1 713 ? 26.594 -3.199 -37.498 1.00 74.12 713 LYS A C 1
ATOM 5473 O O . LYS A 1 713 ? 26.314 -3.027 -36.320 1.00 74.12 713 LYS A O 1
ATOM 5478 N N . SER A 1 714 ? 25.837 -2.792 -38.518 1.00 76.00 714 SER A N 1
ATOM 5479 C CA . SER A 1 714 ? 24.548 -2.124 -38.354 1.00 76.00 714 SER A CA 1
ATOM 5480 C C . SER A 1 714 ? 23.508 -3.039 -37.707 1.00 76.00 714 SER A C 1
ATOM 5482 O O . SER A 1 714 ? 22.913 -2.666 -36.704 1.00 76.00 714 SER A O 1
ATOM 5484 N N . PHE A 1 715 ? 23.411 -4.289 -38.173 1.00 79.06 715 PHE A N 1
ATOM 5485 C CA . PHE A 1 715 ? 22.566 -5.316 -37.557 1.00 79.06 715 PHE A CA 1
ATOM 5486 C C . PHE A 1 715 ? 22.891 -5.542 -36.072 1.00 79.06 715 PHE A C 1
ATOM 5488 O O . PHE A 1 715 ? 21.991 -5.609 -35.242 1.00 79.06 715 PHE A O 1
ATOM 5495 N N . VAL A 1 716 ? 24.180 -5.642 -35.726 1.00 75.69 716 VAL A N 1
ATOM 5496 C CA . VAL A 1 716 ? 24.616 -5.851 -34.335 1.00 75.69 716 VAL A CA 1
ATOM 5497 C C . VAL A 1 716 ? 24.339 -4.623 -33.464 1.00 75.69 716 VAL A C 1
ATOM 5499 O O . VAL A 1 716 ? 23.902 -4.783 -32.329 1.00 75.69 716 VAL A O 1
ATOM 5502 N N . ALA A 1 717 ? 24.573 -3.409 -33.973 1.00 74.44 717 ALA A N 1
ATOM 5503 C CA . ALA A 1 717 ? 24.277 -2.174 -33.245 1.00 74.44 717 ALA A CA 1
ATOM 5504 C C . ALA A 1 717 ? 22.776 -2.044 -32.945 1.00 74.44 717 ALA A C 1
ATOM 5506 O O . ALA A 1 717 ? 22.405 -1.787 -31.804 1.00 74.44 717 ALA A O 1
ATOM 5507 N N . GLU A 1 718 ? 21.935 -2.317 -33.942 1.00 81.12 718 GLU A N 1
ATOM 5508 C CA . GLU A 1 718 ? 20.479 -2.252 -33.827 1.00 81.12 718 GLU A CA 1
ATOM 5509 C C . GLU A 1 718 ? 19.944 -3.328 -32.867 1.00 81.12 718 GLU A C 1
ATOM 5511 O O . GLU A 1 718 ? 19.155 -3.013 -31.983 1.00 81.12 718 GLU A O 1
ATOM 5516 N N . CYS A 1 719 ? 20.457 -4.566 -32.925 1.00 73.94 719 CYS A N 1
ATOM 5517 C CA . CYS A 1 719 ? 20.115 -5.610 -31.948 1.00 73.94 719 CYS A CA 1
ATOM 5518 C C . CYS A 1 719 ? 20.528 -5.240 -30.515 1.00 73.94 719 CYS A C 1
ATOM 5520 O O . CYS A 1 719 ? 19.776 -5.498 -29.581 1.00 73.94 719 CYS A O 1
ATOM 5522 N N . ASN A 1 720 ? 21.717 -4.657 -30.328 1.00 74.50 720 ASN A N 1
ATOM 5523 C CA . ASN A 1 720 ? 22.212 -4.289 -28.999 1.00 74.50 720 ASN A CA 1
ATOM 5524 C C . ASN A 1 720 ? 21.436 -3.110 -28.401 1.00 74.50 720 ASN A C 1
ATOM 5526 O O . ASN A 1 720 ? 21.174 -3.121 -27.202 1.00 74.50 720 ASN A O 1
ATOM 5530 N N . ALA A 1 721 ? 21.063 -2.122 -29.219 1.00 74.69 721 ALA A N 1
ATOM 5531 C CA . ALA A 1 721 ? 20.227 -1.008 -28.784 1.00 74.69 721 ALA A CA 1
ATOM 5532 C C . ALA A 1 721 ? 18.799 -1.477 -28.461 1.00 74.69 721 ALA A C 1
ATOM 5534 O O . ALA A 1 721 ? 18.254 -1.112 -27.428 1.00 74.69 721 ALA A O 1
ATOM 5535 N N . LEU A 1 722 ? 18.212 -2.340 -29.298 1.00 76.81 722 LEU A N 1
ATOM 5536 C CA . LEU A 1 722 ? 16.808 -2.746 -29.172 1.00 76.81 722 LEU A CA 1
ATOM 5537 C C . LEU A 1 722 ? 16.548 -3.857 -28.147 1.00 76.81 722 LEU A C 1
ATOM 5539 O O . LEU A 1 722 ? 15.392 -4.122 -27.830 1.00 76.81 722 LEU A O 1
ATOM 5543 N N . LYS A 1 723 ? 17.591 -4.513 -27.620 1.00 70.00 723 LYS A N 1
ATOM 5544 C CA . LYS A 1 723 ? 17.454 -5.680 -26.731 1.00 70.00 723 LYS A CA 1
ATOM 5545 C C . LYS A 1 723 ? 16.607 -5.393 -25.481 1.00 70.00 723 LYS A C 1
ATOM 5547 O O . LYS A 1 723 ? 15.849 -6.263 -25.062 1.00 70.00 723 LYS A O 1
ATOM 5552 N N . ASN A 1 724 ? 16.749 -4.195 -24.905 1.00 66.12 724 ASN A N 1
ATOM 5553 C CA . ASN A 1 724 ? 16.198 -3.843 -23.591 1.00 66.12 724 ASN A CA 1
ATOM 5554 C C . ASN A 1 724 ? 15.379 -2.536 -23.573 1.00 66.12 724 ASN A C 1
ATOM 5556 O O . ASN A 1 724 ? 14.928 -2.138 -22.501 1.00 66.12 724 ASN A O 1
ATOM 5560 N N . ILE A 1 725 ? 15.177 -1.859 -24.711 1.00 77.94 725 ILE A N 1
ATOM 5561 C CA . ILE A 1 725 ? 14.409 -0.603 -24.734 1.00 77.94 725 ILE A CA 1
ATOM 5562 C C . ILE A 1 725 ? 12.910 -0.899 -24.792 1.00 77.94 725 ILE A C 1
ATOM 5564 O O . ILE A 1 725 ? 12.445 -1.668 -25.634 1.00 77.94 725 ILE A O 1
ATOM 5568 N N . LYS A 1 726 ? 12.147 -0.290 -23.882 1.00 79.88 726 LYS A N 1
ATOM 5569 C CA . LYS A 1 726 ? 10.683 -0.389 -23.837 1.00 79.88 726 LYS A CA 1
ATOM 5570 C C . LYS A 1 726 ? 10.103 0.986 -23.534 1.00 79.88 726 LYS A C 1
ATOM 5572 O O . LYS A 1 726 ? 10.024 1.388 -22.378 1.00 79.88 726 LYS A O 1
ATOM 5577 N N . HIS A 1 727 ? 9.699 1.699 -24.581 1.00 87.19 727 HIS A N 1
ATOM 5578 C CA . HIS A 1 727 ? 9.105 3.027 -24.473 1.00 87.19 727 HIS A CA 1
ATOM 5579 C C . HIS A 1 727 ? 8.013 3.205 -25.531 1.00 87.19 727 HIS A C 1
ATOM 5581 O O . HIS A 1 727 ? 8.157 2.731 -26.653 1.00 87.19 727 HIS A O 1
ATOM 5587 N N . ARG A 1 728 ? 6.934 3.919 -25.185 1.00 87.81 728 ARG A N 1
ATOM 5588 C CA . ARG A 1 728 ? 5.748 4.095 -26.047 1.00 87.81 728 ARG A CA 1
ATOM 5589 C C . ARG A 1 728 ? 6.006 4.871 -27.346 1.00 87.81 728 ARG A C 1
ATOM 5591 O O . ARG A 1 728 ? 5.157 4.846 -28.216 1.00 87.81 728 ARG A O 1
ATOM 5598 N N . ASN A 1 729 ? 7.112 5.615 -27.421 1.00 94.62 729 ASN A N 1
ATOM 5599 C CA . ASN A 1 729 ? 7.508 6.434 -28.575 1.00 94.62 729 ASN A CA 1
ATOM 5600 C C . ASN A 1 729 ? 8.745 5.857 -29.298 1.00 94.62 729 ASN A C 1
ATOM 5602 O O . ASN A 1 729 ? 9.458 6.584 -29.988 1.00 94.62 729 ASN A O 1
ATOM 5606 N N . LEU A 1 730 ? 9.051 4.568 -29.109 1.00 91.00 730 LEU A N 1
ATOM 5607 C CA . LEU A 1 730 ? 10.131 3.853 -29.797 1.00 91.00 730 LEU A CA 1
ATOM 5608 C C . LEU A 1 730 ? 9.561 2.627 -30.508 1.00 91.00 730 LEU A C 1
ATOM 5610 O O . LEU A 1 730 ? 8.763 1.894 -29.929 1.00 91.00 730 LEU A O 1
ATOM 5614 N N . VAL A 1 731 ? 10.007 2.365 -31.739 1.00 86.88 731 VAL A N 1
ATOM 5615 C CA . VAL A 1 731 ? 9.543 1.187 -32.482 1.00 86.88 731 VAL A CA 1
ATOM 5616 C C . VAL A 1 731 ? 10.031 -0.092 -31.806 1.00 86.88 731 VAL A C 1
ATOM 5618 O O . VAL A 1 731 ? 11.232 -0.327 -31.663 1.00 86.88 731 VAL A O 1
ATOM 5621 N N . GLN A 1 732 ? 9.084 -0.952 -31.436 1.00 82.25 732 GLN A N 1
ATOM 5622 C CA . GLN A 1 732 ? 9.370 -2.219 -30.783 1.00 82.25 732 GLN A CA 1
ATOM 5623 C C . GLN A 1 732 ? 9.811 -3.287 -31.795 1.00 82.25 732 GLN A C 1
ATOM 5625 O O . GLN A 1 732 ? 9.142 -3.548 -32.799 1.00 82.25 732 GLN A O 1
ATOM 5630 N N . ILE A 1 733 ? 10.937 -3.947 -31.507 1.00 82.44 733 ILE A N 1
ATOM 5631 C CA . ILE A 1 733 ? 11.343 -5.156 -32.226 1.00 82.44 733 ILE A CA 1
ATOM 5632 C C . ILE A 1 733 ? 10.456 -6.330 -31.798 1.00 82.44 733 ILE A C 1
ATOM 5634 O O . ILE A 1 733 ? 10.337 -6.634 -30.612 1.00 82.44 733 ILE A O 1
ATOM 5638 N N . LEU A 1 734 ? 9.838 -7.003 -32.768 1.00 78.56 734 LEU A N 1
ATOM 5639 C CA . LEU A 1 734 ? 9.054 -8.213 -32.525 1.00 78.56 734 LEU A CA 1
ATOM 5640 C C . LEU A 1 734 ? 9.963 -9.442 -32.474 1.00 78.56 734 LEU A C 1
ATOM 5642 O O . LEU A 1 734 ? 9.849 -10.285 -31.589 1.00 78.56 734 LEU A O 1
ATOM 5646 N N . THR A 1 735 ? 10.865 -9.559 -33.451 1.00 80.94 735 THR A N 1
ATOM 5647 C CA . THR A 1 735 ? 11.776 -10.701 -33.606 1.00 80.94 735 THR A CA 1
ATOM 5648 C C . THR A 1 735 ? 12.876 -10.393 -34.637 1.00 80.94 735 THR A C 1
ATOM 5650 O O . THR A 1 735 ? 12.871 -9.347 -35.285 1.00 80.94 735 THR A O 1
ATOM 5653 N N . CYS A 1 736 ? 13.852 -11.288 -34.798 1.00 82.62 736 CYS A N 1
ATOM 5654 C CA . CYS A 1 736 ? 14.863 -11.242 -35.846 1.00 82.62 736 CYS A CA 1
ATOM 5655 C C . CYS A 1 736 ? 14.999 -12.591 -36.575 1.00 82.62 736 CYS A C 1
ATOM 5657 O O . CYS A 1 736 ? 14.651 -13.657 -36.067 1.00 82.62 736 CYS A O 1
ATOM 5659 N N . CYS A 1 737 ? 15.545 -12.547 -37.787 1.00 82.62 737 CYS A N 1
ATOM 5660 C CA . CYS A 1 737 ? 15.981 -13.711 -38.546 1.00 82.62 737 CYS A CA 1
ATOM 5661 C C . CYS A 1 737 ? 17.494 -13.624 -38.752 1.00 82.62 737 CYS A C 1
ATOM 5663 O O . CYS A 1 737 ? 18.011 -12.600 -39.195 1.00 82.62 737 CYS A O 1
ATOM 5665 N N . SER A 1 738 ? 18.202 -14.711 -38.458 1.00 82.44 738 SER A N 1
ATOM 5666 C CA . SER A 1 738 ? 19.611 -14.894 -38.806 1.00 82.44 738 SER A CA 1
ATOM 5667 C C . SER A 1 738 ? 19.781 -16.333 -39.276 1.00 82.44 738 SER A C 1
ATOM 5669 O O . SER A 1 738 ? 19.941 -17.237 -38.458 1.00 82.44 738 SER A O 1
ATOM 5671 N N . SER A 1 739 ? 19.662 -16.556 -40.583 1.00 82.69 739 SER A N 1
ATOM 5672 C CA . SER A 1 739 ? 19.668 -17.889 -41.200 1.00 82.69 739 SER A CA 1
ATOM 5673 C C . SER A 1 739 ? 20.358 -17.854 -42.571 1.00 82.69 739 SER A C 1
ATOM 5675 O O . SER A 1 739 ? 21.185 -16.977 -42.820 1.00 82.69 739 SER A O 1
ATOM 5677 N N . THR A 1 740 ? 20.064 -18.814 -43.446 1.00 81.00 740 THR A N 1
ATOM 5678 C CA . THR A 1 740 ? 20.586 -18.877 -44.817 1.00 81.00 740 THR A CA 1
ATOM 5679 C C . THR A 1 740 ? 19.437 -18.894 -45.815 1.00 81.00 740 THR A C 1
ATOM 5681 O O . THR A 1 740 ? 18.427 -19.551 -45.563 1.00 81.00 740 THR A O 1
ATOM 5684 N N . ASP A 1 741 ? 19.596 -18.195 -46.937 1.00 81.19 741 ASP A N 1
ATOM 5685 C CA . ASP A 1 741 ? 18.612 -18.182 -48.023 1.00 81.19 741 ASP A CA 1
ATOM 5686 C C . ASP A 1 741 ? 18.579 -19.519 -48.798 1.00 81.19 741 ASP A C 1
ATOM 5688 O O . ASP A 1 741 ? 19.395 -20.418 -48.571 1.00 81.19 741 ASP A O 1
ATOM 5692 N N . TYR A 1 742 ? 17.661 -19.663 -49.764 1.00 82.81 742 TYR A N 1
ATOM 5693 C CA . TYR A 1 742 ? 17.563 -20.877 -50.597 1.00 82.81 742 TYR A CA 1
ATOM 5694 C C . TYR A 1 742 ? 18.806 -21.157 -51.467 1.00 82.81 742 TYR A C 1
ATOM 5696 O O . TYR A 1 742 ? 18.913 -22.235 -52.050 1.00 82.81 742 TYR A O 1
ATOM 5704 N N . LYS A 1 743 ? 19.753 -20.213 -51.566 1.00 79.69 743 LYS A N 1
ATOM 5705 C CA . LYS A 1 743 ? 21.032 -20.361 -52.278 1.00 79.69 743 LYS A CA 1
ATOM 5706 C C . LYS A 1 743 ? 22.198 -20.667 -51.325 1.00 79.69 743 LYS A C 1
ATOM 5708 O O . LYS A 1 743 ? 23.333 -20.775 -51.788 1.00 79.69 743 LYS A O 1
ATOM 5713 N N . GLY A 1 744 ? 21.935 -20.818 -50.024 1.00 75.38 744 GLY A N 1
ATOM 5714 C CA . GLY A 1 744 ? 22.937 -21.089 -48.993 1.00 75.38 744 GLY A CA 1
ATOM 5715 C C . GLY A 1 744 ? 23.763 -19.868 -48.573 1.00 75.38 744 GLY A C 1
ATOM 5716 O O . GLY A 1 744 ? 24.822 -20.039 -47.971 1.00 75.38 744 GLY A O 1
ATOM 5717 N N . GLN A 1 745 ? 23.325 -18.647 -48.896 1.00 80.19 745 GLN A N 1
ATOM 5718 C CA . GLN A 1 745 ? 23.992 -17.404 -48.494 1.00 80.19 745 GLN A CA 1
ATOM 5719 C C . GLN A 1 745 ? 23.462 -16.913 -47.143 1.00 80.19 745 GLN A C 1
ATOM 5721 O O . GLN A 1 745 ? 22.300 -17.143 -46.815 1.00 80.19 745 GLN A O 1
ATOM 5726 N N . GLU A 1 746 ? 24.301 -16.235 -46.350 1.00 82.38 746 GLU A N 1
ATOM 5727 C CA . GLU A 1 746 ? 23.894 -15.651 -45.061 1.00 82.38 746 GLU A CA 1
ATOM 5728 C C . GLU A 1 746 ? 22.746 -14.647 -45.274 1.00 82.38 746 GLU A C 1
ATOM 5730 O O . GLU A 1 746 ? 22.803 -13.803 -46.169 1.00 82.38 746 GLU A O 1
ATOM 5735 N N . PHE A 1 747 ? 21.707 -14.730 -44.443 1.00 86.56 747 PHE A N 1
ATOM 5736 C CA . PHE A 1 747 ? 20.533 -13.865 -44.487 1.00 86.56 747 PHE A CA 1
ATOM 5737 C C . PHE A 1 747 ? 20.215 -13.331 -43.091 1.00 86.56 747 PHE A C 1
ATOM 5739 O O . PHE A 1 747 ? 20.106 -14.099 -42.130 1.00 86.56 747 PHE A O 1
ATOM 5746 N N . LYS A 1 748 ? 20.031 -12.010 -42.981 1.00 87.19 748 LYS A N 1
ATOM 5747 C CA . LYS A 1 748 ? 19.648 -11.348 -41.729 1.00 87.19 748 LYS A CA 1
ATOM 5748 C C . LYS A 1 748 ? 18.501 -10.380 -41.941 1.00 87.19 748 LYS A C 1
ATOM 5750 O O . LYS A 1 748 ? 18.539 -9.580 -42.873 1.00 87.19 748 LYS A O 1
ATOM 5755 N N . ALA A 1 749 ? 17.522 -10.425 -41.047 1.00 87.56 749 ALA A N 1
ATOM 5756 C CA . ALA A 1 749 ? 16.412 -9.487 -41.033 1.00 87.56 749 ALA A CA 1
ATOM 5757 C C . ALA A 1 749 ? 15.970 -9.153 -39.603 1.00 87.56 749 ALA A C 1
ATOM 5759 O O . ALA A 1 749 ? 16.124 -9.965 -38.691 1.00 87.56 749 ALA A O 1
ATOM 5760 N N . LEU A 1 750 ? 15.406 -7.963 -39.421 1.00 87.56 750 LEU A N 1
ATOM 5761 C CA . LEU A 1 750 ? 14.733 -7.519 -38.201 1.00 87.56 750 LEU A CA 1
ATOM 5762 C C . LEU A 1 750 ? 13.247 -7.334 -38.505 1.00 87.56 750 LEU A C 1
ATOM 5764 O O . LEU A 1 750 ? 12.896 -6.839 -39.577 1.00 87.56 750 LEU A O 1
ATOM 5768 N N . ILE A 1 751 ? 12.387 -7.771 -37.593 1.00 87.94 751 ILE A N 1
ATOM 5769 C CA . ILE A 1 751 ? 10.938 -7.746 -37.758 1.00 87.94 751 ILE A CA 1
ATOM 5770 C C . ILE A 1 751 ? 10.362 -6.791 -36.716 1.00 87.94 751 ILE A C 1
ATOM 5772 O O . ILE A 1 751 ? 10.582 -6.965 -35.516 1.00 87.94 751 ILE A O 1
ATOM 5776 N N . PHE A 1 752 ? 9.608 -5.807 -37.190 1.00 87.62 752 PHE A N 1
ATOM 5777 C CA . PHE A 1 752 ? 8.980 -4.759 -36.395 1.00 87.62 752 PHE A CA 1
ATOM 5778 C C . PHE A 1 752 ? 7.466 -4.757 -36.598 1.00 87.62 752 PHE A C 1
ATOM 5780 O O . PHE A 1 752 ? 6.950 -5.291 -37.588 1.00 87.62 752 PHE A O 1
ATOM 5787 N N . GLU A 1 753 ? 6.758 -4.110 -35.679 1.00 84.88 753 GLU A N 1
ATOM 5788 C CA . GLU A 1 753 ? 5.355 -3.760 -35.892 1.00 84.88 753 GLU A CA 1
ATOM 5789 C C . GLU A 1 753 ? 5.206 -2.859 -37.124 1.00 84.88 753 GLU A C 1
ATOM 5791 O O . GLU A 1 753 ? 6.038 -1.986 -37.387 1.00 84.88 753 GLU A O 1
ATOM 5796 N N . TYR A 1 754 ? 4.168 -3.104 -37.927 1.00 86.25 754 TYR A N 1
ATOM 5797 C CA . TYR A 1 754 ? 3.911 -2.304 -39.119 1.00 86.25 754 TYR A CA 1
ATOM 5798 C C . TYR A 1 754 ? 3.140 -1.030 -38.765 1.00 86.25 754 TYR A C 1
ATOM 5800 O O . TYR A 1 754 ? 1.968 -1.088 -38.400 1.00 86.25 754 TYR A O 1
ATOM 5808 N N . MET A 1 755 ? 3.790 0.117 -38.951 1.00 88.19 755 MET A N 1
ATOM 5809 C CA . MET A 1 755 ? 3.200 1.441 -38.750 1.00 88.19 755 MET A CA 1
ATOM 5810 C C . MET A 1 755 ? 2.392 1.851 -39.988 1.00 88.19 755 MET A C 1
ATOM 5812 O O . MET A 1 755 ? 2.965 2.156 -41.038 1.00 88.19 755 MET A O 1
ATOM 5816 N N . ARG A 1 756 ? 1.053 1.825 -39.896 1.00 82.00 756 ARG A N 1
ATOM 5817 C CA . ARG A 1 756 ? 0.165 2.013 -41.060 1.00 82.00 756 ARG A CA 1
ATOM 5818 C C . ARG A 1 756 ? 0.225 3.419 -41.652 1.00 82.00 756 ARG A C 1
ATOM 5820 O O . ARG A 1 756 ? 0.089 3.555 -42.867 1.00 82.00 756 ARG A O 1
ATOM 5827 N N . ASN A 1 757 ? 0.477 4.439 -40.829 1.00 85.12 757 ASN A N 1
ATOM 5828 C CA . ASN A 1 757 ? 0.584 5.826 -41.284 1.00 85.12 757 ASN A CA 1
ATOM 5829 C C . ASN A 1 757 ? 1.970 6.173 -41.862 1.00 85.12 757 ASN A C 1
ATOM 5831 O O . ASN A 1 757 ? 2.162 7.285 -42.353 1.00 85.12 757 ASN A O 1
ATOM 5835 N N . GLY A 1 758 ? 2.912 5.223 -41.912 1.00 86.12 758 GLY A N 1
ATOM 5836 C CA . GLY A 1 758 ? 4.207 5.403 -42.575 1.00 86.12 758 GLY A CA 1
ATOM 5837 C C . GLY A 1 758 ? 5.157 6.345 -41.828 1.00 86.12 758 GLY A C 1
ATOM 5838 O O . GLY A 1 758 ? 5.004 6.582 -40.631 1.00 86.12 758 GLY A O 1
ATOM 5839 N N . SER A 1 759 ? 6.181 6.850 -42.524 1.00 89.88 759 SER A N 1
ATOM 5840 C CA . SER A 1 759 ? 7.168 7.767 -41.939 1.00 89.88 759 SER A CA 1
ATOM 5841 C C . SER A 1 759 ? 6.725 9.224 -42.032 1.00 89.88 759 SER A C 1
ATOM 5843 O O . SER A 1 759 ? 6.062 9.626 -42.990 1.00 89.88 759 SER A O 1
ATOM 5845 N N . LEU A 1 760 ? 7.160 10.045 -41.078 1.00 91.88 760 LEU A N 1
ATOM 5846 C CA . LEU A 1 760 ? 6.933 11.490 -41.060 1.00 91.88 760 LEU A CA 1
ATOM 5847 C C . LEU A 1 760 ? 7.415 12.165 -42.354 1.00 91.88 760 LEU A C 1
ATOM 5849 O O . LEU A 1 760 ? 6.788 13.110 -42.827 1.00 91.88 760 LEU A O 1
ATOM 5853 N N . GLU A 1 761 ? 8.474 11.645 -42.980 1.00 89.88 761 GLU A N 1
ATOM 5854 C CA . GLU A 1 761 ? 8.953 12.120 -44.283 1.00 89.88 761 GLU A CA 1
ATOM 5855 C C . GLU A 1 761 ? 7.861 12.117 -45.366 1.00 89.88 761 GLU A C 1
ATOM 5857 O O . GLU A 1 761 ? 7.775 13.066 -46.141 1.00 89.88 761 GLU A O 1
ATOM 5862 N N . GLN A 1 762 ? 6.997 11.097 -45.398 1.00 86.50 762 GLN A N 1
ATOM 5863 C CA . GLN A 1 762 ? 5.911 10.992 -46.382 1.00 86.50 762 GLN A CA 1
ATOM 5864 C C . GLN A 1 762 ? 4.812 12.042 -46.161 1.00 86.50 762 GLN A C 1
ATOM 5866 O O . GLN A 1 762 ? 4.130 12.422 -47.111 1.00 86.50 762 GLN A O 1
ATOM 5871 N N . TRP A 1 763 ? 4.651 12.518 -44.923 1.00 87.38 763 TRP A N 1
ATOM 5872 C CA . TRP A 1 763 ? 3.692 13.565 -44.559 1.00 87.38 763 TRP A CA 1
ATOM 5873 C C . TRP A 1 763 ? 4.248 14.971 -44.787 1.00 87.38 763 TRP A C 1
ATOM 5875 O O . TRP A 1 763 ? 3.509 15.880 -45.161 1.00 87.38 763 TRP A O 1
ATOM 5885 N N . LEU A 1 764 ? 5.554 15.158 -44.579 1.00 87.12 764 LEU A N 1
ATOM 5886 C CA . LEU A 1 764 ? 6.221 16.433 -44.838 1.00 87.12 764 LEU A CA 1
ATOM 5887 C C . LEU A 1 764 ? 6.485 16.637 -46.335 1.00 87.12 764 LEU A C 1
ATOM 5889 O O . LEU A 1 764 ? 6.337 17.753 -46.825 1.00 87.12 764 LEU A O 1
ATOM 5893 N N . HIS A 1 765 ? 6.783 15.577 -47.089 1.00 86.50 765 HIS A N 1
ATOM 5894 C CA . HIS A 1 765 ? 7.186 15.655 -48.500 1.00 86.50 765 HIS A CA 1
ATOM 5895 C C . HIS A 1 765 ? 6.468 14.603 -49.368 1.00 86.50 765 HIS A C 1
ATOM 5897 O O . HIS A 1 765 ? 7.109 13.666 -49.856 1.00 86.50 765 HIS A O 1
ATOM 5903 N N . PRO A 1 766 ? 5.140 14.719 -49.564 1.00 75.75 766 PRO A N 1
ATOM 5904 C CA . PRO A 1 766 ? 4.372 13.760 -50.353 1.00 75.75 766 PRO A CA 1
ATOM 5905 C C . PRO A 1 766 ? 4.820 13.759 -51.824 1.00 75.75 766 PRO A C 1
ATOM 5907 O O . PRO A 1 766 ? 4.977 14.810 -52.444 1.00 75.75 766 PRO A O 1
ATOM 5910 N N . THR A 1 767 ? 5.017 12.571 -52.400 1.00 64.81 767 THR A N 1
ATOM 5911 C CA . THR A 1 767 ? 5.339 12.391 -53.826 1.00 64.81 767 THR A CA 1
ATOM 5912 C C . THR A 1 767 ? 4.054 12.333 -54.656 1.00 64.81 767 THR A C 1
ATOM 5914 O O . THR A 1 767 ? 3.074 11.710 -54.263 1.00 64.81 767 THR A O 1
ATOM 5917 N N . THR A 1 768 ? 4.045 12.986 -55.819 1.00 52.12 768 THR A N 1
ATOM 5918 C CA . THR A 1 768 ? 2.878 13.226 -56.699 1.00 52.12 768 THR A CA 1
ATOM 5919 C C . THR A 1 768 ? 2.293 11.983 -57.397 1.00 52.12 768 THR A C 1
ATOM 5921 O O . THR A 1 768 ? 1.560 12.115 -58.374 1.00 52.12 768 THR A O 1
ATOM 5924 N N . THR A 1 769 ? 2.601 10.766 -56.942 1.00 49.78 769 THR A N 1
ATOM 5925 C CA . THR A 1 769 ? 2.380 9.522 -57.702 1.00 49.78 769 THR A CA 1
ATOM 5926 C C . THR A 1 769 ? 1.314 8.563 -57.156 1.00 49.78 769 THR A C 1
ATOM 5928 O O . THR A 1 769 ? 1.098 7.528 -57.786 1.00 49.78 769 THR A O 1
ATOM 5931 N N . SER A 1 770 ? 0.595 8.862 -56.067 1.00 43.12 770 SER A N 1
ATOM 5932 C CA . SER A 1 770 ? -0.481 7.990 -55.555 1.00 43.12 770 SER A CA 1
ATOM 5933 C C . SER A 1 770 ? -1.862 8.662 -55.534 1.00 43.12 770 SER A C 1
ATOM 5935 O O . SER A 1 770 ? -2.006 9.844 -55.252 1.00 43.12 770 SER A O 1
ATOM 5937 N N . VAL A 1 771 ? -2.894 7.871 -55.847 1.00 45.56 771 VAL A N 1
ATOM 5938 C CA . VAL A 1 771 ? -4.314 8.250 -56.038 1.00 45.56 771 VAL A CA 1
ATOM 5939 C C . VAL A 1 771 ? -5.047 8.525 -54.701 1.00 45.56 771 VAL A C 1
ATOM 5941 O O . VAL A 1 771 ? -6.269 8.639 -54.659 1.00 45.56 771 VAL A O 1
ATOM 5944 N N . GLU A 1 772 ? -4.322 8.635 -53.587 1.00 51.25 772 GLU A N 1
ATOM 5945 C CA . GLU A 1 772 ? -4.891 8.864 -52.251 1.00 51.25 772 GLU A CA 1
ATOM 5946 C C . GLU A 1 772 ? -4.895 10.357 -51.885 1.00 51.25 772 GLU A C 1
ATOM 5948 O O . GLU A 1 772 ? -4.073 11.132 -52.369 1.00 51.25 772 GLU A O 1
ATOM 5953 N N . GLN A 1 773 ? -5.842 10.767 -51.031 1.00 47.19 773 GLN A N 1
ATOM 5954 C CA . GLN A 1 773 ? -6.003 12.155 -50.583 1.00 47.19 773 GLN A CA 1
ATOM 5955 C C . GLN A 1 773 ? -4.690 12.766 -50.042 1.00 47.19 773 GLN A C 1
ATOM 5957 O O . GLN A 1 773 ? -3.875 12.048 -49.455 1.00 47.19 773 GLN A O 1
ATOM 5962 N N . PRO A 1 774 ? -4.477 14.089 -50.200 1.00 55.84 774 PRO A N 1
ATOM 5963 C CA . PRO A 1 774 ? -3.251 14.749 -49.763 1.00 55.84 774 PRO A CA 1
ATOM 5964 C C . PRO A 1 774 ? -3.042 14.584 -48.251 1.00 55.84 774 PRO A C 1
ATOM 5966 O O . PRO A 1 774 ? -3.831 15.059 -47.438 1.00 55.84 774 PRO A O 1
ATOM 5969 N N . ARG A 1 775 ? -1.953 13.905 -47.877 1.00 69.44 775 ARG A N 1
ATOM 5970 C CA . ARG A 1 775 ? -1.540 13.693 -46.484 1.00 69.44 775 ARG A CA 1
ATOM 5971 C C . ARG A 1 775 ? -0.941 14.989 -45.930 1.00 69.44 775 ARG A C 1
ATOM 5973 O O . ARG A 1 775 ? 0.134 15.398 -46.358 1.00 69.44 775 ARG A O 1
ATOM 5980 N N . THR A 1 776 ? -1.627 15.646 -44.994 1.00 74.25 776 THR A N 1
ATOM 5981 C CA . THR A 1 776 ? -1.176 16.906 -44.370 1.00 74.25 776 THR A CA 1
ATOM 5982 C C . THR A 1 776 ? -1.195 16.818 -42.847 1.00 74.25 776 THR A C 1
ATOM 5984 O O . THR A 1 776 ? -2.107 16.221 -42.280 1.00 74.25 776 THR A O 1
ATOM 5987 N N . LEU A 1 777 ? -0.227 17.457 -42.182 1.00 84.75 777 LEU A N 1
ATOM 5988 C CA . LEU A 1 777 ? -0.163 17.557 -40.718 1.00 84.75 777 LEU A CA 1
ATOM 5989 C C . LEU A 1 777 ? -0.404 18.993 -40.253 1.00 84.75 777 LEU A C 1
ATOM 5991 O O . LEU A 1 777 ? 0.356 19.894 -40.623 1.00 84.75 777 LEU A O 1
ATOM 5995 N N . SER A 1 778 ? -1.401 19.164 -39.383 1.00 83.06 778 SER A N 1
ATOM 5996 C CA . SER A 1 778 ? -1.681 20.423 -38.681 1.00 83.06 778 SER A CA 1
ATOM 5997 C C . SER A 1 778 ? -0.574 20.791 -37.687 1.00 83.06 778 SER A C 1
ATOM 5999 O O . SER A 1 778 ? 0.165 19.924 -37.211 1.00 83.06 778 SER A O 1
ATOM 6001 N N . LEU A 1 779 ? -0.504 22.067 -37.291 1.00 82.12 779 LEU A N 1
ATOM 6002 C CA . LEU A 1 779 ? 0.434 22.541 -36.263 1.00 82.12 779 LEU A CA 1
ATOM 6003 C C . LEU A 1 779 ? 0.335 21.749 -34.948 1.00 82.12 779 LEU A C 1
ATOM 6005 O O . LEU A 1 779 ? 1.354 21.393 -34.360 1.00 82.12 779 LEU A O 1
ATOM 6009 N N . LYS A 1 780 ? -0.884 21.397 -34.521 1.00 81.19 780 LYS A N 1
ATOM 6010 C CA . LYS A 1 780 ? -1.122 20.586 -33.316 1.00 81.19 780 LYS A CA 1
ATOM 6011 C C . LYS A 1 780 ? -0.510 19.189 -33.422 1.00 81.19 780 LYS A C 1
ATOM 6013 O O . LYS A 1 780 ? 0.077 18.690 -32.460 1.00 81.19 780 LYS A O 1
ATOM 6018 N N . GLN A 1 781 ? -0.658 18.553 -34.583 1.00 85.25 781 GLN A N 1
ATOM 6019 C CA . GLN A 1 781 ? -0.097 17.227 -34.832 1.00 85.25 781 GLN A CA 1
ATOM 6020 C C . GLN A 1 781 ? 1.428 17.291 -34.891 1.00 85.25 781 GLN A C 1
ATOM 6022 O O . GLN A 1 781 ? 2.077 16.491 -34.227 1.00 85.25 781 GLN A O 1
ATOM 6027 N N . ARG A 1 782 ? 2.011 18.283 -35.581 1.00 90.62 782 ARG A N 1
ATOM 6028 C CA . ARG A 1 782 ? 3.474 18.453 -35.613 1.00 90.62 782 ARG A CA 1
ATOM 6029 C C . ARG A 1 782 ? 4.050 18.728 -34.221 1.00 90.62 782 ARG A C 1
ATOM 6031 O O . ARG A 1 782 ? 5.059 18.128 -33.876 1.00 90.62 782 ARG A O 1
ATOM 6038 N N . LEU A 1 783 ? 3.376 19.527 -33.385 1.00 89.12 783 LEU A N 1
ATOM 6039 C CA . LEU A 1 783 ? 3.779 19.726 -31.986 1.00 89.12 783 LEU A CA 1
ATOM 6040 C C . LEU A 1 783 ? 3.716 18.428 -31.167 1.00 89.12 783 LEU A C 1
ATOM 6042 O O . LEU A 1 783 ? 4.613 18.149 -30.378 1.00 89.12 783 LEU A O 1
ATOM 6046 N N . SER A 1 784 ? 2.667 17.627 -31.350 1.00 89.38 784 SER A N 1
ATOM 6047 C CA . SER A 1 784 ? 2.530 16.349 -30.636 1.00 89.38 784 SER A CA 1
ATOM 6048 C C . SER A 1 784 ? 3.645 15.375 -31.035 1.00 89.38 784 SER A C 1
ATOM 6050 O O . SER A 1 784 ? 4.275 14.785 -30.165 1.00 89.38 784 SER A O 1
ATOM 6052 N N . ILE A 1 785 ? 3.981 15.325 -32.327 1.00 93.25 785 ILE A N 1
ATOM 6053 C CA . ILE A 1 785 ? 5.103 14.541 -32.861 1.00 93.25 785 ILE A CA 1
ATOM 6054 C C . ILE A 1 785 ? 6.446 15.033 -32.293 1.00 93.25 785 ILE A C 1
ATOM 6056 O O . ILE A 1 785 ? 7.275 14.216 -31.902 1.00 93.25 785 ILE A O 1
ATOM 6060 N N . MET A 1 786 ? 6.666 16.351 -32.185 1.00 95.31 786 MET A N 1
ATOM 6061 C CA . MET A 1 786 ? 7.869 16.913 -31.544 1.00 95.31 786 MET A CA 1
ATOM 6062 C C . MET A 1 786 ? 8.015 16.449 -30.088 1.00 95.31 786 MET A C 1
ATOM 6064 O O . MET A 1 786 ? 9.112 16.083 -29.672 1.00 95.31 786 MET A O 1
ATOM 6068 N N . ILE A 1 787 ? 6.916 16.432 -29.326 1.00 92.75 787 ILE A N 1
ATOM 6069 C CA . ILE A 1 787 ? 6.892 15.982 -27.924 1.00 92.75 787 ILE A CA 1
ATOM 6070 C C . ILE A 1 787 ? 7.185 14.487 -27.819 1.00 92.75 787 ILE A C 1
ATOM 6072 O O . ILE A 1 787 ? 7.966 14.073 -26.966 1.00 92.75 787 ILE A O 1
ATOM 6076 N N . ASP A 1 788 ? 6.582 13.683 -28.690 1.00 94.06 788 ASP A N 1
ATOM 6077 C CA . ASP A 1 788 ? 6.794 12.238 -28.737 1.00 94.06 788 ASP A CA 1
ATOM 6078 C C . ASP A 1 788 ? 8.262 11.888 -29.044 1.00 94.06 788 ASP A C 1
ATOM 6080 O O . ASP A 1 788 ? 8.853 11.039 -28.371 1.00 94.06 788 ASP A O 1
ATOM 6084 N N . VAL A 1 789 ? 8.887 12.586 -30.002 1.00 95.56 789 VAL A N 1
ATOM 6085 C CA . VAL A 1 789 ? 10.309 12.401 -30.342 1.00 95.56 789 VAL A CA 1
ATOM 6086 C C . VAL A 1 789 ? 11.228 12.876 -29.208 1.00 95.56 789 VAL A C 1
ATOM 6088 O O . VAL A 1 789 ? 12.190 12.182 -28.881 1.00 95.56 789 VAL A O 1
ATOM 6091 N N . ALA A 1 790 ? 10.932 14.010 -28.562 1.00 94.75 790 ALA A N 1
ATOM 6092 C CA . ALA A 1 790 ? 11.699 14.485 -27.405 1.00 94.75 790 ALA A CA 1
ATOM 6093 C C . ALA A 1 790 ? 11.614 13.504 -26.219 1.00 94.75 790 ALA A C 1
ATOM 6095 O O . ALA A 1 790 ? 12.633 13.168 -25.615 1.00 94.75 790 ALA A O 1
ATOM 6096 N N . SER A 1 791 ? 10.424 12.952 -25.956 1.00 93.94 791 SER A N 1
ATOM 6097 C CA . SER A 1 791 ? 10.206 11.919 -24.933 1.00 93.94 791 SER A CA 1
ATOM 6098 C C . SER A 1 791 ? 11.003 10.644 -25.223 1.00 93.94 791 SER A C 1
ATOM 6100 O O . SER A 1 791 ? 11.553 10.040 -24.304 1.00 93.94 791 SER A O 1
ATOM 6102 N N . ALA A 1 792 ? 11.084 10.230 -26.491 1.00 93.62 792 ALA A N 1
ATOM 6103 C CA . ALA A 1 792 ? 11.893 9.088 -26.904 1.00 93.62 792 ALA A CA 1
ATOM 6104 C C . ALA A 1 792 ? 13.395 9.313 -26.661 1.00 93.62 792 ALA A C 1
ATOM 6106 O O . ALA A 1 792 ? 14.071 8.417 -26.156 1.00 93.62 792 ALA A O 1
ATOM 6107 N N . LEU A 1 793 ? 13.917 10.497 -26.993 1.00 93.94 793 LEU A N 1
ATOM 6108 C CA . LEU A 1 793 ? 15.328 10.829 -26.775 1.00 93.94 793 LEU A CA 1
ATOM 6109 C C . LEU A 1 793 ? 15.678 10.930 -25.289 1.00 93.94 793 LEU A C 1
ATOM 6111 O O . LEU A 1 793 ? 16.697 10.382 -24.885 1.00 93.94 793 LEU A O 1
ATOM 6115 N N . GLN A 1 794 ? 14.818 11.545 -24.473 1.00 92.88 794 GLN A N 1
ATOM 6116 C CA . GLN A 1 794 ? 15.019 11.634 -23.025 1.00 92.88 794 GLN A CA 1
ATOM 6117 C C . GLN A 1 794 ? 15.142 10.241 -22.392 1.00 92.88 794 GLN A C 1
ATOM 6119 O O . GLN A 1 794 ? 16.071 9.980 -21.629 1.00 92.88 794 GLN A O 1
ATOM 6124 N N . TYR A 1 795 ? 14.268 9.309 -22.783 1.00 91.81 795 TYR A N 1
ATOM 6125 C CA . TYR A 1 795 ? 14.352 7.921 -22.333 1.00 91.81 795 TYR A CA 1
ATOM 6126 C C . TYR A 1 795 ? 15.678 7.249 -22.739 1.00 91.81 795 TYR A C 1
ATOM 6128 O O . TYR A 1 795 ? 16.316 6.577 -21.926 1.00 91.81 795 TYR A O 1
ATOM 6136 N N . LEU A 1 796 ? 16.117 7.438 -23.990 1.00 89.62 796 LEU A N 1
ATOM 6137 C CA . LEU A 1 796 ? 17.366 6.860 -24.500 1.00 89.62 796 LEU A CA 1
ATOM 6138 C C . LEU A 1 796 ? 18.613 7.451 -23.825 1.00 89.62 796 LEU A C 1
ATOM 6140 O O . LEU A 1 796 ? 19.586 6.727 -23.599 1.00 89.62 796 LEU A O 1
ATOM 6144 N N . HIS A 1 797 ? 18.598 8.749 -23.520 1.00 90.81 797 HIS A N 1
ATOM 6145 C CA . HIS A 1 797 ? 19.749 9.467 -22.977 1.00 90.81 797 HIS A CA 1
ATOM 6146 C C . HIS A 1 797 ? 19.895 9.284 -21.464 1.00 90.81 797 HIS A C 1
ATOM 6148 O O . HIS A 1 797 ? 21.016 9.008 -21.024 1.00 90.81 797 HIS A O 1
ATOM 6154 N N . ASP A 1 798 ? 18.793 9.360 -20.709 1.00 83.44 798 ASP A N 1
ATOM 6155 C CA . ASP A 1 798 ? 18.825 9.521 -19.246 1.00 83.44 798 ASP A CA 1
ATOM 6156 C C . ASP A 1 798 ? 18.209 8.355 -18.455 1.00 83.44 798 ASP A C 1
ATOM 6158 O O . ASP A 1 798 ? 18.591 8.128 -17.305 1.00 83.44 798 ASP A O 1
ATOM 6162 N N . GLU A 1 799 ? 17.267 7.606 -19.040 1.00 79.44 799 GLU A N 1
ATOM 6163 C CA . GLU A 1 799 ? 16.507 6.566 -18.320 1.00 79.44 799 GLU A CA 1
ATOM 6164 C C . GLU A 1 799 ? 17.001 5.135 -18.598 1.00 79.44 799 GLU A C 1
ATOM 6166 O O . GLU A 1 799 ? 16.704 4.210 -17.838 1.00 79.44 799 GLU A O 1
ATOM 6171 N N . CYS A 1 800 ? 17.782 4.931 -19.663 1.00 76.00 800 CYS A N 1
ATOM 6172 C CA . CYS A 1 800 ? 18.386 3.639 -19.990 1.00 76.00 800 CYS A CA 1
ATOM 6173 C C . CYS A 1 800 ? 19.634 3.343 -19.131 1.00 76.00 800 CYS A C 1
ATOM 6175 O O . CYS A 1 800 ? 20.469 4.213 -18.899 1.00 76.00 800 CYS A O 1
ATOM 6177 N N . GLU A 1 801 ? 19.819 2.077 -18.724 1.00 71.31 801 GLU A N 1
ATOM 6178 C CA . GLU A 1 801 ? 20.970 1.611 -17.914 1.00 71.31 801 GLU A CA 1
ATOM 6179 C C . GLU A 1 801 ? 22.335 1.991 -18.528 1.00 71.31 801 GLU A C 1
ATOM 6181 O O . GLU A 1 801 ? 23.288 2.336 -17.824 1.00 71.31 801 GLU A O 1
ATOM 6186 N N . GLN A 1 802 ? 22.413 1.953 -19.860 1.00 78.69 802 GLN A N 1
ATOM 6187 C CA . GLN A 1 802 ? 23.481 2.550 -20.654 1.00 78.69 802 GLN A CA 1
ATOM 6188 C C . GLN A 1 802 ? 22.849 3.593 -21.567 1.00 78.69 802 GLN A C 1
ATOM 6190 O O . GLN A 1 802 ? 21.923 3.261 -22.303 1.00 78.69 802 GLN A O 1
ATOM 6195 N N . SER A 1 803 ? 23.364 4.823 -21.546 1.00 82.88 803 SER A N 1
ATOM 6196 C CA . SER A 1 803 ? 22.870 5.895 -22.414 1.00 82.88 803 SER A CA 1
ATOM 6197 C C . SER A 1 803 ? 23.066 5.507 -23.886 1.00 82.88 803 SER A C 1
ATOM 6199 O O . SER A 1 803 ? 24.174 5.135 -24.297 1.00 82.88 803 SER A O 1
ATOM 6201 N N . ILE A 1 804 ? 21.983 5.542 -24.665 1.00 88.19 804 ILE A N 1
ATOM 6202 C CA . ILE A 1 804 ? 21.945 5.167 -26.082 1.00 88.19 804 ILE A CA 1
ATOM 6203 C C . ILE A 1 804 ? 21.870 6.443 -26.919 1.00 88.19 804 ILE A C 1
ATOM 6205 O O . ILE A 1 804 ? 20.892 7.178 -26.857 1.00 88.19 804 ILE A O 1
ATOM 6209 N N . ILE A 1 805 ? 22.876 6.676 -27.759 1.00 89.44 805 ILE A N 1
ATOM 6210 C CA . ILE A 1 805 ? 22.891 7.783 -28.723 1.00 89.44 805 ILE A CA 1
ATOM 6211 C C . ILE A 1 805 ? 22.391 7.253 -30.071 1.00 89.44 805 ILE A C 1
ATOM 6213 O O . ILE A 1 805 ? 22.992 6.321 -30.620 1.00 89.44 805 ILE A O 1
ATOM 6217 N N . HIS A 1 806 ? 21.325 7.840 -30.614 1.00 91.19 806 HIS A N 1
ATOM 6218 C CA . HIS A 1 806 ? 20.642 7.387 -31.829 1.00 91.19 806 HIS A CA 1
ATOM 6219 C C . HIS A 1 806 ? 21.494 7.583 -33.096 1.00 91.19 806 HIS A C 1
ATOM 6221 O O . HIS A 1 806 ? 21.607 6.677 -33.922 1.00 91.19 806 HIS A O 1
ATOM 6227 N N . CYS A 1 807 ? 22.150 8.739 -33.230 1.00 87.31 807 CYS A N 1
ATOM 6228 C CA . CYS A 1 807 ? 23.057 9.138 -34.317 1.00 87.31 807 CYS A CA 1
ATOM 6229 C C . CYS A 1 807 ? 22.443 9.311 -35.726 1.00 87.31 807 CYS A C 1
ATOM 6231 O O . CYS A 1 807 ? 23.145 9.812 -36.606 1.00 87.31 807 CYS A O 1
ATOM 6233 N N . ASP A 1 808 ? 21.190 8.906 -35.975 1.00 87.38 808 ASP A N 1
ATOM 6234 C CA . ASP A 1 808 ? 20.516 9.073 -37.283 1.00 87.38 808 ASP A CA 1
ATOM 6235 C C . ASP A 1 808 ? 19.066 9.583 -37.189 1.00 87.38 808 ASP A C 1
ATOM 6237 O O . ASP A 1 808 ? 18.162 9.042 -37.823 1.00 87.38 808 ASP A O 1
ATOM 6241 N N . LEU A 1 809 ? 18.794 10.582 -36.348 1.00 92.94 809 LEU A N 1
ATOM 6242 C CA . LEU A 1 809 ? 17.438 11.127 -36.227 1.00 92.94 809 LEU A CA 1
ATOM 6243 C C . LEU A 1 809 ? 17.090 12.022 -37.435 1.00 92.94 809 LEU A C 1
ATOM 6245 O O . LEU A 1 809 ? 17.791 12.988 -37.720 1.00 92.94 809 LEU A O 1
ATOM 6249 N N . LYS A 1 810 ? 16.005 11.690 -38.145 1.00 91.06 810 LYS A N 1
ATOM 6250 C CA . LYS A 1 810 ? 15.490 12.395 -39.338 1.00 91.06 810 LYS A CA 1
ATOM 6251 C C . LYS A 1 810 ? 14.020 12.014 -39.588 1.00 91.06 810 LYS A C 1
ATOM 6253 O O . LYS A 1 810 ? 13.598 10.975 -39.072 1.00 91.06 810 LYS A O 1
ATOM 6258 N N . PRO A 1 811 ? 13.250 12.740 -40.425 1.00 91.75 811 PRO A N 1
ATOM 6259 C CA . PRO A 1 811 ? 11.832 12.434 -40.647 1.00 91.75 811 PRO A CA 1
ATOM 6260 C C . PRO A 1 811 ? 11.566 11.010 -41.153 1.00 91.75 811 PRO A C 1
ATOM 6262 O O . PRO A 1 811 ? 10.563 10.401 -40.796 1.00 91.75 811 PRO A O 1
ATOM 6265 N N . GLY A 1 812 ? 12.471 10.445 -41.958 1.00 88.06 812 GLY A N 1
ATOM 6266 C CA . GLY A 1 812 ? 12.340 9.076 -42.473 1.00 88.06 812 GLY A CA 1
ATOM 6267 C C . GLY A 1 812 ? 12.419 7.990 -41.391 1.00 88.06 812 GLY A C 1
ATOM 6268 O O . GLY A 1 812 ? 11.910 6.893 -41.600 1.00 88.06 812 GLY A O 1
ATOM 6269 N N . ASN A 1 813 ? 13.001 8.316 -40.232 1.00 91.81 813 ASN A N 1
ATOM 6270 C CA . ASN A 1 813 ? 13.191 7.411 -39.098 1.00 91.81 813 ASN A CA 1
ATOM 6271 C C . ASN A 1 813 ? 12.165 7.646 -37.971 1.00 91.81 813 ASN A C 1
ATOM 6273 O O . ASN A 1 813 ? 12.223 6.967 -36.948 1.00 91.81 813 ASN A O 1
ATOM 6277 N N . VAL A 1 814 ? 11.212 8.566 -38.150 1.00 94.12 814 VAL A N 1
ATOM 6278 C CA . VAL A 1 814 ? 10.076 8.782 -37.240 1.00 94.12 814 VAL A CA 1
ATOM 6279 C C . VAL A 1 814 ? 8.827 8.204 -37.899 1.00 94.12 814 VAL A C 1
ATOM 6281 O O . VAL A 1 814 ? 8.384 8.711 -38.929 1.00 94.12 814 VAL A O 1
ATOM 6284 N N . LEU A 1 815 ? 8.279 7.124 -37.346 1.00 92.88 815 LEU A N 1
ATOM 6285 C CA . LEU A 1 815 ? 7.098 6.437 -37.875 1.00 92.88 815 LEU A CA 1
ATOM 6286 C C . LEU A 1 815 ? 5.842 6.820 -37.086 1.00 92.88 815 LEU A C 1
ATOM 6288 O O . LEU A 1 815 ? 5.932 7.094 -35.893 1.00 92.88 815 LEU A O 1
ATOM 6292 N N . LEU A 1 816 ? 4.683 6.832 -37.744 1.00 90.75 816 LEU A N 1
ATOM 6293 C CA . LEU A 1 816 ? 3.397 7.174 -37.131 1.00 90.75 816 LEU A CA 1
ATOM 6294 C C . LEU A 1 816 ? 2.493 5.939 -37.055 1.00 90.75 816 LEU A C 1
ATOM 6296 O O . LEU A 1 816 ? 2.284 5.254 -38.064 1.00 90.75 816 LEU A O 1
ATOM 6300 N N . ASP A 1 817 ? 1.959 5.660 -35.868 1.00 86.00 817 ASP A N 1
ATOM 6301 C CA . ASP A 1 817 ? 0.993 4.577 -35.654 1.00 86.00 817 ASP A CA 1
ATOM 6302 C C . ASP A 1 817 ? -0.448 4.996 -35.996 1.00 86.00 817 ASP A C 1
ATOM 6304 O O . ASP A 1 817 ? -0.685 6.102 -36.489 1.00 86.00 817 ASP A O 1
ATOM 6308 N N . ASP A 1 818 ? -1.410 4.100 -35.755 1.00 82.88 818 ASP A N 1
ATOM 6309 C CA . ASP A 1 818 ? -2.833 4.290 -36.068 1.00 82.88 818 ASP A CA 1
ATOM 6310 C C . ASP A 1 818 ? -3.462 5.497 -35.335 1.00 82.88 818 ASP A C 1
ATOM 6312 O O . ASP A 1 818 ? -4.408 6.089 -35.857 1.00 82.88 818 ASP A O 1
ATOM 6316 N N . ASP A 1 819 ? -2.903 5.910 -34.191 1.00 81.25 819 ASP A N 1
ATOM 6317 C CA . ASP A 1 819 ? -3.365 7.036 -33.368 1.00 81.25 819 ASP A CA 1
ATOM 6318 C C . ASP A 1 819 ? -2.576 8.339 -33.635 1.00 81.25 819 ASP A C 1
ATOM 6320 O O . ASP A 1 819 ? -2.764 9.342 -32.941 1.00 81.25 819 ASP A O 1
ATOM 6324 N N . MET A 1 820 ? -1.717 8.359 -34.667 1.00 83.19 820 MET A N 1
ATOM 6325 C CA . MET A 1 820 ? -0.805 9.463 -35.014 1.00 83.19 820 MET A CA 1
ATOM 6326 C C . MET A 1 820 ? 0.252 9.765 -33.938 1.00 83.19 820 MET A C 1
ATOM 6328 O O . MET A 1 820 ? 0.793 10.875 -33.903 1.00 83.19 820 MET A O 1
ATOM 6332 N N . ILE A 1 821 ? 0.567 8.788 -33.085 1.00 88.56 821 ILE A N 1
ATOM 6333 C CA . ILE A 1 821 ? 1.656 8.881 -32.109 1.00 88.56 821 ILE A CA 1
ATOM 6334 C C . ILE A 1 821 ? 2.973 8.595 -32.830 1.00 88.56 821 ILE A C 1
ATOM 6336 O O . ILE A 1 821 ? 3.057 7.694 -33.671 1.00 88.56 821 ILE A O 1
ATOM 6340 N N . ALA A 1 822 ? 4.010 9.376 -32.520 1.00 92.12 822 ALA A N 1
ATOM 6341 C CA . ALA A 1 822 ? 5.309 9.212 -33.159 1.00 92.12 822 ALA A CA 1
ATOM 6342 C C . ALA A 1 822 ? 6.198 8.182 -32.449 1.00 92.12 822 ALA A C 1
ATOM 6344 O O . ALA A 1 822 ? 6.341 8.189 -31.222 1.00 92.12 822 ALA A O 1
ATOM 6345 N N . HIS A 1 823 ? 6.847 7.341 -33.257 1.00 93.75 823 HIS A N 1
ATOM 6346 C CA . HIS A 1 823 ? 7.763 6.284 -32.841 1.00 93.75 823 HIS A CA 1
ATOM 6347 C C . HIS A 1 823 ? 9.117 6.429 -33.541 1.00 93.75 823 HIS A C 1
ATOM 6349 O O . HIS A 1 823 ? 9.204 6.339 -34.767 1.00 93.75 823 HIS A O 1
ATOM 6355 N N . VAL A 1 824 ? 10.193 6.630 -32.778 1.00 93.69 824 VAL A N 1
ATOM 6356 C CA . VAL A 1 824 ? 11.559 6.715 -33.326 1.00 93.69 824 VAL A CA 1
ATOM 6357 C C . VAL A 1 824 ? 12.081 5.312 -33.665 1.00 93.69 824 VAL A C 1
ATOM 6359 O O . VAL A 1 824 ? 11.888 4.358 -32.906 1.00 93.69 824 VAL A O 1
ATOM 6362 N N . SER A 1 825 ? 12.724 5.183 -34.826 1.00 88.69 825 SER A N 1
ATOM 6363 C CA . SER A 1 825 ? 13.147 3.921 -35.440 1.00 88.69 825 SER A CA 1
ATOM 6364 C C . SER A 1 825 ? 14.543 4.014 -36.075 1.00 88.69 825 SER A C 1
ATOM 6366 O O . SER A 1 825 ? 15.094 5.097 -36.218 1.00 88.69 825 SER A O 1
ATOM 6368 N N . ASP A 1 826 ? 15.083 2.870 -36.512 1.00 83.38 826 ASP A N 1
ATOM 6369 C CA . ASP A 1 826 ? 16.387 2.723 -37.185 1.00 83.38 826 ASP A CA 1
ATOM 6370 C C . ASP A 1 826 ? 17.620 3.052 -36.318 1.00 83.38 826 ASP A C 1
ATOM 6372 O O . ASP A 1 826 ? 18.349 4.022 -36.520 1.00 83.38 826 ASP A O 1
ATOM 6376 N N . PHE A 1 827 ? 17.934 2.130 -35.403 1.00 83.38 827 PHE A N 1
ATOM 6377 C CA . PHE A 1 827 ? 19.115 2.189 -34.529 1.00 83.38 827 PHE A CA 1
ATOM 6378 C C . PHE A 1 827 ? 20.384 1.630 -35.196 1.00 83.38 827 PHE A C 1
ATOM 6380 O O . PHE A 1 827 ? 21.350 1.251 -34.526 1.00 83.38 827 PHE A O 1
ATOM 6387 N N . GLY A 1 828 ? 20.409 1.565 -36.531 1.00 72.12 828 GLY A N 1
ATOM 6388 C CA . GLY A 1 828 ? 21.460 0.915 -37.313 1.00 72.12 828 GLY A CA 1
ATOM 6389 C C . GLY A 1 828 ? 22.866 1.490 -37.118 1.00 72.12 828 GLY A C 1
ATOM 6390 O O . GLY A 1 828 ? 23.843 0.817 -37.452 1.00 72.12 828 GLY A O 1
ATOM 6391 N N . ILE A 1 829 ? 23.005 2.707 -36.586 1.00 78.19 829 ILE A N 1
ATOM 6392 C CA . ILE A 1 829 ? 24.301 3.319 -36.249 1.00 78.19 829 ILE A CA 1
ATOM 6393 C C . ILE A 1 829 ? 24.394 3.797 -34.794 1.00 78.19 829 ILE A C 1
ATOM 6395 O O . ILE A 1 829 ? 25.370 4.469 -34.449 1.00 78.19 829 ILE A O 1
ATOM 6399 N N . ALA A 1 830 ? 23.446 3.389 -33.944 1.00 82.50 830 ALA A N 1
ATOM 6400 C CA . ALA A 1 830 ? 23.377 3.787 -32.544 1.00 82.50 830 ALA A CA 1
ATOM 6401 C C . ALA A 1 830 ? 24.617 3.355 -31.735 1.00 82.50 830 ALA A C 1
ATOM 6403 O O . ALA A 1 830 ? 25.394 2.459 -32.120 1.00 82.50 830 ALA A O 1
ATOM 6404 N N . ARG A 1 831 ? 24.843 4.033 -30.606 1.00 82.31 831 ARG A N 1
ATOM 6405 C CA . ARG A 1 831 ? 26.019 3.848 -29.744 1.00 82.31 831 ARG A CA 1
ATOM 6406 C C . ARG A 1 831 ? 25.622 3.813 -28.273 1.00 82.31 831 ARG A C 1
ATOM 6408 O O . ARG A 1 831 ? 24.905 4.686 -27.812 1.00 82.31 831 ARG A O 1
ATOM 6415 N N . LEU A 1 832 ? 26.139 2.821 -27.554 1.00 78.62 832 LEU A N 1
ATOM 6416 C CA . LEU A 1 832 ? 25.966 2.653 -26.110 1.00 78.62 832 LEU A CA 1
ATOM 6417 C C . LEU A 1 832 ? 27.158 3.287 -25.381 1.00 78.62 832 LEU A C 1
ATOM 6419 O O . LEU A 1 832 ? 28.308 2.940 -25.673 1.00 78.62 832 LEU A O 1
ATOM 6423 N N . LEU A 1 833 ? 26.902 4.204 -24.449 1.00 70.88 833 LEU A N 1
ATOM 6424 C CA . LEU A 1 833 ? 27.923 4.791 -23.579 1.00 70.88 833 LEU A CA 1
ATOM 6425 C C . LEU A 1 833 ? 28.105 3.922 -22.324 1.00 70.88 833 LEU A C 1
ATOM 6427 O O . LEU A 1 833 ? 27.182 3.749 -21.533 1.00 70.88 833 LEU A O 1
ATOM 6431 N N . SER A 1 834 ? 29.309 3.381 -22.111 1.00 53.25 834 SER A N 1
ATOM 6432 C CA . SER A 1 834 ? 29.621 2.568 -20.929 1.00 53.25 834 SER A CA 1
ATOM 6433 C C . SER A 1 834 ? 29.899 3.434 -19.693 1.00 53.25 834 SER A C 1
ATOM 6435 O O . SER A 1 834 ? 30.876 4.186 -19.656 1.00 53.25 834 SER A O 1
ATOM 6437 N N . THR A 1 835 ? 29.096 3.267 -18.645 1.00 42.72 835 THR A N 1
ATOM 6438 C CA . THR A 1 835 ? 29.212 3.895 -17.319 1.00 42.72 835 THR A CA 1
ATOM 6439 C C . THR A 1 835 ? 30.353 3.277 -16.497 1.00 42.72 835 THR A C 1
ATOM 6441 O O . THR A 1 835 ? 30.145 2.608 -15.492 1.00 42.72 835 THR A O 1
ATOM 6444 N N . THR A 1 836 ? 31.609 3.499 -16.889 1.00 34.41 836 THR A N 1
ATOM 6445 C CA . THR A 1 836 ? 32.756 3.266 -15.991 1.00 34.41 836 THR A CA 1
ATOM 6446 C C . THR A 1 836 ? 33.375 4.610 -15.622 1.00 34.41 836 THR A C 1
ATOM 6448 O O . THR A 1 836 ? 34.252 5.131 -16.309 1.00 34.41 836 THR A O 1
ATOM 6451 N N . LYS A 1 837 ? 32.901 5.204 -14.518 1.00 39.75 837 LYS A N 1
ATOM 6452 C CA . LYS A 1 837 ? 33.588 6.326 -13.864 1.00 39.75 837 LYS A CA 1
ATOM 6453 C C . LYS A 1 837 ? 34.946 5.822 -13.365 1.00 39.75 837 LYS A C 1
ATOM 6455 O O . LYS A 1 837 ? 35.015 5.128 -12.359 1.00 39.75 837 LYS A O 1
ATOM 6460 N N . GLY A 1 838 ? 36.012 6.183 -14.080 1.00 36.69 838 GLY A N 1
ATOM 6461 C CA . GLY A 1 838 ? 37.398 5.960 -13.664 1.00 36.69 838 GLY A CA 1
ATOM 6462 C C . GLY A 1 838 ? 38.128 4.870 -14.448 1.00 36.69 838 GLY A C 1
ATOM 6463 O O . GLY A 1 838 ? 38.310 3.772 -13.948 1.00 36.69 838 GLY A O 1
ATOM 6464 N N . ILE A 1 839 ? 38.541 5.195 -15.675 1.00 30.48 839 ILE A N 1
ATOM 6465 C CA . ILE A 1 839 ? 39.801 4.848 -16.367 1.00 30.48 839 ILE A CA 1
ATOM 6466 C C . ILE A 1 839 ? 39.587 5.309 -17.812 1.00 30.48 839 ILE A C 1
ATOM 6468 O O . ILE A 1 839 ? 38.716 4.814 -18.523 1.00 30.48 839 ILE A O 1
ATOM 6472 N N . THR A 1 840 ? 40.378 6.283 -18.254 1.00 38.28 840 THR A N 1
ATOM 6473 C CA . THR A 1 840 ? 40.454 6.735 -19.645 1.00 38.28 840 THR A CA 1
ATOM 6474 C C . THR A 1 840 ? 40.986 5.608 -20.530 1.00 38.28 840 THR A C 1
ATOM 6476 O O . THR A 1 840 ? 42.170 5.554 -20.861 1.00 38.28 840 THR A O 1
ATOM 6479 N N . SER A 1 841 ? 40.117 4.690 -20.954 1.00 29.42 841 SER A N 1
ATOM 6480 C CA . SER A 1 841 ? 40.433 3.808 -22.072 1.00 29.42 841 SER A CA 1
ATOM 6481 C C . SER A 1 841 ? 40.063 4.525 -23.368 1.00 29.42 841 SER A C 1
ATOM 6483 O O . SER A 1 841 ? 38.922 4.506 -23.816 1.00 29.42 841 SER A O 1
ATOM 6485 N N . LYS A 1 842 ? 41.058 5.196 -23.960 1.00 38.84 842 LYS A N 1
ATOM 6486 C CA . LYS A 1 842 ? 41.042 5.577 -25.375 1.00 38.84 842 LYS A CA 1
ATOM 6487 C C . LYS A 1 842 ? 40.923 4.290 -26.198 1.00 38.84 842 LYS A C 1
ATOM 6489 O O . LYS A 1 842 ? 41.938 3.665 -26.500 1.00 38.84 842 LYS A O 1
ATOM 6494 N N . GLN A 1 843 ? 39.710 3.875 -26.549 1.00 34.19 843 GLN A N 1
ATOM 6495 C CA . GLN A 1 843 ? 39.502 2.980 -27.684 1.00 34.19 843 GLN A CA 1
ATOM 6496 C C . GLN A 1 843 ? 39.109 3.817 -28.894 1.00 34.19 843 GLN A C 1
ATOM 6498 O O . GLN A 1 843 ? 37.947 4.058 -29.200 1.00 34.19 843 GLN A O 1
ATOM 6503 N N . SER A 1 844 ? 40.149 4.253 -29.593 1.00 38.16 844 SER A N 1
ATOM 6504 C CA . SER A 1 844 ? 40.091 4.772 -30.947 1.00 38.16 844 SER A CA 1
ATOM 6505 C C . SER A 1 844 ? 39.415 3.762 -31.881 1.00 38.16 844 SER A C 1
ATOM 6507 O O . SER A 1 844 ? 40.002 2.747 -32.251 1.00 38.16 844 SER A O 1
ATOM 6509 N N . SER A 1 845 ? 38.203 4.078 -32.341 1.00 34.56 845 SER A N 1
ATOM 6510 C CA . SER A 1 845 ? 37.728 3.611 -33.647 1.00 34.56 845 SER A CA 1
ATOM 6511 C C . SER A 1 845 ? 37.795 4.776 -34.631 1.00 34.56 845 SER A C 1
ATOM 6513 O O . SER A 1 845 ? 36.829 5.479 -34.914 1.00 34.56 845 SER A O 1
ATOM 6515 N N . SER A 1 846 ? 39.008 4.991 -35.136 1.00 38.31 846 SER A N 1
ATOM 6516 C CA . SER A 1 846 ? 39.288 5.827 -36.295 1.00 38.31 846 SER A CA 1
ATOM 6517 C C . SER A 1 846 ? 38.672 5.189 -37.541 1.00 38.31 846 SER A C 1
ATOM 6519 O O . SER A 1 846 ? 39.291 4.362 -38.210 1.00 38.31 846 SER A O 1
ATOM 6521 N N . THR A 1 847 ? 37.448 5.586 -37.865 1.00 41.28 847 THR A N 1
ATOM 6522 C CA . THR A 1 847 ? 36.972 5.603 -39.249 1.00 41.28 847 THR A CA 1
ATOM 6523 C C . THR A 1 847 ? 36.472 7.008 -39.541 1.00 41.28 847 THR A C 1
ATOM 6525 O O . THR A 1 847 ? 35.456 7.413 -38.983 1.00 41.28 847 THR A O 1
ATOM 6528 N N . LEU A 1 848 ? 37.208 7.717 -40.403 1.00 41.88 848 LEU A N 1
ATOM 6529 C CA . LEU A 1 848 ? 36.901 9.004 -41.051 1.00 41.88 848 LEU A CA 1
ATOM 6530 C C . LEU A 1 848 ? 35.661 8.904 -41.973 1.00 41.88 848 LEU A C 1
ATOM 6532 O O . LEU A 1 848 ? 35.679 9.331 -43.121 1.00 41.88 848 LEU A O 1
ATOM 6536 N N . ALA A 1 849 ? 34.597 8.255 -41.508 1.00 48.00 849 ALA A N 1
ATOM 6537 C CA . ALA A 1 849 ? 33.313 8.215 -42.188 1.00 48.00 849 ALA A CA 1
ATOM 6538 C C . ALA A 1 849 ? 32.382 9.169 -41.442 1.00 48.00 849 ALA A C 1
ATOM 6540 O O . ALA A 1 849 ? 32.207 9.011 -40.233 1.00 48.00 849 ALA A O 1
ATOM 6541 N N . ILE A 1 850 ? 31.828 10.150 -42.158 1.00 54.44 850 ILE A N 1
ATOM 6542 C CA . ILE A 1 850 ? 30.795 11.064 -41.654 1.00 54.44 850 ILE A CA 1
ATOM 6543 C C . ILE A 1 850 ? 29.696 10.209 -41.002 1.00 54.44 850 ILE A C 1
ATOM 6545 O O . ILE A 1 850 ? 29.176 9.284 -41.630 1.00 54.44 850 ILE A O 1
ATOM 6549 N N . LYS A 1 851 ? 29.415 10.452 -39.719 1.00 63.47 851 LYS A N 1
ATOM 6550 C CA . LYS A 1 851 ? 28.412 9.712 -38.941 1.00 63.47 851 LYS A CA 1
ATOM 6551 C C . LYS A 1 851 ? 27.110 10.513 -38.953 1.00 63.47 851 LYS A C 1
ATOM 6553 O O . LYS A 1 851 ? 27.133 11.675 -38.571 1.00 63.47 851 LYS A O 1
ATOM 6558 N N . GLY A 1 852 ? 26.016 9.887 -39.383 1.00 68.81 852 GLY A N 1
ATOM 6559 C CA . GLY A 1 852 ? 24.695 10.514 -39.520 1.00 68.81 852 GLY A CA 1
ATOM 6560 C C . GLY A 1 852 ? 24.333 10.870 -40.966 1.00 68.81 852 GLY A C 1
ATOM 6561 O O . GLY A 1 852 ? 25.164 10.795 -41.876 1.00 68.81 852 GLY A O 1
ATOM 6562 N N . THR A 1 853 ? 23.068 11.219 -41.188 1.00 80.81 853 THR A N 1
ATOM 6563 C CA . THR A 1 853 ? 22.544 11.598 -42.509 1.00 80.81 853 THR A CA 1
ATOM 6564 C C . THR A 1 853 ? 22.932 13.032 -42.880 1.00 80.81 853 THR A C 1
ATOM 6566 O O . THR A 1 853 ? 22.869 13.940 -42.053 1.00 80.81 853 THR A O 1
ATOM 6569 N N . VAL A 1 854 ? 23.318 13.247 -44.143 1.00 79.94 854 VAL A N 1
ATOM 6570 C CA . VAL A 1 854 ? 23.664 14.574 -44.686 1.00 79.94 854 VAL A CA 1
ATOM 6571 C C . VAL A 1 854 ? 22.519 15.561 -44.433 1.00 79.94 854 VAL A C 1
ATOM 6573 O O . VAL A 1 854 ? 21.367 15.254 -44.728 1.00 79.94 854 VAL A O 1
ATOM 6576 N N . GLY A 1 855 ? 22.841 16.722 -43.858 1.00 81.56 855 GLY A N 1
ATOM 6577 C CA . GLY A 1 855 ? 21.876 17.761 -43.477 1.00 81.56 855 GLY A CA 1
ATOM 6578 C C . GLY A 1 855 ? 21.376 17.683 -42.028 1.00 81.56 855 GLY A C 1
ATOM 6579 O O . GLY A 1 855 ? 21.022 18.716 -41.476 1.00 81.56 855 GLY A O 1
ATOM 6580 N N . TYR A 1 856 ? 21.413 16.504 -41.394 1.00 88.19 856 TYR A N 1
ATOM 6581 C CA . TYR A 1 856 ? 20.992 16.293 -39.994 1.00 88.19 856 TYR A CA 1
ATOM 6582 C C . TYR A 1 856 ? 22.171 15.984 -39.070 1.00 88.19 856 TYR A C 1
ATOM 6584 O O . TYR A 1 856 ? 22.095 16.204 -37.867 1.00 88.19 856 TYR A O 1
ATOM 6592 N N . ALA A 1 857 ? 23.271 15.470 -39.627 1.00 85.25 857 ALA A N 1
ATOM 6593 C CA . ALA A 1 857 ? 24.482 15.181 -38.878 1.00 85.25 857 ALA A CA 1
ATOM 6594 C C . ALA A 1 857 ? 25.123 16.477 -38.346 1.00 85.25 857 ALA A C 1
ATOM 6596 O O . ALA A 1 857 ? 25.303 17.426 -39.117 1.00 85.25 857 ALA A O 1
ATOM 6597 N N . PRO A 1 858 ? 25.526 16.512 -37.067 1.00 87.06 858 PRO A N 1
ATOM 6598 C CA . PRO A 1 858 ? 26.133 17.694 -36.482 1.00 87.06 858 PRO A CA 1
ATOM 6599 C C . PRO A 1 858 ? 27.538 17.956 -37.055 1.00 87.06 858 PRO A C 1
ATOM 6601 O O . PRO A 1 858 ? 28.276 17.009 -37.366 1.00 87.06 858 PRO A O 1
ATOM 6604 N N . PRO A 1 859 ? 27.947 19.232 -37.190 1.00 83.38 859 PRO A N 1
ATOM 6605 C CA . PRO A 1 859 ? 29.183 19.611 -37.877 1.00 83.38 859 PRO A CA 1
ATOM 6606 C C . PRO A 1 859 ? 30.438 19.014 -37.225 1.00 83.38 859 PRO A C 1
ATOM 6608 O O . PRO A 1 859 ? 31.384 18.636 -37.923 1.00 83.38 859 PRO A O 1
ATOM 6611 N N . GLU A 1 860 ? 30.446 18.833 -35.901 1.00 83.25 860 GLU A N 1
ATOM 6612 C CA . GLU A 1 860 ? 31.578 18.255 -35.177 1.00 83.25 860 GLU A CA 1
ATOM 6613 C C . GLU A 1 860 ? 31.869 16.789 -35.558 1.00 83.25 860 GLU A C 1
ATOM 6615 O O . GLU A 1 860 ? 33.010 16.328 -35.454 1.00 83.25 860 GLU A O 1
ATOM 6620 N N . TYR A 1 861 ? 30.880 16.049 -36.074 1.00 80.69 861 TYR A N 1
ATOM 6621 C CA . TYR A 1 861 ? 31.094 14.675 -36.545 1.00 80.69 861 TYR A CA 1
ATOM 6622 C C . TYR A 1 861 ? 31.865 14.637 -37.870 1.00 80.69 861 TYR A C 1
ATOM 6624 O O . TYR A 1 861 ? 32.579 13.666 -38.131 1.00 80.69 861 TYR A O 1
ATOM 6632 N N . GLY A 1 862 ? 31.791 15.705 -38.673 1.00 67.56 862 GLY A N 1
ATOM 6633 C CA . GLY A 1 862 ? 32.570 15.871 -39.904 1.00 67.56 862 GLY A CA 1
ATOM 6634 C C . GLY A 1 862 ? 34.064 16.116 -39.659 1.00 67.56 862 GLY A C 1
ATOM 6635 O O . GLY A 1 862 ? 34.888 15.738 -40.491 1.00 67.56 862 GLY A O 1
ATOM 6636 N N . VAL A 1 863 ? 34.429 16.670 -38.495 1.00 70.50 863 VAL A N 1
ATOM 6637 C CA . VAL A 1 863 ? 35.827 16.928 -38.080 1.00 70.50 863 VAL A CA 1
ATOM 6638 C C . VAL A 1 863 ? 36.399 15.854 -37.142 1.00 70.50 863 VAL A C 1
ATOM 6640 O O . VAL A 1 863 ? 37.520 15.983 -36.652 1.00 70.50 863 VAL A O 1
ATOM 6643 N N . GLY A 1 864 ? 35.662 14.759 -36.926 1.00 65.69 864 GLY A N 1
ATOM 6644 C CA . GLY A 1 864 ? 36.139 13.580 -36.199 1.00 65.69 864 GLY A CA 1
ATOM 6645 C C . GLY A 1 864 ? 35.883 13.576 -34.689 1.00 65.69 864 GLY A C 1
ATOM 6646 O O . GLY A 1 864 ? 36.541 12.806 -33.986 1.00 65.69 864 GLY A O 1
ATOM 6647 N N . ALA A 1 865 ? 34.947 14.388 -34.184 1.00 72.00 865 ALA A N 1
ATOM 6648 C CA . ALA A 1 865 ? 34.531 14.336 -32.783 1.00 72.00 865 ALA A CA 1
ATOM 6649 C C . ALA A 1 865 ? 33.843 13.001 -32.420 1.00 72.00 865 ALA A C 1
ATOM 6651 O O . ALA A 1 865 ? 33.323 12.273 -33.276 1.00 72.00 865 ALA A O 1
ATOM 6652 N N . GLU A 1 866 ? 33.860 12.660 -31.130 1.00 77.75 866 GLU A N 1
ATOM 6653 C CA . GLU A 1 866 ? 33.137 11.497 -30.609 1.00 77.75 866 GLU A CA 1
ATOM 6654 C C . GLU A 1 866 ? 31.624 11.750 -30.591 1.00 77.75 866 GLU A C 1
ATOM 6656 O O . GLU A 1 866 ? 31.172 12.891 -30.491 1.00 77.75 866 GLU A O 1
ATOM 6661 N N . VAL A 1 867 ? 30.841 10.673 -30.706 1.00 82.56 867 VAL A N 1
ATOM 6662 C CA . VAL A 1 867 ? 29.380 10.774 -30.625 1.00 82.56 867 VAL A CA 1
ATOM 6663 C C . VAL A 1 867 ? 28.952 11.136 -29.205 1.00 82.56 867 VAL A C 1
ATOM 6665 O O . VAL A 1 867 ? 29.588 10.724 -28.236 1.00 82.56 867 VAL A O 1
ATOM 6668 N N . SER A 1 868 ? 27.870 11.892 -29.079 1.00 88.56 868 SER A N 1
ATOM 6669 C CA . SER A 1 868 ? 27.362 12.406 -27.808 1.00 88.56 868 SER A CA 1
ATOM 6670 C C . SER A 1 868 ? 25.852 12.606 -27.889 1.00 88.56 868 SER A C 1
ATOM 6672 O O . SER A 1 868 ? 25.306 12.733 -28.986 1.00 88.56 868 SER A O 1
ATOM 6674 N N . THR A 1 869 ? 25.190 12.691 -26.735 1.00 90.38 869 THR A N 1
ATOM 6675 C CA . THR A 1 869 ? 23.763 13.043 -26.631 1.00 90.38 869 THR A CA 1
ATOM 6676 C C . THR A 1 869 ? 23.461 14.385 -27.310 1.00 90.38 869 THR A C 1
ATOM 6678 O O . THR A 1 869 ? 22.475 14.514 -28.029 1.00 90.38 869 THR A O 1
ATOM 6681 N N . TYR A 1 870 ? 24.387 15.349 -27.228 1.00 90.62 870 TYR A N 1
ATOM 6682 C CA . TYR A 1 870 ? 24.296 16.636 -27.928 1.00 90.62 870 TYR A CA 1
ATOM 6683 C C . TYR A 1 870 ? 24.219 16.521 -29.459 1.00 90.62 870 TYR A C 1
ATOM 6685 O O . TYR A 1 870 ? 23.717 17.436 -30.112 1.00 90.62 870 TYR A O 1
ATOM 6693 N N . GLY A 1 871 ? 24.714 15.436 -30.062 1.00 89.38 871 GLY A N 1
ATOM 6694 C CA . GLY A 1 871 ? 24.573 15.216 -31.505 1.00 89.38 871 GLY A CA 1
ATOM 6695 C C . GLY A 1 871 ? 23.157 14.818 -31.925 1.00 89.38 871 GLY A C 1
ATOM 6696 O O . GLY A 1 871 ? 22.687 15.247 -32.981 1.00 89.38 871 GLY A O 1
ATOM 6697 N N . ASP A 1 872 ? 22.447 14.070 -31.077 1.00 93.19 872 ASP A N 1
ATOM 6698 C CA . ASP A 1 872 ? 21.020 13.791 -31.276 1.00 93.19 872 ASP A CA 1
ATOM 6699 C C . ASP A 1 872 ? 20.191 15.070 -31.089 1.00 93.19 872 ASP A C 1
ATOM 6701 O O . ASP A 1 872 ? 19.255 15.296 -31.852 1.00 93.19 872 ASP A O 1
ATOM 6705 N N . MET A 1 873 ? 20.585 15.954 -30.160 1.00 95.38 873 MET A N 1
ATOM 6706 C CA . MET A 1 873 ? 19.935 17.262 -29.980 1.00 95.38 873 MET A CA 1
ATOM 6707 C C . MET A 1 873 ? 20.057 18.152 -31.218 1.00 95.38 873 MET A C 1
ATOM 6709 O O . MET A 1 873 ? 19.072 18.751 -31.639 1.00 95.38 873 MET A O 1
ATOM 6713 N N . PHE A 1 874 ? 21.221 18.174 -31.873 1.00 93.88 874 PHE A N 1
ATOM 6714 C CA . PHE A 1 874 ? 21.370 18.879 -33.151 1.00 93.88 874 PHE A CA 1
ATOM 6715 C C . PHE A 1 874 ? 20.419 18.327 -34.216 1.00 93.88 874 PHE A C 1
ATOM 6717 O O . PHE A 1 874 ? 19.713 19.084 -34.880 1.00 93.88 874 PHE A O 1
ATOM 6724 N N . SER A 1 875 ? 20.347 16.999 -34.328 1.00 94.06 875 SER A N 1
ATOM 6725 C CA . SER A 1 875 ? 19.461 16.321 -35.279 1.00 94.06 875 SER A CA 1
ATOM 6726 C C . SER A 1 875 ? 17.978 16.608 -34.985 1.00 94.06 875 SER A C 1
ATOM 6728 O O . SER A 1 875 ? 17.198 16.819 -35.914 1.00 94.06 875 SER A O 1
ATOM 6730 N N . LEU A 1 876 ? 17.591 16.679 -33.702 1.00 96.00 876 LEU A N 1
ATOM 6731 C CA . LEU A 1 876 ? 16.252 17.080 -33.255 1.00 96.00 876 LEU A CA 1
ATOM 6732 C C . LEU A 1 876 ? 15.937 18.523 -33.663 1.00 96.00 876 LEU A C 1
ATOM 6734 O O . LEU A 1 876 ? 14.849 18.785 -34.171 1.00 96.00 876 LEU A O 1
ATOM 6738 N N . GLY A 1 877 ? 16.893 19.440 -33.496 1.00 95.56 877 GLY A N 1
ATOM 6739 C CA . GLY A 1 877 ? 16.752 20.832 -33.920 1.00 95.56 877 GLY A CA 1
ATOM 6740 C C . GLY A 1 877 ? 16.475 20.956 -35.416 1.00 95.56 877 GLY A C 1
ATOM 6741 O O . GLY A 1 877 ? 15.489 21.577 -35.809 1.00 95.56 877 GLY A O 1
ATOM 6742 N N . ILE A 1 878 ? 17.269 20.283 -36.255 1.00 95.44 878 ILE A N 1
ATOM 6743 C CA . ILE A 1 878 ? 17.055 20.250 -37.711 1.00 95.44 878 ILE A CA 1
ATOM 6744 C C . ILE A 1 878 ? 15.682 19.661 -38.067 1.00 95.44 878 ILE A C 1
ATOM 6746 O O . ILE A 1 878 ? 14.950 20.247 -38.865 1.00 95.44 878 ILE A O 1
ATOM 6750 N N . LEU A 1 879 ? 15.304 18.540 -37.442 1.00 95.69 879 LEU A N 1
ATOM 6751 C CA . LEU A 1 879 ? 14.007 17.887 -37.634 1.00 95.69 879 LEU A CA 1
ATOM 6752 C C . LEU A 1 879 ? 12.833 18.819 -37.275 1.00 95.69 879 LEU A C 1
ATOM 6754 O O . LEU A 1 879 ? 11.837 18.871 -37.997 1.00 95.69 879 LEU A O 1
ATOM 6758 N N . MET A 1 880 ? 12.948 19.586 -36.187 1.00 95.69 880 MET A N 1
ATOM 6759 C CA . MET A 1 880 ? 11.947 20.583 -35.798 1.00 95.69 880 MET A CA 1
ATOM 6760 C C . MET A 1 880 ? 11.841 21.720 -36.816 1.00 95.69 880 MET A C 1
ATOM 6762 O O . MET A 1 880 ? 10.731 22.091 -37.199 1.00 95.69 880 MET A O 1
ATOM 6766 N N . LEU A 1 881 ? 12.971 22.253 -37.287 1.00 94.88 881 LEU A N 1
ATOM 6767 C CA . LEU A 1 881 ? 12.983 23.325 -38.285 1.00 94.88 881 LEU A CA 1
ATOM 6768 C C . LEU A 1 881 ? 12.396 22.866 -39.624 1.00 94.88 881 LEU A C 1
ATOM 6770 O O . LEU A 1 881 ? 11.641 23.609 -40.252 1.00 94.88 881 LEU A O 1
ATOM 6774 N N . GLU A 1 882 ? 12.658 21.632 -40.043 1.00 94.25 882 GLU A N 1
ATOM 6775 C CA . GLU A 1 882 ? 12.025 21.039 -41.222 1.00 94.25 882 GLU A CA 1
ATOM 6776 C C . GLU A 1 882 ? 10.518 20.825 -41.023 1.00 94.25 882 GLU A C 1
ATOM 6778 O O . GLU A 1 882 ? 9.731 21.151 -41.911 1.00 94.25 882 GLU A O 1
ATOM 6783 N N . MET A 1 883 ? 10.078 20.357 -39.849 1.00 93.50 883 MET A N 1
ATOM 6784 C CA . MET A 1 883 ? 8.650 20.259 -39.527 1.00 93.50 883 MET A CA 1
ATOM 6785 C C . MET A 1 883 ? 7.948 21.619 -39.506 1.00 93.50 883 MET A C 1
ATOM 6787 O O . MET A 1 883 ? 6.738 21.655 -39.696 1.00 93.50 883 MET A O 1
ATOM 6791 N N . LEU A 1 884 ? 8.644 22.729 -39.275 1.00 93.06 884 LEU A N 1
ATOM 6792 C CA . LEU A 1 884 ? 8.028 24.059 -39.275 1.00 93.06 884 LEU A CA 1
ATOM 6793 C C . LEU A 1 884 ? 8.077 24.727 -40.653 1.00 93.06 884 LEU A C 1
ATOM 6795 O O . LEU A 1 884 ? 7.121 25.385 -41.049 1.00 93.06 884 LEU A O 1
ATOM 6799 N N . THR A 1 885 ? 9.165 24.548 -41.398 1.00 91.50 885 THR A N 1
ATOM 6800 C CA . THR A 1 885 ? 9.364 25.191 -42.709 1.00 91.50 885 THR A CA 1
ATOM 6801 C C . THR A 1 885 ? 8.848 24.361 -43.880 1.00 91.50 885 THR A C 1
ATOM 6803 O O . THR A 1 885 ? 8.591 24.896 -44.955 1.00 91.50 885 THR A O 1
ATOM 6806 N N . GLY A 1 886 ? 8.709 23.045 -43.697 1.00 88.69 886 GLY A N 1
ATOM 6807 C CA . GLY A 1 886 ? 8.380 22.112 -44.772 1.00 88.69 886 GLY A CA 1
ATOM 6808 C C . GLY A 1 886 ? 9.495 21.972 -45.811 1.00 88.69 886 GLY A C 1
ATOM 6809 O O . GLY A 1 886 ? 9.229 21.481 -46.904 1.00 88.69 886 GLY A O 1
ATOM 6810 N N . ARG A 1 887 ? 10.724 22.415 -45.504 1.00 88.50 887 ARG A N 1
ATOM 6811 C CA . ARG A 1 887 ? 11.878 22.401 -46.415 1.00 88.50 887 ARG A CA 1
ATOM 6812 C C . ARG A 1 887 ? 12.913 21.385 -45.966 1.00 88.50 887 ARG A C 1
ATOM 6814 O O . ARG A 1 887 ? 13.235 21.303 -44.784 1.00 88.50 887 ARG A O 1
ATOM 6821 N N . ARG A 1 888 ? 13.470 20.642 -46.923 1.00 88.88 888 ARG A N 1
ATOM 6822 C CA . ARG A 1 888 ? 14.522 19.658 -46.642 1.00 88.88 888 ARG A CA 1
ATOM 6823 C C . ARG A 1 888 ? 15.830 20.385 -46.322 1.00 88.88 888 ARG A C 1
ATOM 6825 O O . ARG A 1 888 ? 16.177 21.308 -47.045 1.00 88.88 888 ARG A O 1
ATOM 6832 N N . PRO A 1 889 ? 16.642 19.935 -45.355 1.00 87.25 889 PRO A N 1
ATOM 6833 C CA . PRO A 1 889 ? 17.986 20.489 -45.141 1.00 87.25 889 PRO A CA 1
ATOM 6834 C C . PRO A 1 889 ? 18.917 20.364 -46.362 1.00 87.25 889 PRO A C 1
ATOM 6836 O O . PRO A 1 889 ? 19.954 21.014 -46.416 1.00 87.25 889 PRO A O 1
ATOM 6839 N N . THR A 1 890 ? 18.554 19.513 -47.327 1.00 84.69 890 THR A N 1
ATOM 6840 C CA . THR A 1 890 ? 19.259 19.264 -48.593 1.00 84.69 890 THR A CA 1
ATOM 6841 C C . THR A 1 890 ? 18.541 19.865 -49.809 1.00 84.69 890 THR A C 1
ATOM 6843 O O . THR A 1 890 ? 18.746 19.389 -50.922 1.00 84.69 890 THR A O 1
ATOM 6846 N N . ASP A 1 891 ? 17.619 20.805 -49.600 1.00 82.94 891 ASP A N 1
ATOM 6847 C CA . ASP A 1 891 ? 16.923 21.509 -50.681 1.00 82.94 891 ASP A CA 1
ATOM 6848 C C . ASP A 1 891 ? 17.935 22.285 -51.547 1.00 82.94 891 ASP A C 1
ATOM 6850 O O . ASP A 1 891 ? 18.907 22.835 -51.024 1.00 82.94 891 ASP A O 1
ATOM 6854 N N . GLU A 1 892 ? 17.716 22.327 -52.865 1.00 79.31 892 GLU A N 1
ATOM 6855 C CA . GLU A 1 892 ? 18.635 22.953 -53.834 1.00 79.31 892 GLU A CA 1
ATOM 6856 C C . GLU A 1 892 ? 18.830 24.450 -53.553 1.00 79.31 892 GLU A C 1
ATOM 6858 O O . GLU A 1 892 ? 19.826 25.037 -53.951 1.00 79.31 892 GLU A O 1
ATOM 6863 N N . MET A 1 893 ? 17.915 25.079 -52.809 1.00 81.19 893 MET A N 1
ATOM 6864 C CA . MET A 1 893 ? 18.051 26.481 -52.409 1.00 81.19 893 MET A CA 1
ATOM 6865 C C . MET A 1 893 ? 19.189 26.761 -51.407 1.00 81.19 893 MET A C 1
ATOM 6867 O O . MET A 1 893 ? 19.506 27.927 -51.175 1.00 81.19 893 MET A O 1
ATOM 6871 N N . PHE A 1 894 ? 19.784 25.736 -50.788 1.00 81.69 894 PHE A N 1
ATOM 6872 C CA . PHE A 1 894 ? 20.854 25.868 -49.790 1.00 81.69 894 PHE A CA 1
ATOM 6873 C C . PHE A 1 894 ? 22.259 25.689 -50.401 1.00 81.69 894 PHE A C 1
ATOM 6875 O O . PHE A 1 894 ? 23.055 24.863 -49.953 1.00 81.69 894 PHE A O 1
ATOM 6882 N N . GLU A 1 895 ? 22.571 26.477 -51.433 1.00 70.88 895 GLU A N 1
ATOM 6883 C CA . GLU A 1 895 ? 23.907 26.571 -52.047 1.00 70.88 895 GLU A CA 1
ATOM 6884 C C . GLU A 1 895 ? 24.813 27.601 -51.317 1.00 70.88 895 GLU A C 1
ATOM 6886 O O . GLU A 1 895 ? 24.373 28.332 -50.428 1.00 70.88 895 GLU A O 1
ATOM 6891 N N . ASP A 1 896 ? 26.115 27.634 -51.638 1.00 66.75 896 ASP A N 1
ATOM 6892 C CA . ASP A 1 896 ? 27.100 28.614 -51.125 1.00 66.75 896 ASP A CA 1
ATOM 6893 C C . ASP A 1 896 ? 27.252 28.716 -49.587 1.00 66.75 896 ASP A C 1
ATOM 6895 O O . ASP A 1 896 ? 27.534 29.778 -49.030 1.00 66.75 896 ASP A O 1
ATOM 6899 N N . GLY A 1 897 ? 27.111 27.596 -48.869 1.00 65.12 897 GLY A N 1
ATOM 6900 C CA . GLY A 1 897 ? 27.324 27.538 -47.414 1.00 65.12 897 GLY A CA 1
ATOM 6901 C C . GLY A 1 897 ? 26.129 28.005 -46.575 1.00 65.12 897 GLY A C 1
ATOM 6902 O O . GLY A 1 897 ? 26.246 28.116 -45.351 1.00 65.12 897 GLY A O 1
ATOM 6903 N N . GLN A 1 898 ? 24.974 28.252 -47.200 1.00 72.38 898 GLN A N 1
ATOM 6904 C CA . GLN A 1 898 ? 23.711 28.413 -46.484 1.00 72.38 898 GLN A CA 1
ATOM 6905 C C . GLN A 1 898 ? 23.163 27.054 -46.029 1.00 72.38 898 GLN A C 1
ATOM 6907 O O . GLN A 1 898 ? 23.416 26.021 -46.639 1.00 72.38 898 GLN A O 1
ATOM 6912 N N . ASN A 1 899 ? 22.422 27.046 -44.923 1.00 82.38 899 ASN A N 1
ATOM 6913 C CA . ASN A 1 899 ? 21.760 25.860 -44.384 1.00 82.38 899 ASN A CA 1
ATOM 6914 C C . ASN A 1 899 ? 20.433 26.267 -43.725 1.00 82.38 899 ASN A C 1
ATOM 6916 O O . ASN A 1 899 ? 20.171 27.459 -43.529 1.00 82.38 899 ASN A O 1
ATOM 6920 N N . ILE A 1 900 ? 19.599 25.287 -43.368 1.00 89.25 900 ILE A N 1
ATOM 6921 C CA . ILE A 1 900 ? 18.271 25.541 -42.790 1.00 89.25 900 ILE A CA 1
ATOM 6922 C C . ILE A 1 900 ? 18.332 26.378 -41.498 1.00 89.25 900 ILE A C 1
ATOM 6924 O O . ILE A 1 900 ? 17.455 27.211 -41.277 1.00 89.25 900 ILE A O 1
ATOM 6928 N N . CYS A 1 901 ? 19.388 26.237 -40.686 1.00 88.06 901 CYS A N 1
ATOM 6929 C CA . CYS A 1 901 ? 19.581 27.038 -39.475 1.00 88.06 901 CYS A CA 1
ATOM 6930 C C . CYS A 1 901 ? 19.808 28.512 -39.812 1.00 88.06 901 CYS A C 1
ATOM 6932 O O . CYS A 1 901 ? 19.121 29.367 -39.265 1.00 88.06 901 CYS A O 1
ATOM 6934 N N . ASN A 1 902 ? 20.709 28.816 -40.750 1.00 86.44 902 ASN A N 1
ATOM 6935 C CA . ASN A 1 902 ? 20.981 30.187 -41.192 1.00 86.44 902 ASN A CA 1
ATOM 6936 C C . ASN A 1 902 ? 19.757 30.806 -41.887 1.00 86.44 902 ASN A C 1
ATOM 6938 O O . ASN A 1 902 ? 19.428 31.967 -41.649 1.00 86.44 902 ASN A O 1
ATOM 6942 N N . PHE A 1 903 ? 19.042 30.018 -42.692 1.00 87.56 903 PHE A N 1
ATOM 6943 C CA . PHE A 1 903 ? 17.807 30.429 -43.363 1.00 87.56 903 PHE A CA 1
ATOM 6944 C C . PHE A 1 903 ? 16.705 30.837 -42.373 1.00 87.56 903 PHE A C 1
ATOM 6946 O O . PHE A 1 903 ? 16.061 31.880 -42.537 1.00 87.56 903 PHE A O 1
ATOM 6953 N N . VAL A 1 904 ? 16.526 30.051 -41.307 1.00 90.25 904 VAL A N 1
ATOM 6954 C CA . VAL A 1 904 ? 15.592 30.368 -40.221 1.00 90.25 904 VAL A CA 1
ATOM 6955 C C . VAL A 1 904 ? 16.113 31.538 -39.385 1.00 90.25 904 VAL A C 1
ATOM 6957 O O . VAL A 1 904 ? 15.352 32.463 -39.119 1.00 90.25 904 VAL A O 1
ATOM 6960 N N . ALA A 1 905 ? 17.395 31.550 -39.011 1.00 87.00 905 ALA A N 1
ATOM 6961 C CA . ALA A 1 905 ? 17.993 32.570 -38.146 1.00 87.00 905 ALA A CA 1
ATOM 6962 C C . ALA A 1 905 ? 17.920 33.985 -38.743 1.00 87.00 905 ALA A C 1
ATOM 6964 O O . ALA A 1 905 ? 17.655 34.935 -38.014 1.00 87.00 905 ALA A O 1
ATOM 6965 N N . ILE A 1 906 ? 18.082 34.136 -40.064 1.00 86.50 906 ILE A N 1
ATOM 6966 C CA . ILE A 1 906 ? 17.946 35.433 -40.758 1.00 86.50 906 ILE A CA 1
ATOM 6967 C C . ILE A 1 906 ? 16.486 35.927 -40.769 1.00 86.50 906 ILE A C 1
ATOM 6969 O O . ILE A 1 906 ? 16.230 37.131 -40.854 1.00 86.50 906 ILE A O 1
ATOM 6973 N N . SER A 1 907 ? 15.525 35.005 -40.682 1.00 84.19 907 SER A N 1
ATOM 6974 C CA . SER A 1 907 ? 14.087 35.297 -40.717 1.00 84.19 907 SER A CA 1
ATOM 6975 C C . SER A 1 907 ? 13.454 35.374 -39.320 1.00 84.19 907 SER A C 1
ATOM 6977 O O . SER A 1 907 ? 12.337 35.873 -39.175 1.00 84.19 907 SER A O 1
ATOM 6979 N N . PHE A 1 908 ? 14.146 34.895 -38.286 1.00 84.25 908 PHE A N 1
ATOM 6980 C CA . PHE A 1 908 ? 13.674 34.861 -36.906 1.00 84.25 908 PHE A CA 1
ATOM 6981 C C . PHE A 1 908 ? 13.930 36.203 -36.189 1.00 84.25 908 PHE A C 1
ATOM 6983 O O . PHE A 1 908 ? 15.026 36.751 -36.303 1.00 84.25 908 PHE A O 1
ATOM 6990 N N . PRO A 1 909 ? 12.979 36.738 -35.396 1.00 70.00 909 PRO A N 1
ATOM 6991 C CA . PRO A 1 909 ? 11.601 36.270 -35.204 1.00 70.00 909 PRO A CA 1
ATOM 6992 C C . PRO A 1 909 ? 10.585 36.908 -36.174 1.00 70.00 909 PRO A C 1
ATOM 6994 O O . PRO A 1 909 ? 9.477 36.406 -36.318 1.00 70.00 909 PRO A O 1
ATOM 6997 N N . SER A 1 910 ? 10.932 38.008 -36.851 1.00 74.00 910 SER A N 1
ATOM 6998 C CA . SER A 1 910 ? 9.959 38.925 -37.475 1.00 74.00 910 SER A CA 1
ATOM 6999 C C . SER A 1 910 ? 9.469 38.548 -38.879 1.00 74.00 910 SER A C 1
ATOM 7001 O O . SER A 1 910 ? 8.531 39.165 -39.380 1.00 74.00 910 SER A O 1
ATOM 7003 N N . LYS A 1 911 ? 10.083 37.561 -39.543 1.00 79.38 911 LYS A N 1
ATOM 7004 C CA . LYS A 1 911 ? 9.725 37.117 -40.906 1.00 79.38 911 LYS A CA 1
ATOM 7005 C C . LYS A 1 911 ? 9.371 35.627 -40.980 1.00 79.38 911 LYS A C 1
ATOM 7007 O O . LYS A 1 911 ? 9.360 35.056 -42.069 1.00 79.38 911 LYS A O 1
ATOM 7012 N N . LEU A 1 912 ? 9.051 34.990 -39.850 1.00 80.00 912 LEU A N 1
ATOM 7013 C CA . LEU A 1 912 ? 8.820 33.539 -39.775 1.00 80.00 912 LEU A CA 1
ATOM 7014 C C . LEU A 1 912 ? 7.683 33.041 -40.674 1.00 80.00 912 LEU A C 1
ATOM 7016 O O . LEU A 1 912 ? 7.797 31.972 -41.265 1.00 80.00 912 LEU A O 1
ATOM 7020 N N . PHE A 1 913 ? 6.628 33.833 -40.868 1.00 79.88 913 PHE A N 1
ATOM 7021 C CA . PHE A 1 913 ? 5.520 33.463 -41.756 1.00 79.88 913 PHE A CA 1
ATOM 7022 C C . PHE A 1 913 ? 5.916 33.319 -43.228 1.00 79.88 913 PHE A C 1
ATOM 7024 O O . PHE A 1 913 ? 5.266 32.577 -43.956 1.00 79.88 913 PHE A O 1
ATOM 7031 N N . GLN A 1 914 ? 6.995 33.974 -43.672 1.00 81.31 914 GLN A N 1
ATOM 7032 C CA . GLN A 1 914 ? 7.486 33.857 -45.052 1.00 81.31 914 GLN A CA 1
ATOM 7033 C C . GLN A 1 914 ? 8.203 32.525 -45.305 1.00 81.31 914 GLN A C 1
ATOM 7035 O O . GLN A 1 914 ? 8.367 32.117 -46.455 1.00 81.31 914 GLN A O 1
ATOM 7040 N N . ILE A 1 915 ? 8.643 31.859 -44.235 1.00 85.75 915 ILE A N 1
ATOM 7041 C CA . ILE A 1 915 ? 9.402 30.608 -44.297 1.00 85.75 915 ILE A CA 1
ATOM 7042 C C . ILE A 1 915 ? 8.633 29.408 -43.730 1.00 85.75 915 ILE A C 1
ATOM 7044 O O . ILE A 1 915 ? 9.147 28.293 -43.790 1.00 85.75 915 ILE A O 1
ATOM 7048 N N . LEU A 1 916 ? 7.434 29.632 -43.184 1.00 87.25 916 LEU A N 1
ATOM 7049 C CA . LEU A 1 916 ? 6.560 28.610 -42.611 1.00 87.25 916 LEU A CA 1
ATOM 7050 C C . LEU A 1 916 ? 6.007 27.690 -43.706 1.00 87.25 916 LEU A C 1
ATOM 7052 O O . LEU A 1 916 ? 5.669 28.151 -44.795 1.00 87.25 916 LEU A O 1
ATOM 7056 N N . ASP A 1 917 ? 5.857 26.401 -43.399 1.00 85.94 917 ASP A N 1
ATOM 7057 C CA . ASP A 1 917 ? 5.163 25.464 -44.279 1.00 85.94 917 ASP A CA 1
ATOM 7058 C C . ASP A 1 917 ? 3.709 25.926 -44.483 1.00 85.94 917 ASP A C 1
ATOM 7060 O O . ASP A 1 917 ? 2.940 25.944 -43.515 1.00 85.94 917 ASP A O 1
ATOM 7064 N N . PRO A 1 918 ? 3.286 26.237 -45.721 1.00 77.12 918 PRO A N 1
ATOM 7065 C CA . PRO A 1 918 ? 1.928 26.695 -45.996 1.00 77.12 918 PRO A CA 1
ATOM 7066 C C . PRO A 1 918 ? 0.847 25.696 -45.570 1.00 77.12 918 PRO A C 1
ATOM 7068 O O . PRO A 1 918 ? -0.294 26.081 -45.365 1.00 77.12 918 PRO A O 1
ATOM 7071 N N . ARG A 1 919 ? 1.185 24.408 -45.413 1.00 79.38 919 ARG A N 1
ATOM 7072 C CA . ARG A 1 919 ? 0.246 23.347 -45.005 1.00 79.38 919 ARG A CA 1
ATOM 7073 C C . ARG A 1 919 ? 0.010 23.278 -43.497 1.00 79.38 919 ARG A C 1
ATOM 7075 O O . ARG A 1 919 ? -0.839 22.506 -43.061 1.00 79.38 919 ARG A O 1
ATOM 7082 N N . LEU A 1 920 ? 0.759 24.029 -42.688 1.00 73.88 920 LEU A N 1
ATOM 7083 C CA . LEU A 1 920 ? 0.527 24.109 -41.241 1.00 73.88 920 LEU A CA 1
ATOM 7084 C C . LEU A 1 920 ? -0.782 24.830 -40.892 1.00 73.88 920 LEU A C 1
ATOM 7086 O O . LEU A 1 920 ? -1.277 24.670 -39.773 1.00 73.88 920 LEU A O 1
ATOM 7090 N N . ILE A 1 921 ? -1.325 25.593 -41.847 1.00 62.34 921 ILE A N 1
ATOM 7091 C CA . ILE A 1 921 ? -2.497 26.456 -41.708 1.00 62.34 921 ILE A CA 1
ATOM 7092 C C . ILE A 1 921 ? -3.393 26.235 -42.951 1.00 62.34 921 ILE A C 1
ATOM 7094 O O . ILE A 1 921 ? -2.926 26.463 -44.063 1.00 62.34 921 ILE A O 1
ATOM 7098 N N . PRO A 1 922 ? -4.641 25.742 -42.827 1.00 50.03 922 PRO A N 1
ATOM 7099 C CA . PRO A 1 922 ? -5.513 25.471 -43.979 1.00 50.03 922 PRO A CA 1
ATOM 7100 C C . PRO A 1 922 ? -5.831 26.733 -44.805 1.00 50.03 922 PRO A C 1
ATOM 7102 O O . PRO A 1 922 ? -6.129 27.780 -44.244 1.00 50.03 922 PRO A O 1
ATOM 7105 N N . ILE A 1 923 ? -5.813 26.614 -46.138 1.00 42.06 923 ILE A N 1
ATOM 7106 C CA . ILE A 1 923 ? -5.901 27.718 -47.126 1.00 42.06 923 ILE A CA 1
ATOM 7107 C C . ILE A 1 923 ? -7.337 28.284 -47.298 1.00 42.06 923 ILE A C 1
ATOM 7109 O O . ILE A 1 923 ? -7.551 29.207 -48.078 1.00 42.06 923 ILE A O 1
ATOM 7113 N N . GLU A 1 924 ? -8.345 27.784 -46.576 1.00 38.50 924 GLU A N 1
ATOM 7114 C CA . GLU A 1 924 ? -9.739 28.240 -46.763 1.00 38.50 924 GLU A CA 1
ATOM 7115 C C . GLU A 1 924 ? -10.060 29.630 -46.175 1.00 38.50 924 GLU A C 1
ATOM 7117 O O . GLU A 1 924 ? -11.142 30.152 -46.429 1.00 38.50 924 GLU A O 1
ATOM 7122 N N . GLU A 1 925 ? -9.120 30.298 -45.501 1.00 36.56 925 GLU A N 1
ATOM 7123 C CA . GLU A 1 925 ? -9.286 31.685 -45.044 1.00 36.56 925 GLU A CA 1
ATOM 7124 C C . GLU A 1 925 ? -8.148 32.571 -45.570 1.00 36.56 925 GLU A C 1
ATOM 7126 O O . GLU A 1 925 ? -7.043 32.612 -45.038 1.00 36.56 925 GLU A O 1
ATOM 7131 N N . ASN A 1 926 ? -8.435 33.304 -46.646 1.00 33.12 926 ASN A N 1
ATOM 7132 C CA . ASN A 1 926 ? -7.523 34.233 -47.324 1.00 33.12 926 ASN A CA 1
ATOM 7133 C C . ASN A 1 926 ? -7.316 35.577 -46.578 1.00 33.12 926 ASN A C 1
ATOM 7135 O O . ASN A 1 926 ? -6.933 36.560 -47.208 1.00 33.12 926 ASN A O 1
ATOM 7139 N N . ASP A 1 927 ? -7.537 35.641 -45.261 1.00 35.88 927 ASP A N 1
ATOM 7140 C CA . ASP A 1 927 ? -7.325 36.850 -44.446 1.00 35.88 927 ASP A CA 1
ATOM 7141 C C . ASP A 1 927 ? -6.260 36.603 -43.362 1.00 35.88 927 ASP A C 1
ATOM 7143 O O . ASP A 1 927 ? -6.530 36.253 -42.213 1.00 35.88 927 ASP A O 1
ATOM 7147 N N . TRP A 1 928 ? -4.996 36.797 -43.747 1.00 40.06 928 TRP A N 1
ATOM 7148 C CA . TRP A 1 928 ? -3.830 36.779 -42.860 1.00 40.06 928 TRP A CA 1
ATOM 7149 C C . TRP A 1 928 ? -3.812 37.975 -41.888 1.00 40.06 928 TRP A C 1
ATOM 7151 O O . TRP A 1 928 ? -3.054 38.924 -42.070 1.00 40.06 928 TRP A O 1
ATOM 7161 N N . ASN A 1 929 ? -4.569 37.884 -40.795 1.00 41.31 929 ASN A N 1
ATOM 7162 C CA . ASN A 1 929 ? -4.246 38.551 -39.527 1.00 41.31 929 ASN A CA 1
ATOM 7163 C C . ASN A 1 929 ? -4.154 37.477 -38.433 1.00 41.31 929 ASN A C 1
ATOM 7165 O O . ASN A 1 929 ? -5.097 37.208 -37.689 1.00 41.31 929 ASN A O 1
ATOM 7169 N N . LEU A 1 930 ? -3.005 36.798 -38.422 1.00 48.81 930 LEU A N 1
ATOM 7170 C CA . LEU A 1 930 ? -2.695 35.652 -37.574 1.00 48.81 930 LEU A CA 1
ATOM 7171 C C . LEU A 1 930 ? -2.927 35.936 -36.085 1.00 48.81 930 LEU A C 1
ATOM 7173 O O . LEU A 1 930 ? -2.483 36.943 -35.542 1.00 48.81 930 LEU A O 1
ATOM 7177 N N . ASN A 1 931 ? -3.589 34.985 -35.426 1.00 52.03 931 ASN A N 1
ATOM 7178 C CA . ASN A 1 931 ? -3.711 34.896 -33.977 1.00 52.03 931 ASN A CA 1
ATOM 7179 C C . ASN A 1 931 ? -2.316 35.063 -33.312 1.00 52.03 931 ASN A C 1
ATOM 7181 O O . ASN A 1 931 ? -1.444 34.221 -33.560 1.00 52.03 931 ASN A O 1
ATOM 7185 N N . PRO A 1 932 ? -2.098 36.088 -32.459 1.00 55.97 932 PRO A N 1
ATOM 7186 C CA . PRO A 1 932 ? -0.820 36.335 -31.781 1.00 55.97 932 PRO A CA 1
ATOM 7187 C C . PRO A 1 932 ? -0.319 35.133 -30.979 1.00 55.97 932 PRO A C 1
ATOM 7189 O O . PRO A 1 932 ? 0.882 34.967 -30.788 1.00 55.97 932 PRO A O 1
ATOM 7192 N N . ASP A 1 933 ? -1.229 34.271 -30.526 1.00 57.66 933 ASP A N 1
ATOM 7193 C CA . ASP A 1 933 ? -0.880 33.060 -29.795 1.00 57.66 933 ASP A CA 1
ATOM 7194 C C . ASP A 1 933 ? -0.294 31.993 -30.734 1.00 57.66 933 ASP A C 1
ATOM 7196 O O . ASP A 1 933 ? 0.680 31.332 -30.388 1.00 57.66 933 ASP A O 1
ATOM 7200 N N . VAL A 1 934 ? -0.784 31.868 -31.971 1.00 66.25 934 VAL A N 1
ATOM 7201 C CA . VAL A 1 934 ? -0.158 30.978 -32.968 1.00 66.25 934 VAL A CA 1
ATOM 7202 C C . VAL A 1 934 ? 1.214 31.515 -33.371 1.00 66.25 934 VAL A C 1
ATOM 7204 O O . VAL A 1 934 ? 2.157 30.737 -33.495 1.00 66.25 934 VAL A O 1
ATOM 7207 N N . GLU A 1 935 ? 1.359 32.835 -33.505 1.00 70.88 935 GLU A N 1
ATOM 7208 C CA . GLU A 1 935 ? 2.656 33.472 -33.747 1.00 70.88 935 GLU A CA 1
ATOM 7209 C C . GLU A 1 935 ? 3.641 33.207 -32.601 1.00 70.88 935 GLU A C 1
ATOM 7211 O O . GLU A 1 935 ? 4.735 32.708 -32.852 1.00 70.88 935 GLU A O 1
ATOM 7216 N N . LYS A 1 936 ? 3.245 33.426 -31.340 1.00 74.44 936 LYS A N 1
ATOM 7217 C CA . LYS A 1 936 ? 4.064 33.110 -30.154 1.00 74.44 936 LYS A CA 1
ATOM 7218 C C . LYS A 1 936 ? 4.409 31.625 -30.055 1.00 74.44 936 LYS A C 1
ATOM 7220 O O . LYS A 1 936 ? 5.535 31.274 -29.696 1.00 74.44 936 LYS A O 1
ATOM 7225 N N . CYS A 1 937 ? 3.466 30.744 -30.397 1.00 79.94 937 CYS A N 1
ATOM 7226 C CA . CYS A 1 937 ? 3.695 29.303 -30.467 1.00 79.94 937 CYS A CA 1
ATOM 7227 C C . CYS A 1 937 ? 4.783 28.981 -31.495 1.00 79.94 937 CYS A C 1
ATOM 7229 O O . CYS A 1 937 ? 5.765 28.318 -31.168 1.00 79.94 937 CYS A O 1
ATOM 7231 N N . LEU A 1 938 ? 4.655 29.508 -32.715 1.00 83.56 938 LEU A N 1
ATOM 7232 C CA . LEU A 1 938 ? 5.629 29.311 -33.785 1.00 83.56 938 LEU A CA 1
ATOM 7233 C C . LEU A 1 938 ? 6.993 29.907 -33.423 1.00 83.56 938 LEU A C 1
ATOM 7235 O O . LEU A 1 938 ? 7.998 29.218 -33.574 1.00 83.56 938 LEU A O 1
ATOM 7239 N N . VAL A 1 939 ? 7.045 31.125 -32.876 1.00 85.81 939 VAL A N 1
ATOM 7240 C CA . VAL A 1 939 ? 8.281 31.755 -32.378 1.00 85.81 939 VAL A CA 1
ATOM 7241 C C . VAL A 1 939 ? 8.948 30.866 -31.329 1.00 85.81 939 VAL A C 1
ATOM 7243 O O . VAL A 1 939 ? 10.144 30.600 -31.420 1.00 85.81 939 VAL A O 1
ATOM 7246 N N . SER A 1 940 ? 8.185 30.330 -30.376 1.00 88.50 940 SER A N 1
ATOM 7247 C CA . SER A 1 940 ? 8.716 29.423 -29.354 1.00 88.50 940 SER A CA 1
ATOM 7248 C C . SER A 1 940 ? 9.273 28.130 -29.961 1.00 88.50 940 SER A C 1
ATOM 7250 O O . SER A 1 940 ? 10.366 27.703 -29.594 1.00 88.50 940 SER A O 1
ATOM 7252 N N . LEU A 1 941 ? 8.575 27.530 -30.930 1.00 91.50 941 LEU A N 1
ATOM 7253 C CA . LEU A 1 941 ? 9.017 26.297 -31.588 1.00 91.50 941 LEU A CA 1
ATOM 7254 C C . LEU A 1 941 ? 10.253 26.509 -32.473 1.00 91.50 941 LEU A C 1
ATOM 7256 O O . LEU A 1 941 ? 11.178 25.698 -32.425 1.00 91.50 941 LEU A O 1
ATOM 7260 N N . PHE A 1 942 ? 10.318 27.615 -33.218 1.00 92.75 942 PHE A N 1
ATOM 7261 C CA . PHE A 1 942 ? 11.508 27.997 -33.983 1.00 92.75 942 PHE A CA 1
ATOM 7262 C C . PHE A 1 942 ? 12.699 28.306 -33.066 1.00 92.75 942 PHE A C 1
ATOM 7264 O O . PHE A 1 942 ? 13.818 27.893 -33.371 1.00 92.75 942 PHE A O 1
ATOM 7271 N N . ARG A 1 943 ? 12.468 28.961 -31.917 1.00 94.06 943 ARG A N 1
ATOM 7272 C CA . ARG A 1 943 ? 13.500 29.227 -30.901 1.00 94.06 943 ARG A CA 1
ATOM 7273 C C . ARG A 1 943 ? 14.094 27.932 -30.351 1.00 94.06 943 ARG A C 1
ATOM 7275 O O . ARG A 1 943 ? 15.313 27.819 -30.278 1.00 94.06 943 ARG A O 1
ATOM 7282 N N . ILE A 1 944 ? 13.252 26.954 -30.006 1.00 94.69 944 ILE A N 1
ATOM 7283 C CA . ILE A 1 944 ? 13.706 25.636 -29.532 1.00 94.69 944 ILE A CA 1
ATOM 7284 C C . ILE A 1 944 ? 14.487 24.913 -30.635 1.00 94.69 944 ILE A C 1
ATOM 7286 O O . ILE A 1 944 ? 15.582 24.420 -30.372 1.00 94.69 944 ILE A O 1
ATOM 7290 N N . GLY A 1 945 ? 13.976 24.902 -31.873 1.00 93.19 945 GLY A N 1
ATOM 7291 C CA . GLY A 1 945 ? 14.656 24.278 -33.013 1.00 93.19 945 GLY A CA 1
ATOM 7292 C C . GLY A 1 945 ? 16.056 24.854 -33.263 1.00 93.19 945 GLY A C 1
ATOM 7293 O O . GLY A 1 945 ? 17.011 24.095 -33.422 1.00 93.19 945 GLY A O 1
ATOM 7294 N N . LEU A 1 946 ? 16.203 26.184 -33.213 1.00 93.62 946 LEU A N 1
ATOM 7295 C CA . LEU A 1 946 ? 17.498 26.867 -33.328 1.00 93.62 946 LEU A CA 1
ATOM 7296 C C . LEU A 1 946 ? 18.422 26.580 -32.137 1.00 93.62 946 LEU A C 1
ATOM 7298 O O . LEU A 1 946 ? 19.597 26.286 -32.341 1.00 93.62 946 LEU A O 1
ATOM 7302 N N . ALA A 1 947 ? 17.901 26.616 -30.906 1.00 93.44 947 ALA A N 1
ATOM 7303 C CA . ALA A 1 947 ? 18.684 26.333 -29.702 1.00 93.44 947 ALA A CA 1
ATOM 7304 C C . ALA A 1 947 ? 19.206 24.888 -29.678 1.00 93.44 947 ALA A C 1
ATOM 7306 O O . ALA A 1 947 ? 20.329 24.637 -29.252 1.00 93.44 947 ALA A O 1
ATOM 7307 N N . CYS A 1 948 ? 18.428 23.929 -30.182 1.00 94.94 948 CYS A N 1
ATOM 7308 C CA . CYS A 1 948 ? 18.869 22.545 -30.341 1.00 94.94 948 CYS A CA 1
ATOM 7309 C C . CYS A 1 948 ? 19.949 22.400 -31.431 1.00 94.94 948 CYS A C 1
ATOM 7311 O O . CYS A 1 948 ? 20.846 21.571 -31.296 1.00 94.94 948 CYS A O 1
ATOM 7313 N N . ALA A 1 949 ? 19.899 23.227 -32.482 1.00 93.12 949 ALA A N 1
ATOM 7314 C CA . ALA A 1 949 ? 20.788 23.175 -33.646 1.00 93.12 949 ALA A CA 1
ATOM 7315 C C . ALA A 1 949 ? 22.002 24.133 -33.580 1.00 93.12 949 ALA A C 1
ATOM 7317 O O . ALA A 1 949 ? 22.597 24.447 -34.613 1.00 93.12 949 ALA A O 1
ATOM 7318 N N . MET A 1 950 ? 22.398 24.588 -32.384 1.00 90.75 950 MET A N 1
ATOM 7319 C CA . MET A 1 950 ? 23.598 25.418 -32.192 1.00 90.75 950 MET A CA 1
ATOM 7320 C C . MET A 1 950 ? 24.875 24.696 -32.655 1.00 90.75 950 MET A C 1
ATOM 7322 O O . MET A 1 950 ? 25.036 23.491 -32.438 1.00 90.75 950 MET A O 1
ATOM 7326 N N . GLU A 1 951 ? 25.823 25.423 -33.258 1.00 85.19 951 GLU A N 1
ATOM 7327 C CA . GLU A 1 951 ? 27.079 24.826 -33.747 1.00 85.19 951 GLU A CA 1
ATOM 7328 C C . GLU A 1 951 ? 27.906 24.207 -32.610 1.00 85.19 951 GLU A C 1
ATOM 7330 O O . GLU A 1 951 ? 28.420 23.097 -32.747 1.00 85.19 951 GLU A O 1
ATOM 7335 N N . SER A 1 952 ? 27.992 24.891 -31.465 1.00 86.12 952 SER A N 1
ATOM 7336 C CA . SER A 1 952 ? 28.707 24.417 -30.276 1.00 86.12 952 SER A CA 1
ATOM 7337 C C . SER A 1 952 ? 27.867 23.396 -29.493 1.00 86.12 952 SER A C 1
ATOM 7339 O O . SER A 1 952 ? 26.786 23.747 -29.019 1.00 86.12 952 SER A O 1
ATOM 7341 N N . PRO A 1 953 ? 28.354 22.158 -29.247 1.00 88.00 953 PRO A N 1
ATOM 7342 C CA . PRO A 1 953 ? 27.588 21.138 -28.523 1.00 88.00 953 PRO A CA 1
ATOM 7343 C C . PRO A 1 953 ? 27.149 21.555 -27.115 1.00 88.00 953 PRO A C 1
ATOM 7345 O O . PRO A 1 953 ? 26.092 21.144 -26.662 1.00 88.00 953 PRO A O 1
ATOM 7348 N N . LYS A 1 954 ? 27.950 22.377 -26.421 1.00 83.62 954 LYS A N 1
ATOM 7349 C CA . LYS A 1 954 ? 27.674 22.815 -25.039 1.00 83.62 954 LYS A CA 1
ATOM 7350 C C . LYS A 1 954 ? 26.592 23.889 -24.933 1.00 83.62 954 LYS A C 1
ATOM 7352 O O . LYS A 1 954 ? 26.126 24.156 -23.834 1.00 83.62 954 LYS A O 1
ATOM 7357 N N . GLU A 1 955 ? 26.267 24.537 -26.045 1.00 86.56 955 GLU A N 1
ATOM 7358 C CA . GLU A 1 955 ? 25.257 25.597 -26.116 1.00 86.56 955 GLU A CA 1
ATOM 7359 C C . GLU A 1 955 ? 23.900 25.054 -26.575 1.00 86.56 955 GLU A C 1
ATOM 7361 O O . GLU A 1 955 ? 22.921 25.796 -26.599 1.00 86.56 955 GLU A O 1
ATOM 7366 N N . ARG A 1 956 ? 23.835 23.765 -26.937 1.00 93.19 956 ARG A N 1
ATOM 7367 C CA . ARG A 1 956 ? 22.586 23.114 -27.327 1.00 93.19 956 ARG A CA 1
ATOM 7368 C C . ARG A 1 956 ? 21.701 22.906 -26.108 1.00 93.19 956 ARG A C 1
ATOM 7370 O O . ARG A 1 956 ? 22.183 22.500 -25.051 1.00 93.19 956 ARG A O 1
ATOM 7377 N N . MET A 1 957 ? 20.409 23.163 -26.284 1.00 91.12 957 MET A N 1
ATOM 7378 C CA . MET A 1 957 ? 19.397 22.913 -25.258 1.00 91.12 957 MET A CA 1
ATOM 7379 C C . MET A 1 957 ? 19.354 21.420 -24.896 1.00 91.12 957 MET A C 1
ATOM 7381 O O . MET A 1 957 ? 19.423 20.569 -25.786 1.00 91.12 957 MET A O 1
ATOM 7385 N N . ASP A 1 958 ? 19.263 21.113 -23.601 1.00 89.44 958 ASP A N 1
ATOM 7386 C CA . ASP A 1 958 ? 19.187 19.740 -23.098 1.00 89.44 958 ASP A CA 1
ATOM 7387 C C . ASP A 1 958 ? 17.805 19.119 -23.360 1.00 89.44 958 ASP A C 1
ATOM 7389 O O . ASP A 1 958 ? 16.793 19.822 -23.410 1.00 89.44 958 ASP A O 1
ATOM 7393 N N . VAL A 1 959 ? 17.742 17.796 -23.534 1.00 91.25 959 VAL A N 1
ATOM 7394 C CA . VAL A 1 959 ? 16.497 17.096 -23.883 1.00 91.25 959 VAL A CA 1
ATOM 7395 C C . VAL A 1 959 ? 15.418 17.236 -22.806 1.00 91.25 959 VAL A C 1
ATOM 7397 O O . VAL A 1 959 ? 14.237 17.331 -23.144 1.00 91.25 959 VAL A O 1
ATOM 7400 N N . VAL A 1 960 ? 15.799 17.324 -21.527 1.00 87.88 960 VAL A N 1
ATOM 7401 C CA . VAL A 1 960 ? 14.859 17.529 -20.415 1.00 87.88 960 VAL A CA 1
ATOM 7402 C C . VAL A 1 960 ? 14.207 18.911 -20.510 1.00 87.88 960 VAL A C 1
ATOM 7404 O O . VAL A 1 960 ? 12.989 19.039 -20.344 1.00 87.88 960 VAL A O 1
ATOM 7407 N N . ASP A 1 961 ? 14.997 19.932 -20.846 1.00 88.12 961 ASP A N 1
ATOM 7408 C CA . ASP A 1 961 ? 14.519 21.305 -21.024 1.00 88.12 961 ASP A CA 1
ATOM 7409 C C . ASP A 1 961 ? 13.618 21.420 -22.261 1.00 88.12 961 ASP A C 1
ATOM 7411 O O . ASP A 1 961 ? 12.537 22.008 -22.186 1.00 88.12 961 ASP A O 1
ATOM 7415 N N . VAL A 1 962 ? 13.997 20.780 -23.377 1.00 90.44 962 VAL A N 1
ATOM 7416 C CA . VAL A 1 962 ? 13.172 20.711 -24.597 1.00 90.44 962 VAL A CA 1
ATOM 7417 C C . VAL A 1 962 ? 11.827 20.038 -24.313 1.00 90.44 962 VAL A C 1
ATOM 7419 O O . VAL A 1 962 ? 10.782 20.582 -24.676 1.00 90.44 962 VAL A O 1
ATOM 7422 N N . SER A 1 963 ? 11.822 18.884 -23.638 1.00 86.81 963 SER A N 1
ATOM 7423 C CA . SER A 1 963 ? 10.596 18.169 -23.255 1.00 86.81 963 SER A CA 1
ATOM 7424 C C . SER A 1 963 ? 9.687 19.027 -22.371 1.00 86.81 963 SER A C 1
ATOM 7426 O O . SER A 1 963 ? 8.475 19.084 -22.598 1.00 86.81 963 SER A O 1
ATOM 7428 N N . SER A 1 964 ? 10.262 19.725 -21.388 1.00 82.62 964 SER A N 1
ATOM 7429 C CA . SER A 1 964 ? 9.532 20.634 -20.498 1.00 82.62 964 SER A CA 1
ATOM 7430 C C . SER A 1 964 ? 8.898 21.798 -21.268 1.00 82.62 964 SER A C 1
ATOM 7432 O O . SER A 1 964 ? 7.695 22.052 -21.144 1.00 82.62 964 SER A O 1
ATOM 7434 N N . GLU A 1 965 ? 9.671 22.464 -22.128 1.00 83.62 965 GLU A N 1
ATOM 7435 C CA . GLU A 1 965 ? 9.212 23.613 -22.908 1.00 83.62 965 GLU A CA 1
ATOM 7436 C C . GLU A 1 965 ? 8.156 23.226 -23.949 1.00 83.62 965 GLU A C 1
ATOM 7438 O O . GLU A 1 965 ? 7.129 23.897 -24.061 1.00 83.62 965 GLU A O 1
ATOM 7443 N N . LEU A 1 966 ? 8.322 22.107 -24.662 1.00 85.50 966 LEU A N 1
ATOM 7444 C CA . LEU A 1 966 ? 7.318 21.625 -25.614 1.00 85.50 966 LEU A CA 1
ATOM 7445 C C . LEU A 1 966 ? 5.998 21.249 -24.919 1.00 85.50 966 LEU A C 1
ATOM 7447 O O . LEU A 1 966 ? 4.918 21.559 -25.429 1.00 85.50 966 LEU A O 1
ATOM 7451 N N . GLN A 1 967 ? 6.054 20.637 -23.731 1.00 77.56 967 GLN A N 1
ATOM 7452 C CA . GLN A 1 967 ? 4.857 20.364 -22.927 1.00 77.56 967 GLN A CA 1
ATOM 7453 C C . GLN A 1 967 ? 4.209 21.648 -22.393 1.00 77.56 967 GLN A C 1
ATOM 7455 O O . GLN A 1 967 ? 2.978 21.731 -22.326 1.00 77.56 967 GLN A O 1
ATOM 7460 N N . ARG A 1 968 ? 5.009 22.658 -22.028 1.00 75.19 968 ARG A N 1
ATOM 7461 C CA . ARG A 1 968 ? 4.526 23.989 -21.637 1.00 75.19 968 ARG A CA 1
ATOM 7462 C C . ARG A 1 968 ? 3.793 24.659 -22.798 1.00 75.19 968 ARG A C 1
ATOM 7464 O O . ARG A 1 968 ? 2.670 25.117 -22.602 1.00 75.19 968 ARG A O 1
ATOM 7471 N N . ILE A 1 969 ? 4.366 24.623 -24.003 1.00 73.50 969 ILE A N 1
ATOM 7472 C CA . ILE A 1 969 ? 3.748 25.102 -25.250 1.00 73.50 969 ILE A CA 1
ATOM 7473 C C . ILE A 1 969 ? 2.442 24.334 -25.515 1.00 73.50 969 ILE A C 1
ATOM 7475 O O . ILE A 1 969 ? 1.401 24.946 -25.732 1.00 73.50 969 ILE A O 1
ATOM 7479 N N . GLN A 1 970 ? 2.429 23.002 -25.412 1.00 75.12 970 GLN A N 1
ATOM 7480 C CA . GLN A 1 970 ? 1.207 22.215 -25.627 1.00 75.12 970 GLN A CA 1
ATOM 7481 C C . GLN A 1 970 ? 0.085 22.578 -24.643 1.00 75.12 970 GLN A C 1
ATOM 7483 O O . GLN A 1 970 ? -1.074 22.692 -25.045 1.00 75.12 970 GLN A O 1
ATOM 7488 N N . LYS A 1 971 ? 0.416 22.784 -23.364 1.00 59.50 971 LYS A N 1
ATOM 7489 C CA . LYS A 1 971 ? -0.548 23.207 -22.338 1.00 59.50 971 LYS A CA 1
ATOM 7490 C C . LYS A 1 971 ? -1.048 24.631 -22.574 1.00 59.50 971 LYS A C 1
ATOM 7492 O O . LYS A 1 971 ? -2.246 24.860 -22.445 1.00 59.50 971 LYS A O 1
ATOM 7497 N N . ALA A 1 972 ? -0.150 25.545 -22.939 1.00 56.25 972 ALA A N 1
ATOM 7498 C CA . ALA A 1 972 ? -0.469 26.947 -23.187 1.00 56.25 972 ALA A CA 1
ATOM 7499 C C . ALA A 1 972 ? -1.348 27.142 -24.433 1.00 56.25 972 ALA A C 1
ATOM 7501 O O . ALA A 1 972 ? -2.265 27.953 -24.395 1.00 56.25 972 ALA A O 1
ATOM 7502 N N . PHE A 1 973 ? -1.112 26.380 -25.510 1.00 53.69 973 PHE A N 1
ATOM 7503 C CA . PHE A 1 973 ? -1.784 26.597 -26.799 1.00 53.69 973 PHE A CA 1
ATOM 7504 C C . PHE A 1 973 ? -2.924 25.615 -27.113 1.00 53.69 973 PHE A C 1
ATOM 7506 O O . PHE A 1 973 ? -3.790 25.945 -27.918 1.00 53.69 973 PHE A O 1
ATOM 7513 N N . PHE A 1 974 ? -2.967 24.420 -26.503 1.00 51.50 974 PHE A N 1
ATOM 7514 C CA . PHE A 1 974 ? -3.974 23.391 -26.829 1.00 51.50 974 PHE A CA 1
ATOM 7515 C C . PHE A 1 974 ? -4.820 22.887 -25.647 1.00 51.50 974 PHE A C 1
ATOM 7517 O O . PHE A 1 974 ? -5.638 21.986 -25.847 1.00 51.50 974 PHE A O 1
ATOM 7524 N N . GLY A 1 975 ? -4.666 23.454 -24.442 1.00 42.88 975 GLY A N 1
ATOM 7525 C CA . GLY A 1 975 ? -5.691 23.463 -23.385 1.00 42.88 975 GLY A CA 1
ATOM 7526 C C . GLY A 1 975 ? -6.388 22.135 -23.040 1.00 42.88 975 GLY A C 1
ATOM 7527 O O . GLY A 1 975 ? -7.580 22.137 -22.744 1.00 42.88 975 GLY A O 1
ATOM 7528 N N . CYS A 1 976 ? -5.707 20.984 -23.076 1.00 39.59 976 CYS A N 1
ATOM 7529 C CA . CYS A 1 976 ? -6.299 19.733 -22.584 1.00 39.59 976 CYS A CA 1
ATOM 7530 C C . CYS A 1 976 ? -6.139 19.642 -21.064 1.00 39.59 976 CYS A C 1
ATOM 7532 O O . CYS A 1 976 ? -5.025 19.467 -20.565 1.00 39.59 976 CYS A O 1
ATOM 7534 N N . GLY A 1 977 ? -7.257 19.727 -20.336 1.00 44.16 977 GLY A N 1
ATOM 7535 C CA . GLY A 1 977 ? -7.309 19.496 -18.893 1.00 44.16 977 GLY A CA 1
ATOM 7536 C C . GLY A 1 977 ? -6.606 18.191 -18.504 1.00 44.16 977 GLY A C 1
ATOM 7537 O O . GLY A 1 977 ? -6.664 17.188 -19.220 1.00 44.16 977 GLY A O 1
ATOM 7538 N N . ASN A 1 978 ? -5.906 18.201 -17.368 1.00 50.62 978 ASN A N 1
ATOM 7539 C CA . ASN A 1 978 ? -4.958 17.149 -16.983 1.00 50.62 978 ASN A CA 1
ATOM 7540 C C . ASN A 1 978 ? -5.560 15.724 -16.945 1.00 50.62 978 ASN A C 1
ATOM 7542 O O . ASN A 1 978 ? -4.807 14.760 -17.104 1.00 50.62 978 ASN A O 1
ATOM 7546 N N . PHE A 1 979 ? -6.886 15.568 -16.818 1.00 52.91 979 PHE A N 1
ATOM 7547 C CA . PHE A 1 979 ? -7.544 14.268 -16.623 1.00 52.91 979 PHE A CA 1
ATOM 7548 C C . PHE A 1 979 ? -8.793 13.998 -17.487 1.00 52.91 979 PHE A C 1
ATOM 7550 O O . PHE A 1 979 ? -9.355 12.909 -17.376 1.00 52.91 979 PHE A O 1
ATOM 7557 N N . SER A 1 980 ? -9.255 14.931 -18.328 1.00 58.38 980 SER A N 1
ATOM 7558 C CA . SER A 1 980 ? -10.579 14.820 -18.973 1.00 58.38 980 SER A CA 1
ATOM 7559 C C . SER A 1 980 ? -10.749 15.676 -20.230 1.00 58.38 980 SER A C 1
ATOM 7561 O O . SER A 1 980 ? -10.060 16.680 -20.395 1.00 58.38 980 SER A O 1
ATOM 7563 N N . SER A 1 981 ? -11.748 15.339 -21.045 1.00 66.44 981 SER A N 1
ATOM 7564 C CA . SER A 1 981 ? -12.210 16.119 -22.201 1.00 66.44 981 SER A CA 1
ATOM 7565 C C . SER A 1 981 ? -13.686 16.489 -22.035 1.00 66.44 981 SER A C 1
ATOM 7567 O O . SER A 1 981 ? -14.472 15.662 -21.579 1.00 66.44 981 SER A O 1
ATOM 7569 N N . VAL A 1 982 ? -14.070 17.723 -22.381 1.00 66.88 982 VAL A N 1
ATOM 7570 C CA . VAL A 1 982 ? -15.460 18.205 -22.279 1.00 66.88 982 VAL A CA 1
ATOM 7571 C C . VAL A 1 982 ? -16.093 18.263 -23.665 1.00 66.88 982 VAL A C 1
ATOM 7573 O O . VAL A 1 982 ? -15.539 18.866 -24.580 1.00 66.88 982 VAL A O 1
ATOM 7576 N N . TYR A 1 983 ? -17.263 17.650 -23.805 1.00 72.75 983 TYR A N 1
ATOM 7577 C CA . TYR A 1 983 ? -18.046 17.570 -25.033 1.00 72.75 983 TYR A CA 1
ATOM 7578 C C . TYR A 1 983 ? -19.389 18.274 -24.847 1.00 72.75 983 TYR A C 1
ATOM 7580 O O . TYR A 1 983 ? -19.968 18.247 -23.765 1.00 72.75 983 TYR A O 1
ATOM 7588 N N . LYS A 1 984 ? -19.922 18.875 -25.911 1.00 77.25 984 LYS A N 1
ATOM 7589 C CA . LYS A 1 984 ? -21.318 19.324 -25.954 1.00 77.25 984 LYS A CA 1
ATOM 7590 C C . LYS A 1 984 ? -22.196 18.137 -26.356 1.00 77.25 984 LYS A C 1
ATOM 7592 O O . LYS A 1 984 ? -21.882 17.472 -27.339 1.00 77.25 984 LYS A O 1
ATOM 7597 N N . GLY A 1 985 ? -23.269 17.875 -25.617 1.00 77.62 985 GLY A N 1
ATOM 7598 C CA . GLY A 1 985 ? -24.212 16.791 -25.905 1.00 77.62 985 GLY A CA 1
ATOM 7599 C C . GLY A 1 985 ? -25.668 17.218 -25.735 1.00 77.62 985 GLY A C 1
ATOM 7600 O O . GLY A 1 985 ? -25.948 18.281 -25.182 1.00 77.62 985 GLY A O 1
ATOM 7601 N N . THR A 1 986 ? -26.586 16.370 -26.194 1.00 79.06 986 THR A N 1
ATOM 7602 C CA . THR A 1 986 ? -28.038 16.550 -26.043 1.00 79.06 986 THR A CA 1
ATOM 7603 C C . THR A 1 986 ? -28.615 15.298 -25.388 1.00 79.06 986 THR A C 1
ATOM 7605 O O . THR A 1 986 ? -28.310 14.189 -25.823 1.00 79.06 986 THR A O 1
ATOM 7608 N N . LEU A 1 987 ? -29.414 15.452 -24.329 1.00 72.56 987 LEU A N 1
ATOM 7609 C CA . LEU A 1 987 ? -30.088 14.325 -23.674 1.00 72.56 987 LEU A CA 1
ATOM 7610 C C . LEU A 1 987 ? -31.414 14.020 -24.395 1.00 72.56 987 LEU A C 1
ATOM 7612 O O . LEU A 1 987 ? -32.324 14.848 -24.389 1.00 72.56 987 LEU A O 1
ATOM 7616 N N . GLU A 1 988 ? -31.526 12.828 -24.994 1.00 58.38 988 GLU A N 1
ATOM 7617 C CA . GLU A 1 988 ? -32.615 12.424 -25.914 1.00 58.38 988 GLU A CA 1
ATOM 7618 C C . GLU A 1 988 ? -34.040 12.487 -25.330 1.00 58.38 988 GLU A C 1
ATOM 7620 O O . GLU A 1 988 ? -35.006 12.538 -26.085 1.00 58.38 988 GLU A O 1
ATOM 7625 N N . LEU A 1 989 ? -34.201 12.499 -24.004 1.00 53.44 989 LEU A N 1
ATOM 7626 C CA . LEU A 1 989 ? -35.514 12.525 -23.345 1.00 53.44 989 LEU A CA 1
ATOM 7627 C C . LEU A 1 989 ? -36.055 13.944 -23.070 1.00 53.44 989 LEU A C 1
ATOM 7629 O O . LEU A 1 989 ? -37.233 14.071 -22.746 1.00 53.44 989 LEU A O 1
ATOM 7633 N N . GLU A 1 990 ? -35.237 14.999 -23.207 1.00 56.47 990 GLU A N 1
ATOM 7634 C CA . GLU A 1 990 ? -35.619 16.382 -22.841 1.00 56.47 990 GLU A CA 1
ATOM 7635 C C . GLU A 1 990 ? -35.158 17.468 -23.835 1.00 56.47 990 GLU A C 1
ATOM 7637 O O . GLU A 1 990 ? -35.399 18.649 -23.594 1.00 56.47 990 GLU A O 1
ATOM 7642 N N . ASP A 1 991 ? -34.464 17.108 -24.923 1.00 65.50 991 ASP A N 1
ATOM 7643 C CA . ASP A 1 991 ? -33.846 18.051 -25.883 1.00 65.50 991 ASP A CA 1
ATOM 7644 C C . ASP A 1 991 ? -32.918 19.093 -25.211 1.00 65.50 991 ASP A C 1
ATOM 7646 O O . ASP A 1 991 ? -32.634 20.185 -25.715 1.00 65.50 991 ASP A O 1
ATOM 7650 N N . ARG A 1 992 ? -32.426 18.745 -24.016 1.00 77.50 992 ARG A N 1
ATOM 7651 C CA . ARG A 1 992 ? -31.621 19.612 -23.163 1.00 77.50 992 ARG A CA 1
ATOM 7652 C C . ARG A 1 992 ? -30.155 19.527 -23.570 1.00 77.50 992 ARG A C 1
ATOM 7654 O O . ARG A 1 992 ? -29.555 18.450 -23.543 1.00 77.50 992 ARG A O 1
ATOM 7661 N N . VAL A 1 993 ? -29.571 20.677 -23.907 1.00 80.88 993 VAL A N 1
ATOM 7662 C CA . VAL A 1 993 ? -28.139 20.810 -24.211 1.00 80.88 993 VAL A CA 1
ATOM 7663 C C . VAL A 1 993 ? -27.336 20.772 -22.912 1.00 80.88 993 VAL A C 1
ATOM 7665 O O . VAL A 1 993 ? -27.591 21.551 -21.993 1.00 80.88 993 VAL A O 1
ATOM 7668 N N . VAL A 1 994 ? -26.352 19.879 -22.846 1.00 84.62 994 VAL A N 1
ATOM 76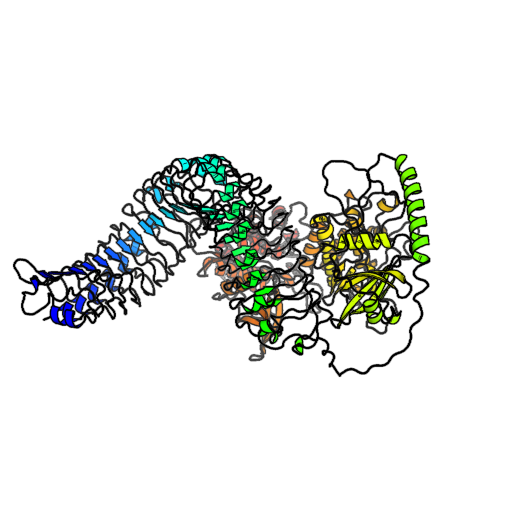69 C CA . VAL A 1 994 ? -25.513 19.635 -21.665 1.00 84.62 994 VAL A CA 1
ATOM 7670 C C . VAL A 1 994 ? -24.028 19.635 -22.023 1.00 84.62 994 VAL A C 1
ATOM 7672 O O . VAL A 1 994 ? -23.643 19.381 -23.168 1.00 84.62 994 VAL A O 1
ATOM 7675 N N . ALA A 1 995 ? -23.180 19.910 -21.035 1.00 82.88 995 ALA A N 1
ATOM 7676 C CA . ALA A 1 995 ? -21.739 19.706 -21.132 1.00 82.88 995 ALA A CA 1
ATOM 7677 C C . ALA A 1 995 ? -21.370 18.363 -20.483 1.00 82.88 995 ALA A C 1
ATOM 7679 O O . ALA A 1 995 ? -21.750 18.094 -19.347 1.00 82.88 995 ALA A O 1
ATOM 7680 N N . ILE A 1 996 ? -20.630 17.516 -21.194 1.00 81.88 996 ILE A N 1
ATOM 7681 C CA . ILE A 1 996 ? -20.246 16.165 -20.774 1.00 81.88 996 ILE A CA 1
ATOM 7682 C C . ILE A 1 996 ? -18.728 16.115 -20.627 1.00 81.88 996 ILE A C 1
ATOM 7684 O O . ILE A 1 996 ? -18.002 16.086 -21.618 1.00 81.88 996 ILE A O 1
ATOM 7688 N N . LYS A 1 997 ? -18.228 16.082 -19.394 1.00 82.19 997 LYS A N 1
ATOM 7689 C CA . LYS A 1 997 ? -16.804 15.898 -19.092 1.00 82.19 997 LYS A CA 1
ATOM 7690 C C . LYS A 1 997 ? -16.499 14.412 -18.969 1.00 82.19 997 LYS A C 1
ATOM 7692 O O . LYS A 1 997 ? -16.854 13.789 -17.974 1.00 82.19 997 LYS A O 1
ATOM 7697 N N . VAL A 1 998 ? -15.840 13.846 -19.971 1.00 76.44 998 VAL A N 1
ATOM 7698 C CA . VAL A 1 998 ? -15.393 12.448 -19.994 1.00 76.44 998 VAL A CA 1
ATOM 7699 C C . VAL A 1 998 ? -13.986 12.367 -19.417 1.00 76.44 998 VAL A C 1
ATOM 7701 O O . VAL A 1 998 ? -13.089 13.091 -19.854 1.00 76.44 998 VAL A O 1
ATOM 7704 N N . LEU A 1 999 ? -13.776 11.494 -18.434 1.00 74.62 999 LEU A N 1
ATOM 7705 C CA . LEU A 1 999 ? -12.461 11.314 -17.826 1.00 74.62 999 LEU A CA 1
ATOM 7706 C C . LEU A 1 999 ? -11.619 10.299 -18.590 1.00 74.62 999 LEU A C 1
ATOM 7708 O O . LEU A 1 999 ? -12.080 9.220 -18.953 1.00 74.62 999 LEU A O 1
ATOM 7712 N N . ASN A 1 1000 ? -10.341 10.625 -18.761 1.00 71.06 1000 ASN A N 1
ATOM 7713 C CA . ASN A 1 1000 ? -9.356 9.716 -19.320 1.00 71.06 1000 ASN A CA 1
ATOM 7714 C C . ASN A 1 1000 ? -8.780 8.834 -18.202 1.00 71.06 1000 ASN A C 1
ATOM 7716 O O . ASN A 1 1000 ? -7.806 9.203 -17.541 1.00 71.06 1000 ASN A O 1
ATOM 7720 N N . LEU A 1 1001 ? -9.384 7.663 -17.990 1.00 66.06 1001 LEU A N 1
ATOM 7721 C CA . LEU A 1 1001 ? -9.002 6.740 -16.916 1.00 66.06 1001 LEU A CA 1
ATOM 7722 C C . LEU A 1 1001 ? -7.616 6.098 -17.097 1.00 66.06 1001 LEU A C 1
ATOM 7724 O O . LEU A 1 1001 ? -7.073 5.575 -16.128 1.00 66.06 1001 LEU A O 1
ATOM 7728 N N . GLN A 1 1002 ? -6.997 6.219 -18.277 1.00 59.03 1002 GLN A N 1
ATOM 7729 C CA . GLN A 1 1002 ? -5.609 5.797 -18.504 1.00 59.03 1002 GLN A CA 1
ATOM 7730 C C . GLN A 1 1002 ? -4.596 6.731 -17.815 1.00 59.03 1002 GLN A C 1
ATOM 7732 O O . GLN A 1 1002 ? -3.428 6.379 -17.644 1.00 59.03 1002 GLN A O 1
ATOM 7737 N N . ARG A 1 1003 ? -5.014 7.933 -17.383 1.00 55.00 1003 ARG A N 1
ATOM 7738 C CA . ARG A 1 1003 ? -4.150 8.873 -16.655 1.00 55.00 1003 ARG A CA 1
ATOM 7739 C C . ARG A 1 1003 ? -4.219 8.648 -15.144 1.00 55.00 1003 ARG A C 1
ATOM 7741 O O . ARG A 1 1003 ? -5.272 8.776 -14.513 1.00 55.00 1003 ARG A O 1
ATOM 7748 N N . LYS A 1 1004 ? -3.055 8.400 -14.533 1.00 45.81 1004 LYS A N 1
ATOM 7749 C CA . LYS A 1 1004 ? -2.888 8.246 -13.078 1.00 45.81 1004 LYS A CA 1
ATOM 7750 C C . LYS A 1 1004 ? -3.417 9.493 -12.352 1.00 45.81 1004 LYS A C 1
ATOM 7752 O O . LYS A 1 1004 ? -2.850 10.571 -12.473 1.00 45.81 1004 LYS A O 1
ATOM 7757 N N . GLY A 1 1005 ? -4.511 9.342 -11.602 1.00 54.38 1005 GLY A N 1
ATOM 7758 C CA . GLY A 1 1005 ? -5.180 10.440 -10.886 1.00 54.38 1005 GLY A CA 1
ATOM 7759 C C . GLY A 1 1005 ? -6.576 10.799 -11.406 1.00 54.38 1005 GLY A C 1
ATOM 7760 O O . GLY A 1 1005 ? -7.344 11.383 -10.645 1.00 54.38 1005 GLY A O 1
ATOM 7761 N N . ALA A 1 1006 ? -6.965 10.369 -12.613 1.00 60.19 1006 ALA A N 1
ATOM 7762 C CA . ALA A 1 1006 ? -8.290 10.656 -13.175 1.00 60.19 1006 ALA A CA 1
ATOM 7763 C C . ALA A 1 1006 ? -9.435 10.093 -12.314 1.00 60.19 1006 ALA A C 1
ATOM 7765 O O . ALA A 1 1006 ? -10.408 10.788 -12.039 1.00 60.19 1006 ALA A O 1
ATOM 7766 N N . HIS A 1 1007 ? -9.275 8.881 -11.772 1.00 68.81 1007 HIS A N 1
ATOM 7767 C CA . HIS A 1 1007 ? -10.251 8.305 -10.841 1.00 68.81 1007 HIS A CA 1
ATOM 7768 C C . HIS A 1 1007 ? -10.403 9.151 -9.562 1.00 68.81 1007 HIS A C 1
ATOM 7770 O O . HIS A 1 1007 ? -11.512 9.359 -9.076 1.00 68.81 1007 HIS A O 1
ATOM 7776 N N . LYS A 1 1008 ? -9.296 9.702 -9.040 1.00 67.25 1008 LYS A N 1
ATOM 7777 C CA . LYS A 1 1008 ? -9.319 10.598 -7.872 1.00 67.25 1008 LYS A CA 1
ATOM 7778 C C . LYS A 1 1008 ? -9.986 11.937 -8.202 1.00 67.25 1008 LYS A C 1
ATOM 7780 O O . LYS A 1 1008 ? -10.725 12.432 -7.362 1.00 67.25 1008 LYS A O 1
ATOM 7785 N N . SER A 1 1009 ? -9.772 12.475 -9.408 1.00 69.38 1009 SER A N 1
ATOM 7786 C CA . SER A 1 1009 ? -10.436 13.691 -9.909 1.00 69.38 1009 SER A CA 1
ATOM 7787 C C . SER A 1 1009 ? -11.953 13.516 -9.990 1.00 69.38 1009 SER A C 1
ATOM 7789 O O . SER A 1 1009 ? -12.692 14.355 -9.489 1.00 69.38 1009 SER A O 1
ATOM 7791 N N . PHE A 1 1010 ? -12.425 12.389 -10.541 1.00 76.81 1010 PHE A N 1
ATOM 7792 C CA . PHE A 1 1010 ? -13.858 12.081 -10.616 1.00 76.81 1010 PHE A CA 1
ATOM 7793 C C . PHE A 1 1010 ? -14.504 12.010 -9.232 1.00 76.81 1010 PHE A C 1
ATOM 7795 O O . PHE A 1 1010 ? -15.558 12.598 -9.009 1.00 76.81 1010 PHE A O 1
ATOM 7802 N N . VAL A 1 1011 ? -13.861 11.308 -8.293 1.00 71.12 1011 VAL A N 1
ATOM 7803 C CA . VAL A 1 1011 ? -14.363 11.174 -6.919 1.00 71.12 1011 VAL A CA 1
ATOM 7804 C C . VAL A 1 1011 ? -14.327 12.519 -6.189 1.00 71.12 1011 VAL A C 1
ATOM 7806 O O . VAL A 1 1011 ? -15.276 12.837 -5.480 1.00 71.12 1011 VAL A O 1
ATOM 7809 N N . ALA A 1 1012 ? -13.278 13.325 -6.379 1.00 68.19 1012 ALA A N 1
ATOM 7810 C CA . ALA A 1 1012 ? -13.174 14.660 -5.792 1.00 68.19 1012 ALA A CA 1
ATOM 7811 C C . ALA A 1 1012 ? -14.283 15.598 -6.295 1.00 68.19 1012 ALA A C 1
ATOM 7813 O O . ALA A 1 1012 ? -14.954 16.211 -5.471 1.00 68.19 1012 ALA A O 1
ATOM 7814 N N . GLU A 1 1013 ? -14.540 15.643 -7.608 1.00 73.44 1013 GLU A N 1
ATOM 7815 C CA . GLU A 1 1013 ? -15.639 16.431 -8.190 1.00 73.44 1013 GLU A CA 1
ATOM 7816 C C . GLU A 1 1013 ? -17.008 15.935 -7.724 1.00 73.44 1013 GLU A C 1
ATOM 7818 O O . GLU A 1 1013 ? -17.831 16.742 -7.299 1.00 73.44 1013 GLU A O 1
ATOM 7823 N N . CYS A 1 1014 ? -17.238 14.616 -7.720 1.00 74.12 1014 CYS A N 1
ATOM 7824 C CA . CYS A 1 1014 ? -18.480 14.039 -7.201 1.00 74.12 1014 CYS A CA 1
ATOM 7825 C C . CYS A 1 1014 ? -18.705 14.401 -5.730 1.00 74.12 1014 CYS A C 1
ATOM 7827 O O . CYS A 1 1014 ? -19.831 14.700 -5.351 1.00 74.12 1014 CYS A O 1
ATOM 7829 N N . ASN A 1 1015 ? -17.657 14.368 -4.902 1.00 70.44 1015 ASN A N 1
ATOM 7830 C CA . ASN A 1 1015 ? -17.755 14.657 -3.472 1.00 70.44 1015 ASN A CA 1
ATOM 7831 C C . ASN A 1 1015 ? -17.923 16.152 -3.189 1.00 70.44 1015 ASN A C 1
ATOM 7833 O O . ASN A 1 1015 ? -18.730 16.504 -2.334 1.00 70.44 1015 ASN A O 1
ATOM 7837 N N . ALA A 1 1016 ? -17.194 17.017 -3.901 1.00 64.81 1016 ALA A N 1
ATOM 7838 C CA . ALA A 1 1016 ? -17.298 18.464 -3.748 1.00 64.81 1016 ALA A CA 1
ATOM 7839 C C . ALA A 1 1016 ? -18.688 18.963 -4.160 1.00 64.81 1016 ALA A C 1
ATOM 7841 O O . ALA A 1 1016 ? -19.289 19.758 -3.451 1.00 64.81 1016 ALA A O 1
ATOM 7842 N N . LEU A 1 1017 ? -19.236 18.453 -5.267 1.00 67.19 1017 LEU A N 1
ATOM 7843 C CA . LEU A 1 1017 ? -20.455 18.988 -5.879 1.00 67.19 1017 LEU A CA 1
ATOM 7844 C C . LEU A 1 1017 ? -21.739 18.231 -5.498 1.00 67.19 1017 LEU A C 1
ATOM 7846 O O . LEU A 1 1017 ? -22.819 18.634 -5.920 1.00 67.19 1017 LEU A O 1
ATOM 7850 N N . LYS A 1 1018 ? -21.658 17.172 -4.673 1.00 65.88 1018 LYS A N 1
ATOM 7851 C CA . LYS A 1 1018 ? -22.803 16.306 -4.312 1.00 65.88 1018 LYS A CA 1
ATOM 7852 C C . LYS A 1 1018 ? -24.004 17.070 -3.739 1.00 65.88 1018 LYS A C 1
ATOM 7854 O O . LYS A 1 1018 ? -25.139 16.677 -3.988 1.00 65.88 1018 LYS A O 1
ATOM 7859 N N . ASN A 1 1019 ? -23.739 18.132 -2.969 1.00 64.38 1019 ASN A N 1
ATOM 7860 C CA . ASN A 1 1019 ? -24.736 18.877 -2.187 1.00 64.38 1019 ASN A CA 1
ATOM 7861 C C . ASN A 1 1019 ? -24.631 20.411 -2.338 1.00 64.38 1019 ASN A C 1
ATOM 7863 O O . ASN A 1 1019 ? -25.313 21.137 -1.619 1.00 64.38 1019 ASN A O 1
ATOM 7867 N N . ILE A 1 1020 ? -23.801 20.914 -3.257 1.00 72.88 1020 ILE A N 1
ATOM 7868 C CA . ILE A 1 1020 ? -23.638 22.355 -3.493 1.00 72.88 1020 ILE A CA 1
ATOM 7869 C C . ILE A 1 1020 ? -24.822 22.883 -4.302 1.00 72.88 1020 ILE A C 1
ATOM 7871 O O . ILE A 1 1020 ? -25.142 22.350 -5.365 1.00 72.88 1020 ILE A O 1
ATOM 7875 N N . LYS A 1 1021 ? -25.443 23.969 -3.830 1.00 77.69 1021 LYS A N 1
ATOM 7876 C CA . LYS A 1 1021 ? -26.470 24.705 -4.579 1.00 77.69 1021 LYS A CA 1
ATOM 7877 C C . LYS A 1 1021 ? -26.242 26.200 -4.429 1.00 77.69 1021 LYS A C 1
ATOM 7879 O O . LYS A 1 1021 ? -26.727 26.813 -3.483 1.00 77.69 1021 LYS A O 1
ATOM 7884 N N . HIS A 1 1022 ? -25.524 26.780 -5.383 1.00 88.38 1022 HIS A N 1
ATOM 7885 C CA . HIS A 1 1022 ? -25.289 28.216 -5.437 1.00 88.38 1022 HIS A CA 1
ATOM 7886 C C . HIS A 1 1022 ? -25.409 28.713 -6.877 1.00 88.38 1022 HIS A C 1
ATOM 7888 O O . HIS A 1 1022 ? -24.950 28.049 -7.801 1.00 88.38 1022 HIS A O 1
ATOM 7894 N N . ARG A 1 1023 ? -25.996 29.900 -7.060 1.00 88.06 1023 ARG A N 1
ATOM 7895 C CA . ARG A 1 1023 ? -26.251 30.510 -8.381 1.00 88.06 1023 ARG A CA 1
ATOM 7896 C C . ARG A 1 1023 ? -24.996 30.848 -9.190 1.00 88.06 1023 ARG A C 1
ATOM 7898 O O . ARG A 1 1023 ? -25.127 31.175 -10.354 1.00 88.06 1023 ARG A O 1
ATOM 7905 N N . ASN A 1 1024 ? -23.822 30.839 -8.561 1.00 93.50 1024 ASN A N 1
ATOM 7906 C CA . ASN A 1 1024 ? -22.532 31.148 -9.186 1.00 93.50 1024 ASN A CA 1
ATOM 7907 C C . ASN A 1 1024 ? -21.593 29.929 -9.224 1.00 93.50 1024 ASN A C 1
ATOM 7909 O O . ASN A 1 1024 ? -20.376 30.084 -9.304 1.00 93.50 1024 ASN A O 1
ATOM 7913 N N . LEU A 1 1025 ? -22.130 28.712 -9.112 1.00 89.69 1025 LEU A N 1
ATOM 7914 C CA . LEU A 1 1025 ? -21.379 27.459 -9.191 1.00 89.69 1025 LEU A CA 1
ATOM 7915 C C . LEU A 1 1025 ? -22.021 26.552 -10.236 1.00 89.69 1025 LEU A C 1
ATOM 7917 O O . LEU A 1 1025 ? -23.241 26.404 -10.259 1.00 89.69 1025 LEU A O 1
ATOM 7921 N N . VAL A 1 1026 ? -21.205 25.907 -11.072 1.00 86.38 1026 VAL A N 1
ATOM 7922 C CA . VAL A 1 1026 ? -21.734 24.977 -12.077 1.00 86.38 1026 VAL A CA 1
ATOM 7923 C C . VAL A 1 1026 ? -22.382 23.775 -11.391 1.00 86.38 1026 VAL A C 1
ATOM 7925 O O . VAL A 1 1026 ? -21.741 23.058 -10.620 1.00 86.38 1026 VAL A O 1
ATOM 7928 N N . GLN A 1 1027 ? -23.651 23.524 -11.710 1.00 79.50 1027 GLN A N 1
ATOM 7929 C CA . GLN A 1 1027 ? -24.413 22.417 -11.147 1.00 79.50 1027 GLN A CA 1
ATOM 7930 C C . GLN A 1 1027 ? -24.161 21.111 -11.918 1.00 79.50 1027 GLN A C 1
ATOM 7932 O O . GLN A 1 1027 ? -24.278 21.054 -13.146 1.00 79.50 1027 GLN A O 1
ATOM 7937 N N . ILE A 1 1028 ? -23.859 20.030 -11.188 1.00 80.06 1028 ILE A N 1
ATOM 7938 C CA . ILE A 1 1028 ? -23.880 18.674 -11.750 1.00 80.06 1028 ILE A CA 1
ATOM 7939 C C . ILE A 1 1028 ? -25.338 18.249 -11.921 1.00 80.06 1028 ILE A C 1
ATOM 7941 O O . ILE A 1 1028 ? -26.092 18.183 -10.951 1.00 80.06 1028 ILE A O 1
ATOM 7945 N N . LEU A 1 1029 ? -25.717 17.920 -13.154 1.00 79.62 1029 LEU A N 1
ATOM 7946 C CA . LEU A 1 1029 ? -27.021 17.341 -13.469 1.00 79.62 1029 LEU A CA 1
ATOM 7947 C C . LEU A 1 1029 ? -27.049 15.851 -13.124 1.00 79.62 1029 LEU A C 1
ATOM 7949 O O . LEU A 1 1029 ? -27.997 15.370 -12.511 1.00 79.62 1029 LEU A O 1
ATOM 7953 N N . THR A 1 1030 ? -26.005 15.119 -13.518 1.00 80.56 1030 THR A N 1
ATOM 7954 C CA . THR A 1 1030 ? -25.824 13.698 -13.195 1.00 80.56 1030 THR A CA 1
ATOM 7955 C C . THR A 1 1030 ? -24.380 13.255 -13.470 1.00 80.56 1030 THR A C 1
ATOM 7957 O O . THR A 1 1030 ? -23.585 13.995 -14.053 1.00 80.56 1030 THR A O 1
ATOM 7960 N N . CYS A 1 1031 ? -24.021 12.041 -13.058 1.00 82.44 1031 CYS A N 1
ATOM 7961 C CA . CYS A 1 1031 ? -22.746 11.410 -13.378 1.00 82.44 1031 CYS A CA 1
ATOM 7962 C C . CYS A 1 1031 ? -22.959 9.996 -13.932 1.00 82.44 1031 CYS A C 1
ATOM 7964 O O . CYS A 1 1031 ? -23.910 9.300 -13.582 1.00 82.44 1031 CYS A O 1
ATOM 7966 N N . CYS A 1 1032 ? -22.058 9.566 -14.811 1.00 79.00 1032 CYS A N 1
ATOM 7967 C CA . CYS A 1 1032 ? -22.030 8.223 -15.370 1.00 79.00 1032 CYS A CA 1
ATOM 7968 C C . CYS A 1 1032 ? -20.782 7.500 -14.861 1.00 79.00 1032 CYS A C 1
ATOM 7970 O O . CYS A 1 1032 ? -19.674 8.024 -14.968 1.00 79.00 1032 CYS A O 1
ATOM 7972 N N . SER A 1 1033 ? -20.965 6.299 -14.314 1.00 80.56 1033 SER A N 1
ATOM 7973 C CA . SER A 1 1033 ? -19.888 5.362 -13.990 1.00 80.56 1033 SER A CA 1
ATOM 7974 C C . SER A 1 1033 ? -20.324 3.979 -14.466 1.00 80.56 1033 SER A C 1
ATOM 7976 O O . SER A 1 1033 ? -21.076 3.296 -13.776 1.00 80.56 1033 SER A O 1
ATOM 7978 N N . SER A 1 1034 ? -19.888 3.603 -15.664 1.00 77.62 1034 SER A N 1
ATOM 7979 C CA . SER A 1 1034 ? -20.313 2.403 -16.398 1.00 77.62 1034 SER A CA 1
ATOM 7980 C C . SER A 1 1034 ? -19.099 1.673 -16.977 1.00 77.62 1034 SER A C 1
ATOM 7982 O O . SER A 1 1034 ? -17.966 2.124 -16.827 1.00 77.62 1034 SER A O 1
ATOM 7984 N N . THR A 1 1035 ? -19.331 0.554 -17.654 1.00 68.31 1035 THR A N 1
ATOM 7985 C CA . THR A 1 1035 ? -18.415 0.044 -18.678 1.00 68.31 1035 THR A CA 1
ATOM 7986 C C . THR A 1 1035 ? -18.831 0.566 -20.055 1.00 68.31 1035 THR A C 1
ATOM 7988 O O . THR A 1 1035 ? -20.021 0.782 -20.302 1.00 68.31 1035 THR A O 1
ATOM 7991 N N . ASP A 1 1036 ? -17.864 0.854 -20.923 1.00 66.44 1036 ASP A N 1
ATOM 7992 C CA . ASP A 1 1036 ? -18.112 1.215 -22.317 1.00 66.44 1036 ASP A CA 1
ATOM 7993 C C . ASP A 1 1036 ? -18.427 -0.024 -23.179 1.00 66.44 1036 ASP A C 1
ATOM 7995 O O . ASP A 1 1036 ? -18.426 -1.165 -22.713 1.00 66.44 1036 ASP A O 1
ATOM 7999 N N . TYR A 1 1037 ? -18.684 0.190 -24.472 1.00 59.06 1037 TYR A N 1
ATOM 8000 C CA . TYR A 1 1037 ? -19.008 -0.871 -25.434 1.00 59.06 1037 TYR A CA 1
ATOM 8001 C C . TYR A 1 1037 ? -17.854 -1.858 -25.700 1.00 59.06 1037 TYR A C 1
ATOM 8003 O O . TYR A 1 1037 ? -18.065 -2.875 -26.360 1.00 59.06 1037 TYR A O 1
ATOM 8011 N N . LYS A 1 1038 ? -16.643 -1.573 -25.202 1.00 56.12 1038 LYS A N 1
ATOM 8012 C CA . LYS A 1 1038 ? -15.466 -2.452 -25.252 1.00 56.12 1038 LYS A CA 1
ATOM 8013 C C . LYS A 1 1038 ? -15.211 -3.156 -23.911 1.00 56.12 1038 LYS A C 1
ATOM 8015 O O . LYS A 1 1038 ? -14.205 -3.848 -23.779 1.00 56.12 1038 LYS A O 1
ATOM 8020 N N . GLY A 1 1039 ? -16.097 -2.988 -22.924 1.00 56.12 1039 GLY A N 1
ATOM 8021 C CA . GLY A 1 1039 ? -15.955 -3.558 -21.584 1.00 56.12 1039 GLY A CA 1
ATOM 8022 C C . GLY A 1 1039 ? -14.941 -2.830 -20.694 1.00 56.12 1039 GLY A C 1
ATOM 8023 O O . GLY A 1 1039 ? -14.562 -3.371 -19.657 1.00 56.12 1039 GLY A O 1
ATOM 8024 N N . GLN A 1 1040 ? -14.491 -1.627 -21.069 1.00 66.81 1040 GLN A N 1
ATOM 8025 C CA . GLN A 1 1040 ? -13.553 -0.818 -20.283 1.00 66.81 1040 GLN A CA 1
ATOM 8026 C C . GLN A 1 1040 ? -14.302 0.118 -19.332 1.00 66.81 1040 GLN A C 1
ATOM 8028 O O . GLN A 1 1040 ? -15.426 0.524 -19.611 1.00 66.81 1040 GLN A O 1
ATOM 8033 N N . GLU A 1 1041 ? -13.697 0.477 -18.197 1.00 75.81 1041 GLU A N 1
ATOM 8034 C CA . GLU A 1 1041 ? -14.306 1.433 -17.262 1.00 75.81 1041 GLU A CA 1
ATOM 8035 C C . GLU A 1 1041 ? -14.516 2.796 -17.956 1.00 75.81 1041 GLU A C 1
ATOM 8037 O O . GLU A 1 1041 ? -13.635 3.300 -18.651 1.00 75.81 1041 GLU A O 1
ATOM 8042 N N . PHE A 1 1042 ? -15.687 3.404 -17.765 1.00 81.88 1042 PHE A N 1
ATOM 8043 C CA . PHE A 1 1042 ? -16.082 4.684 -18.347 1.00 81.88 1042 PHE A CA 1
ATOM 8044 C C . PHE A 1 1042 ? -16.676 5.584 -17.268 1.00 81.88 1042 PHE A C 1
ATOM 8046 O O . PHE A 1 1042 ? -17.620 5.203 -16.569 1.00 81.88 1042 PHE A O 1
ATOM 8053 N N . LYS A 1 1043 ? -16.140 6.802 -17.143 1.00 83.94 1043 LYS A N 1
ATOM 8054 C CA . LYS A 1 1043 ? -16.642 7.806 -16.199 1.00 83.94 1043 LYS A CA 1
ATOM 8055 C C . LYS A 1 1043 ? -16.830 9.155 -16.871 1.00 83.94 1043 LYS A C 1
ATOM 8057 O O . LYS A 1 1043 ? -15.923 9.651 -17.542 1.00 83.94 1043 LYS A O 1
ATOM 8062 N N . ALA A 1 1044 ? -17.988 9.764 -16.639 1.00 84.81 1044 ALA A N 1
ATOM 8063 C CA . ALA A 1 1044 ? -18.309 11.093 -17.138 1.00 84.81 1044 ALA A CA 1
ATOM 8064 C C . ALA A 1 1044 ? -19.146 11.898 -16.136 1.00 84.81 1044 ALA A C 1
ATOM 8066 O O . ALA A 1 1044 ? -19.949 11.340 -15.388 1.00 84.81 1044 ALA A O 1
ATOM 8067 N N . LEU A 1 1045 ? -18.973 13.216 -16.143 1.00 85.12 1045 LEU A N 1
ATOM 8068 C CA . LEU A 1 1045 ? -19.785 14.176 -15.396 1.00 85.12 1045 LEU A CA 1
ATOM 8069 C C . LEU A 1 1045 ? -20.608 15.005 -16.379 1.00 85.12 1045 LEU A C 1
ATOM 8071 O O . LEU A 1 1045 ? -20.086 15.428 -17.410 1.00 85.12 1045 LEU A O 1
ATOM 8075 N N . ILE A 1 1046 ? -21.885 15.214 -16.072 1.00 85.12 1046 ILE A N 1
ATOM 8076 C CA . ILE A 1 1046 ? -22.820 15.942 -16.925 1.00 85.12 1046 ILE A CA 1
ATOM 8077 C C . ILE A 1 1046 ? -23.256 17.211 -16.195 1.00 85.12 1046 ILE A C 1
ATOM 8079 O O . ILE A 1 1046 ? -23.812 17.145 -15.098 1.00 85.12 1046 ILE A O 1
ATOM 8083 N N . PHE A 1 1047 ? -23.007 18.357 -16.821 1.00 85.19 1047 PHE A N 1
ATOM 8084 C CA . PHE A 1 1047 ? -23.276 19.696 -16.303 1.00 85.19 1047 PHE A CA 1
ATOM 8085 C C . PHE A 1 1047 ? -24.248 20.451 -17.209 1.00 85.19 1047 PHE A C 1
ATOM 8087 O O . PHE A 1 1047 ? -24.446 20.101 -18.379 1.00 85.19 1047 PHE A O 1
ATOM 8094 N N . GLU A 1 1048 ? -24.806 21.539 -16.687 1.00 81.88 1048 GLU A N 1
ATOM 8095 C CA . GLU A 1 1048 ? -25.487 22.530 -17.518 1.00 81.88 1048 GLU A CA 1
ATOM 8096 C C . GLU A 1 1048 ? -24.511 23.170 -18.515 1.00 81.88 1048 GLU A C 1
ATOM 8098 O O . GLU A 1 1048 ? -23.354 23.452 -18.197 1.00 81.88 1048 GLU A O 1
ATOM 8103 N N . TYR A 1 1049 ? -24.965 23.356 -19.755 1.00 83.38 1049 TYR A N 1
ATOM 8104 C CA . TYR A 1 1049 ? -24.146 23.951 -20.804 1.00 83.38 1049 TYR A CA 1
ATOM 8105 C C . TYR A 1 1049 ? -24.210 25.482 -20.750 1.00 83.38 1049 TYR A C 1
ATOM 8107 O O . TYR A 1 1049 ? -25.260 26.070 -21.005 1.00 83.38 1049 TYR A O 1
ATOM 8115 N N . MET A 1 1050 ? -23.066 26.114 -20.487 1.00 86.00 1050 MET A N 1
ATOM 8116 C CA . MET A 1 1050 ? -22.908 27.571 -20.447 1.00 86.00 1050 MET A CA 1
ATOM 8117 C C . MET A 1 1050 ? -22.617 28.111 -21.855 1.00 86.00 1050 MET A C 1
ATOM 8119 O O . MET A 1 1050 ? -21.538 27.871 -22.404 1.00 86.00 1050 MET A O 1
ATOM 8123 N N . ARG A 1 1051 ? -23.581 28.804 -22.479 1.00 79.88 1051 ARG A N 1
ATOM 8124 C CA . ARG A 1 1051 ? -23.489 29.187 -23.904 1.00 79.88 1051 ARG A CA 1
ATOM 8125 C C . ARG A 1 1051 ? -22.451 30.269 -24.183 1.00 79.88 1051 ARG A C 1
ATOM 8127 O O . ARG A 1 1051 ? -21.857 30.258 -25.261 1.00 79.88 1051 ARG A O 1
ATOM 8134 N N . ASN A 1 1052 ? -22.202 31.162 -23.225 1.00 84.06 1052 ASN A N 1
ATOM 8135 C CA . ASN A 1 1052 ? -21.235 32.248 -23.383 1.00 84.06 1052 ASN A CA 1
ATOM 8136 C C . ASN A 1 1052 ? -19.781 31.809 -23.131 1.00 84.06 1052 ASN A C 1
ATOM 8138 O O . ASN A 1 1052 ? -18.868 32.620 -23.291 1.00 84.06 1052 ASN A O 1
ATOM 8142 N N . GLY A 1 1053 ? -19.546 30.523 -22.842 1.00 83.69 1053 GLY A N 1
ATOM 8143 C CA . GLY A 1 1053 ? -18.207 29.944 -22.737 1.00 83.69 1053 GLY A CA 1
ATOM 8144 C C . GLY A 1 1053 ? -17.467 30.369 -21.468 1.00 83.69 1053 GLY A C 1
ATOM 8145 O O . GLY A 1 1053 ? -18.084 30.771 -20.483 1.00 83.69 1053 GLY A O 1
ATOM 8146 N N . SER A 1 1054 ? -16.138 30.238 -21.465 1.00 89.19 1054 SER A N 1
ATOM 8147 C CA . SER A 1 1054 ? -15.308 30.623 -20.317 1.00 89.19 1054 SER A CA 1
ATOM 8148 C C . SER A 1 1054 ? -14.923 32.102 -20.358 1.00 89.19 1054 SER A C 1
ATOM 8150 O O . SER A 1 1054 ? -14.758 32.688 -21.427 1.00 89.19 1054 SER A O 1
ATOM 8152 N N . LEU A 1 1055 ? -14.705 32.703 -19.189 1.00 90.00 1055 LEU A N 1
ATOM 8153 C CA . LEU A 1 1055 ? -14.221 34.074 -19.028 1.00 90.00 1055 LEU A CA 1
ATOM 8154 C C . LEU A 1 1055 ? -12.892 34.302 -19.763 1.00 90.00 1055 LEU A C 1
ATOM 8156 O O . LEU A 1 1055 ? -12.650 35.394 -20.274 1.00 90.00 1055 LEU A O 1
ATOM 8160 N N . GLU A 1 1056 ? -12.057 33.268 -19.879 1.00 88.75 1056 GLU A N 1
ATOM 8161 C CA . GLU A 1 1056 ? -10.828 33.310 -20.675 1.00 88.75 1056 GLU A CA 1
ATOM 8162 C C . GLU A 1 1056 ? -11.076 33.750 -22.122 1.00 88.75 1056 GLU A C 1
ATOM 8164 O O . GLU A 1 1056 ? -10.327 34.570 -22.640 1.00 88.75 1056 GLU A O 1
ATOM 8169 N N . GLN A 1 1057 ? -12.161 33.283 -22.747 1.00 84.38 1057 GLN A N 1
ATOM 8170 C CA . GLN A 1 1057 ? -12.521 33.649 -24.122 1.00 84.38 1057 GLN A CA 1
ATOM 8171 C C . GLN A 1 1057 ? -12.962 35.115 -24.251 1.00 84.38 1057 GLN A C 1
ATOM 8173 O O . GLN A 1 1057 ? -12.932 35.666 -25.346 1.00 84.38 1057 GLN A O 1
ATOM 8178 N N . TRP A 1 1058 ? -13.368 35.756 -23.152 1.00 85.94 1058 TRP A N 1
ATOM 8179 C CA . TRP A 1 1058 ? -13.765 37.168 -23.117 1.00 85.94 1058 TRP A CA 1
ATOM 8180 C C . TRP A 1 1058 ? -12.602 38.097 -22.764 1.00 85.94 1058 TRP A C 1
ATOM 8182 O O . TRP A 1 1058 ? -12.534 39.225 -23.252 1.00 85.94 1058 TRP A O 1
ATOM 8192 N N . LEU A 1 1059 ? -11.680 37.640 -21.912 1.00 84.12 1059 LEU A N 1
ATOM 8193 C CA . LEU A 1 1059 ? -10.464 38.384 -21.577 1.00 84.12 1059 LEU A CA 1
ATOM 8194 C C . LEU A 1 1059 ? -9.409 38.257 -22.673 1.00 84.12 1059 LEU A C 1
ATOM 8196 O O . LEU A 1 1059 ? -8.695 39.219 -22.940 1.00 84.12 1059 LEU A O 1
ATOM 8200 N N . HIS A 1 1060 ? -9.356 37.119 -23.357 1.00 84.50 1060 HIS A N 1
ATOM 8201 C CA . HIS A 1 1060 ? -8.380 36.814 -24.400 1.00 84.50 1060 HIS A CA 1
ATOM 8202 C C . HIS A 1 1060 ? -9.082 36.164 -25.601 1.00 84.50 1060 HIS A C 1
ATOM 8204 O O . HIS A 1 1060 ? -8.871 34.980 -25.874 1.00 84.50 1060 HIS A O 1
ATOM 8210 N N . PRO A 1 1061 ? -9.969 36.906 -26.294 1.00 69.25 1061 PRO A N 1
ATOM 8211 C CA . PRO A 1 1061 ? -10.686 36.386 -27.447 1.00 69.25 1061 PRO A CA 1
ATOM 8212 C C . PRO A 1 1061 ? -9.693 35.982 -28.532 1.00 69.25 1061 PRO A C 1
ATOM 8214 O O . PRO A 1 1061 ? -8.860 36.774 -28.971 1.00 69.25 1061 PRO A O 1
ATOM 8217 N N . THR A 1 1062 ? -9.797 34.730 -28.964 1.00 56.69 1062 THR A N 1
ATOM 8218 C CA . THR A 1 1062 ? -9.080 34.234 -30.135 1.00 56.69 1062 THR A CA 1
ATOM 8219 C C . THR A 1 1062 ? -9.748 34.816 -31.377 1.00 56.69 1062 THR A C 1
ATOM 8221 O O . THR A 1 1062 ? -10.972 34.873 -31.469 1.00 56.69 1062 THR A O 1
ATOM 8224 N N . THR A 1 1063 ? -8.956 35.305 -32.327 1.00 47.84 1063 THR A N 1
ATOM 8225 C CA . THR A 1 1063 ? -9.396 36.103 -33.488 1.00 47.84 1063 THR A CA 1
ATOM 8226 C C . THR A 1 1063 ? -10.224 35.336 -34.539 1.00 47.84 1063 THR A C 1
ATOM 8228 O O . THR A 1 1063 ? -10.329 35.773 -35.677 1.00 47.84 1063 THR A O 1
ATOM 8231 N N . THR A 1 1064 ? -10.832 34.202 -34.187 1.00 44.69 1064 THR A N 1
ATOM 8232 C CA . THR A 1 1064 ? -11.347 33.186 -35.124 1.00 44.69 1064 THR A CA 1
ATOM 8233 C C . THR A 1 1064 ? -12.878 33.087 -35.220 1.00 44.69 1064 THR A C 1
ATOM 8235 O O . THR A 1 1064 ? -13.382 32.066 -35.674 1.00 44.69 1064 THR A O 1
ATOM 8238 N N . SER A 1 1065 ? -13.663 34.085 -34.794 1.00 36.75 1065 SER A N 1
ATOM 8239 C CA . SER A 1 1065 ? -15.131 34.042 -34.956 1.00 36.75 1065 SER A CA 1
ATOM 8240 C C . SER A 1 1065 ? -15.683 35.273 -35.668 1.00 36.75 1065 SER A C 1
ATOM 8242 O O . SER A 1 1065 ? -15.447 36.393 -35.232 1.00 36.75 1065 SER A O 1
ATOM 8244 N N . VAL A 1 1066 ? -16.512 35.045 -36.692 1.00 42.91 1066 VAL A N 1
ATOM 8245 C CA . VAL A 1 1066 ? -17.311 36.032 -37.459 1.00 42.91 1066 VAL A CA 1
ATOM 8246 C C . VAL A 1 1066 ? -18.363 36.769 -36.592 1.00 42.91 1066 VAL A C 1
ATOM 8248 O O . VAL A 1 1066 ? -19.117 37.614 -37.069 1.00 42.91 1066 VAL A O 1
ATOM 8251 N N . GLU A 1 1067 ? -18.418 36.483 -35.293 1.00 48.72 1067 GLU A N 1
ATOM 8252 C CA . GLU A 1 1067 ? -19.277 37.166 -34.328 1.00 48.72 1067 GLU A CA 1
ATOM 8253 C C . GLU A 1 1067 ? -18.564 38.384 -33.723 1.00 48.72 1067 GLU A C 1
ATOM 8255 O O . GLU A 1 1067 ? -17.345 38.387 -33.559 1.00 48.72 1067 GLU A O 1
ATOM 8260 N N . GLN A 1 1068 ? -19.333 39.429 -33.395 1.00 49.16 1068 GLN A N 1
ATOM 8261 C CA . GLN A 1 1068 ? -18.835 40.691 -32.833 1.00 49.16 1068 GLN A CA 1
ATOM 8262 C C . GLN A 1 1068 ? -17.787 40.483 -31.719 1.00 49.16 1068 GLN A C 1
ATOM 8264 O O . GLN A 1 1068 ? -17.929 39.554 -30.920 1.00 49.16 1068 GLN A O 1
ATOM 8269 N N . PRO A 1 1069 ? -16.766 41.362 -31.611 1.00 55.94 1069 PRO A N 1
ATOM 8270 C CA . PRO A 1 1069 ? -15.718 41.236 -30.606 1.00 55.94 1069 PRO A CA 1
ATOM 8271 C C . PRO A 1 1069 ? -16.327 41.179 -29.203 1.00 55.94 1069 PRO A C 1
ATOM 8273 O O . PRO A 1 1069 ? -16.889 42.155 -28.699 1.00 55.94 1069 PRO A O 1
ATOM 8276 N N . ARG A 1 1070 ? -16.206 40.006 -28.575 1.00 68.12 1070 ARG A N 1
ATOM 8277 C CA . ARG A 1 1070 ? -16.643 39.753 -27.204 1.00 68.12 1070 ARG A CA 1
ATOM 8278 C C . ARG A 1 1070 ? -15.801 40.617 -26.271 1.00 68.12 1070 ARG A C 1
ATOM 8280 O O . ARG A 1 1070 ? -14.618 40.362 -26.070 1.00 68.12 1070 ARG A O 1
ATOM 8287 N N . THR A 1 1071 ? -16.397 41.679 -25.741 1.00 76.00 1071 THR A N 1
ATOM 8288 C CA . THR A 1 1071 ? -15.747 42.596 -24.800 1.00 76.00 1071 THR A CA 1
ATOM 8289 C C . THR A 1 1071 ? -16.570 42.694 -23.527 1.00 76.00 1071 THR A C 1
ATOM 8291 O O . THR A 1 1071 ? -17.797 42.624 -23.549 1.00 76.00 1071 THR A O 1
ATOM 8294 N N . LEU A 1 1072 ? -15.879 42.831 -22.397 1.00 84.88 1072 LEU A N 1
ATOM 8295 C CA . LEU A 1 1072 ? -16.502 43.055 -21.099 1.00 84.88 1072 LEU A CA 1
ATOM 8296 C C . LEU A 1 1072 ? -16.245 44.490 -20.666 1.00 84.88 1072 LEU A C 1
ATOM 8298 O O . LEU A 1 1072 ? -15.090 44.873 -20.454 1.00 84.88 1072 LEU A O 1
ATOM 8302 N N . SER A 1 1073 ? -17.326 45.244 -20.479 1.00 85.38 1073 SER A N 1
ATOM 8303 C CA . SER A 1 1073 ? -17.286 46.565 -19.851 1.00 85.38 1073 SER A CA 1
ATOM 8304 C C . SER A 1 1073 ? -16.773 46.484 -18.410 1.00 85.38 1073 SER A C 1
ATOM 8306 O O . SER A 1 1073 ? -16.863 45.438 -17.761 1.00 85.38 1073 SER A O 1
ATOM 8308 N N . LEU A 1 1074 ? -16.313 47.611 -17.857 1.00 84.69 1074 LEU A N 1
ATOM 8309 C CA . LEU A 1 1074 ? -15.881 47.686 -16.455 1.00 84.69 1074 LEU A CA 1
ATOM 8310 C C . LEU A 1 1074 ? -16.973 47.208 -15.483 1.00 84.69 1074 LEU A C 1
ATOM 8312 O O . LEU A 1 1074 ? -16.684 46.487 -14.531 1.00 84.69 1074 LEU A O 1
ATOM 8316 N N . LYS A 1 1075 ? -18.240 47.542 -15.761 1.00 84.44 1075 LYS A N 1
ATOM 8317 C CA . LYS A 1 1075 ? -19.390 47.106 -14.958 1.00 84.44 1075 LYS A CA 1
ATOM 8318 C C . LYS A 1 1075 ? -19.600 45.589 -15.021 1.00 84.44 1075 LYS A C 1
ATOM 8320 O O . LYS A 1 1075 ? -19.904 44.978 -13.997 1.00 84.44 1075 LYS A O 1
ATOM 8325 N N . GLN A 1 1076 ? -19.436 44.975 -16.194 1.00 88.50 1076 GLN A N 1
ATOM 8326 C CA . GLN A 1 1076 ? -19.543 43.520 -16.350 1.00 88.50 1076 GLN A CA 1
ATOM 8327 C C . GLN A 1 1076 ? -18.375 42.801 -15.674 1.00 88.50 1076 GLN A C 1
ATOM 8329 O O . GLN A 1 1076 ? -18.611 41.857 -14.930 1.00 88.50 1076 GLN A O 1
ATOM 8334 N N . ARG A 1 1077 ? -17.137 43.289 -15.836 1.00 91.94 1077 ARG A N 1
ATOM 8335 C CA . ARG A 1 1077 ? -15.970 42.734 -15.130 1.00 91.94 1077 ARG A CA 1
ATOM 8336 C C . ARG A 1 1077 ? -16.141 42.819 -13.615 1.00 91.94 1077 ARG A C 1
ATOM 8338 O O . ARG A 1 1077 ? -15.914 41.830 -12.934 1.00 91.94 1077 ARG A O 1
ATOM 8345 N N . LEU A 1 1078 ? -16.630 43.948 -13.098 1.00 89.88 1078 LEU A N 1
ATOM 8346 C CA . LEU A 1 1078 ? -16.959 44.090 -11.678 1.00 89.88 1078 LEU A CA 1
ATOM 8347 C C . LEU A 1 1078 ? -18.047 43.103 -11.229 1.00 89.88 1078 LEU A C 1
ATOM 8349 O O . LEU A 1 1078 ? -17.930 42.509 -10.164 1.00 89.88 1078 LEU A O 1
ATOM 8353 N N . SER A 1 1079 ? -19.089 42.902 -12.038 1.00 91.56 1079 SER A N 1
ATOM 8354 C CA . SER A 1 1079 ? -20.170 41.961 -11.708 1.00 91.56 1079 SER A CA 1
ATOM 8355 C C . SER A 1 1079 ? -19.667 40.514 -11.677 1.00 91.56 1079 SER A C 1
ATOM 8357 O O . SER A 1 1079 ? -19.959 39.797 -10.730 1.00 91.56 1079 SER A O 1
ATOM 8359 N N . ILE A 1 1080 ? -18.806 40.134 -12.624 1.00 94.44 1080 ILE A N 1
ATOM 8360 C CA . ILE A 1 1080 ? -18.143 38.823 -12.656 1.00 94.44 1080 ILE A CA 1
ATOM 8361 C C . ILE A 1 1080 ? -17.218 38.639 -11.442 1.00 94.44 1080 ILE A C 1
ATOM 8363 O O . ILE A 1 1080 ? -17.229 37.577 -10.828 1.00 94.44 1080 ILE A O 1
ATOM 8367 N N . MET A 1 1081 ? -16.455 39.666 -11.041 1.00 95.69 1081 MET A N 1
ATOM 8368 C CA . MET A 1 1081 ? -15.642 39.611 -9.813 1.00 95.69 1081 MET A CA 1
ATOM 8369 C C . MET A 1 1081 ? -16.513 39.381 -8.569 1.00 95.69 1081 MET A C 1
ATOM 8371 O O . MET A 1 1081 ? -16.132 38.603 -7.699 1.00 95.69 1081 MET A O 1
ATOM 8375 N N . ILE A 1 1082 ? -17.685 40.025 -8.495 1.00 92.81 1082 ILE A N 1
ATOM 8376 C CA . ILE A 1 1082 ? -18.654 39.837 -7.402 1.00 92.81 1082 ILE A CA 1
ATOM 8377 C C . ILE A 1 1082 ? -19.226 38.419 -7.419 1.00 92.81 1082 ILE A C 1
ATOM 8379 O O . ILE A 1 1082 ? -19.287 37.783 -6.372 1.00 92.81 1082 ILE A O 1
ATOM 8383 N N . ASP A 1 1083 ? -19.612 37.911 -8.587 1.00 95.62 1083 ASP A N 1
ATOM 8384 C CA . ASP A 1 1083 ? -20.149 36.559 -8.747 1.00 95.62 1083 ASP A CA 1
ATOM 8385 C C . ASP A 1 1083 ? -19.121 35.485 -8.331 1.00 95.62 1083 ASP A C 1
ATOM 8387 O O . ASP A 1 1083 ? -19.458 34.562 -7.588 1.00 95.62 1083 ASP A O 1
ATOM 8391 N N . VAL A 1 1084 ? -17.850 35.628 -8.735 1.00 95.75 1084 VAL A N 1
ATOM 8392 C CA . VAL A 1 1084 ? -16.764 34.710 -8.337 1.00 95.75 1084 VAL A CA 1
ATOM 8393 C C . VAL A 1 1084 ? -16.455 34.827 -6.839 1.00 95.75 1084 VAL A C 1
ATOM 8395 O O . VAL A 1 1084 ? -16.288 33.805 -6.174 1.00 95.75 1084 VAL A O 1
ATOM 8398 N N . ALA A 1 1085 ? -16.423 36.041 -6.276 1.00 95.00 1085 ALA A N 1
ATOM 8399 C CA . ALA A 1 1085 ? -16.244 36.234 -4.835 1.00 95.00 1085 ALA A CA 1
ATOM 8400 C C . ALA A 1 1085 ? -17.403 35.619 -4.030 1.00 95.00 1085 ALA A C 1
ATOM 8402 O O . ALA A 1 1085 ? -17.162 34.957 -3.025 1.00 95.00 1085 ALA A O 1
ATOM 8403 N N . SER A 1 1086 ? -18.646 35.756 -4.505 1.00 94.31 1086 SER A N 1
ATOM 8404 C CA . SER A 1 1086 ? -19.828 35.135 -3.894 1.00 94.31 1086 SER A CA 1
ATOM 8405 C C . SER A 1 1086 ? -19.763 33.608 -3.953 1.00 94.31 1086 SER A C 1
ATOM 8407 O O . SER A 1 1086 ? -20.122 32.941 -2.986 1.00 94.31 1086 SER A O 1
ATOM 8409 N N . ALA A 1 1087 ? -19.287 33.043 -5.067 1.00 93.56 1087 ALA A N 1
ATOM 8410 C CA . ALA A 1 1087 ? -19.070 31.607 -5.201 1.00 93.56 1087 ALA A CA 1
ATOM 8411 C C . ALA A 1 1087 ? -18.034 31.084 -4.195 1.00 93.56 1087 ALA A C 1
ATOM 8413 O O . ALA A 1 1087 ? -18.290 30.092 -3.515 1.00 93.56 1087 ALA A O 1
ATOM 8414 N N . LEU A 1 1088 ? -16.885 31.756 -4.070 1.00 93.75 1088 LEU A N 1
ATOM 8415 C CA . LEU A 1 1088 ? -15.849 31.383 -3.105 1.00 93.75 1088 LEU A CA 1
ATOM 8416 C C . LEU A 1 1088 ? -16.318 31.560 -1.659 1.00 93.75 1088 LEU A C 1
ATOM 8418 O O . LEU A 1 1088 ? -16.066 30.681 -0.847 1.00 93.75 1088 LEU A O 1
ATOM 8422 N N . GLN A 1 1089 ? -17.046 32.635 -1.347 1.00 93.06 1089 GLN A N 1
ATOM 8423 C CA . GLN A 1 1089 ? -17.622 32.855 -0.020 1.00 93.06 1089 GLN A CA 1
ATOM 8424 C C . GLN A 1 1089 ? -18.563 31.709 0.371 1.00 93.06 1089 GLN A C 1
ATOM 8426 O O . GLN A 1 1089 ? -18.436 31.152 1.459 1.00 93.06 1089 GLN A O 1
ATOM 8431 N N . TYR A 1 1090 ? -19.448 31.294 -0.541 1.00 91.69 1090 TYR A N 1
ATOM 8432 C CA . TYR A 1 1090 ? -20.316 30.140 -0.315 1.00 91.69 1090 TYR A CA 1
ATOM 8433 C C . TYR A 1 1090 ? -19.504 28.858 -0.063 1.00 91.69 1090 TYR A C 1
ATOM 8435 O O . TYR A 1 1090 ? -19.748 28.146 0.912 1.00 91.69 1090 TYR A O 1
ATOM 8443 N N . LEU A 1 1091 ? -18.499 28.584 -0.905 1.00 89.75 1091 LEU A N 1
ATOM 8444 C CA . LEU A 1 1091 ? -17.629 27.413 -0.761 1.00 89.75 1091 LEU A CA 1
ATOM 8445 C C . LEU A 1 1091 ? -16.838 27.422 0.554 1.00 89.75 1091 LEU A C 1
ATOM 8447 O O . LEU A 1 1091 ? -16.669 26.369 1.169 1.00 89.75 1091 LEU A O 1
ATOM 8451 N N . HIS A 1 1092 ? -16.339 28.584 0.975 1.00 91.38 1092 HIS A N 1
ATOM 8452 C CA . HIS A 1 1092 ? -15.459 28.720 2.132 1.00 91.38 1092 HIS A CA 1
ATOM 8453 C C . HIS A 1 1092 ? -16.224 28.732 3.456 1.00 91.38 1092 HIS A C 1
ATOM 8455 O O . HIS A 1 1092 ? -15.754 28.096 4.403 1.00 91.38 1092 HIS A O 1
ATOM 8461 N N . ASP A 1 1093 ? -17.376 29.408 3.519 1.00 85.81 1093 ASP A N 1
ATOM 8462 C CA . ASP A 1 1093 ? -18.070 29.720 4.776 1.00 85.81 1093 ASP A CA 1
ATOM 8463 C C . ASP A 1 1093 ? -19.491 29.149 4.908 1.00 85.81 1093 ASP A C 1
ATOM 8465 O O . ASP A 1 1093 ? -19.952 28.974 6.038 1.00 85.81 1093 ASP A O 1
ATOM 8469 N N . GLU A 1 1094 ? -20.195 28.860 3.806 1.00 83.25 1094 GLU A N 1
ATOM 8470 C CA . GLU A 1 1094 ? -21.610 28.436 3.842 1.00 83.25 1094 GLU A CA 1
ATOM 8471 C C . GLU A 1 1094 ? -21.815 26.928 3.616 1.00 83.25 1094 GLU A C 1
ATOM 8473 O O . GLU A 1 1094 ? -22.849 26.377 4.001 1.00 83.25 1094 GLU A O 1
ATOM 8478 N N . CYS A 1 1095 ? -20.834 26.235 3.034 1.00 79.19 1095 CYS A N 1
ATOM 8479 C CA . CYS A 1 1095 ? -20.827 24.775 2.943 1.00 79.19 1095 CYS A CA 1
ATOM 8480 C C . CYS A 1 1095 ? -20.573 24.117 4.316 1.00 79.19 1095 CYS A C 1
ATOM 8482 O O . CYS A 1 1095 ? -19.745 24.583 5.097 1.00 79.19 1095 CYS A O 1
ATOM 8484 N N . GLU A 1 1096 ? -21.217 22.969 4.587 1.00 75.00 1096 GLU A N 1
ATOM 8485 C CA . GLU A 1 1096 ? -21.019 22.187 5.830 1.00 75.00 1096 GLU A CA 1
ATOM 8486 C C . GLU A 1 1096 ? -19.543 21.843 6.096 1.00 75.00 1096 GLU A C 1
ATOM 8488 O O . GLU A 1 1096 ? -19.098 21.794 7.241 1.00 75.00 1096 GLU A O 1
ATOM 8493 N N . GLN A 1 1097 ? -18.782 21.611 5.025 1.00 79.75 1097 GLN A N 1
ATOM 8494 C CA . GLN A 1 1097 ? -17.326 21.525 5.025 1.00 79.75 1097 GLN A CA 1
ATOM 8495 C C . GLN A 1 1097 ? -16.800 22.584 4.064 1.00 79.75 1097 GLN A C 1
ATOM 8497 O O . GLN A 1 1097 ? -17.303 22.693 2.948 1.00 79.75 1097 GLN A O 1
ATOM 8502 N N . SER A 1 1098 ? -15.789 23.343 4.482 1.00 83.19 1098 SER A N 1
ATOM 8503 C CA . SER A 1 1098 ? -15.218 24.406 3.652 1.00 83.19 1098 SER A CA 1
ATOM 8504 C C . SER A 1 1098 ? -14.515 23.783 2.443 1.00 83.19 1098 SER A C 1
ATOM 8506 O O . SER A 1 1098 ? -13.680 22.893 2.599 1.00 83.19 1098 SER A O 1
ATOM 8508 N N . ILE A 1 1099 ? -14.872 24.190 1.230 1.00 87.19 1099 ILE A N 1
ATOM 8509 C CA . ILE A 1 1099 ? -14.353 23.620 -0.018 1.00 87.19 1099 ILE A CA 1
ATOM 8510 C C . ILE A 1 1099 ? -13.364 24.600 -0.632 1.00 87.19 1099 ILE A C 1
ATOM 8512 O O . ILE A 1 1099 ? -13.725 25.719 -0.975 1.00 87.19 1099 ILE A O 1
ATOM 8516 N N . ILE A 1 1100 ? -12.119 24.164 -0.811 1.00 88.69 1100 ILE A N 1
ATOM 8517 C CA . ILE A 1 1100 ? -11.077 24.945 -1.478 1.00 88.69 1100 ILE A CA 1
ATOM 8518 C C . ILE A 1 1100 ? -10.981 24.502 -2.936 1.00 88.69 1100 ILE A C 1
ATOM 8520 O O . ILE A 1 1100 ? -10.753 23.317 -3.210 1.00 88.69 1100 ILE A O 1
ATOM 8524 N N . HIS A 1 1101 ? -11.117 25.443 -3.866 1.00 88.81 1101 HIS A N 1
ATOM 8525 C CA . HIS A 1 1101 ? -11.161 25.189 -5.304 1.00 88.81 1101 HIS A CA 1
ATOM 8526 C C . HIS A 1 1101 ? -9.811 24.711 -5.863 1.00 88.81 1101 HIS A C 1
ATOM 8528 O O . HIS A 1 1101 ? -9.760 23.767 -6.650 1.00 88.81 1101 HIS A O 1
ATOM 8534 N N . CYS A 1 1102 ? -8.702 25.313 -5.419 1.00 83.81 1102 CYS A N 1
ATOM 8535 C CA . CYS A 1 1102 ? -7.310 24.979 -5.770 1.00 83.81 1102 CYS A CA 1
ATOM 8536 C C . CYS A 1 1102 ? -6.873 25.235 -7.229 1.00 83.81 1102 CYS A C 1
ATOM 8538 O O . CYS A 1 1102 ? -5.673 25.180 -7.498 1.00 83.81 1102 CYS A O 1
ATOM 8540 N N . ASP A 1 1103 ? -7.794 25.482 -8.168 1.00 85.19 1103 ASP A N 1
ATOM 8541 C CA . ASP A 1 1103 ? -7.472 25.793 -9.577 1.00 85.19 1103 ASP A CA 1
ATOM 8542 C C . ASP A 1 1103 ? -8.317 26.938 -10.164 1.00 85.19 1103 ASP A C 1
ATOM 8544 O O . ASP A 1 1103 ? -8.870 26.823 -11.257 1.00 85.19 1103 ASP A O 1
ATOM 8548 N N . LEU A 1 1104 ? -8.506 28.033 -9.423 1.00 91.31 1104 LEU A N 1
ATOM 8549 C CA . LEU A 1 1104 ? -9.281 29.170 -9.931 1.00 91.31 1104 LEU A CA 1
ATOM 8550 C C . LEU A 1 1104 ? -8.478 29.957 -10.983 1.00 91.31 1104 LEU A C 1
ATOM 8552 O O . LEU A 1 1104 ? -7.382 30.438 -10.706 1.00 91.31 1104 LEU A O 1
ATOM 8556 N N . LYS A 1 1105 ? -9.041 30.095 -12.186 1.00 90.94 1105 LYS A N 1
ATOM 8557 C CA . LYS A 1 1105 ? -8.468 30.820 -13.334 1.00 90.94 1105 LYS A CA 1
ATOM 8558 C C . LYS A 1 1105 ? -9.577 31.190 -14.331 1.00 90.94 1105 LYS A C 1
ATOM 8560 O O . LYS A 1 1105 ? -10.642 30.567 -14.266 1.00 90.94 1105 LYS A O 1
ATOM 8565 N N . PRO A 1 1106 ? -9.356 32.108 -15.292 1.00 90.25 1106 PRO A N 1
ATOM 8566 C CA . PRO A 1 1106 ? -10.393 32.515 -16.246 1.00 90.25 1106 PRO A CA 1
ATOM 8567 C C . PRO A 1 1106 ? -11.032 31.349 -17.015 1.00 90.25 1106 PRO A C 1
ATOM 8569 O O . PRO A 1 1106 ? -12.232 31.365 -17.276 1.00 90.25 1106 PRO A O 1
ATOM 8572 N N . GLY A 1 1107 ? -10.257 30.309 -17.346 1.00 85.44 1107 GLY A N 1
ATOM 8573 C CA . GLY A 1 1107 ? -10.754 29.129 -18.064 1.00 85.44 1107 GLY A CA 1
ATOM 8574 C C . GLY A 1 1107 ? -11.758 28.283 -17.272 1.00 85.44 1107 GLY A C 1
ATOM 8575 O O . GLY A 1 1107 ? -12.562 27.576 -17.872 1.00 85.44 1107 GLY A O 1
ATOM 8576 N N . ASN A 1 1108 ? -11.753 28.407 -15.941 1.00 90.69 1108 ASN A N 1
ATOM 8577 C CA . ASN A 1 1108 ? -12.625 27.671 -15.024 1.00 90.69 1108 ASN A CA 1
ATOM 8578 C C . ASN A 1 1108 ? -13.819 28.514 -14.534 1.00 90.69 1108 ASN A C 1
ATOM 8580 O O . ASN A 1 1108 ? -14.618 28.034 -13.733 1.00 90.69 1108 ASN A O 1
ATOM 8584 N N . VAL A 1 1109 ? -13.978 29.748 -15.022 1.00 92.44 1109 VAL A N 1
ATOM 8585 C CA . VAL A 1 1109 ? -15.148 30.602 -14.769 1.00 92.44 1109 VAL A CA 1
ATOM 8586 C C . VAL A 1 1109 ? -15.992 30.632 -16.038 1.00 92.44 1109 VAL A C 1
ATOM 8588 O O . VAL A 1 1109 ? -15.546 31.154 -17.054 1.00 92.44 1109 VAL A O 1
ATOM 8591 N N . LEU A 1 1110 ? -17.190 30.055 -16.006 1.00 91.75 1110 LEU A N 1
ATOM 8592 C CA . LEU A 1 1110 ? -18.094 29.972 -17.156 1.00 91.75 1110 LEU A CA 1
ATOM 8593 C C . LEU A 1 1110 ? -19.194 31.030 -17.063 1.00 91.75 1110 LEU A C 1
ATOM 8595 O O . LEU A 1 1110 ? -19.640 31.349 -15.966 1.00 91.75 1110 LEU A O 1
ATOM 8599 N N . LEU A 1 1111 ? -19.632 31.569 -18.199 1.00 90.56 1111 LEU A N 1
ATOM 8600 C CA . LEU A 1 1111 ? -20.680 32.588 -18.263 1.00 90.56 1111 LEU A CA 1
ATOM 8601 C C . LEU A 1 1111 ? -21.965 31.998 -18.848 1.00 90.56 1111 LEU A C 1
ATOM 8603 O O . LEU A 1 1111 ? -21.943 31.379 -19.919 1.00 90.56 1111 LEU A O 1
ATOM 8607 N N . ASP A 1 1112 ? -23.080 32.199 -18.151 1.00 88.62 1112 ASP A N 1
ATOM 8608 C CA . ASP A 1 1112 ? -24.405 31.841 -18.658 1.00 88.62 1112 ASP A CA 1
ATOM 8609 C C . ASP A 1 1112 ? -24.969 32.908 -19.610 1.00 88.62 1112 ASP A C 1
ATOM 8611 O O . ASP A 1 1112 ? -24.298 33.892 -19.937 1.00 88.62 1112 ASP A O 1
ATOM 8615 N N . ASP A 1 1113 ? -26.202 32.693 -20.075 1.00 85.50 1113 ASP A N 1
ATOM 8616 C CA . ASP A 1 1113 ? -26.897 33.558 -21.036 1.00 85.50 1113 ASP A CA 1
ATOM 8617 C C . ASP A 1 1113 ? -27.079 35.003 -20.519 1.00 85.50 1113 ASP A C 1
ATOM 8619 O O . ASP A 1 1113 ? -27.112 35.932 -21.326 1.00 85.50 1113 ASP A O 1
ATOM 8623 N N . ASP A 1 1114 ? -27.108 35.205 -19.196 1.00 88.00 1114 ASP A N 1
ATOM 8624 C CA . ASP A 1 1114 ? -27.270 36.505 -18.531 1.00 88.00 1114 ASP A CA 1
ATOM 8625 C C . ASP A 1 1114 ? -25.923 37.152 -18.138 1.00 88.00 1114 ASP A C 1
ATOM 8627 O O . ASP A 1 1114 ? -25.893 38.185 -17.461 1.00 88.00 1114 ASP A O 1
ATOM 8631 N N . MET A 1 1115 ? -24.797 36.578 -18.585 1.00 87.75 1115 MET A N 1
ATOM 8632 C CA . MET A 1 1115 ? -23.428 36.979 -18.223 1.00 87.75 1115 MET A CA 1
ATOM 8633 C C . MET A 1 1115 ? -23.120 36.836 -16.726 1.00 87.75 1115 MET A C 1
ATOM 8635 O O . MET A 1 1115 ? -22.203 37.490 -16.219 1.00 87.75 1115 MET A O 1
ATOM 8639 N N . ILE A 1 1116 ? -23.857 35.974 -16.023 1.00 90.88 1116 ILE A N 1
ATOM 8640 C CA . ILE A 1 1116 ? -23.575 35.618 -14.633 1.00 90.88 1116 ILE A CA 1
ATOM 8641 C C . ILE A 1 1116 ? -22.438 34.600 -14.630 1.00 90.88 1116 ILE A C 1
ATOM 8643 O O . ILE A 1 1116 ? -22.417 33.655 -15.424 1.00 90.88 1116 ILE A O 1
ATOM 8647 N N . ALA A 1 1117 ? -21.468 34.805 -13.740 1.00 93.81 1117 ALA A N 1
ATOM 8648 C CA . ALA A 1 1117 ? -20.315 33.921 -13.648 1.00 93.81 1117 ALA A CA 1
ATOM 8649 C C . ALA A 1 1117 ? -20.581 32.696 -12.765 1.00 93.81 1117 ALA A C 1
ATOM 8651 O O . ALA A 1 1117 ? -21.105 32.812 -11.654 1.00 93.81 1117 ALA A O 1
ATOM 8652 N N . HIS A 1 1118 ? -20.147 31.532 -13.254 1.00 93.00 1118 HIS A N 1
ATOM 8653 C CA . HIS A 1 1118 ? -20.248 30.226 -12.610 1.00 93.00 1118 HIS A CA 1
ATOM 8654 C C . HIS A 1 1118 ? -18.870 29.573 -12.494 1.00 93.00 1118 HIS A C 1
ATOM 8656 O O . HIS A 1 1118 ? -18.238 29.258 -13.503 1.00 93.00 1118 HIS A O 1
ATOM 8662 N N . VAL A 1 1119 ? -18.389 29.341 -11.272 1.00 92.62 1119 VAL A N 1
ATOM 8663 C CA . VAL A 1 1119 ? -17.102 28.660 -11.046 1.00 92.62 1119 VAL A CA 1
ATOM 8664 C C . VAL A 1 1119 ? -17.252 27.153 -11.293 1.00 92.62 1119 VAL A C 1
ATOM 8666 O O . VAL A 1 1119 ? -18.241 26.535 -10.887 1.00 92.62 1119 VAL A O 1
ATOM 8669 N N . SER A 1 1120 ? -16.279 26.569 -11.993 1.00 86.44 1120 SER A N 1
ATOM 8670 C CA . SER A 1 1120 ? -16.300 25.206 -12.531 1.00 86.44 1120 SER A CA 1
ATOM 8671 C C . SER A 1 1120 ? -14.946 24.496 -12.374 1.00 86.44 1120 SER A C 1
ATOM 8673 O O . SER A 1 1120 ? -13.945 25.130 -12.074 1.00 86.44 1120 SER A O 1
ATOM 8675 N N . ASP A 1 1121 ? -14.913 23.186 -12.642 1.00 79.44 1121 ASP A N 1
ATOM 8676 C CA . ASP A 1 1121 ? -13.721 22.316 -12.580 1.00 79.44 1121 ASP A CA 1
ATOM 8677 C C . ASP A 1 1121 ? -13.120 22.102 -11.174 1.00 79.44 1121 ASP A C 1
ATOM 8679 O O . ASP A 1 1121 ? -12.036 22.568 -10.826 1.00 79.44 1121 ASP A O 1
ATOM 8683 N N . PHE A 1 1122 ? -13.805 21.273 -10.381 1.00 78.81 1122 PHE A N 1
ATOM 8684 C CA . PHE A 1 1122 ? -13.415 20.904 -9.014 1.00 78.81 1122 PHE A CA 1
ATOM 8685 C C . PHE A 1 1122 ? -12.470 19.685 -8.958 1.00 78.81 1122 PHE A C 1
ATOM 8687 O O . PHE A 1 1122 ? -12.335 19.046 -7.911 1.00 78.81 1122 PHE A O 1
ATOM 8694 N N . GLY A 1 1123 ? -11.806 19.339 -10.070 1.00 64.94 1123 GLY A N 1
ATOM 8695 C CA . GLY A 1 1123 ? -11.007 18.110 -10.230 1.00 64.94 1123 GLY A CA 1
ATOM 8696 C C . GLY A 1 1123 ? -9.887 17.926 -9.208 1.00 64.94 1123 GLY A C 1
ATOM 8697 O O . GLY A 1 1123 ? -9.499 16.803 -8.878 1.00 64.94 1123 GLY A O 1
ATOM 8698 N N . ILE A 1 1124 ? -9.386 19.030 -8.657 1.00 71.38 1124 ILE A N 1
ATOM 8699 C CA . ILE A 1 1124 ? -8.368 19.024 -7.603 1.00 71.38 1124 ILE A CA 1
ATOM 8700 C C . ILE A 1 1124 ? -8.825 19.697 -6.306 1.00 71.38 1124 ILE A C 1
ATOM 8702 O O . ILE A 1 1124 ? -7.995 19.882 -5.412 1.00 71.38 1124 ILE A O 1
ATOM 8706 N N . ALA A 1 1125 ? -10.121 19.994 -6.176 1.00 79.25 1125 ALA A N 1
ATOM 8707 C CA . ALA A 1 1125 ? -10.686 20.631 -4.996 1.00 79.25 1125 ALA A CA 1
ATOM 8708 C C . ALA A 1 1125 ? -10.448 19.800 -3.721 1.00 79.25 1125 ALA A C 1
ATOM 8710 O O . ALA A 1 1125 ? -10.185 18.585 -3.752 1.00 79.25 1125 ALA A O 1
ATOM 8711 N N . ARG A 1 1126 ? -10.500 20.472 -2.570 1.00 80.81 1126 ARG A N 1
ATOM 8712 C CA . ARG A 1 1126 ? -10.253 19.876 -1.252 1.00 80.81 1126 ARG A CA 1
ATOM 8713 C C . ARG A 1 1126 ? -11.323 20.305 -0.261 1.00 80.81 1126 ARG A C 1
ATOM 8715 O O . ARG A 1 1126 ? -11.629 21.482 -0.160 1.00 80.81 1126 ARG A O 1
ATOM 8722 N N . LEU A 1 1127 ? -11.847 19.345 0.493 1.00 79.00 1127 LEU A N 1
ATOM 8723 C CA . LEU A 1 1127 ? -12.756 19.584 1.612 1.00 79.00 1127 LEU A CA 1
ATOM 8724 C C . LEU A 1 1127 ? -11.923 19.762 2.891 1.00 79.00 1127 LEU A C 1
ATOM 8726 O O . LEU A 1 1127 ? -11.190 18.854 3.285 1.00 79.00 1127 LEU A O 1
ATOM 8730 N N . LEU A 1 1128 ? -12.014 20.929 3.524 1.00 72.62 1128 LEU A N 1
ATOM 8731 C CA . LEU A 1 1128 ? -11.487 21.204 4.856 1.00 72.62 1128 LEU A CA 1
ATOM 8732 C C . LEU A 1 1128 ? -12.522 20.799 5.909 1.00 72.62 1128 LEU A C 1
ATOM 8734 O O . LEU A 1 1128 ? -13.653 21.287 5.920 1.00 72.62 1128 LEU A O 1
ATOM 8738 N N . SER A 1 1129 ? -12.115 19.954 6.855 1.00 52.06 1129 SER A N 1
ATOM 8739 C CA . SER A 1 1129 ? -12.923 19.651 8.038 1.00 52.06 1129 SER A CA 1
ATOM 8740 C C . SER A 1 1129 ? -13.054 20.900 8.919 1.00 52.06 1129 SER A C 1
ATOM 8742 O O . SER A 1 1129 ? -12.044 21.476 9.331 1.00 52.06 1129 SER A O 1
ATOM 8744 N N . THR A 1 1130 ? -14.283 21.307 9.238 1.00 39.66 1130 THR A N 1
ATOM 8745 C CA . THR A 1 1130 ? -14.610 22.449 10.105 1.00 39.66 1130 THR A CA 1
ATOM 8746 C C . THR A 1 1130 ? -14.158 22.224 11.552 1.00 39.66 1130 THR A C 1
ATOM 8748 O O . THR A 1 1130 ? -14.939 21.885 12.435 1.00 39.66 1130 THR A O 1
ATOM 8751 N N . THR A 1 1131 ? -12.884 22.482 11.821 1.00 36.03 1131 THR A N 1
ATOM 8752 C CA . THR A 1 1131 ? -12.366 22.809 13.155 1.00 36.03 1131 THR A CA 1
ATOM 8753 C C . THR A 1 1131 ? -11.769 24.210 13.061 1.00 36.03 1131 THR A C 1
ATOM 8755 O O . THR A 1 1131 ? -10.593 24.376 12.740 1.00 36.03 1131 THR A O 1
ATOM 8758 N N . LYS A 1 1132 ? -12.593 25.251 13.278 1.00 31.50 1132 LYS A N 1
ATOM 8759 C CA . LYS A 1 1132 ? -12.119 26.639 13.441 1.00 31.50 1132 LYS A CA 1
ATOM 8760 C C . LYS A 1 1132 ? -11.299 26.708 14.737 1.00 31.50 1132 LYS A C 1
ATOM 8762 O O . LYS A 1 1132 ? -11.836 26.920 15.818 1.00 31.50 1132 LYS A O 1
ATOM 8767 N N . GLY A 1 1133 ? -9.993 26.476 14.612 1.00 31.22 1133 GLY A N 1
ATOM 8768 C CA . GLY A 1 1133 ? -9.007 26.604 15.682 1.00 31.22 1133 GLY A CA 1
ATOM 8769 C C . GLY A 1 1133 ? -7.979 25.473 15.677 1.00 31.22 1133 GLY A C 1
ATOM 8770 O O . GLY A 1 1133 ? -8.308 24.346 16.021 1.00 31.22 1133 GLY A O 1
ATOM 8771 N N . ILE A 1 1134 ? -6.720 25.840 15.398 1.00 29.42 1134 ILE A N 1
ATOM 8772 C CA . ILE A 1 1134 ? -5.480 25.032 15.396 1.00 29.42 1134 ILE A CA 1
ATOM 8773 C C . ILE A 1 1134 ? -5.119 24.451 14.011 1.00 29.42 1134 ILE A C 1
ATOM 8775 O O . ILE A 1 1134 ? -5.557 23.388 13.588 1.00 29.42 1134 ILE A O 1
ATOM 8779 N N . THR A 1 1135 ? -4.252 25.197 13.320 1.00 29.66 1135 THR A N 1
ATOM 8780 C CA . THR A 1 1135 ? -3.590 24.899 12.038 1.00 29.66 1135 THR A CA 1
ATOM 8781 C C . THR A 1 1135 ? -2.845 23.557 12.068 1.00 29.66 1135 THR A C 1
ATOM 8783 O O . THR A 1 1135 ? -1.889 23.420 12.838 1.00 29.66 1135 THR A O 1
ATOM 8786 N N . SER A 1 1136 ? -3.238 22.591 11.228 1.00 25.67 1136 SER A N 1
ATOM 8787 C CA . SER A 1 1136 ? -2.681 21.230 11.217 1.00 25.67 1136 SER A CA 1
ATOM 8788 C C . SER A 1 1136 ? -2.190 20.756 9.838 1.00 25.67 1136 SER A C 1
ATOM 8790 O O . SER A 1 1136 ? -2.908 20.073 9.130 1.00 25.67 1136 SER A O 1
ATOM 8792 N N . LYS A 1 1137 ? -0.898 21.005 9.568 1.00 28.77 1137 LYS A N 1
ATOM 8793 C CA . LYS A 1 1137 ? 0.076 20.209 8.772 1.00 28.77 1137 LYS A CA 1
ATOM 8794 C C . LYS A 1 1137 ? -0.379 19.040 7.857 1.00 28.77 1137 LYS A C 1
ATOM 8796 O O . LYS A 1 1137 ? 0.323 18.035 7.927 1.00 28.77 1137 LYS A O 1
ATOM 8801 N N . GLN A 1 1138 ? -1.415 19.060 7.009 1.00 28.73 1138 GLN A N 1
ATOM 8802 C CA . GLN A 1 1138 ? -1.656 18.034 5.970 1.00 28.73 1138 GLN A CA 1
ATOM 8803 C C . GLN A 1 1138 ? -0.552 18.017 4.887 1.00 28.73 1138 GLN A C 1
ATOM 8805 O O . GLN A 1 1138 ? -0.598 18.739 3.891 1.00 28.73 1138 GLN A O 1
ATOM 8810 N N . SER A 1 1139 ? 0.439 17.131 5.016 1.00 27.83 1139 SER A N 1
ATOM 8811 C CA . SER A 1 1139 ? 1.406 16.883 3.938 1.00 27.83 1139 SER A CA 1
ATOM 8812 C C . SER A 1 1139 ? 0.854 15.880 2.921 1.00 27.83 1139 SER A C 1
ATOM 8814 O O . SER A 1 1139 ? 0.835 14.676 3.177 1.00 27.83 1139 SER A O 1
ATOM 8816 N N . SER A 1 1140 ? 0.445 16.363 1.746 1.00 28.27 1140 SER A N 1
ATOM 8817 C CA . SER A 1 1140 ? 0.245 15.517 0.568 1.00 28.27 1140 SER A CA 1
ATOM 8818 C C . SER A 1 1140 ? 1.601 15.070 0.021 1.00 28.27 1140 SER A C 1
ATOM 8820 O O . SER A 1 1140 ? 2.418 15.903 -0.376 1.00 28.27 1140 SER A O 1
ATOM 8822 N N . SER A 1 1141 ? 1.833 13.768 -0.047 1.00 31.30 1141 SER A N 1
ATOM 8823 C CA . SER A 1 1141 ? 2.986 13.167 -0.709 1.00 31.30 1141 SER A CA 1
ATOM 8824 C C . SER A 1 1141 ? 2.826 13.196 -2.234 1.00 31.30 1141 SER A C 1
ATOM 8826 O O . SER A 1 1141 ? 2.459 12.203 -2.844 1.00 31.30 1141 SER A O 1
ATOM 8828 N N . THR A 1 1142 ? 3.108 14.346 -2.848 1.00 31.20 1142 THR A N 1
ATOM 8829 C CA . THR A 1 1142 ? 3.535 14.470 -4.254 1.00 31.20 1142 THR A CA 1
ATOM 8830 C C . THR A 1 1142 ? 4.150 15.854 -4.441 1.00 31.20 1142 THR A C 1
ATOM 8832 O O . THR A 1 1142 ? 3.472 16.853 -4.212 1.00 31.20 1142 THR A O 1
ATOM 8835 N N . LEU A 1 1143 ? 5.406 15.914 -4.884 1.00 31.73 1143 LEU A N 1
ATOM 8836 C CA . LEU A 1 1143 ? 6.133 17.126 -5.293 1.00 31.73 1143 LEU A CA 1
ATOM 8837 C C . LEU A 1 1143 ? 5.616 17.637 -6.661 1.00 31.73 1143 LEU A C 1
ATOM 8839 O O . LEU A 1 1143 ? 6.376 17.856 -7.594 1.00 31.73 1143 LEU A O 1
ATOM 8843 N N . ALA A 1 1144 ? 4.295 17.758 -6.804 1.00 38.16 1144 ALA A N 1
ATOM 8844 C CA . ALA A 1 1144 ? 3.634 18.315 -7.978 1.00 38.16 1144 ALA A CA 1
ATOM 8845 C C . ALA A 1 1144 ? 2.971 19.634 -7.570 1.00 38.16 1144 ALA A C 1
ATOM 8847 O O . ALA A 1 1144 ? 2.198 19.657 -6.609 1.00 38.16 1144 ALA A O 1
ATOM 8848 N N . ILE A 1 1145 ? 3.291 20.721 -8.279 1.00 44.81 1145 ILE A N 1
ATOM 8849 C CA . ILE A 1 1145 ? 2.686 22.046 -8.080 1.00 44.81 1145 ILE A CA 1
ATOM 8850 C C . ILE A 1 1145 ? 1.158 21.887 -8.111 1.00 44.81 1145 ILE A C 1
ATOM 8852 O O . ILE A 1 1145 ? 0.603 21.353 -9.073 1.00 44.81 1145 ILE A O 1
ATOM 8856 N N . LYS A 1 1146 ? 0.480 22.295 -7.034 1.00 59.38 1146 LYS A N 1
ATOM 8857 C CA . LYS A 1 1146 ? -0.984 22.267 -6.943 1.00 59.38 1146 LYS A CA 1
ATOM 8858 C C . LYS A 1 1146 ? -1.533 23.571 -7.521 1.00 59.38 1146 LYS A C 1
ATOM 8860 O O . LYS A 1 1146 ? -1.225 24.631 -6.987 1.00 59.38 1146 LYS A O 1
ATOM 8865 N N . GLY A 1 1147 ? -2.340 23.472 -8.574 1.00 60.81 1147 GLY A N 1
ATOM 8866 C CA . GLY A 1 1147 ? -2.937 24.615 -9.276 1.00 60.81 1147 GLY A CA 1
ATOM 8867 C C . GLY A 1 1147 ? -2.211 24.984 -10.575 1.00 60.81 1147 GLY A C 1
ATOM 8868 O O . GLY A 1 1147 ? -1.114 24.500 -10.863 1.00 60.81 1147 GLY A O 1
ATOM 8869 N N . THR A 1 1148 ? -2.847 25.822 -11.390 1.00 73.06 1148 THR A N 1
ATOM 8870 C CA . THR A 1 1148 ? -2.308 26.275 -12.681 1.00 73.06 1148 THR A CA 1
ATOM 8871 C C . THR A 1 1148 ? -1.167 27.279 -12.501 1.00 73.06 1148 THR A C 1
ATOM 8873 O O . THR A 1 1148 ? -1.260 28.207 -11.700 1.00 73.06 1148 THR A O 1
ATOM 8876 N N . VAL A 1 1149 ? -0.090 27.116 -13.277 1.00 71.50 1149 VAL A N 1
ATOM 8877 C CA . VAL A 1 1149 ? 1.073 28.022 -13.286 1.00 71.50 1149 VAL A CA 1
ATOM 8878 C C . VAL A 1 1149 ? 0.618 29.476 -13.476 1.00 71.50 1149 VAL A C 1
ATOM 8880 O O . VAL A 1 1149 ? -0.188 29.760 -14.357 1.00 71.50 1149 VAL A O 1
ATOM 8883 N N . GLY A 1 1150 ? 1.109 30.382 -12.629 1.00 77.31 1150 GLY A N 1
ATOM 8884 C CA . GLY A 1 1150 ? 0.731 31.802 -12.613 1.00 77.31 1150 GLY A CA 1
ATOM 8885 C C . GLY A 1 1150 ? -0.449 32.147 -11.693 1.00 77.31 1150 GLY A C 1
ATOM 8886 O O . GLY A 1 1150 ? -0.494 33.260 -11.184 1.00 77.31 1150 GLY A O 1
ATOM 8887 N N . TYR A 1 1151 ? -1.349 31.197 -11.417 1.00 84.25 1151 TYR A N 1
ATOM 8888 C CA . TYR A 1 1151 ? -2.486 31.366 -10.490 1.00 84.25 1151 TYR A CA 1
ATOM 8889 C C . TYR A 1 1151 ? -2.303 30.584 -9.189 1.00 84.25 1151 TYR A C 1
ATOM 8891 O O . TYR A 1 1151 ? -2.947 30.889 -8.185 1.00 84.25 1151 TYR A O 1
ATOM 8899 N N . ALA A 1 1152 ? -1.443 29.562 -9.213 1.00 82.94 1152 ALA A N 1
ATOM 8900 C CA . ALA A 1 1152 ? -1.091 28.767 -8.052 1.00 82.94 1152 ALA A CA 1
ATOM 8901 C C . ALA A 1 1152 ? -0.356 29.639 -7.022 1.00 82.94 1152 ALA A C 1
ATOM 8903 O O . ALA A 1 1152 ? 0.623 30.305 -7.374 1.00 82.94 1152 ALA A O 1
ATOM 8904 N N . PRO A 1 1153 ? -0.789 29.625 -5.754 1.00 84.00 1153 PRO A N 1
ATOM 8905 C CA . PRO A 1 1153 ? -0.155 30.425 -4.726 1.00 84.00 1153 PRO A CA 1
ATOM 8906 C C . PRO A 1 1153 ? 1.270 29.920 -4.439 1.00 84.00 1153 PRO A C 1
ATOM 8908 O O . PRO A 1 1153 ? 1.506 28.703 -4.401 1.00 84.00 1153 PRO A O 1
ATOM 8911 N N . PRO A 1 1154 ? 2.237 30.828 -4.222 1.00 81.81 1154 PRO A N 1
ATOM 8912 C CA . PRO A 1 1154 ? 3.655 30.482 -4.123 1.00 81.81 1154 PRO A CA 1
ATOM 8913 C C . PRO A 1 1154 ? 3.948 29.503 -2.978 1.00 81.81 1154 PRO A C 1
ATOM 8915 O O . PRO A 1 1154 ? 4.815 28.635 -3.102 1.00 81.81 1154 PRO A O 1
ATOM 8918 N N . GLU A 1 1155 ? 3.185 29.559 -1.883 1.00 80.69 1155 GLU A N 1
ATOM 8919 C CA . GLU A 1 1155 ? 3.360 28.656 -0.747 1.00 80.69 1155 GLU A CA 1
ATOM 8920 C C . GLU A 1 1155 ? 3.061 27.179 -1.076 1.00 80.69 1155 GLU A C 1
ATOM 8922 O O . GLU A 1 1155 ? 3.588 26.281 -0.412 1.00 80.69 1155 GLU A O 1
ATOM 8927 N N . TYR A 1 1156 ? 2.278 26.885 -2.121 1.00 75.44 1156 TYR A N 1
ATOM 8928 C CA . TYR A 1 1156 ? 2.011 25.500 -2.531 1.00 75.44 1156 TYR A CA 1
ATOM 8929 C C . TYR A 1 1156 ? 3.231 24.852 -3.196 1.00 75.44 1156 TYR A C 1
ATOM 8931 O O . TYR A 1 1156 ? 3.401 23.637 -3.090 1.00 75.44 1156 TYR A O 1
ATOM 8939 N N . GLY A 1 1157 ? 4.118 25.646 -3.808 1.00 57.31 1157 GLY A N 1
ATOM 8940 C CA . GLY A 1 1157 ? 5.382 25.174 -4.389 1.00 57.31 1157 GLY A CA 1
ATOM 8941 C C . GLY A 1 1157 ? 6.423 24.740 -3.350 1.00 57.31 1157 GLY A C 1
ATOM 8942 O O . GLY A 1 1157 ? 7.290 23.925 -3.652 1.00 57.31 1157 GLY A O 1
ATOM 8943 N N . VAL A 1 1158 ? 6.306 25.217 -2.105 1.00 59.12 1158 VAL A N 1
ATOM 8944 C CA . VAL A 1 1158 ? 7.195 24.865 -0.977 1.00 59.12 1158 VAL A CA 1
ATOM 8945 C C . VAL A 1 1158 ? 6.558 23.870 0.004 1.00 59.12 1158 VAL A C 1
ATOM 8947 O O . VAL A 1 1158 ? 7.051 23.669 1.114 1.00 59.12 1158 VAL A O 1
ATOM 8950 N N . GLY A 1 1159 ? 5.457 23.224 -0.398 1.00 53.66 1159 GLY A N 1
ATOM 8951 C CA . GLY A 1 1159 ? 4.810 22.161 0.373 1.00 53.66 1159 GLY A CA 1
ATOM 8952 C C . GLY A 1 1159 ? 3.896 22.644 1.503 1.00 53.66 1159 GLY A C 1
ATOM 8953 O O . GLY A 1 1159 ? 3.636 21.877 2.434 1.00 53.66 1159 GLY A O 1
ATOM 8954 N N . ALA A 1 1160 ? 3.408 23.891 1.458 1.00 66.50 1160 ALA A N 1
ATOM 8955 C CA . ALA A 1 1160 ? 2.362 24.340 2.372 1.00 66.50 1160 ALA A CA 1
ATOM 8956 C C . ALA A 1 1160 ? 1.024 23.633 2.098 1.00 66.50 1160 ALA A C 1
ATOM 8958 O O . ALA A 1 1160 ? 0.765 23.089 1.020 1.00 66.50 1160 ALA A O 1
ATOM 8959 N N . GLU A 1 1161 ? 0.168 23.629 3.112 1.00 72.12 1161 GLU A N 1
ATOM 8960 C CA . GLU A 1 1161 ? -1.182 23.098 2.995 1.00 72.12 1161 GLU A CA 1
ATOM 8961 C C . GLU A 1 1161 ? -2.088 23.966 2.146 1.00 72.12 1161 GLU A C 1
ATOM 8963 O O . GLU A 1 1161 ? -1.954 25.189 2.100 1.00 72.12 1161 GLU A O 1
ATOM 8968 N N . VAL A 1 1162 ? -3.075 23.303 1.549 1.00 80.50 1162 VAL A N 1
ATOM 8969 C CA . VAL A 1 1162 ? -4.160 23.985 0.864 1.00 80.50 1162 VAL A CA 1
ATOM 8970 C C . VAL A 1 1162 ? -5.001 24.733 1.905 1.00 80.50 1162 VAL A C 1
ATOM 8972 O O . VAL A 1 1162 ? -5.346 24.177 2.944 1.00 80.50 1162 VAL A O 1
ATOM 8975 N N . SER A 1 1163 ? -5.308 25.999 1.641 1.00 87.88 1163 SER A N 1
ATOM 8976 C CA . SER A 1 1163 ? -6.105 26.863 2.518 1.00 87.88 1163 SER A CA 1
ATOM 8977 C C . SER A 1 1163 ? -6.991 27.797 1.696 1.00 87.88 1163 SER A C 1
ATOM 8979 O O . SER A 1 1163 ? -6.707 28.024 0.519 1.00 87.88 1163 SER A O 1
ATOM 8981 N N . THR A 1 1164 ? -8.020 28.374 2.319 1.00 89.50 1164 THR A N 1
ATOM 8982 C CA . THR A 1 1164 ? -8.887 29.392 1.696 1.00 89.50 1164 THR A CA 1
ATOM 8983 C C . THR A 1 1164 ? -8.080 30.588 1.180 1.00 89.50 1164 THR A C 1
ATOM 8985 O O . THR A 1 1164 ? -8.356 31.101 0.100 1.00 89.50 1164 THR A O 1
ATOM 8988 N N . TYR A 1 1165 ? -6.987 30.953 1.863 1.00 90.31 1165 TYR A N 1
ATOM 8989 C CA . TYR A 1 1165 ? -6.049 31.988 1.413 1.00 90.31 1165 TYR A CA 1
ATOM 8990 C C . TYR A 1 1165 ? -5.388 31.685 0.063 1.00 90.31 1165 TYR A C 1
ATOM 8992 O O . TYR A 1 1165 ? -4.961 32.614 -0.623 1.00 90.31 1165 TYR A O 1
ATOM 9000 N N . GLY A 1 1166 ? -5.275 30.413 -0.328 1.00 88.69 1166 GLY A N 1
ATOM 9001 C CA . GLY A 1 1166 ? -4.763 30.047 -1.646 1.00 88.69 1166 GLY A CA 1
ATOM 9002 C C . GLY A 1 1166 ? -5.743 30.376 -2.768 1.00 88.69 1166 GLY A C 1
ATOM 9003 O O . GLY A 1 1166 ? -5.328 30.949 -3.770 1.00 88.69 1166 GLY A O 1
ATOM 9004 N N . ASP A 1 1167 ? -7.039 30.118 -2.567 1.00 92.38 1167 ASP A N 1
ATOM 9005 C CA . ASP A 1 1167 ? -8.081 30.563 -3.503 1.00 92.38 1167 ASP A CA 1
ATOM 9006 C C . ASP A 1 1167 ? -8.144 32.098 -3.567 1.00 92.38 1167 ASP A C 1
ATOM 9008 O O . ASP A 1 1167 ? -8.339 32.653 -4.646 1.00 92.38 1167 ASP A O 1
ATOM 9012 N N . MET A 1 1168 ? -7.904 32.794 -2.444 1.00 95.19 1168 MET A N 1
ATOM 9013 C CA . MET A 1 1168 ? -7.826 34.263 -2.426 1.00 95.19 1168 MET A CA 1
ATOM 9014 C C . MET A 1 1168 ? -6.662 34.801 -3.255 1.00 95.19 1168 MET A C 1
ATOM 9016 O O . MET A 1 1168 ? -6.825 35.796 -3.959 1.00 95.19 1168 MET A O 1
ATOM 9020 N N . PHE A 1 1169 ? -5.511 34.128 -3.241 1.00 93.94 1169 PHE A N 1
ATOM 9021 C CA . PHE A 1 1169 ? -4.404 34.490 -4.124 1.00 93.94 1169 PHE A CA 1
ATOM 9022 C C . PHE A 1 1169 ? -4.802 34.347 -5.593 1.00 93.94 1169 PHE A C 1
ATOM 9024 O O . PHE A 1 1169 ? -4.636 35.288 -6.367 1.00 93.94 1169 PHE A O 1
ATOM 9031 N N . SER A 1 1170 ? -5.395 33.209 -5.968 1.00 93.94 1170 SER A N 1
ATOM 9032 C CA . SER A 1 1170 ? -5.873 32.981 -7.334 1.00 93.94 1170 SER A CA 1
ATOM 9033 C C . SER A 1 1170 ? -6.959 33.987 -7.748 1.00 93.94 1170 SER A C 1
ATOM 9035 O O . SER A 1 1170 ? -6.939 34.458 -8.885 1.00 93.94 1170 SER A O 1
ATOM 9037 N N . LEU A 1 1171 ? -7.856 34.385 -6.832 1.00 95.62 1171 LEU A N 1
ATOM 9038 C CA . LEU A 1 1171 ? -8.836 35.457 -7.051 1.00 95.62 1171 LEU A CA 1
ATOM 9039 C C . LEU A 1 1171 ? -8.148 36.806 -7.296 1.00 95.62 1171 LEU A C 1
ATOM 9041 O O . LEU A 1 1171 ? -8.535 37.531 -8.208 1.00 95.62 1171 LEU A O 1
ATOM 9045 N N . GLY A 1 1172 ? -7.111 37.134 -6.521 1.00 95.25 1172 GLY A N 1
ATOM 9046 C CA . GLY A 1 1172 ? -6.328 38.355 -6.704 1.00 95.25 1172 GLY A CA 1
ATOM 9047 C C . GLY A 1 1172 ? -5.667 38.418 -8.079 1.00 95.25 1172 GLY A C 1
ATOM 9048 O O . GLY A 1 1172 ? -5.807 39.419 -8.780 1.00 95.25 1172 GLY A O 1
ATOM 9049 N N . ILE A 1 1173 ? -5.027 37.327 -8.511 1.00 95.25 1173 ILE A N 1
ATOM 9050 C CA . ILE A 1 1173 ? -4.438 37.223 -9.854 1.00 95.25 1173 ILE A CA 1
ATOM 9051 C C . ILE A 1 1173 ? -5.512 37.358 -10.942 1.00 95.25 1173 ILE A C 1
ATOM 9053 O O . ILE A 1 1173 ? -5.332 38.149 -11.867 1.00 95.25 1173 ILE A O 1
ATOM 9057 N N . LEU A 1 1174 ? -6.649 36.667 -10.797 1.00 95.62 1174 LEU A N 1
ATOM 9058 C CA . LEU A 1 1174 ? -7.787 36.767 -11.716 1.00 95.62 1174 LEU A CA 1
ATOM 9059 C C . LEU A 1 1174 ? -8.306 38.210 -11.824 1.00 95.62 1174 LEU A C 1
ATOM 9061 O O . LEU A 1 1174 ? -8.560 38.696 -12.924 1.00 95.62 1174 LEU A O 1
ATOM 9065 N N . MET A 1 1175 ? -8.430 38.928 -10.704 1.00 95.12 1175 MET A N 1
ATOM 9066 C CA . MET A 1 1175 ? -8.857 40.329 -10.697 1.00 95.12 1175 MET A CA 1
ATOM 9067 C C . MET A 1 1175 ? -7.849 41.243 -11.400 1.00 95.12 1175 MET A C 1
ATOM 9069 O O . MET A 1 1175 ? -8.248 42.111 -12.176 1.00 95.12 1175 MET A O 1
ATOM 9073 N N . LEU A 1 1176 ? -6.550 41.058 -11.152 1.00 94.69 1176 LEU A N 1
ATOM 9074 C CA . LEU A 1 1176 ? -5.502 41.850 -11.799 1.00 94.69 1176 LEU A CA 1
ATOM 9075 C C . LEU A 1 1176 ? -5.449 41.584 -13.306 1.00 94.69 1176 LEU A C 1
ATOM 9077 O O . LEU A 1 1176 ? -5.327 42.528 -14.085 1.00 94.69 1176 LEU A O 1
ATOM 9081 N N . GLU A 1 1177 ? -5.620 40.341 -13.741 1.00 94.12 1177 GLU A N 1
ATOM 9082 C CA . GLU A 1 1177 ? -5.757 39.996 -15.157 1.00 94.12 1177 GLU A CA 1
ATOM 9083 C C . GLU A 1 1177 ? -7.023 40.612 -15.770 1.00 94.12 1177 GLU A C 1
ATOM 9085 O O . GLU A 1 1177 ? -6.962 41.216 -16.839 1.00 94.12 1177 GLU A O 1
ATOM 9090 N N . MET A 1 1178 ? -8.163 40.567 -15.074 1.00 92.62 1178 MET A N 1
ATOM 9091 C CA . MET A 1 1178 ? -9.396 41.228 -15.512 1.00 92.62 1178 MET A CA 1
ATOM 9092 C C . MET A 1 1178 ? -9.277 42.755 -15.579 1.00 92.62 1178 MET A C 1
ATOM 9094 O O . MET A 1 1178 ? -10.076 43.377 -16.271 1.00 92.62 1178 MET A O 1
ATOM 9098 N N . LEU A 1 1179 ? -8.338 43.391 -14.880 1.00 92.00 1179 LEU A N 1
ATOM 9099 C CA . LEU A 1 1179 ? -8.139 44.844 -14.953 1.00 92.00 1179 LEU A CA 1
ATOM 9100 C C . LEU A 1 1179 ? -7.057 45.240 -15.954 1.00 92.00 1179 LEU A C 1
ATOM 9102 O O . LEU A 1 1179 ? -7.182 46.280 -16.588 1.00 92.00 1179 LEU A O 1
ATOM 9106 N N . THR A 1 1180 ? -6.008 44.433 -16.098 1.00 90.94 1180 THR A N 1
ATOM 9107 C CA . THR A 1 1180 ? -4.856 44.730 -16.967 1.00 90.94 1180 THR A CA 1
ATOM 9108 C C . THR A 1 1180 ? -4.983 44.128 -18.363 1.00 90.94 1180 THR A C 1
ATOM 9110 O O . THR A 1 1180 ? -4.331 44.594 -19.294 1.00 90.94 1180 THR A O 1
ATOM 9113 N N . GLY A 1 1181 ? -5.810 43.092 -18.521 1.00 87.25 1181 GLY A N 1
ATOM 9114 C CA . GLY A 1 1181 ? -5.917 42.311 -19.751 1.00 87.25 1181 GLY A CA 1
ATOM 9115 C C . GLY A 1 1181 ? -4.672 41.470 -20.045 1.00 87.25 1181 GLY A C 1
ATOM 9116 O O . GLY A 1 1181 ? -4.503 41.044 -21.182 1.00 87.25 1181 GLY A O 1
ATOM 9117 N N . ARG A 1 1182 ? -3.789 41.261 -19.058 1.00 87.75 1182 ARG A N 1
ATOM 9118 C CA . ARG A 1 1182 ? -2.510 40.548 -19.201 1.00 87.75 1182 ARG A CA 1
ATOM 9119 C C . ARG A 1 1182 ? -2.541 39.234 -18.440 1.00 87.75 1182 ARG A C 1
ATOM 9121 O O . ARG A 1 1182 ? -2.982 39.205 -17.292 1.00 87.75 1182 ARG A O 1
ATOM 9128 N N . ARG A 1 1183 ? -2.039 38.165 -19.054 1.00 87.56 1183 ARG A N 1
ATOM 9129 C CA . ARG A 1 1183 ? -1.964 36.847 -18.411 1.00 87.56 1183 ARG A CA 1
ATOM 9130 C C . ARG A 1 1183 ? -0.798 36.842 -17.421 1.00 87.56 1183 ARG A C 1
ATOM 9132 O O . ARG A 1 1183 ? 0.268 37.351 -17.756 1.00 87.56 1183 ARG A O 1
ATOM 9139 N N . PRO A 1 1184 ? -0.905 36.187 -16.252 1.00 82.25 1184 PRO A N 1
ATOM 9140 C CA . PRO A 1 1184 ? 0.226 36.039 -15.327 1.00 82.25 1184 PRO A CA 1
ATOM 9141 C C . PRO A 1 1184 ? 1.410 35.259 -15.930 1.00 82.25 1184 PRO A C 1
ATOM 9143 O O . PRO A 1 1184 ? 2.503 35.280 -15.374 1.00 82.25 1184 PRO A O 1
ATOM 9146 N N . THR A 1 1185 ? 1.197 34.581 -17.061 1.00 79.44 1185 THR A N 1
ATOM 9147 C CA . THR A 1 1185 ? 2.205 33.846 -17.836 1.00 79.44 1185 THR A CA 1
ATOM 9148 C C . THR A 1 1185 ? 2.684 34.596 -19.082 1.00 79.44 1185 THR A C 1
ATOM 9150 O O . THR A 1 1185 ? 3.341 33.986 -19.923 1.00 79.44 1185 THR A O 1
ATOM 9153 N N . ASP A 1 1186 ? 2.312 35.867 -19.262 1.00 77.56 1186 ASP A N 1
ATOM 9154 C CA . ASP A 1 1186 ? 2.808 36.665 -20.384 1.00 77.56 1186 ASP A CA 1
ATOM 9155 C C . ASP A 1 1186 ? 4.338 36.785 -20.318 1.00 77.56 1186 ASP A C 1
ATOM 9157 O O . ASP A 1 1186 ? 4.908 37.041 -19.259 1.00 77.56 1186 ASP A O 1
ATOM 9161 N N . GLU A 1 1187 ? 5.000 36.652 -21.471 1.00 69.19 1187 GLU A N 1
ATOM 9162 C CA . GLU A 1 1187 ? 6.470 36.671 -21.613 1.00 69.19 1187 GLU A CA 1
ATOM 9163 C C . GLU A 1 1187 ? 7.125 37.936 -21.031 1.00 69.19 1187 GLU A C 1
ATOM 9165 O O . GLU A 1 1187 ? 8.296 37.936 -20.675 1.00 69.19 1187 GLU A O 1
ATOM 9170 N N . MET A 1 1188 ? 6.365 39.023 -20.865 1.00 72.88 1188 MET A N 1
ATOM 9171 C CA . MET A 1 1188 ? 6.862 40.252 -20.243 1.00 72.88 1188 MET A CA 1
ATOM 9172 C C . MET A 1 1188 ? 7.198 40.121 -18.745 1.00 72.88 1188 MET A C 1
ATOM 9174 O O . MET A 1 1188 ? 7.746 41.063 -18.177 1.00 72.88 1188 MET A O 1
ATOM 9178 N N . PHE A 1 1189 ? 6.848 39.003 -18.102 1.00 76.31 1189 PHE A N 1
ATOM 9179 C CA . PHE A 1 1189 ? 7.117 38.724 -16.688 1.00 76.31 1189 PHE A CA 1
ATOM 9180 C C . PHE A 1 1189 ? 8.325 37.783 -16.464 1.00 76.31 1189 PHE A C 1
ATOM 9182 O O . PHE A 1 1189 ? 8.423 37.134 -15.427 1.00 76.31 1189 PHE A O 1
ATOM 9189 N N . GLU A 1 1190 ? 9.262 37.701 -17.414 1.00 56.41 1190 GLU A N 1
ATOM 9190 C CA . GLU A 1 1190 ? 10.550 37.004 -17.235 1.00 56.41 1190 GLU A CA 1
ATOM 9191 C C . GLU A 1 1190 ? 11.432 37.666 -16.131 1.00 56.41 1190 GLU A C 1
ATOM 9193 O O . GLU A 1 1190 ? 11.150 38.768 -15.653 1.00 56.41 1190 GLU A O 1
ATOM 9198 N N . ASP A 1 1191 ? 12.480 36.975 -15.656 1.00 55.81 1191 ASP A N 1
ATOM 9199 C CA . ASP A 1 1191 ? 13.436 37.449 -14.625 1.00 55.81 1191 ASP A CA 1
ATOM 9200 C C . ASP A 1 1191 ? 12.864 37.755 -13.219 1.00 55.81 1191 ASP A C 1
ATOM 9202 O O . ASP A 1 1191 ? 13.305 38.669 -12.518 1.00 55.81 1191 ASP A O 1
ATOM 9206 N N . GLY A 1 1192 ? 11.889 36.966 -12.757 1.00 56.94 1192 GLY A N 1
ATOM 9207 C CA . GLY A 1 1192 ? 11.342 37.081 -11.394 1.00 56.94 1192 GLY A CA 1
ATOM 9208 C C . GLY A 1 1192 ? 10.339 38.226 -11.209 1.00 56.94 1192 GLY A C 1
ATOM 9209 O O . GLY A 1 1192 ? 9.925 38.513 -10.083 1.00 56.94 1192 GLY A O 1
ATOM 9210 N N . GLN A 1 1193 ? 9.918 38.869 -12.302 1.00 64.25 1193 GLN A N 1
ATOM 9211 C CA . GLN A 1 1193 ? 8.749 39.743 -12.303 1.00 64.25 1193 GLN A CA 1
ATOM 9212 C C . GLN A 1 1193 ? 7.458 38.913 -12.359 1.00 64.25 1193 GLN A C 1
ATOM 9214 O O . GLN A 1 1193 ? 7.440 37.765 -12.780 1.00 64.25 1193 GLN A O 1
ATOM 9219 N N . ASN A 1 1194 ? 6.355 39.474 -11.875 1.00 81.75 1194 ASN A N 1
ATOM 9220 C CA . ASN A 1 1194 ? 5.032 38.860 -11.956 1.00 81.75 1194 ASN A CA 1
ATOM 9221 C C . ASN A 1 1194 ? 3.973 39.965 -12.059 1.00 81.75 1194 ASN A C 1
ATOM 9223 O O . ASN A 1 1194 ? 4.275 41.147 -11.858 1.00 81.75 1194 ASN A O 1
ATOM 9227 N N . ILE A 1 1195 ? 2.728 39.591 -12.361 1.00 87.88 1195 ILE A N 1
ATOM 9228 C CA . ILE A 1 1195 ? 1.632 40.555 -12.533 1.00 87.88 1195 ILE A CA 1
ATOM 9229 C C . ILE A 1 1195 ? 1.425 41.445 -11.293 1.00 87.88 1195 ILE A C 1
ATOM 9231 O O . ILE A 1 1195 ? 1.099 42.622 -11.432 1.00 87.88 1195 ILE A O 1
ATOM 9235 N N . CYS A 1 1196 ? 1.691 40.935 -10.085 1.00 87.81 1196 CYS A N 1
ATOM 9236 C CA . CYS A 1 1196 ? 1.606 41.709 -8.846 1.00 87.81 1196 CYS A CA 1
ATOM 9237 C C . CYS A 1 1196 ? 2.682 42.798 -8.795 1.00 87.81 1196 CYS A C 1
ATOM 9239 O O . CYS A 1 1196 ? 2.356 43.958 -8.556 1.00 87.81 1196 CYS A O 1
ATOM 9241 N N . ASN A 1 1197 ? 3.941 42.458 -9.086 1.00 85.25 1197 ASN A N 1
ATOM 9242 C CA . ASN A 1 1197 ? 5.057 43.407 -9.130 1.00 85.25 1197 ASN A CA 1
ATOM 9243 C C . ASN A 1 1197 ? 4.854 44.458 -10.232 1.00 85.25 1197 ASN A C 1
ATOM 9245 O O . ASN A 1 1197 ? 5.070 45.648 -10.002 1.00 85.25 1197 ASN A O 1
ATOM 9249 N N . PHE A 1 1198 ? 4.364 44.038 -11.400 1.00 86.25 1198 PHE A N 1
ATOM 9250 C CA . PHE A 1 1198 ? 4.044 44.928 -12.518 1.00 86.25 1198 PHE A CA 1
ATOM 9251 C C . PHE A 1 1198 ? 2.989 45.980 -12.150 1.00 86.25 1198 PHE A C 1
ATOM 9253 O O . PHE A 1 1198 ? 3.164 47.173 -12.418 1.00 86.25 1198 PHE A O 1
ATOM 9260 N N . VAL A 1 1199 ? 1.915 45.550 -11.483 1.00 88.38 1199 VAL A N 1
ATOM 9261 C CA . VAL A 1 1199 ? 0.868 46.453 -10.997 1.00 88.38 1199 VAL A CA 1
ATOM 9262 C C . VAL A 1 1199 ? 1.397 47.322 -9.853 1.00 88.38 1199 VAL A C 1
ATOM 9264 O O . VAL A 1 1199 ? 1.189 48.534 -9.874 1.00 88.38 1199 VAL A O 1
ATOM 9267 N N . ALA A 1 1200 ? 2.121 46.749 -8.887 1.00 85.81 1200 ALA A N 1
ATOM 9268 C CA . ALA A 1 1200 ? 2.616 47.450 -7.700 1.00 85.81 1200 ALA A CA 1
ATOM 9269 C C . ALA A 1 1200 ? 3.581 48.602 -8.031 1.00 85.81 1200 ALA A C 1
ATOM 9271 O O . ALA A 1 1200 ? 3.507 49.650 -7.396 1.00 85.81 1200 ALA A O 1
ATOM 9272 N N . ILE A 1 1201 ? 4.437 48.453 -9.050 1.00 85.12 1201 ILE A N 1
ATOM 9273 C CA . ILE A 1 1201 ? 5.368 49.510 -9.497 1.00 85.12 1201 ILE A CA 1
ATOM 9274 C C . ILE A 1 1201 ? 4.623 50.710 -10.108 1.00 85.12 1201 ILE A C 1
ATOM 9276 O O . ILE A 1 1201 ? 5.094 51.848 -10.034 1.00 85.12 1201 ILE A O 1
ATOM 9280 N N . SER A 1 1202 ? 3.459 50.469 -10.714 1.00 81.88 1202 SER A N 1
ATOM 9281 C CA . SER A 1 1202 ? 2.658 51.497 -11.391 1.00 81.88 1202 SER A CA 1
ATOM 9282 C C . SER A 1 1202 ? 1.518 52.043 -10.519 1.00 81.88 1202 SER A C 1
ATOM 9284 O O . SER A 1 1202 ? 0.934 53.082 -10.833 1.00 81.88 1202 SER A O 1
ATOM 9286 N N . PHE A 1 1203 ? 1.191 51.370 -9.415 1.00 83.31 1203 PHE A N 1
ATOM 9287 C CA . PHE A 1 1203 ? 0.114 51.742 -8.505 1.00 83.31 1203 PHE A CA 1
ATOM 9288 C C . PHE A 1 1203 ? 0.580 52.770 -7.452 1.00 83.31 1203 PHE A C 1
ATOM 9290 O O . PHE A 1 1203 ? 1.649 52.605 -6.869 1.00 83.31 1203 PHE A O 1
ATOM 9297 N N . PRO A 1 1204 ? -0.217 53.807 -7.119 1.00 73.38 1204 PRO A N 1
ATOM 9298 C CA . PRO A 1 1204 ? -1.493 54.198 -7.729 1.00 73.38 1204 PRO A CA 1
ATOM 9299 C C . PRO A 1 1204 ? -1.353 55.207 -8.888 1.00 73.38 1204 PRO A C 1
ATOM 9301 O O . PRO A 1 1204 ? -2.334 55.484 -9.567 1.00 73.38 1204 PRO A O 1
ATOM 9304 N N . SER A 1 1205 ? -0.169 55.785 -9.119 1.00 76.19 1205 SER A N 1
ATOM 9305 C CA . SER A 1 1205 ? 0.002 57.011 -9.924 1.00 76.19 1205 SER A CA 1
ATOM 9306 C C . SER A 1 1205 ? 0.047 56.819 -11.446 1.00 76.19 1205 SER A C 1
ATOM 9308 O O . SER A 1 1205 ? -0.035 57.805 -12.177 1.00 76.19 1205 SER A O 1
ATOM 9310 N N . LYS A 1 1206 ? 0.182 55.584 -11.946 1.00 80.94 1206 LYS A N 1
ATOM 9311 C CA . LYS A 1 1206 ? 0.278 55.255 -13.383 1.00 80.94 1206 LYS A CA 1
ATOM 9312 C C . LYS A 1 1206 ? -0.725 54.179 -13.823 1.00 80.94 1206 LYS A C 1
ATOM 9314 O O . LYS A 1 1206 ? -0.486 53.474 -14.800 1.00 80.94 1206 LYS A O 1
ATOM 9319 N N . LEU A 1 1207 ? -1.863 54.060 -13.133 1.00 79.44 1207 LEU A N 1
ATOM 9320 C CA . LEU A 1 1207 ? -2.852 52.996 -13.366 1.00 79.44 1207 LEU A CA 1
ATOM 9321 C C . LEU A 1 1207 ? -3.373 52.918 -14.808 1.00 79.44 1207 LEU A C 1
ATOM 9323 O O . LEU A 1 1207 ? -3.482 51.828 -15.360 1.00 79.44 1207 LEU A O 1
ATOM 9327 N N . PHE A 1 1208 ? -3.630 54.055 -15.455 1.00 81.62 1208 PHE A N 1
ATOM 9328 C CA . PHE A 1 1208 ? -4.124 54.074 -16.836 1.00 81.62 1208 PHE A CA 1
ATOM 9329 C C . PHE A 1 1208 ? -3.120 53.522 -17.865 1.00 81.62 1208 PHE A C 1
ATOM 9331 O O . PHE A 1 1208 ? -3.530 53.133 -18.951 1.00 81.62 1208 PHE A O 1
ATOM 9338 N N . GLN A 1 1209 ? -1.822 53.438 -17.536 1.00 81.75 1209 GLN A N 1
ATOM 9339 C CA . GLN A 1 1209 ? -0.803 52.849 -18.423 1.00 81.75 1209 GLN A CA 1
ATOM 9340 C C . GLN A 1 1209 ? -0.812 51.316 -18.399 1.00 81.75 1209 GLN A C 1
ATOM 9342 O O . GLN A 1 1209 ? -0.288 50.680 -19.313 1.00 81.75 1209 GLN A O 1
ATOM 9347 N N . ILE A 1 1210 ? -1.382 50.728 -17.345 1.00 86.06 1210 ILE A N 1
ATOM 9348 C CA . ILE A 1 1210 ? -1.428 49.278 -17.135 1.00 86.06 1210 ILE A CA 1
ATOM 9349 C C . ILE A 1 1210 ? -2.841 48.699 -17.263 1.00 86.06 1210 ILE A C 1
ATOM 9351 O O . ILE A 1 1210 ? -2.989 47.481 -17.218 1.00 86.06 1210 ILE A O 1
ATOM 9355 N N . LEU A 1 1211 ? -3.862 49.551 -17.402 1.00 87.00 1211 LEU A N 1
ATOM 9356 C CA . LEU A 1 1211 ? -5.259 49.158 -17.566 1.00 87.00 1211 LEU A CA 1
ATOM 9357 C C . LEU A 1 1211 ? -5.477 48.480 -18.924 1.00 87.00 1211 LEU A C 1
ATOM 9359 O O . LEU A 1 1211 ? -4.892 48.890 -19.925 1.00 87.00 1211 LEU A O 1
ATOM 9363 N N . ASP A 1 1212 ? -6.362 47.485 -18.962 1.00 86.44 1212 ASP A N 1
ATOM 9364 C CA . ASP A 1 1212 ? -6.827 46.882 -20.206 1.00 86.44 1212 ASP A CA 1
ATOM 9365 C C . ASP A 1 1212 ? -7.446 47.973 -21.096 1.00 86.44 1212 ASP A C 1
ATOM 9367 O O . ASP A 1 1212 ? -8.469 48.556 -20.718 1.00 86.44 1212 ASP A O 1
ATOM 9371 N N . PRO A 1 1213 ? -6.885 48.236 -22.289 1.00 78.62 1213 PRO A N 1
ATOM 9372 C CA . PRO A 1 1213 ? -7.401 49.261 -23.189 1.00 78.62 1213 PRO A CA 1
ATOM 9373 C C . PRO A 1 1213 ? -8.873 49.049 -23.568 1.00 78.62 1213 PRO A C 1
ATOM 9375 O O . PRO A 1 1213 ? -9.577 50.011 -23.852 1.00 78.62 1213 PRO A O 1
ATOM 9378 N N . ARG A 1 1214 ? -9.371 47.804 -23.522 1.00 80.19 1214 ARG A N 1
ATOM 9379 C CA . ARG A 1 1214 ? -10.767 47.453 -23.842 1.00 80.19 1214 ARG A CA 1
ATOM 9380 C C . ARG A 1 1214 ? -11.765 47.855 -22.756 1.00 80.19 1214 ARG A C 1
ATOM 9382 O O . ARG A 1 1214 ? -12.968 47.758 -22.978 1.00 80.19 1214 ARG A O 1
ATOM 9389 N N . LEU A 1 1215 ? -11.296 48.275 -21.579 1.00 76.25 1215 LEU A N 1
ATOM 9390 C CA . LEU A 1 1215 ? -12.150 48.865 -20.546 1.00 76.25 1215 LEU A CA 1
ATOM 9391 C C . LEU A 1 1215 ? -12.529 50.318 -20.858 1.00 76.25 1215 LEU A C 1
ATOM 9393 O O . LEU A 1 1215 ? -13.492 50.811 -20.274 1.00 76.25 1215 LEU A O 1
ATOM 9397 N N . ILE A 1 1216 ? -11.805 50.970 -21.773 1.00 64.00 1216 ILE A N 1
ATOM 9398 C CA . ILE A 1 1216 ? -11.998 52.363 -22.178 1.00 64.00 1216 ILE A CA 1
ATOM 9399 C C . ILE A 1 1216 ? -12.817 52.371 -23.482 1.00 64.00 1216 ILE A C 1
ATOM 9401 O O . ILE A 1 1216 ? -12.323 51.901 -24.510 1.00 64.00 1216 ILE A O 1
ATOM 9405 N N . PRO A 1 1217 ? -14.066 52.870 -23.493 1.00 55.47 1217 PRO A N 1
ATOM 9406 C CA . PRO A 1 1217 ? -14.819 53.025 -24.733 1.00 55.47 1217 PRO A CA 1
ATOM 9407 C C . PRO A 1 1217 ? -14.111 54.029 -25.650 1.00 55.47 1217 PRO A C 1
ATOM 9409 O O . PRO A 1 1217 ? -13.762 55.125 -25.220 1.00 55.47 1217 PRO A O 1
ATOM 9412 N N . ILE A 1 1218 ? -13.935 53.671 -26.924 1.00 48.34 1218 ILE A N 1
ATOM 9413 C CA . ILE A 1 1218 ? -13.180 54.442 -27.933 1.00 48.34 1218 ILE A CA 1
ATOM 9414 C C . ILE A 1 1218 ? -13.789 55.843 -28.202 1.00 48.34 1218 ILE A C 1
ATOM 9416 O O . ILE A 1 1218 ? -13.133 56.690 -28.803 1.00 48.34 1218 ILE A O 1
ATOM 9420 N N . GLU A 1 1219 ? -15.003 56.132 -27.716 1.00 46.88 1219 GLU A N 1
ATOM 9421 C CA . GLU A 1 1219 ? -15.716 57.395 -27.974 1.00 46.88 1219 GLU A CA 1
ATOM 9422 C C . GLU A 1 1219 ? -15.662 58.452 -26.849 1.00 46.88 1219 GLU A C 1
ATOM 9424 O O . GLU A 1 1219 ? -16.108 59.573 -27.079 1.00 46.88 1219 GLU A O 1
ATOM 9429 N N . GLU A 1 1220 ? -15.057 58.196 -25.681 1.00 46.38 1220 GLU A N 1
ATOM 9430 C CA . GLU A 1 1220 ? -14.899 59.233 -24.640 1.00 46.38 1220 GLU A CA 1
ATOM 9431 C C . GLU A 1 1220 ? -13.458 59.319 -24.116 1.00 46.38 1220 GLU A C 1
ATOM 9433 O O . GLU A 1 1220 ? -13.046 58.602 -23.205 1.00 46.38 1220 GLU A O 1
ATOM 9438 N N . ASN A 1 1221 ? -12.703 60.294 -24.632 1.00 44.12 1221 ASN A N 1
ATOM 9439 C CA . ASN A 1 1221 ? -11.378 60.704 -24.136 1.00 44.12 1221 ASN A CA 1
ATOM 9440 C C . ASN A 1 1221 ? -11.391 61.324 -22.711 1.00 44.12 1221 ASN A C 1
ATOM 9442 O O . ASN A 1 1221 ? -10.378 61.869 -22.275 1.00 44.12 1221 ASN A O 1
ATOM 9446 N N . ASP A 1 1222 ? -12.497 61.230 -21.964 1.00 48.31 1222 ASP A N 1
ATOM 9447 C CA . ASP A 1 1222 ? -12.713 61.919 -20.681 1.00 48.31 1222 ASP A CA 1
ATOM 9448 C C . ASP A 1 1222 ? -12.541 61.029 -19.431 1.00 48.31 1222 ASP A C 1
ATOM 9450 O O . ASP A 1 1222 ? -12.800 61.469 -18.309 1.00 48.31 1222 ASP A O 1
ATOM 9454 N N . TRP A 1 1223 ? -12.032 59.795 -19.555 1.00 52.25 1223 TRP A N 1
ATOM 9455 C CA . TRP A 1 1223 ? -11.699 58.970 -18.374 1.00 52.25 1223 TRP A CA 1
ATOM 9456 C C . TRP A 1 1223 ? -10.612 59.604 -17.494 1.00 52.25 1223 TRP A C 1
ATOM 9458 O O . TRP A 1 1223 ? -10.681 59.496 -16.272 1.00 52.25 1223 TRP A O 1
ATOM 9468 N N . ASN A 1 1224 ? -9.671 60.342 -18.097 1.00 50.22 1224 ASN A N 1
ATOM 9469 C CA . ASN A 1 1224 ? -8.659 61.124 -17.372 1.00 50.22 1224 ASN A CA 1
ATOM 9470 C C . ASN A 1 1224 ? -9.253 62.314 -16.587 1.00 50.22 1224 ASN A C 1
ATOM 9472 O O . ASN A 1 1224 ? -8.537 62.947 -15.814 1.00 50.22 1224 ASN A O 1
ATOM 9476 N N . LEU A 1 1225 ? -10.537 62.635 -16.785 1.00 49.62 1225 LEU A N 1
ATOM 9477 C CA . LEU A 1 1225 ? -11.244 63.755 -16.159 1.00 49.62 1225 LEU A CA 1
ATOM 9478 C C . LEU A 1 1225 ? -12.393 63.312 -15.239 1.00 49.62 1225 LEU A C 1
ATOM 9480 O O . LEU A 1 1225 ? -12.973 64.162 -14.564 1.00 49.62 1225 LEU A O 1
ATOM 9484 N N . ASN A 1 1226 ? -12.705 62.009 -15.157 1.00 63.41 1226 ASN A N 1
ATOM 9485 C CA . ASN A 1 1226 ? -13.740 61.480 -14.270 1.00 63.41 1226 ASN A CA 1
ATOM 9486 C C . ASN A 1 1226 ? -13.122 60.882 -12.985 1.00 63.41 1226 ASN A C 1
ATOM 9488 O O . ASN A 1 1226 ? -12.797 59.689 -12.950 1.00 63.41 1226 ASN A O 1
ATOM 9492 N N . PRO A 1 1227 ? -12.984 61.675 -11.899 1.00 65.38 1227 PRO A N 1
ATOM 9493 C CA . PRO A 1 1227 ? -12.322 61.241 -10.668 1.00 65.38 1227 PRO A CA 1
ATOM 9494 C C . PRO A 1 1227 ? -13.023 60.061 -9.988 1.00 65.38 1227 PRO A C 1
ATOM 9496 O O . PRO A 1 1227 ? -12.425 59.402 -9.142 1.00 65.38 1227 PRO A O 1
ATOM 9499 N N . ASP A 1 1228 ? -14.281 59.778 -10.325 1.00 71.75 1228 ASP A N 1
ATOM 9500 C CA . ASP A 1 1228 ? -15.012 58.657 -9.749 1.00 71.75 1228 ASP A CA 1
ATOM 9501 C C . ASP A 1 1228 ? -14.644 57.325 -10.424 1.00 71.75 1228 ASP A C 1
ATOM 9503 O O . ASP A 1 1228 ? -14.525 56.309 -9.739 1.00 71.75 1228 ASP A O 1
ATOM 9507 N N . VAL A 1 1229 ? -14.341 57.319 -11.728 1.00 74.31 1229 VAL A N 1
ATOM 9508 C CA . VAL A 1 1229 ? -13.840 56.117 -12.424 1.00 74.31 1229 VAL A CA 1
ATOM 9509 C C . VAL A 1 1229 ? -12.417 55.788 -11.979 1.00 74.31 1229 VAL A C 1
ATOM 9511 O O . VAL A 1 1229 ? -12.120 54.631 -11.682 1.00 74.31 1229 VAL A O 1
ATOM 9514 N N . GLU A 1 1230 ? -11.556 56.799 -11.839 1.00 79.38 1230 GLU A N 1
ATOM 9515 C CA . GLU A 1 1230 ? -10.206 56.615 -11.299 1.00 79.38 1230 GLU A CA 1
ATOM 9516 C C . GLU A 1 1230 ? -10.252 56.057 -9.868 1.00 79.38 1230 GLU A C 1
ATOM 9518 O O . GLU A 1 1230 ? -9.595 55.058 -9.576 1.00 79.38 1230 GLU A O 1
ATOM 9523 N N . LYS A 1 1231 ? -11.098 56.614 -8.985 1.00 82.19 1231 LYS A N 1
ATOM 9524 C CA . LYS A 1 1231 ? -11.310 56.063 -7.633 1.00 82.19 1231 LYS A CA 1
ATOM 9525 C C . LYS A 1 1231 ? -11.820 54.623 -7.667 1.00 82.19 1231 LYS A C 1
ATOM 9527 O O . LYS A 1 1231 ? -11.378 53.816 -6.851 1.00 82.19 1231 LYS A O 1
ATOM 9532 N N . CYS A 1 1232 ? -12.732 54.293 -8.583 1.00 84.69 1232 CYS A N 1
ATOM 9533 C CA . CYS A 1 1232 ? -13.226 52.929 -8.756 1.00 84.69 1232 CYS A CA 1
ATOM 9534 C C . CYS A 1 1232 ? -12.079 51.975 -9.122 1.00 84.69 1232 CYS A C 1
ATOM 9536 O O . CYS A 1 1232 ? -11.895 50.958 -8.455 1.00 84.69 1232 CYS A O 1
ATOM 9538 N N . LEU A 1 1233 ? -11.266 52.318 -10.125 1.00 86.88 1233 LEU A N 1
ATOM 9539 C CA . LEU A 1 1233 ? -10.123 51.509 -10.557 1.00 86.88 1233 LEU A CA 1
ATOM 9540 C C . LEU A 1 1233 ? -9.059 51.379 -9.462 1.00 86.88 1233 LEU A C 1
ATOM 9542 O O . LEU A 1 1233 ? -8.586 50.273 -9.210 1.00 86.88 1233 LEU A O 1
ATOM 9546 N N . VAL A 1 1234 ? -8.726 52.471 -8.765 1.00 88.81 1234 VAL A N 1
ATOM 9547 C CA . VAL A 1 1234 ? -7.796 52.456 -7.622 1.00 88.81 1234 VAL A CA 1
ATOM 9548 C C . VAL A 1 1234 ? -8.272 51.469 -6.557 1.00 88.81 1234 VAL A C 1
ATOM 9550 O O . VAL A 1 1234 ? -7.464 50.696 -6.041 1.00 88.81 1234 VAL A O 1
ATOM 9553 N N . SER A 1 1235 ? -9.569 51.463 -6.241 1.00 90.19 1235 SER A N 1
ATOM 9554 C CA . SER A 1 1235 ? -10.136 50.517 -5.278 1.00 90.19 1235 SER A CA 1
ATOM 9555 C C . SER A 1 1235 ? -10.054 49.071 -5.775 1.00 90.19 1235 SER A C 1
ATOM 9557 O O . SER A 1 1235 ? -9.633 48.204 -5.015 1.00 90.19 1235 SER A O 1
ATOM 9559 N N . LEU A 1 1236 ? -10.370 48.798 -7.046 1.00 91.94 1236 LEU A N 1
ATOM 9560 C CA . LEU A 1 1236 ? -10.316 47.439 -7.604 1.00 91.94 1236 LEU A CA 1
ATOM 9561 C C . LEU A 1 1236 ? -8.886 46.882 -7.677 1.00 91.94 1236 LEU A C 1
ATOM 9563 O O . LEU A 1 1236 ? -8.652 45.747 -7.264 1.00 91.94 1236 LEU A O 1
ATOM 9567 N N . PHE A 1 1237 ? -7.915 47.687 -8.118 1.00 92.94 1237 PHE A N 1
ATOM 9568 C CA . PHE A 1 1237 ? -6.500 47.300 -8.116 1.00 92.94 1237 PHE A CA 1
ATOM 9569 C C . PHE A 1 1237 ? -5.962 47.088 -6.698 1.00 92.94 1237 PHE A C 1
ATOM 9571 O O . PHE A 1 1237 ? -5.194 46.155 -6.469 1.00 92.94 1237 PHE A O 1
ATOM 9578 N N . ARG A 1 1238 ? -6.393 47.910 -5.730 1.00 93.81 1238 ARG A N 1
ATOM 9579 C CA . ARG A 1 1238 ? -6.028 47.732 -4.319 1.00 93.81 1238 ARG A CA 1
ATOM 9580 C C . ARG A 1 1238 ? -6.533 46.399 -3.771 1.00 93.81 1238 ARG A C 1
ATOM 9582 O O . ARG A 1 1238 ? -5.777 45.728 -3.079 1.00 93.81 1238 ARG A O 1
ATOM 9589 N N . ILE A 1 1239 ? -7.771 46.014 -4.086 1.00 94.25 1239 ILE A N 1
ATOM 9590 C CA . ILE A 1 1239 ? -8.331 44.718 -3.672 1.00 94.25 1239 ILE A CA 1
ATOM 9591 C C . ILE A 1 1239 ? -7.566 43.572 -4.340 1.00 94.25 1239 ILE A C 1
ATOM 9593 O O . ILE A 1 1239 ? -7.137 42.658 -3.643 1.00 94.25 1239 ILE A O 1
ATOM 9597 N N . GLY A 1 1240 ? -7.327 43.645 -5.655 1.00 92.69 1240 GLY A N 1
ATOM 9598 C CA . GLY A 1 1240 ? -6.578 42.618 -6.389 1.00 92.69 1240 GLY A CA 1
ATOM 9599 C C . GLY A 1 1240 ? -5.167 42.391 -5.831 1.00 92.69 1240 GLY A C 1
ATOM 9600 O O . GLY A 1 1240 ? -4.780 41.250 -5.584 1.00 92.69 1240 GLY A O 1
ATOM 9601 N N . LEU A 1 1241 ? -4.427 43.470 -5.539 1.00 93.44 1241 LEU A N 1
ATOM 9602 C CA . LEU A 1 1241 ? -3.112 43.397 -4.888 1.00 93.44 1241 LEU A CA 1
ATOM 9603 C C . LEU A 1 1241 ? -3.196 42.841 -3.460 1.00 93.44 1241 LEU A C 1
ATOM 9605 O O . LEU A 1 1241 ? -2.390 41.991 -3.094 1.00 93.44 1241 LEU A O 1
ATOM 9609 N N . ALA A 1 1242 ? -4.175 43.283 -2.664 1.00 93.12 1242 ALA A N 1
ATOM 9610 C CA . ALA A 1 1242 ? -4.359 42.796 -1.298 1.00 93.12 1242 ALA A CA 1
ATOM 9611 C C . ALA A 1 1242 ? -4.710 41.300 -1.254 1.00 93.12 1242 ALA A C 1
ATOM 9613 O O . ALA A 1 1242 ? -4.288 40.602 -0.341 1.00 93.12 1242 ALA A O 1
ATOM 9614 N N . CYS A 1 1243 ? -5.441 40.782 -2.241 1.00 94.00 1243 CYS A N 1
ATOM 9615 C CA . CYS A 1 1243 ? -5.734 39.352 -2.354 1.00 94.00 1243 CYS A CA 1
ATOM 9616 C C . CYS A 1 1243 ? -4.505 38.534 -2.790 1.00 94.00 1243 CYS A C 1
ATOM 9618 O O . CYS A 1 1243 ? -4.345 37.397 -2.356 1.00 94.00 1243 CYS A O 1
ATOM 9620 N N . ALA A 1 1244 ? -3.613 39.116 -3.600 1.00 92.19 1244 ALA A N 1
ATOM 9621 C CA . ALA A 1 1244 ? -2.440 38.451 -4.174 1.00 92.19 1244 ALA A CA 1
ATOM 9622 C C . ALA A 1 1244 ? -1.126 38.669 -3.387 1.00 92.19 1244 ALA A C 1
ATOM 9624 O O . ALA A 1 1244 ? -0.037 38.495 -3.934 1.00 92.19 1244 ALA A O 1
ATOM 9625 N N . MET A 1 1245 ? -1.199 39.044 -2.105 1.00 89.88 1245 MET A N 1
ATOM 9626 C CA . MET A 1 1245 ? -0.014 39.197 -1.247 1.00 89.88 1245 MET A CA 1
ATOM 9627 C C . MET A 1 1245 ? 0.765 37.877 -1.112 1.00 89.88 1245 MET A C 1
ATOM 9629 O O . MET A 1 1245 ? 0.170 36.803 -1.001 1.00 89.88 1245 MET A O 1
ATOM 9633 N N . GLU A 1 1246 ? 2.100 37.935 -1.063 1.00 84.69 1246 GLU A N 1
ATOM 9634 C CA . GLU A 1 1246 ? 2.933 36.726 -0.933 1.00 84.69 1246 GLU A CA 1
ATOM 9635 C C . GLU A 1 1246 ? 2.651 35.963 0.371 1.00 84.69 1246 GLU A C 1
ATOM 9637 O O . GLU A 1 1246 ? 2.573 34.735 0.369 1.00 84.69 1246 GLU A O 1
ATOM 9642 N N . SER A 1 1247 ? 2.439 36.681 1.479 1.00 85.56 1247 SER A N 1
ATOM 9643 C CA . SER A 1 1247 ? 2.113 36.099 2.785 1.00 85.56 1247 SER A CA 1
ATOM 9644 C C . SER A 1 1247 ? 0.615 35.771 2.890 1.00 85.56 1247 SER A C 1
ATOM 9646 O O . SER A 1 1247 ? -0.206 36.689 2.841 1.00 85.56 1247 SER A O 1
ATOM 9648 N N . PRO A 1 1248 ? 0.215 34.503 3.132 1.00 87.94 1248 PRO A N 1
ATOM 9649 C CA . PRO A 1 1248 ? -1.201 34.122 3.201 1.00 87.94 1248 PRO A CA 1
ATOM 9650 C C . PRO A 1 1248 ? -2.006 34.877 4.265 1.00 87.94 1248 PRO A C 1
ATOM 9652 O O . PRO A 1 1248 ? -3.175 35.168 4.055 1.00 87.94 1248 PRO A O 1
ATOM 9655 N N . LYS A 1 1249 ? -1.384 35.226 5.400 1.00 83.31 1249 LYS A N 1
ATOM 9656 C CA . LYS A 1 1249 ? -2.052 35.913 6.524 1.00 83.31 1249 LYS A CA 1
ATOM 9657 C C . LYS A 1 1249 ? -2.348 37.390 6.260 1.00 83.31 1249 LYS A C 1
ATOM 9659 O O . LYS A 1 1249 ? -3.091 37.993 7.026 1.00 83.31 1249 LYS A O 1
ATOM 9664 N N . GLU A 1 1250 ? -1.720 37.969 5.243 1.00 87.31 1250 GLU A N 1
ATOM 9665 C CA . GLU A 1 1250 ? -1.896 39.373 4.857 1.00 87.31 1250 GLU A CA 1
ATOM 9666 C C . GLU A 1 1250 ? -2.921 39.529 3.730 1.00 87.31 1250 GLU A C 1
ATOM 9668 O O . GLU A 1 1250 ? -3.261 40.654 3.366 1.00 87.31 1250 GLU A O 1
ATOM 9673 N N . ARG A 1 1251 ? -3.423 38.411 3.184 1.00 93.06 1251 ARG A N 1
ATOM 9674 C CA . ARG A 1 1251 ? -4.440 38.421 2.135 1.00 93.06 1251 ARG A CA 1
ATOM 9675 C C . ARG A 1 1251 ? -5.798 38.811 2.704 1.00 93.06 1251 ARG A C 1
ATOM 9677 O O . ARG A 1 1251 ? -6.154 38.408 3.811 1.00 93.06 1251 ARG A O 1
ATOM 9684 N N . MET A 1 1252 ? -6.553 39.583 1.927 1.00 91.38 1252 MET A N 1
ATOM 9685 C CA . MET A 1 1252 ? -7.921 39.972 2.275 1.00 91.38 1252 MET A CA 1
ATOM 9686 C C . MET A 1 1252 ? -8.839 38.740 2.335 1.00 91.38 1252 MET A C 1
ATOM 9688 O O . MET A 1 1252 ? -8.713 37.837 1.506 1.00 91.38 1252 MET A O 1
ATOM 9692 N N . ASP A 1 1253 ? -9.745 38.702 3.314 1.00 88.94 1253 ASP A N 1
ATOM 9693 C CA . ASP A 1 1253 ? -10.731 37.629 3.463 1.00 88.94 1253 ASP A CA 1
ATOM 9694 C C . ASP A 1 1253 ? -11.855 37.751 2.419 1.00 88.94 1253 ASP A C 1
ATOM 9696 O O . ASP A 1 1253 ? -12.207 38.856 1.997 1.00 88.94 1253 ASP A O 1
ATOM 9700 N N . VAL A 1 1254 ? -12.431 36.625 1.992 1.00 91.56 1254 VAL A N 1
ATOM 9701 C CA . VAL A 1 1254 ? -13.445 36.597 0.926 1.00 91.56 1254 VAL A CA 1
ATOM 9702 C C . VAL A 1 1254 ? -14.703 37.397 1.282 1.00 91.56 1254 VAL A C 1
ATOM 9704 O O . VAL A 1 1254 ? -15.284 38.034 0.402 1.00 91.56 1254 VAL A O 1
ATOM 9707 N N . VAL A 1 1255 ? -15.087 37.442 2.564 1.00 89.50 1255 VAL A N 1
ATOM 9708 C CA . VAL A 1 1255 ? -16.246 38.212 3.043 1.00 89.50 1255 VAL A CA 1
ATOM 9709 C C . VAL A 1 1255 ? -16.000 39.716 2.896 1.00 89.50 1255 VAL A C 1
ATOM 9711 O O . VAL A 1 1255 ? -16.891 40.458 2.464 1.00 89.50 1255 VAL A O 1
ATOM 9714 N N . ASP A 1 1256 ? -14.781 40.165 3.200 1.00 91.31 1256 ASP A N 1
ATOM 9715 C CA . ASP A 1 1256 ? -14.371 41.565 3.064 1.00 91.31 1256 ASP A CA 1
ATOM 9716 C C . ASP A 1 1256 ? -14.276 41.969 1.586 1.00 91.31 1256 ASP A C 1
ATOM 9718 O O . ASP A 1 1256 ? -14.782 43.026 1.200 1.00 91.31 1256 ASP A O 1
ATOM 9722 N N . VAL A 1 1257 ? -13.704 41.102 0.739 1.00 92.81 1257 VAL A N 1
ATOM 9723 C CA . VAL A 1 1257 ? -13.635 41.308 -0.719 1.00 92.81 1257 VAL A CA 1
ATOM 9724 C C . VAL A 1 1257 ? -15.037 41.428 -1.316 1.00 92.81 1257 VAL A C 1
ATOM 9726 O O . VAL A 1 1257 ? -15.320 42.391 -2.029 1.00 92.81 1257 VAL A O 1
ATOM 9729 N N . SER A 1 1258 ? -15.930 40.485 -1.002 1.00 89.50 1258 SER A N 1
ATOM 9730 C CA . SER A 1 1258 ? -17.321 40.472 -1.472 1.00 89.50 1258 SER A CA 1
ATOM 9731 C C . SER A 1 1258 ? -18.060 41.754 -1.061 1.00 89.50 1258 SER A C 1
ATOM 9733 O O . SER A 1 1258 ? -18.666 42.433 -1.898 1.00 89.50 1258 SER A O 1
ATOM 9735 N N . SER A 1 1259 ? -17.924 42.159 0.205 1.00 89.62 1259 SER A N 1
ATOM 9736 C CA . SER A 1 1259 ? -18.539 43.378 0.745 1.00 89.62 1259 SER A CA 1
ATOM 9737 C C . SER A 1 1259 ? -18.016 44.650 0.070 1.00 89.62 1259 SER A C 1
ATOM 9739 O O . SER A 1 1259 ? -18.799 45.535 -0.292 1.00 89.62 1259 SER A O 1
ATOM 9741 N N . GLU A 1 1260 ? -16.703 44.751 -0.135 1.00 91.25 1260 GLU A N 1
ATOM 9742 C CA . GLU A 1 1260 ? -16.080 45.932 -0.728 1.00 91.25 1260 GLU A CA 1
ATOM 9743 C C . GLU A 1 1260 ? -16.381 46.043 -2.230 1.00 91.25 1260 GLU A C 1
ATOM 9745 O O . GLU A 1 1260 ? -16.710 47.130 -2.710 1.00 91.25 1260 GLU A O 1
ATOM 9750 N N . LEU A 1 1261 ? -16.377 44.930 -2.972 1.00 91.94 1261 LEU A N 1
ATOM 9751 C CA . LEU A 1 1261 ? -16.781 44.914 -4.380 1.00 91.94 1261 LEU A CA 1
ATOM 9752 C C . LEU A 1 1261 ? -18.248 45.332 -4.555 1.00 91.94 1261 LEU A C 1
ATOM 9754 O O . LEU A 1 1261 ? -18.556 46.146 -5.429 1.00 91.94 1261 LEU A O 1
ATOM 9758 N N . GLN A 1 1262 ? -19.152 44.863 -3.689 1.00 89.62 1262 GLN A N 1
ATOM 9759 C CA . GLN A 1 1262 ? -20.550 45.309 -3.683 1.00 89.62 1262 GLN A CA 1
ATOM 9760 C C . GLN A 1 1262 ? -20.687 46.796 -3.319 1.00 89.62 1262 GLN A C 1
ATOM 9762 O O . GLN A 1 1262 ? -21.530 47.500 -3.886 1.00 89.62 1262 GLN A O 1
ATOM 9767 N N . ARG A 1 1263 ? -19.859 47.309 -2.398 1.00 89.56 1263 ARG A N 1
ATOM 9768 C CA . ARG A 1 1263 ? -19.819 48.738 -2.051 1.00 89.56 1263 ARG A CA 1
ATOM 9769 C C . ARG A 1 1263 ? -19.368 49.582 -3.241 1.00 89.56 1263 ARG A C 1
ATOM 9771 O O . ARG A 1 1263 ? -20.005 50.595 -3.523 1.00 89.56 1263 ARG A O 1
ATOM 9778 N N . ILE A 1 1264 ? -18.335 49.147 -3.963 1.00 87.25 1264 ILE A N 1
ATOM 9779 C CA . ILE A 1 1264 ? -17.860 49.781 -5.202 1.00 87.25 1264 ILE A CA 1
ATOM 9780 C C . ILE A 1 1264 ? -18.969 49.752 -6.262 1.00 87.25 1264 ILE A C 1
ATOM 9782 O O . ILE A 1 1264 ? -19.285 50.786 -6.849 1.00 87.25 1264 ILE A O 1
ATOM 9786 N N . GLN A 1 1265 ? -19.638 48.610 -6.453 1.00 87.06 1265 GLN A N 1
ATOM 9787 C CA . GLN A 1 1265 ? -20.742 48.494 -7.408 1.00 87.06 1265 GLN A CA 1
ATOM 9788 C C . GLN A 1 1265 ? -21.889 49.461 -7.080 1.00 87.06 1265 GLN A C 1
ATOM 9790 O O . GLN A 1 1265 ? -22.385 50.140 -7.977 1.00 87.06 1265 GLN A O 1
ATOM 9795 N N . LYS A 1 1266 ? -22.279 49.592 -5.805 1.00 84.88 1266 LYS A N 1
ATOM 9796 C CA . LYS A 1 1266 ? -23.313 50.550 -5.373 1.00 84.88 1266 LYS A CA 1
ATOM 9797 C C . LYS A 1 1266 ? -22.867 52.005 -5.516 1.00 84.88 1266 LYS A C 1
ATOM 9799 O O . LYS A 1 1266 ? -23.652 52.822 -5.984 1.00 84.88 1266 LYS A O 1
ATOM 9804 N N . ALA A 1 1267 ? -21.632 52.324 -5.129 1.00 81.19 1267 ALA A N 1
ATOM 9805 C CA . ALA A 1 1267 ? -21.108 53.688 -5.146 1.00 81.19 1267 ALA A CA 1
ATOM 9806 C C . ALA A 1 1267 ? -20.957 54.250 -6.567 1.00 81.19 1267 ALA A C 1
ATOM 9808 O O . ALA A 1 1267 ? -21.242 55.424 -6.787 1.00 81.19 1267 ALA A O 1
ATOM 9809 N N . PHE A 1 1268 ? -20.537 53.417 -7.524 1.00 76.62 1268 PHE A N 1
ATOM 9810 C CA . PHE A 1 1268 ? -20.204 53.872 -8.878 1.00 76.62 1268 PHE A CA 1
ATOM 9811 C C . PHE A 1 1268 ? -21.225 53.460 -9.947 1.00 76.62 1268 PHE A C 1
ATOM 9813 O O . PHE A 1 1268 ? -21.317 54.123 -10.977 1.00 76.62 1268 PHE A O 1
ATOM 9820 N N . PHE A 1 1269 ? -22.027 52.415 -9.711 1.00 76.31 1269 PHE A N 1
ATOM 9821 C CA . PHE A 1 1269 ? -22.986 51.882 -10.692 1.00 76.31 1269 PHE A CA 1
ATOM 9822 C C . PHE A 1 1269 ? -24.409 51.667 -10.142 1.00 76.31 1269 PHE A C 1
ATOM 9824 O O . PHE A 1 1269 ? -25.265 51.148 -10.866 1.00 76.31 1269 PHE A O 1
ATOM 9831 N N . GLY A 1 1270 ? -24.680 52.051 -8.888 1.00 65.88 1270 GLY A N 1
ATOM 9832 C CA . GLY A 1 1270 ? -26.017 52.028 -8.291 1.00 65.88 1270 GLY A CA 1
ATOM 9833 C C . GLY A 1 1270 ? -26.899 53.202 -8.750 1.00 65.88 1270 GLY A C 1
ATOM 9834 O O . GLY A 1 1270 ? -26.390 54.204 -9.257 1.00 65.88 1270 GLY A O 1
ATOM 9835 N N . PRO A 1 1271 ? -28.232 53.118 -8.583 1.00 57.78 1271 PRO A N 1
ATOM 9836 C CA . PRO A 1 1271 ? -29.123 54.233 -8.896 1.00 57.78 1271 PRO A CA 1
ATOM 9837 C C . PRO A 1 1271 ? -28.800 55.437 -7.995 1.00 57.78 1271 PRO A C 1
ATOM 9839 O O . PRO A 1 1271 ? -28.884 55.338 -6.771 1.00 57.78 1271 PRO A O 1
ATOM 9842 N N . ARG A 1 1272 ? -28.431 56.584 -8.589 1.00 49.44 1272 ARG A N 1
ATOM 9843 C CA . ARG A 1 1272 ? -28.227 57.843 -7.852 1.00 49.44 1272 ARG A CA 1
ATOM 9844 C C . ARG A 1 1272 ? -29.551 58.246 -7.199 1.00 49.44 1272 ARG A C 1
ATOM 9846 O O . ARG A 1 1272 ? -30.504 58.586 -7.895 1.00 49.44 1272 ARG A O 1
ATOM 9853 N N . SER A 1 1273 ? -29.620 58.208 -5.870 1.00 40.78 1273 SER A N 1
ATOM 9854 C CA . SER A 1 1273 ? -30.762 58.741 -5.131 1.00 40.78 1273 SER A CA 1
ATOM 9855 C C . SER A 1 1273 ? -30.850 60.248 -5.366 1.00 40.78 1273 SER A C 1
ATOM 9857 O O . SER A 1 1273 ? -29.964 60.998 -4.956 1.00 40.78 1273 SER A O 1
ATOM 9859 N N . VAL A 1 1274 ? -31.929 60.682 -6.013 1.00 46.66 1274 VAL A N 1
ATOM 9860 C CA . VAL A 1 1274 ? -32.376 62.074 -5.999 1.00 46.66 1274 VAL A CA 1
ATOM 9861 C C . VAL A 1 1274 ? -32.741 62.408 -4.553 1.00 46.66 1274 VAL A C 1
ATOM 9863 O O . VAL A 1 1274 ? -33.796 62.013 -4.066 1.00 46.66 1274 VAL A O 1
ATOM 9866 N N . LEU A 1 1275 ? -31.852 63.105 -3.854 1.00 39.50 1275 LEU A N 1
ATOM 9867 C CA . LEU A 1 1275 ? -32.197 63.895 -2.679 1.00 39.50 1275 LEU A CA 1
ATOM 9868 C C . LEU A 1 1275 ? -31.932 65.346 -3.063 1.00 39.50 1275 LEU A C 1
ATOM 9870 O O . LEU A 1 1275 ? -30.805 65.723 -3.381 1.00 39.50 1275 LEU A O 1
ATOM 9874 N N . GLY A 1 1276 ? -33.030 66.091 -3.163 1.00 34.09 1276 GLY A N 1
ATOM 9875 C CA . GLY A 1 1276 ? -33.063 67.464 -3.632 1.00 34.09 1276 GLY A CA 1
ATOM 9876 C C . GLY A 1 1276 ? -32.313 68.425 -2.719 1.00 34.09 1276 GLY A C 1
ATOM 9877 O O . GLY A 1 1276 ? -32.308 68.277 -1.499 1.00 34.09 1276 GLY A O 1
ATOM 9878 N N . ASN A 1 1277 ? -31.739 69.442 -3.355 1.00 35.94 1277 ASN A N 1
ATOM 9879 C CA . ASN A 1 1277 ? -31.640 70.766 -2.768 1.00 35.94 1277 ASN A CA 1
ATOM 9880 C C . ASN A 1 1277 ? -32.992 71.462 -2.953 1.00 35.94 1277 ASN A C 1
ATOM 9882 O O . ASN A 1 1277 ? -33.450 71.594 -4.087 1.00 35.94 1277 ASN A O 1
ATOM 9886 N N . ASP A 1 1278 ? -33.580 71.902 -1.848 1.00 29.47 1278 ASP A N 1
ATOM 9887 C CA . ASP A 1 1278 ? -34.179 73.232 -1.692 1.00 29.47 1278 ASP A CA 1
ATOM 9888 C C . ASP A 1 1278 ? -34.439 73.457 -0.189 1.00 29.47 1278 ASP A C 1
ATOM 9890 O O . ASP A 1 1278 ? -34.980 72.566 0.470 1.00 29.47 1278 ASP A O 1
ATOM 9894 N N . PRO A 1 1279 ? -34.215 74.678 0.315 1.00 45.09 1279 PRO A N 1
ATOM 9895 C CA . PRO A 1 1279 ? -32.959 75.253 0.806 1.00 45.09 1279 PRO A CA 1
ATOM 9896 C C . PRO A 1 1279 ? -32.591 74.898 2.261 1.00 45.09 1279 PRO A C 1
ATOM 9898 O O . PRO A 1 1279 ? -33.496 74.583 3.069 1.00 45.09 1279 PRO A O 1
#

InterPro domains:
  IPR000719 Protein kinase domain [PF00069] (674-897)
  IPR000719 Protein kinase domain [PF00069] (973-1192)
  IPR000719 Protein kinase domain [PS50011] (673-974)
  IPR000719 Protein kinase domain [PS50011] (968-1269)
  IPR000719 Protein kinase domain [SM00220] (673-974)
  IPR000719 Protein kinase domain [SM00220] (975-1269)
  IPR001611 Leucine-rich repeat [PF00560] (113-133)
  IPR001611 Leucine-rich repeat [PF00560] (137-159)
  IPR001611 Leucine-rich repeat [PF00560] (161-183)
  IPR001611 Leucine-rich repeat [PF00560] (311-333)
  IPR001611 Leucine-rich repeat [PF00560] (433-454)
  IPR001611 Leucine-rich repeat [PF13855] (505-563)
  IPR008271 Serine/threonine-protein kinase, active site [PS00108] (804-816)
  IPR008271 Serine/threonine-protein kinase, active site [PS00108] (1099-1111)
  IPR011009 Protein kinase-like domain superfamily [SSF56112] (647-966)
  IPR011009 Protein kinase-like domain superfamily [SSF56112] (973-1261)
  IPR013210 Leucine-rich repeat-containing N-terminal, plant-type [PF08263] (2-35)
  IPR017441 Protein kinase, ATP binding site [PS00107] (679-702)
  IPR032675 Leucine-rich repeat domain superfamily [G3DSA:3.80.10.10] (1-55)
  IPR032675 Leucine-rich repeat domain superfamily [G3DSA:3.80.10.10] (56-296)

Radius of gyration: 41.04 Å; chains: 1; bounding box: 98×126×116 Å

Organism: Vigna unguiculata (NCBI:txid3917)